Protein 2LY8 (pdb70)

Radius of gyration: 16.36 Å; Cα contacts (8 Å, |Δi|>4): 75; chains: 1; bounding box: 48×36×32 Å

GO terms:
  GO:0000776 kinetochore (C, IDA)
  GO:0000779 condensed chromosome, centromeric region (C, IDA)
  GO:0005729 2-micrometer circle DNA (C, IDA)
  GO:0005777 peroxisome (C, IDA)
  GO:0043565 sequence-specific DNA binding (F, IDA)
  GO:0043505 CENP-A containing nucleosome (C, IDA)
  GO:0000278 mitotic cell cycle (P, IDA)
  GO:0019237 centromeric DNA binding (F, IDA)
  GO:0000779 condensed chromosome, centromeric region (C, IGI)
  GO:0030543 2-micrometer plasmid partitioning (P, IMP)
  GO:0051382 kinetochore assembly (P, IMP)
  GO:0061644 protein localization to CENP-A containing chromatin (P, IMP)
  GO:0000070 mitotic sister chromatid segregation (P, IMP)
  GO:0005515 protein binding (F, IPI)
  GO:0005634 nucleus (C, EXP)

Foldseek 3Di:
DCVVPVVLVVLCVLLCVLVVVLVPAAEDVQLSVLVVCLVVVVVVVVVVVCVVCVVVHDDPPDPVPVDDPCVCSVVVSSVLSNQLSVQQCVVCVVVPHRYGHSVSSVVSVVLVVNDCVVVND

Secondary structure (DSSP, 8-state):
--S--HHHHHHHHHHHHHTT--SS--B-HHHHHHHHHHHHHHHHHHHHHHHHHTTT-----SS--SS-HHHHHHHHHHHHHHHHHHHHHHHHHHTT---B-HHHHHHHHHHTT-GGGG---

Solvent-accessible surface area: 9353 Å² total; per-residue (Å²): 178,170,120,107,84,72,112,4,124,114,30,45,101,74,4,51,117,28,2,96,87,79,112,102,13,157,61,57,84,108,1,55,97,2,14,70,56,9,41,97,17,68,97,76,10,71,114,91,122,50,81,105,74,67,143,171,113,128,72,184,40,88,156,151,139,79,53,103,57,171,95,76,33,163,48,66,42,103,68,24,17,57,39,5,6,155,13,1,21,76,87,9,94,157,43,162,133,118,24,6,42,8,98,7,8,62,102,0,25,84,147,97,46,95,84,103,166,59,181,43,136

Structure (mmCIF, N/CA/C/O backbone):
data_2LY8
#
_entry.id   2LY8
#
loop_
_atom_site.group_PDB
_atom_site.id
_atom_site.type_symbol
_atom_site.label_atom_id
_atom_site.label_alt_id
_atom_site.label_comp_id
_atom_site.label_asym_id
_atom_site.label_entity_id
_atom_site.label_seq_id
_atom_site.pdbx_PDB_ins_code
_atom_site.Cartn_x
_atom_site.Cartn_y
_atom_site.Cartn_z
_atom_site.occupancy
_atom_site.B_iso_or_equiv
_atom_site.auth_seq_id
_atom_site.auth_comp_id
_atom_site.auth_asym_id
_atom_site.auth_atom_id
_atom_site.pdbx_PDB_model_num
ATOM 1 N N . LEU A 1 1 ? -11.411 -28.463 -9.747 1.00 0.00 1 LEU A N 1
ATOM 2 C CA . LEU A 1 1 ? -10.439 -27.342 -9.875 1.00 0.00 1 LEU A CA 1
ATOM 3 C C . LEU A 1 1 ? -10.851 -26.453 -11.044 1.00 0.00 1 LEU A C 1
ATOM 4 O O . LEU A 1 1 ? -11.388 -25.363 -10.848 1.00 0.00 1 LEU A O 1
ATOM 22 N N . ILE A 1 2 ? -10.598 -26.925 -12.258 1.00 0.00 2 ILE A N 1
ATOM 23 C CA . ILE A 1 2 ? -10.953 -26.161 -13.449 1.00 0.00 2 ILE A CA 1
ATOM 24 C C . ILE A 1 2 ? -12.462 -25.952 -13.514 1.00 0.00 2 ILE A C 1
ATOM 25 O O . ILE A 1 2 ? -12.936 -24.850 -13.792 1.00 0.00 2 ILE A O 1
ATOM 41 N N . SER A 1 3 ? -13.208 -27.018 -13.253 1.00 0.00 3 SER A N 1
ATOM 42 C CA . SER A 1 3 ? -14.663 -26.948 -13.282 1.00 0.00 3 SER A CA 1
ATOM 43 C C . SER A 1 3 ? -15.174 -25.963 -12.234 1.00 0.00 3 SER A C 1
ATOM 44 O O . SER A 1 3 ? -16.125 -25.221 -12.479 1.00 0.00 3 SER A O 1
ATOM 52 N N . LYS A 1 4 ? -14.539 -25.968 -11.063 1.00 0.00 4 LYS A N 1
ATOM 53 C CA . LYS A 1 4 ? -14.938 -25.074 -9.971 1.00 0.00 4 LYS A CA 1
ATOM 54 C C . LYS A 1 4 ? -13.705 -24.499 -9.277 1.00 0.00 4 LYS A C 1
ATOM 55 O O . LYS A 1 4 ? -12.771 -25.230 -8.945 1.00 0.00 4 LYS A O 1
ATOM 74 N N . ILE A 1 5 ? -13.709 -23.182 -9.065 1.00 0.00 5 ILE A N 1
ATOM 75 C CA . ILE A 1 5 ? -12.587 -22.495 -8.416 1.00 0.00 5 ILE A CA 1
ATOM 76 C C . ILE A 1 5 ? -13.065 -21.737 -7.156 1.00 0.00 5 ILE A C 1
ATOM 77 O O . ILE A 1 5 ? -13.382 -20.546 -7.200 1.00 0.00 5 ILE A O 1
ATOM 93 N N . PRO A 1 6 ? -13.138 -22.424 -6.035 1.00 0.00 6 PRO A N 1
ATOM 94 C CA . PRO A 1 6 ? -13.605 -21.827 -4.738 1.00 0.00 6 PRO A CA 1
ATOM 95 C C . PRO A 1 6 ? -12.844 -20.563 -4.333 1.00 0.00 6 PRO A C 1
ATOM 96 O O . PRO A 1 6 ? -13.432 -19.634 -3.790 1.00 0.00 6 PRO A O 1
ATOM 107 N N . PHE A 1 7 ? -11.541 -20.537 -4.577 1.00 0.00 7 PHE A N 1
ATOM 108 C CA . PHE A 1 7 ? -10.743 -19.373 -4.204 1.00 0.00 7 PHE A CA 1
ATOM 109 C C . PHE A 1 7 ? -11.248 -18.123 -4.905 1.00 0.00 7 PHE A C 1
ATOM 110 O O . PHE A 1 7 ? -11.438 -17.083 -4.276 1.00 0.00 7 PHE A O 1
ATOM 127 N N . ALA A 1 8 ? -11.483 -18.231 -6.203 1.00 0.00 8 ALA A N 1
ATOM 128 C CA . ALA A 1 8 ? -11.988 -17.099 -6.963 1.00 0.00 8 ALA A CA 1
ATOM 129 C C . ALA A 1 8 ? -13.317 -16.667 -6.372 1.00 0.00 8 ALA A C 1
ATOM 130 O O . ALA A 1 8 ? -13.599 -15.480 -6.256 1.00 0.00 8 ALA A O 1
ATOM 137 N N . ARG A 1 9 ? -14.128 -17.641 -5.981 1.00 0.00 9 ARG A N 1
ATOM 138 C CA . ARG A 1 9 ? -15.419 -17.330 -5.386 1.00 0.00 9 ARG A CA 1
ATOM 139 C C . ARG A 1 9 ? -15.233 -16.614 -4.058 1.00 0.00 9 ARG A C 1
ATOM 140 O O . ARG A 1 9 ? -15.959 -15.683 -3.749 1.00 0.00 9 ARG A O 1
ATOM 161 N N . LEU A 1 10 ? -14.268 -17.063 -3.261 1.00 0.00 10 LEU A N 1
ATOM 162 C CA . LEU A 1 10 ? -14.033 -16.448 -1.962 1.00 0.00 10 LEU A CA 1
ATOM 163 C C . LEU A 1 10 ? -13.502 -15.033 -2.103 1.00 0.00 10 LEU A C 1
ATOM 164 O O . LEU A 1 10 ? -13.928 -14.120 -1.395 1.00 0.00 10 LEU A O 1
ATOM 180 N N . VAL A 1 11 ? -12.570 -14.863 -3.018 1.00 0.00 11 VAL A N 1
ATOM 181 C CA . VAL A 1 11 ? -11.984 -13.555 -3.243 1.00 0.00 11 VAL A CA 1
ATOM 182 C C . VAL A 1 11 ? -13.059 -12.646 -3.804 1.00 0.00 11 VAL A C 1
ATOM 183 O O . VAL A 1 11 ? -13.225 -11.507 -3.369 1.00 0.00 11 VAL A O 1
ATOM 196 N N . LYS A 1 12 ? -13.810 -13.181 -4.759 1.00 0.00 12 LYS A N 1
ATOM 197 C CA . LYS A 1 12 ? -14.895 -12.437 -5.360 1.00 0.00 12 LYS A CA 1
ATOM 198 C C . LYS A 1 12 ? -15.939 -12.111 -4.314 1.00 0.00 12 LYS A C 1
ATOM 199 O O . LYS A 1 12 ? -16.525 -11.043 -4.339 1.00 0.00 12 LYS A O 1
ATOM 218 N N . GLU A 1 13 ? -16.186 -13.042 -3.402 1.00 0.00 13 GLU A N 1
ATOM 219 C CA . GLU A 1 13 ? -17.188 -12.807 -2.371 1.00 0.00 13 GLU A CA 1
ATOM 220 C C . GLU A 1 13 ? -16.801 -11.642 -1.456 1.00 0.00 13 GLU A C 1
ATOM 221 O O . GLU A 1 13 ? -17.628 -10.775 -1.174 1.00 0.00 13 GLU A O 1
ATOM 233 N N . VAL A 1 14 ? -15.545 -11.597 -1.021 1.00 0.00 14 VAL A N 1
ATOM 234 C CA . VAL A 1 14 ? -15.099 -10.492 -0.173 1.00 0.00 14 VAL A CA 1
ATOM 235 C C . VAL A 1 14 ? -15.193 -9.193 -0.947 1.00 0.00 14 VAL A C 1
ATOM 236 O O . VAL A 1 14 ? -15.687 -8.173 -0.456 1.00 0.00 14 VAL A O 1
ATOM 249 N N . THR A 1 15 ? -14.689 -9.250 -2.160 1.00 0.00 15 THR A N 1
ATOM 250 C CA . THR A 1 15 ? -14.673 -8.100 -3.016 1.00 0.00 15 THR A CA 1
ATOM 251 C C . THR A 1 15 ? -16.098 -7.667 -3.341 1.00 0.00 15 THR A C 1
ATOM 252 O O . THR A 1 15 ? -16.375 -6.484 -3.441 1.00 0.00 15 THR A O 1
ATOM 263 N N . ASP A 1 16 ? -16.999 -8.632 -3.522 1.00 0.00 16 ASP A N 1
ATOM 264 C CA . ASP A 1 16 ? -18.387 -8.316 -3.845 1.00 0.00 16 ASP A CA 1
ATOM 265 C C . ASP A 1 16 ? -19.017 -7.491 -2.727 1.00 0.00 16 ASP A C 1
ATOM 266 O O . ASP A 1 16 ? -19.773 -6.556 -2.987 1.00 0.00 16 ASP A O 1
ATOM 275 N N . GLU A 1 17 ? -18.685 -7.828 -1.485 1.00 0.00 17 GLU A N 1
ATOM 276 C CA . GLU A 1 17 ? -19.207 -7.102 -0.347 1.00 0.00 17 GLU A CA 1
ATOM 277 C C . GLU A 1 17 ? -18.746 -5.663 -0.446 1.00 0.00 17 GLU A C 1
ATOM 278 O O . GLU A 1 17 ? -19.493 -4.728 -0.162 1.00 0.00 17 GLU A O 1
ATOM 290 N N . PHE A 1 18 ? -17.507 -5.501 -0.876 1.00 0.00 18 PHE A N 1
ATOM 291 C CA . PHE A 1 18 ? -16.936 -4.178 -1.050 1.00 0.00 18 PHE A CA 1
ATOM 292 C C . PHE A 1 18 ? -17.601 -3.521 -2.258 1.00 0.00 18 PHE A C 1
ATOM 293 O O . PHE A 1 18 ? -17.948 -2.339 -2.236 1.00 0.00 18 PHE A O 1
ATOM 310 N N . THR A 1 19 ? -17.790 -4.325 -3.301 1.00 0.00 19 THR A N 1
ATOM 311 C CA . THR A 1 19 ? -18.433 -3.879 -4.527 1.00 0.00 19 THR A CA 1
ATOM 312 C C . THR A 1 19 ? -19.939 -3.971 -4.374 1.00 0.00 19 THR A C 1
ATOM 313 O O . THR A 1 19 ? -20.683 -3.852 -5.347 1.00 0.00 19 THR A O 1
ATOM 324 N N . THR A 1 20 ? -20.391 -4.182 -3.138 1.00 0.00 20 THR A N 1
ATOM 325 C CA . THR A 1 20 ? -21.825 -4.278 -2.867 1.00 0.00 20 THR A CA 1
ATOM 326 C C . THR A 1 20 ? -22.559 -3.168 -3.609 1.00 0.00 20 THR A C 1
ATOM 327 O O . THR A 1 20 ? -23.774 -3.223 -3.804 1.00 0.00 20 THR A O 1
ATOM 338 N N . LYS A 1 21 ? -21.785 -2.190 -4.065 1.00 0.00 21 LYS A N 1
ATOM 339 C CA . LYS A 1 21 ? -22.307 -1.088 -4.841 1.00 0.00 21 LYS A CA 1
ATOM 340 C C . LYS A 1 21 ? -22.753 -1.596 -6.207 1.00 0.00 21 LYS A C 1
ATOM 341 O O . LYS A 1 21 ? -22.809 -0.836 -7.172 1.00 0.00 21 LYS A O 1
ATOM 360 N N . ASP A 1 22 ? -23.065 -2.895 -6.280 1.00 0.00 22 ASP A N 1
ATOM 361 C CA . ASP A 1 22 ? -23.506 -3.496 -7.527 1.00 0.00 22 ASP A CA 1
ATOM 362 C C . ASP A 1 22 ? -24.907 -3.010 -7.846 1.00 0.00 22 ASP A C 1
ATOM 363 O O . ASP A 1 22 ? -25.783 -3.779 -8.240 1.00 0.00 22 ASP A O 1
ATOM 372 N N . GLN A 1 23 ? -25.095 -1.715 -7.659 1.00 0.00 23 GLN A N 1
ATOM 373 C CA . GLN A 1 23 ? -26.373 -1.078 -7.908 1.00 0.00 23 GLN A CA 1
ATOM 374 C C . GLN A 1 23 ? -26.811 -1.295 -9.347 1.00 0.00 23 GLN A C 1
ATOM 375 O O . GLN A 1 23 ? -27.998 -1.225 -9.659 1.00 0.00 23 GLN A O 1
ATOM 389 N N . ASP A 1 24 ? -25.845 -1.566 -10.212 1.00 0.00 24 ASP A N 1
ATOM 390 C CA . ASP A 1 24 ? -26.127 -1.806 -11.618 1.00 0.00 24 ASP A CA 1
ATOM 391 C C . ASP A 1 24 ? -24.860 -2.281 -12.321 1.00 0.00 24 ASP A C 1
ATOM 392 O O . ASP A 1 24 ? -24.875 -2.564 -13.518 1.00 0.00 24 ASP A O 1
ATOM 401 N N . LEU A 1 25 ? -23.773 -2.358 -11.568 1.00 0.00 25 LEU A N 1
ATOM 402 C CA . LEU A 1 25 ? -22.493 -2.785 -12.136 1.00 0.00 25 LEU A CA 1
ATOM 403 C C . LEU A 1 25 ? -22.565 -4.205 -12.659 1.00 0.00 25 LEU A C 1
ATOM 404 O O . LEU A 1 25 ? -23.515 -4.946 -12.405 1.00 0.00 25 LEU A O 1
ATOM 420 N N . ARG A 1 26 ? -21.534 -4.551 -13.413 1.00 0.00 26 ARG A N 1
ATOM 421 C CA . ARG A 1 26 ? -21.424 -5.868 -14.025 1.00 0.00 26 ARG A CA 1
ATOM 422 C C . ARG A 1 26 ? -19.993 -6.385 -13.944 1.00 0.00 26 ARG A C 1
ATOM 423 O O . ARG A 1 26 ? -19.037 -5.654 -14.188 1.00 0.00 26 ARG A O 1
ATOM 444 N N . TRP A 1 27 ? -19.847 -7.655 -13.594 1.00 0.00 27 TRP A N 1
ATOM 445 C CA . TRP A 1 27 ? -18.521 -8.265 -13.479 1.00 0.00 27 TRP A CA 1
ATOM 446 C C . TRP A 1 27 ? -18.148 -9.051 -14.731 1.00 0.00 27 TRP A C 1
ATOM 447 O O . TRP A 1 27 ? -18.744 -10.084 -15.036 1.00 0.00 27 TRP A O 1
ATOM 468 N N . GLN A 1 28 ? -17.129 -8.566 -15.423 1.00 0.00 28 GLN A N 1
ATOM 469 C CA . GLN A 1 28 ? -16.631 -9.231 -16.616 1.00 0.00 28 GLN A CA 1
ATOM 470 C C . GLN A 1 28 ? -15.632 -10.306 -16.209 1.00 0.00 28 GLN A C 1
ATOM 471 O O . GLN A 1 28 ? -15.138 -10.310 -15.082 1.00 0.00 28 GLN A O 1
ATOM 485 N N . SER A 1 29 ? -15.311 -11.194 -17.134 1.00 0.00 29 SER A N 1
ATOM 486 C CA . SER A 1 29 ? -14.339 -12.239 -16.858 1.00 0.00 29 SER A CA 1
ATOM 487 C C . SER A 1 29 ? -13.013 -11.593 -16.480 1.00 0.00 29 SER A C 1
ATOM 488 O O . SER A 1 29 ? -12.275 -12.100 -15.637 1.00 0.00 29 SER A O 1
ATOM 496 N N . MET A 1 30 ? -12.721 -10.465 -17.121 1.00 0.00 30 MET A N 1
ATOM 497 C CA . MET A 1 30 ? -11.482 -9.744 -16.858 1.00 0.00 30 MET A CA 1
ATOM 498 C C . MET A 1 30 ? -11.440 -9.329 -15.396 1.00 0.00 30 MET A C 1
ATOM 499 O O . MET A 1 30 ? -10.404 -9.390 -14.749 1.00 0.00 30 MET A O 1
ATOM 513 N N . ALA A 1 31 ? -12.581 -8.925 -14.865 1.00 0.00 31 ALA A N 1
ATOM 514 C CA . ALA A 1 31 ? -12.641 -8.511 -13.473 1.00 0.00 31 ALA A CA 1
ATOM 515 C C . ALA A 1 31 ? -11.962 -9.567 -12.606 1.00 0.00 31 ALA A C 1
ATOM 516 O O . ALA A 1 31 ? -11.133 -9.246 -11.758 1.00 0.00 31 ALA A O 1
ATOM 523 N N . ILE A 1 32 ? -12.303 -10.824 -12.867 1.00 0.00 32 ILE A N 1
ATOM 524 C CA . ILE A 1 32 ? -11.739 -11.960 -12.151 1.00 0.00 32 ILE A CA 1
ATOM 525 C C . ILE A 1 32 ? -10.248 -12.079 -12.435 1.00 0.00 32 ILE A C 1
ATOM 526 O O . ILE A 1 32 ? -9.449 -12.366 -11.548 1.00 0.00 32 ILE A O 1
ATOM 542 N N . MET A 1 33 ? -9.871 -11.839 -13.679 1.00 0.00 33 MET A N 1
ATOM 543 C CA . MET A 1 33 ? -8.470 -11.903 -14.047 1.00 0.00 33 MET A CA 1
ATOM 544 C C . MET A 1 33 ? -7.738 -10.885 -13.196 1.00 0.00 33 MET A C 1
ATOM 545 O O . MET A 1 33 ? -6.609 -11.098 -12.768 1.00 0.00 33 MET A O 1
ATOM 559 N N . ALA A 1 34 ? -8.423 -9.782 -12.936 1.00 0.00 34 ALA A N 1
ATOM 560 C CA . ALA A 1 34 ? -7.873 -8.721 -12.116 1.00 0.00 34 ALA A CA 1
ATOM 561 C C . ALA A 1 34 ? -7.530 -9.271 -10.739 1.00 0.00 34 ALA A C 1
ATOM 562 O O . ALA A 1 34 ? -6.498 -8.919 -10.171 1.00 0.00 34 ALA A O 1
ATOM 569 N N . LEU A 1 35 ? -8.377 -10.149 -10.206 1.00 0.00 35 LEU A N 1
ATOM 570 C CA . LEU A 1 35 ? -8.084 -10.728 -8.905 1.00 0.00 35 LEU A CA 1
ATOM 571 C C . LEU A 1 35 ? -6.790 -11.526 -8.986 1.00 0.00 35 LEU A C 1
ATOM 572 O O . LEU A 1 35 ? -5.980 -11.509 -8.059 1.00 0.00 35 LEU A O 1
ATOM 588 N N . GLN A 1 36 ? -6.607 -12.231 -10.097 1.00 0.00 36 GLN A N 1
ATOM 589 C CA . GLN A 1 36 ? -5.414 -13.036 -10.278 1.00 0.00 36 GLN A CA 1
ATOM 590 C C . GLN A 1 36 ? -4.194 -12.136 -10.390 1.00 0.00 36 GLN A C 1
ATOM 591 O O . GLN A 1 36 ? -3.147 -12.412 -9.805 1.00 0.00 36 GLN A O 1
ATOM 605 N N . GLU A 1 37 ? -4.351 -11.043 -11.129 1.00 0.00 37 GLU A N 1
ATOM 606 C CA . GLU A 1 37 ? -3.274 -10.092 -11.296 1.00 0.00 37 GLU A CA 1
ATOM 607 C C . GLU A 1 37 ? -2.933 -9.467 -9.954 1.00 0.00 37 GLU A C 1
ATOM 608 O O . GLU A 1 37 ? -1.774 -9.208 -9.650 1.00 0.00 37 GLU A O 1
ATOM 620 N N . ALA A 1 38 ? -3.971 -9.197 -9.173 1.00 0.00 38 ALA A N 1
ATOM 621 C CA . ALA A 1 38 ? -3.798 -8.566 -7.869 1.00 0.00 38 ALA A CA 1
ATOM 622 C C . ALA A 1 38 ? -3.009 -9.430 -6.898 1.00 0.00 38 ALA A C 1
ATOM 623 O O . ALA A 1 38 ? -2.096 -8.944 -6.228 1.00 0.00 38 ALA A O 1
ATOM 630 N N . SER A 1 39 ? -3.372 -10.697 -6.798 1.00 0.00 39 SER A N 1
ATOM 631 C CA . SER A 1 39 ? -2.689 -11.585 -5.870 1.00 0.00 39 SER A CA 1
ATOM 632 C C . SER A 1 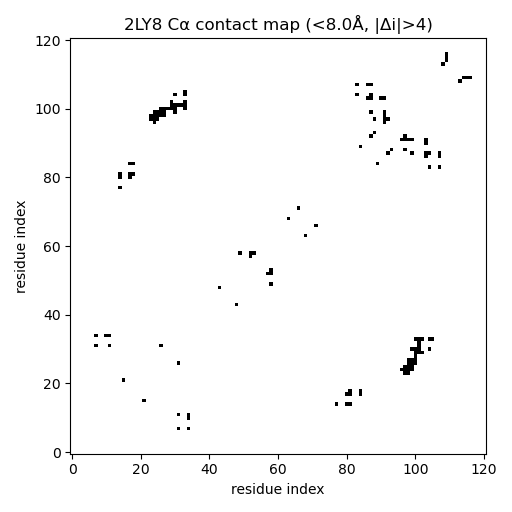39 ? -1.234 -11.796 -6.263 1.00 0.00 39 SER A C 1
ATOM 633 O O . SER A 1 39 ? -0.335 -11.705 -5.426 1.00 0.00 39 SER A O 1
ATOM 641 N N . GLU A 1 40 ? -1.008 -12.089 -7.535 1.00 0.00 40 GLU A N 1
ATOM 642 C CA . GLU A 1 40 ? 0.347 -12.328 -8.018 1.00 0.00 40 GLU A CA 1
ATOM 643 C C . GLU A 1 40 ? 1.160 -11.033 -8.031 1.00 0.00 40 GLU A C 1
ATOM 644 O O . GLU A 1 40 ? 2.365 -11.049 -7.802 1.00 0.00 40 GLU A O 1
ATOM 656 N N . ALA A 1 41 ? 0.491 -9.918 -8.296 1.00 0.00 41 ALA A N 1
ATOM 657 C CA . ALA A 1 41 ? 1.162 -8.624 -8.334 1.00 0.00 41 ALA A CA 1
ATOM 658 C C . ALA A 1 41 ? 1.612 -8.221 -6.949 1.00 0.00 41 ALA A C 1
ATOM 659 O O . ALA A 1 41 ? 2.712 -7.701 -6.763 1.00 0.00 41 ALA A O 1
ATOM 666 N N . TYR A 1 42 ? 0.754 -8.474 -5.978 1.00 0.00 42 TYR A N 1
ATOM 667 C CA . TYR A 1 42 ? 1.068 -8.145 -4.605 1.00 0.00 42 TYR A CA 1
ATOM 668 C C . TYR A 1 42 ? 2.274 -8.946 -4.165 1.00 0.00 42 TYR A C 1
ATOM 669 O O . TYR A 1 42 ? 3.171 -8.441 -3.494 1.00 0.00 42 TYR A O 1
ATOM 687 N N . LEU A 1 43 ? 2.264 -10.210 -4.550 1.00 0.00 43 LEU A N 1
ATOM 688 C CA . LEU A 1 43 ? 3.352 -11.125 -4.193 1.00 0.00 43 LEU A CA 1
ATOM 689 C C . LEU A 1 43 ? 4.671 -10.728 -4.820 1.00 0.00 43 LEU A C 1
ATOM 690 O O . LEU A 1 43 ? 5.692 -10.704 -4.151 1.00 0.00 43 LEU A O 1
ATOM 706 N N . VAL A 1 44 ? 4.649 -10.420 -6.099 1.00 0.00 44 VAL A N 1
ATOM 707 C CA . VAL A 1 44 ? 5.869 -10.031 -6.777 1.00 0.00 44 VAL A CA 1
ATOM 708 C C . VAL A 1 44 ? 6.409 -8.806 -6.084 1.00 0.00 44 VAL A C 1
ATOM 709 O O . VAL A 1 44 ? 7.606 -8.677 -5.842 1.00 0.00 44 VAL A O 1
ATOM 722 N N . GLY A 1 45 ? 5.496 -7.922 -5.745 1.00 0.00 45 GLY A N 1
ATOM 723 C CA . GLY A 1 45 ? 5.856 -6.702 -5.043 1.00 0.00 45 GLY A CA 1
ATOM 724 C C . GLY A 1 45 ? 6.445 -7.029 -3.672 1.00 0.00 45 GLY A C 1
ATOM 725 O O . GLY A 1 45 ? 7.407 -6.407 -3.239 1.00 0.00 45 GLY A O 1
ATOM 729 N N . LEU A 1 46 ? 5.850 -8.010 -2.992 1.00 0.00 46 LEU A N 1
ATOM 730 C CA . LEU A 1 46 ? 6.314 -8.413 -1.664 1.00 0.00 46 LEU A CA 1
ATOM 731 C C . LEU A 1 46 ? 7.673 -9.095 -1.763 1.00 0.00 46 LEU A C 1
ATOM 732 O O . LEU A 1 46 ? 8.600 -8.804 -1.008 1.00 0.00 46 LEU A O 1
ATOM 748 N N . LEU A 1 47 ? 7.757 -10.006 -2.713 1.00 0.00 47 LEU A N 1
ATOM 749 C CA . LEU A 1 47 ? 8.964 -10.769 -2.967 1.00 0.00 47 LEU A CA 1
ATOM 750 C C . LEU A 1 47 ? 10.096 -9.831 -3.353 1.00 0.00 47 LEU A C 1
ATOM 751 O O . LEU A 1 47 ? 11.186 -9.876 -2.784 1.00 0.00 47 LEU A O 1
ATOM 767 N N . GLU A 1 48 ? 9.814 -8.960 -4.303 1.00 0.00 48 GLU A N 1
ATOM 768 C CA . GLU A 1 48 ? 10.785 -7.995 -4.745 1.00 0.00 48 GLU A CA 1
ATOM 769 C C . GLU A 1 48 ? 11.126 -7.054 -3.600 1.00 0.00 48 GLU A C 1
ATOM 770 O O . GLU A 1 48 ? 12.278 -6.651 -3.437 1.00 0.00 48 GLU A O 1
ATOM 782 N N . HIS A 1 49 ? 10.119 -6.717 -2.794 1.00 0.00 49 HIS A N 1
ATOM 783 C CA . HIS A 1 49 ? 10.349 -5.832 -1.654 1.00 0.00 49 HIS A CA 1
ATOM 784 C C . HIS A 1 49 ? 11.238 -6.523 -0.622 1.00 0.00 49 HIS A C 1
ATOM 785 O O . HIS A 1 49 ? 12.103 -5.892 -0.012 1.00 0.00 49 HIS A O 1
ATOM 799 N N . THR A 1 50 ? 11.020 -7.820 -0.429 1.00 0.00 50 THR A N 1
ATOM 800 C CA . THR A 1 50 ? 11.807 -8.589 0.530 1.00 0.00 50 THR A CA 1
ATOM 801 C C . THR A 1 50 ? 13.246 -8.745 0.045 1.00 0.00 50 THR A C 1
ATOM 802 O O . THR A 1 50 ? 14.175 -8.862 0.844 1.00 0.00 50 THR A O 1
ATOM 813 N N . ASN A 1 51 ? 13.413 -8.751 -1.270 1.00 0.00 51 ASN A N 1
ATOM 814 C CA . ASN A 1 51 ? 14.733 -8.897 -1.877 1.00 0.00 51 ASN A CA 1
ATOM 815 C C . ASN A 1 51 ? 15.665 -7.747 -1.508 1.00 0.00 51 ASN A C 1
ATOM 816 O O . ASN A 1 51 ? 16.856 -7.952 -1.287 1.00 0.00 51 ASN A O 1
ATOM 827 N N . LEU A 1 52 ? 15.131 -6.536 -1.468 1.00 0.00 52 LEU A N 1
ATOM 828 C CA . LEU A 1 52 ? 15.941 -5.370 -1.154 1.00 0.00 52 LEU A CA 1
ATOM 829 C C . LEU A 1 52 ? 16.431 -5.422 0.284 1.00 0.00 52 LEU A C 1
ATOM 830 O O . LEU A 1 52 ? 17.537 -4.976 0.586 1.00 0.00 52 LEU A O 1
ATOM 846 N N . LEU A 1 53 ? 15.615 -5.975 1.168 1.00 0.00 53 LEU A N 1
ATOM 847 C CA . LEU A 1 53 ? 16.006 -6.080 2.563 1.00 0.00 53 LEU A CA 1
ATOM 848 C C . LEU A 1 53 ? 17.273 -6.909 2.628 1.00 0.00 53 LEU A C 1
ATOM 849 O O . LEU A 1 53 ? 18.157 -6.687 3.454 1.00 0.00 53 LEU A O 1
ATOM 865 N N . ALA A 1 54 ? 17.328 -7.874 1.735 1.00 0.00 54 ALA A N 1
ATOM 866 C CA . ALA A 1 54 ? 18.462 -8.784 1.647 1.00 0.00 54 ALA A CA 1
ATOM 867 C C . ALA A 1 54 ? 19.773 -8.040 1.371 1.00 0.00 54 ALA A C 1
ATOM 868 O O . ALA A 1 54 ? 20.855 -8.583 1.598 1.00 0.00 54 ALA A O 1
ATOM 875 N N . LEU A 1 55 ? 19.680 -6.815 0.863 1.00 0.00 55 LEU A N 1
ATOM 876 C CA . LEU A 1 55 ? 20.885 -6.049 0.545 1.00 0.00 55 LEU A CA 1
ATOM 877 C C . LEU A 1 55 ? 21.723 -5.797 1.794 1.00 0.00 55 LEU A C 1
ATOM 878 O O . LEU A 1 55 ? 22.950 -5.881 1.750 1.00 0.00 55 LEU A O 1
ATOM 894 N N . HIS A 1 56 ? 21.062 -5.481 2.903 1.00 0.00 56 HIS A N 1
ATOM 895 C CA . HIS A 1 56 ? 21.771 -5.211 4.157 1.00 0.00 56 HIS A CA 1
ATOM 896 C C . HIS A 1 56 ? 21.008 -5.771 5.354 1.00 0.00 56 HIS A C 1
ATOM 897 O O . HIS A 1 56 ? 21.589 -5.991 6.417 1.00 0.00 56 HIS A O 1
ATOM 911 N N . LEU A 1 57 ? 19.706 -5.995 5.184 1.00 0.00 57 LEU A N 1
ATOM 912 C CA . LEU A 1 57 ? 18.874 -6.526 6.267 1.00 0.00 57 LEU A CA 1
ATOM 913 C C . LEU A 1 57 ? 18.646 -8.018 6.094 1.00 0.00 57 LEU A C 1
ATOM 914 O O . LEU A 1 57 ? 18.806 -8.568 5.005 1.00 0.00 57 LEU A O 1
ATOM 930 N N . VAL A 1 58 ? 18.277 -8.663 7.194 1.00 0.00 58 VAL A N 1
ATOM 931 C CA . VAL A 1 58 ? 18.024 -10.100 7.210 1.00 0.00 58 VAL A CA 1
ATOM 932 C C . VAL A 1 58 ? 16.614 -10.393 7.743 1.00 0.00 58 VAL A C 1
ATOM 933 O O . VAL A 1 58 ? 16.407 -10.461 8.952 1.00 0.00 58 VAL A O 1
ATOM 946 N N . PRO A 1 59 ? 15.642 -10.574 6.877 1.00 0.00 59 PRO A N 1
ATOM 947 C CA . PRO A 1 59 ? 14.244 -10.870 7.297 1.00 0.00 59 PRO A CA 1
ATOM 948 C C . PRO A 1 59 ? 14.168 -12.049 8.267 1.00 0.00 59 PRO A C 1
ATOM 949 O O . PRO A 1 59 ? 14.875 -13.043 8.105 1.00 0.00 59 PRO A O 1
ATOM 960 N N . ARG A 1 60 ? 13.301 -11.934 9.268 1.00 0.00 60 ARG A N 1
ATOM 961 C CA . ARG A 1 60 ? 13.138 -13.002 10.247 1.00 0.00 60 ARG A CA 1
ATOM 962 C C . ARG A 1 60 ? 12.186 -14.064 9.707 1.00 0.00 60 ARG A C 1
ATOM 963 O O . ARG A 1 60 ? 10.990 -14.042 9.991 1.00 0.00 60 ARG A O 1
ATOM 984 N N . GLY A 1 61 ? 12.731 -14.994 8.930 1.00 0.00 61 GLY A N 1
ATOM 985 C CA . GLY A 1 61 ? 11.923 -16.061 8.354 1.00 0.00 61 GLY A CA 1
ATOM 986 C C . GLY A 1 61 ? 11.290 -16.906 9.450 1.00 0.00 61 GLY A C 1
ATOM 987 O O . GLY A 1 61 ? 10.136 -17.316 9.344 1.00 0.00 61 GLY A O 1
ATOM 991 N N . SER A 1 62 ? 12.057 -17.163 10.500 1.00 0.00 62 SER A N 1
ATOM 992 C CA . SER A 1 62 ? 11.567 -17.961 11.623 1.00 0.00 62 SER A CA 1
ATOM 993 C C . SER A 1 62 ? 10.728 -17.106 12.569 1.00 0.00 62 SER A C 1
ATOM 994 O O . SER A 1 62 ? 10.917 -15.892 12.654 1.00 0.00 62 SER A O 1
ATOM 1002 N N . LYS A 1 63 ? 9.809 -17.747 13.286 1.00 0.00 63 LYS A N 1
ATOM 1003 C CA . LYS A 1 63 ? 8.953 -17.037 14.236 1.00 0.00 63 LYS A CA 1
ATOM 1004 C C . LYS A 1 63 ? 8.184 -15.911 13.547 1.00 0.00 63 LYS A C 1
ATOM 1005 O O . LYS A 1 63 ? 8.236 -14.761 13.981 1.00 0.00 63 LYS A O 1
ATOM 1024 N N . ARG A 1 64 ? 7.476 -16.247 12.474 1.00 0.00 64 ARG A N 1
ATOM 1025 C CA . ARG A 1 64 ? 6.705 -15.249 11.739 1.00 0.00 64 ARG A CA 1
ATOM 1026 C C . ARG A 1 64 ? 5.555 -14.722 12.587 1.00 0.00 64 ARG A C 1
ATOM 1027 O O . ARG A 1 64 ? 4.386 -14.980 12.295 1.00 0.00 64 ARG A O 1
ATOM 1048 N N . ILE A 1 65 ? 5.892 -13.980 13.635 1.00 0.00 65 ILE A N 1
ATOM 1049 C CA . ILE A 1 65 ? 4.888 -13.410 14.527 1.00 0.00 65 ILE A CA 1
ATOM 1050 C C . ILE A 1 65 ? 5.057 -11.904 14.599 1.00 0.00 65 ILE A C 1
ATOM 1051 O O . ILE A 1 65 ? 5.910 -11.396 15.328 1.00 0.00 65 ILE A O 1
ATOM 1067 N N . SER A 1 66 ? 4.234 -11.194 13.846 1.00 0.00 66 SER A N 1
ATOM 1068 C CA . SER A 1 66 ? 4.290 -9.746 13.834 1.00 0.00 66 SER A CA 1
ATOM 1069 C C . SER A 1 66 ? 2.988 -9.191 13.275 1.00 0.00 66 SER A C 1
ATOM 1070 O O . SER A 1 66 ? 2.948 -8.699 12.147 1.00 0.00 66 SER A O 1
ATOM 1078 N N . GLY A 1 67 ? 1.924 -9.281 14.062 1.00 0.00 67 GLY A N 1
ATOM 1079 C CA . GLY A 1 67 ? 0.630 -8.793 13.617 1.00 0.00 67 GLY A CA 1
ATOM 1080 C C . GLY A 1 67 ? 0.068 -9.691 12.520 1.00 0.00 67 GLY A C 1
ATOM 1081 O O . GLY A 1 67 ? -0.679 -9.238 11.658 1.00 0.00 67 GLY A O 1
ATOM 1085 N N . LEU A 1 68 ? 0.426 -10.970 12.579 1.00 0.00 68 LEU A N 1
ATOM 1086 C CA . LEU A 1 68 ? -0.029 -11.945 11.625 1.00 0.00 68 LEU A CA 1
ATOM 1087 C C . LEU A 1 68 ? 0.144 -11.425 10.202 1.00 0.00 68 LEU A C 1
ATOM 1088 O O . LEU A 1 68 ? -0.601 -10.559 9.741 1.00 0.00 68 LEU A O 1
ATOM 1104 N N . ILE A 1 69 ? 1.133 -11.970 9.511 1.00 0.00 69 ILE A N 1
ATOM 1105 C CA . ILE A 1 69 ? 1.407 -11.567 8.143 1.00 0.00 69 ILE A CA 1
ATOM 1106 C C . ILE A 1 69 ? 0.182 -11.831 7.285 1.00 0.00 69 ILE A C 1
ATOM 1107 O O . ILE A 1 69 ? -0.186 -11.012 6.446 1.00 0.00 69 ILE A O 1
ATOM 1123 N N . TYR A 1 70 ? -0.453 -12.976 7.504 1.00 0.00 70 TYR A N 1
ATOM 1124 C CA . TYR A 1 70 ? -1.640 -13.317 6.740 1.00 0.00 70 TYR A CA 1
ATOM 1125 C C . TYR A 1 70 ? -2.730 -12.278 6.983 1.00 0.00 70 TYR A C 1
ATOM 1126 O O . TYR A 1 70 ? -3.395 -11.842 6.047 1.00 0.00 70 TYR A O 1
ATOM 1144 N N . GLU A 1 71 ? -2.902 -11.862 8.236 1.00 0.00 71 GLU A N 1
ATOM 1145 C CA . GLU A 1 71 ? -3.912 -10.855 8.544 1.00 0.00 71 GLU A CA 1
ATOM 1146 C C . GLU A 1 71 ? -3.571 -9.559 7.818 1.00 0.00 71 GLU A C 1
ATOM 1147 O O . GLU A 1 71 ? -4.432 -8.928 7.205 1.00 0.00 71 GLU A O 1
ATOM 1159 N N . GLU A 1 72 ? -2.300 -9.175 7.893 1.00 0.00 72 GLU A N 1
ATOM 1160 C CA . GLU A 1 72 ? -1.830 -7.954 7.241 1.00 0.00 72 GLU A CA 1
ATOM 1161 C C . GLU A 1 72 ? -2.007 -8.012 5.738 1.00 0.00 72 GLU A C 1
ATOM 1162 O O . GLU A 1 72 ? -2.481 -7.064 5.129 1.00 0.00 72 GLU A O 1
ATOM 1174 N N . VAL A 1 73 ? -1.619 -9.116 5.139 1.00 0.00 73 VAL A N 1
ATOM 1175 C CA . VAL A 1 73 ? -1.740 -9.240 3.706 1.00 0.00 73 VAL A CA 1
ATOM 1176 C C . VAL A 1 73 ? -3.201 -9.152 3.319 1.00 0.00 73 VAL A C 1
ATOM 1177 O O . VAL A 1 73 ? -3.563 -8.499 2.360 1.00 0.00 73 VAL A O 1
ATOM 1190 N N . ARG A 1 74 ? -4.029 -9.813 4.088 1.00 0.00 74 ARG A N 1
ATOM 1191 C CA . ARG A 1 74 ? -5.467 -9.818 3.821 1.00 0.00 74 ARG A CA 1
ATOM 1192 C C . ARG A 1 74 ? -6.080 -8.438 3.988 1.00 0.00 74 ARG A C 1
ATOM 1193 O O . ARG A 1 74 ? -6.806 -7.959 3.118 1.00 0.00 74 ARG A O 1
ATOM 1214 N N . ALA A 1 75 ? -5.786 -7.811 5.108 1.00 0.00 75 ALA A N 1
ATOM 1215 C CA . ALA A 1 75 ? -6.315 -6.487 5.381 1.00 0.00 75 ALA A CA 1
ATOM 1216 C C . ALA A 1 75 ? -5.769 -5.484 4.380 1.00 0.00 75 ALA A C 1
ATOM 1217 O O . ALA A 1 75 ? -6.442 -4.535 3.984 1.00 0.00 75 ALA A O 1
ATOM 1224 N N . VAL A 1 76 ? -4.536 -5.707 3.984 1.00 0.00 76 VAL A N 1
ATOM 1225 C CA . VAL A 1 76 ? -3.882 -4.850 3.034 1.00 0.00 76 VAL A CA 1
ATOM 1226 C C . VAL A 1 76 ? -4.520 -5.035 1.671 1.00 0.00 76 VAL A C 1
ATOM 1227 O O . VAL A 1 76 ? -4.745 -4.068 0.944 1.00 0.00 76 VAL A O 1
ATOM 1240 N N . LEU A 1 77 ? -4.853 -6.280 1.344 1.00 0.00 77 LEU A N 1
ATOM 1241 C CA . LEU A 1 77 ? -5.515 -6.545 0.074 1.00 0.00 77 LEU A CA 1
ATOM 1242 C C . LEU A 1 77 ? -6.892 -5.936 0.103 1.00 0.00 77 LEU A C 1
ATOM 1243 O O . LEU A 1 77 ? -7.362 -5.382 -0.879 1.00 0.00 77 LEU A O 1
ATOM 1259 N N . LYS A 1 78 ? -7.520 -6.036 1.257 1.00 0.00 78 LYS A N 1
ATOM 1260 C CA . LYS A 1 78 ? -8.828 -5.489 1.452 1.00 0.00 7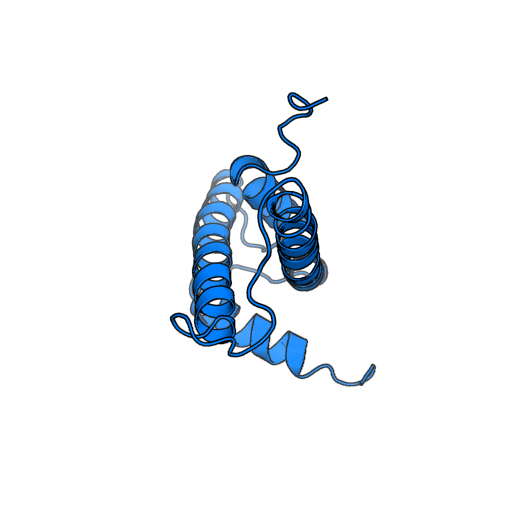8 LYS A CA 1
ATOM 1261 C C . LYS A 1 78 ? -8.799 -4.000 1.165 1.00 0.00 78 LYS A C 1
ATOM 1262 O O . LYS A 1 78 ? -9.666 -3.475 0.475 1.00 0.00 78 LYS A O 1
ATOM 1281 N N . SER A 1 79 ? -7.774 -3.333 1.664 1.00 0.00 79 SER A N 1
ATOM 1282 C CA . SER A 1 79 ? -7.626 -1.915 1.411 1.00 0.00 79 SER A CA 1
ATOM 1283 C C . SER A 1 79 ? -7.497 -1.677 -0.086 1.00 0.00 79 SER A C 1
ATOM 1284 O O . SER A 1 79 ? -8.134 -0.784 -0.644 1.00 0.00 79 SER A O 1
ATOM 1292 N N . PHE A 1 80 ? -6.687 -2.506 -0.736 1.00 0.00 80 PHE A N 1
ATOM 1293 C CA . PHE A 1 80 ? -6.502 -2.403 -2.169 1.00 0.00 80 PHE A CA 1
ATOM 1294 C C . PHE A 1 80 ? -7.829 -2.629 -2.886 1.00 0.00 80 PHE A C 1
ATOM 1295 O O . PHE A 1 80 ? -8.228 -1.827 -3.721 1.00 0.00 80 PHE A O 1
ATOM 1312 N N . LEU A 1 81 ? -8.504 -3.730 -2.568 1.00 0.00 81 LEU A N 1
ATOM 1313 C CA . LEU A 1 81 ? -9.766 -4.020 -3.223 1.00 0.00 81 LEU A CA 1
ATOM 1314 C C . LEU A 1 81 ? -10.763 -2.902 -2.955 1.00 0.00 81 LEU A C 1
ATOM 1315 O O . LEU A 1 81 ? -11.377 -2.403 -3.867 1.00 0.00 81 LEU A O 1
ATOM 1331 N N . GLU A 1 82 ? -10.902 -2.502 -1.698 1.00 0.00 82 GLU A N 1
ATOM 1332 C CA . GLU A 1 82 ? -11.840 -1.442 -1.338 1.00 0.00 82 GLU A CA 1
ATOM 1333 C C . GLU A 1 82 ? -11.552 -0.174 -2.122 1.00 0.00 82 GLU A C 1
ATOM 1334 O O . GLU A 1 82 ? -12.454 0.429 -2.706 1.00 0.00 82 GLU A O 1
ATOM 1346 N N . SER A 1 83 ? -10.291 0.210 -2.158 1.00 0.00 83 SER A N 1
ATOM 1347 C CA . SER A 1 83 ? -9.896 1.393 -2.909 1.00 0.00 83 SER A CA 1
ATOM 1348 C C . SER A 1 83 ? -10.197 1.188 -4.379 1.00 0.00 83 SER A C 1
ATOM 1349 O O . SER A 1 83 ? -10.617 2.107 -5.076 1.00 0.00 83 SER A O 1
ATOM 1357 N N . VAL A 1 84 ? -9.960 -0.030 -4.847 1.00 0.00 84 VAL A N 1
ATOM 1358 C CA . VAL A 1 84 ? -10.191 -0.353 -6.244 1.00 0.00 84 VAL A CA 1
ATOM 1359 C C . VAL A 1 84 ? -11.644 -0.116 -6.623 1.00 0.00 84 VAL A C 1
ATOM 1360 O O . VAL A 1 84 ? -11.928 0.360 -7.711 1.00 0.00 84 VAL A O 1
ATOM 1373 N N . ILE A 1 85 ? -12.557 -0.462 -5.733 1.00 0.00 85 ILE A N 1
ATOM 1374 C CA . ILE A 1 85 ? -13.968 -0.280 -6.012 1.00 0.00 85 ILE A CA 1
ATOM 1375 C C . ILE A 1 85 ? -14.245 1.203 -6.092 1.00 0.00 85 ILE A C 1
ATOM 1376 O O . ILE A 1 85 ? -14.984 1.669 -6.956 1.00 0.00 85 ILE A O 1
ATOM 1392 N N . ARG A 1 86 ? -13.637 1.942 -5.174 1.00 0.00 86 ARG A N 1
ATOM 1393 C CA . ARG A 1 86 ? -13.819 3.374 -5.146 1.00 0.00 86 ARG A CA 1
ATOM 1394 C C . ARG A 1 86 ? -13.277 3.991 -6.419 1.00 0.00 86 ARG A C 1
ATOM 1395 O O . ARG A 1 86 ? -13.886 4.887 -6.993 1.00 0.00 86 ARG A O 1
ATOM 1416 N N . ASP A 1 87 ? -12.135 3.495 -6.861 1.00 0.00 87 ASP A N 1
ATOM 1417 C CA . ASP A 1 87 ? -11.520 3.996 -8.074 1.00 0.00 87 ASP A CA 1
ATOM 1418 C C . ASP A 1 87 ? -12.262 3.506 -9.309 1.00 0.00 87 ASP A C 1
ATOM 1419 O O . ASP A 1 87 ? -12.341 4.187 -10.330 1.00 0.00 87 ASP A O 1
ATOM 1428 N N . SER A 1 88 ? -12.767 2.299 -9.195 1.00 0.00 88 SER A N 1
ATOM 1429 C CA . SER A 1 88 ? -13.474 1.635 -10.287 1.00 0.00 88 SER A CA 1
ATOM 1430 C C . SER A 1 88 ? -14.823 2.258 -10.529 1.00 0.00 88 SER A C 1
ATOM 1431 O O . SER A 1 88 ? -15.193 2.549 -11.660 1.00 0.00 88 SER A O 1
ATOM 1439 N N . VAL A 1 89 ? -15.550 2.476 -9.454 1.00 0.00 89 VAL A N 1
ATOM 1440 C CA . VAL A 1 89 ? -16.847 3.084 -9.557 1.00 0.00 89 VAL A CA 1
ATOM 1441 C C . VAL A 1 89 ? -16.633 4.487 -10.065 1.00 0.00 89 VAL A C 1
ATOM 1442 O O . VAL A 1 89 ? -17.394 4.998 -10.868 1.00 0.00 89 VAL A O 1
ATOM 1455 N N . THR A 1 90 ? -15.558 5.090 -9.588 1.00 0.00 90 THR A N 1
ATOM 1456 C CA . THR A 1 90 ? -15.194 6.433 -9.979 1.00 0.00 90 THR A CA 1
ATOM 1457 C C . THR A 1 90 ? -14.905 6.537 -11.476 1.00 0.00 90 THR A C 1
ATOM 1458 O O . THR A 1 90 ? -15.430 7.418 -12.156 1.00 0.00 90 THR A O 1
ATOM 1469 N N . TYR A 1 91 ? -14.073 5.636 -11.984 1.00 0.00 91 TYR A N 1
ATOM 1470 C CA . TYR A 1 91 ? -13.735 5.646 -13.403 1.00 0.00 91 TYR A CA 1
ATOM 1471 C C . TYR A 1 91 ? -14.921 5.177 -14.220 1.00 0.00 91 TYR A C 1
ATOM 1472 O O . TYR A 1 91 ? -15.170 5.678 -15.316 1.00 0.00 91 TYR A O 1
ATOM 1490 N N . THR A 1 92 ? -15.663 4.218 -13.688 1.00 0.00 92 THR A N 1
ATOM 1491 C CA . THR A 1 92 ? -16.822 3.733 -14.413 1.00 0.00 92 THR A CA 1
ATOM 1492 C C . THR A 1 92 ? -17.861 4.829 -14.427 1.00 0.00 92 THR A C 1
ATOM 1493 O O . THR A 1 92 ? -18.401 5.175 -15.473 1.00 0.00 92 THR A O 1
ATOM 1504 N N . GLU A 1 93 ? -18.090 5.420 -13.268 1.00 0.00 93 GLU A N 1
ATOM 1505 C CA . GLU A 1 93 ? -19.027 6.521 -13.182 1.00 0.00 93 GLU A CA 1
ATOM 1506 C C . GLU A 1 93 ? -18.536 7.669 -14.044 1.00 0.00 93 GLU A C 1
ATOM 1507 O O . GLU A 1 93 ? -19.329 8.375 -14.666 1.00 0.00 93 GLU A O 1
ATOM 1519 N N . HIS A 1 94 ? -17.218 7.835 -14.101 1.00 0.00 94 HIS A N 1
ATOM 1520 C CA . HIS A 1 94 ? -16.650 8.892 -14.922 1.00 0.00 94 HIS A CA 1
ATOM 1521 C C . HIS A 1 94 ? -17.091 8.648 -16.344 1.00 0.00 94 HIS A C 1
ATOM 1522 O O . HIS A 1 94 ? -17.419 9.566 -17.093 1.00 0.00 94 HIS A O 1
ATOM 1536 N N . ALA A 1 95 ? -17.123 7.372 -16.677 1.00 0.00 95 ALA A N 1
ATOM 1537 C CA . ALA A 1 95 ? -17.557 6.914 -17.988 1.00 0.00 95 ALA A CA 1
ATOM 1538 C C . ALA A 1 95 ? -18.987 6.407 -17.869 1.00 0.00 95 ALA A C 1
ATOM 1539 O O . ALA A 1 95 ? -19.416 5.546 -18.632 1.00 0.00 95 ALA A O 1
ATOM 1546 N N . LYS A 1 96 ? -19.705 6.954 -16.876 1.00 0.00 96 LYS A N 1
ATOM 1547 C CA . LYS A 1 96 ? -21.096 6.589 -16.588 1.00 0.00 96 LYS A CA 1
ATOM 1548 C C . LYS A 1 96 ? -21.344 5.131 -16.914 1.00 0.00 96 LYS A C 1
ATOM 1549 O O . LYS A 1 96 ? -22.417 4.753 -17.385 1.00 0.00 96 LYS A O 1
ATOM 1568 N N . ARG A 1 97 ? -20.330 4.328 -16.675 1.00 0.00 97 ARG A N 1
ATOM 1569 C CA . ARG A 1 97 ? -20.398 2.905 -16.953 1.00 0.00 97 ARG A CA 1
ATOM 1570 C C . ARG A 1 97 ? -20.746 2.141 -15.696 1.00 0.00 97 ARG A C 1
ATOM 1571 O O . ARG A 1 97 ? -20.558 2.617 -14.578 1.00 0.00 97 ARG A O 1
ATOM 1592 N N . LYS A 1 98 ? -21.244 0.948 -15.906 1.00 0.00 98 LYS A N 1
ATOM 1593 C CA . LYS A 1 98 ? -21.613 0.059 -14.821 1.00 0.00 98 LYS A CA 1
ATOM 1594 C C . LYS A 1 98 ? -21.015 -1.312 -15.113 1.00 0.00 98 LYS A C 1
ATOM 1595 O O . LYS A 1 98 ? -21.704 -2.223 -15.574 1.00 0.00 98 LYS A O 1
ATOM 1614 N N . THR A 1 99 ? -19.716 -1.431 -14.871 1.00 0.00 99 THR A N 1
ATOM 1615 C CA . THR A 1 99 ? -19.004 -2.671 -15.140 1.00 0.00 99 THR A CA 1
ATOM 1616 C C . THR A 1 99 ? -17.622 -2.651 -14.492 1.00 0.00 99 THR A C 1
ATOM 1617 O O . THR A 1 99 ? -16.987 -1.599 -14.406 1.00 0.00 99 THR A O 1
ATOM 1628 N N . VAL A 1 100 ? -17.140 -3.818 -14.059 1.00 0.00 100 VAL A N 1
ATOM 1629 C CA . VAL A 1 100 ? -15.808 -3.912 -13.450 1.00 0.00 100 VAL A CA 1
ATOM 1630 C C . VAL A 1 100 ? -14.876 -4.603 -14.434 1.00 0.00 100 VAL A C 1
ATOM 1631 O O . VAL A 1 100 ? -15.148 -5.720 -14.871 1.00 0.00 100 VAL A O 1
ATOM 1644 N N . THR A 1 101 ? -13.784 -3.933 -14.797 1.00 0.00 101 THR A N 1
ATOM 1645 C CA . THR A 1 101 ? -12.830 -4.498 -15.752 1.00 0.00 101 THR A CA 1
ATOM 1646 C C . THR A 1 101 ? -11.432 -4.521 -15.164 1.00 0.00 101 THR A C 1
ATOM 1647 O O . THR A 1 101 ? -11.079 -3.681 -14.337 1.00 0.00 101 THR A O 1
ATOM 1658 N N . SER A 1 102 ? -10.635 -5.484 -15.607 1.00 0.00 102 SER A N 1
ATOM 1659 C CA . SER A 1 102 ? -9.269 -5.597 -15.127 1.00 0.00 102 SER A CA 1
ATOM 1660 C C . SER A 1 102 ? -8.498 -4.357 -15.512 1.00 0.00 102 SER A C 1
ATOM 1661 O O . SER A 1 102 ? -7.464 -4.037 -14.933 1.00 0.00 102 SER A O 1
ATOM 1669 N N . LEU A 1 103 ? -9.013 -3.676 -16.508 1.00 0.00 103 LEU A N 1
ATOM 1670 C CA . LEU A 1 103 ? -8.387 -2.471 -16.999 1.00 0.00 103 LEU A CA 1
ATOM 1671 C C . LEU A 1 103 ? -8.486 -1.368 -15.955 1.00 0.00 103 LEU A C 1
ATOM 1672 O O . LEU A 1 103 ? -7.500 -0.703 -15.641 1.00 0.00 103 LEU A O 1
ATOM 1688 N N . ASP A 1 104 ? -9.675 -1.186 -15.418 1.00 0.00 104 ASP A N 1
ATOM 1689 C CA . ASP A 1 104 ? -9.880 -0.175 -14.409 1.00 0.00 104 ASP A CA 1
ATOM 1690 C C . ASP A 1 104 ? -9.054 -0.534 -13.191 1.00 0.00 104 ASP A C 1
ATOM 1691 O O . ASP A 1 104 ? -8.513 0.332 -12.507 1.00 0.00 104 ASP A O 1
ATOM 1700 N N . VAL A 1 105 ? -8.936 -1.832 -12.948 1.00 0.00 105 VAL A N 1
ATOM 1701 C CA . VAL A 1 105 ? -8.136 -2.310 -11.833 1.00 0.00 105 VAL A CA 1
ATOM 1702 C C . VAL A 1 105 ? -6.693 -1.912 -12.072 1.00 0.00 105 VAL A C 1
ATOM 1703 O O . VAL A 1 105 ? -6.006 -1.431 -11.173 1.00 0.00 105 VAL A O 1
ATOM 1716 N N . VAL A 1 106 ? -6.255 -2.094 -13.310 1.00 0.00 106 VAL A N 1
ATOM 1717 C CA . VAL A 1 106 ? -4.910 -1.729 -13.698 1.00 0.00 106 VAL A CA 1
ATOM 1718 C C . VAL A 1 106 ? -4.705 -0.231 -13.519 1.00 0.00 106 VAL A C 1
ATOM 1719 O O . VAL A 1 106 ? -3.659 0.214 -13.052 1.00 0.00 106 VAL A O 1
ATOM 1732 N N . TYR A 1 107 ? -5.719 0.536 -13.879 1.00 0.00 107 TYR A N 1
ATOM 1733 C CA . TYR A 1 107 ? -5.661 1.976 -13.741 1.00 0.00 107 TYR A CA 1
ATOM 1734 C C . TYR A 1 107 ? -5.518 2.305 -12.264 1.00 0.00 107 TYR A C 1
ATOM 1735 O O . TYR A 1 107 ? -4.742 3.180 -11.874 1.00 0.00 107 TYR A O 1
ATOM 1753 N N . ALA A 1 108 ? -6.265 1.570 -11.446 1.00 0.00 108 ALA A N 1
ATOM 1754 C CA . ALA A 1 108 ? -6.214 1.760 -10.010 1.00 0.00 108 ALA A CA 1
ATOM 1755 C C . ALA A 1 108 ? -4.825 1.416 -9.492 1.00 0.00 108 ALA A C 1
ATOM 1756 O O . ALA A 1 108 ? -4.267 2.134 -8.670 1.00 0.00 108 ALA A O 1
ATOM 1763 N N . LEU A 1 109 ? -4.270 0.316 -10.002 1.00 0.00 109 LEU A N 1
ATOM 1764 C CA . LEU A 1 109 ? -2.935 -0.123 -9.608 1.00 0.00 109 LEU A CA 1
ATOM 1765 C C . LEU A 1 109 ? -1.879 0.894 -10.030 1.00 0.00 109 LEU A C 1
ATOM 1766 O O . LEU A 1 109 ? -0.907 1.132 -9.314 1.00 0.00 109 LEU A O 1
ATOM 1782 N N . LYS A 1 110 ? -2.072 1.475 -11.205 1.00 0.00 110 LYS A N 1
ATOM 1783 C CA . LYS A 1 110 ? -1.137 2.446 -11.739 1.00 0.00 110 LYS A CA 1
ATOM 1784 C C . LYS A 1 110 ? -1.002 3.643 -10.806 1.00 0.00 110 LYS A C 1
ATOM 1785 O O . LYS A 1 110 ? 0.108 4.093 -10.517 1.00 0.00 110 LYS A O 1
ATOM 1804 N N . ARG A 1 111 ? -2.135 4.160 -10.338 1.00 0.00 111 ARG A N 1
ATOM 1805 C CA . ARG A 1 111 ? -2.121 5.303 -9.443 1.00 0.00 111 ARG A CA 1
ATOM 1806 C C . ARG A 1 111 ? -1.702 4.883 -8.055 1.00 0.00 111 ARG A C 1
ATOM 1807 O O . ARG A 1 111 ? -1.282 5.701 -7.237 1.00 0.00 111 ARG A O 1
ATOM 1828 N N . GLN A 1 112 ? -1.815 3.599 -7.809 1.00 0.00 112 GLN A N 1
ATOM 1829 C CA . GLN A 1 112 ? -1.440 3.046 -6.529 1.00 0.00 112 GLN A CA 1
ATOM 1830 C C . GLN A 1 112 ? 0.065 3.142 -6.368 1.00 0.00 112 GLN A C 1
ATOM 1831 O O . GLN A 1 112 ? 0.605 2.971 -5.275 1.00 0.00 112 GLN A O 1
ATOM 1845 N N . GLY A 1 113 ? 0.732 3.430 -7.483 1.00 0.00 113 GLY A N 1
ATOM 1846 C CA . GLY A 1 113 ? 2.190 3.566 -7.494 1.00 0.00 113 GLY A CA 1
ATOM 1847 C C . GLY A 1 113 ? 2.849 2.443 -8.286 1.00 0.00 113 GLY A C 1
ATOM 1848 O O . GLY A 1 113 ? 4.016 2.122 -8.065 1.00 0.00 113 GLY A O 1
ATOM 1852 N N . ARG A 1 114 ? 2.100 1.853 -9.217 1.00 0.00 114 ARG A N 1
ATOM 1853 C CA . ARG A 1 114 ? 2.625 0.773 -10.048 1.00 0.00 114 ARG A CA 1
ATOM 1854 C C . ARG A 1 114 ? 2.984 1.312 -11.426 1.00 0.00 114 ARG A C 1
ATOM 1855 O O . ARG A 1 114 ? 2.443 2.325 -11.865 1.00 0.00 114 ARG A O 1
ATOM 1876 N N . THR A 1 115 ? 3.904 0.631 -12.093 1.00 0.00 115 THR A N 1
ATOM 1877 C CA . THR A 1 115 ? 4.353 1.030 -13.412 1.00 0.00 115 THR A CA 1
ATOM 1878 C C . THR A 1 115 ? 5.245 2.263 -13.324 1.00 0.00 115 THR A C 1
ATOM 1879 O O . THR A 1 115 ? 6.056 2.523 -14.212 1.00 0.00 115 THR A O 1
ATOM 1890 N N . LEU A 1 116 ? 5.092 3.011 -12.240 1.00 0.00 116 LEU A N 1
ATOM 1891 C CA . LEU A 1 116 ? 5.888 4.211 -12.025 1.00 0.00 116 LEU A CA 1
ATOM 1892 C C . LEU A 1 116 ? 5.906 5.073 -13.283 1.00 0.00 116 LEU A C 1
ATOM 1893 O O . LEU A 1 116 ? 6.811 5.875 -13.489 1.00 0.00 116 LEU A O 1
ATOM 1909 N N . TYR A 1 117 ? 4.895 4.905 -14.111 1.00 0.00 117 TYR A N 1
ATOM 1910 C CA . TYR A 1 117 ? 4.795 5.676 -15.342 1.00 0.00 117 TYR A CA 1
ATOM 1911 C C . TYR A 1 117 ? 6.104 5.603 -16.126 1.00 0.00 117 TYR A C 1
ATOM 1912 O O . TYR A 1 117 ? 6.312 6.357 -17.077 1.00 0.00 117 TYR A O 1
ATOM 1930 N N . GLY A 1 118 ? 6.982 4.683 -15.730 1.00 0.00 118 GLY A N 1
ATOM 1931 C CA . GLY A 1 118 ? 8.264 4.511 -16.410 1.00 0.00 118 GLY A CA 1
ATOM 1932 C C . GLY A 1 118 ? 9.326 5.465 -15.875 1.00 0.00 118 GLY A C 1
ATOM 1933 O O . GLY A 1 118 ? 10.449 5.504 -16.376 1.00 0.00 118 GLY A O 1
ATOM 1937 N N . PHE A 1 119 ? 8.967 6.224 -14.854 1.00 0.00 119 PHE A N 1
ATOM 1938 C CA . PHE A 1 119 ? 9.905 7.169 -14.251 1.00 0.00 119 PHE A CA 1
ATOM 1939 C C . PHE A 1 119 ? 11.093 6.418 -13.653 1.00 0.00 119 PHE A C 1
ATOM 1940 O O . PHE A 1 119 ? 12.234 6.867 -13.755 1.00 0.00 119 PHE A O 1
ATOM 1957 N N . GLY A 1 120 ? 10.821 5.274 -13.035 1.00 0.00 120 GLY A N 1
ATOM 1958 C CA . GLY A 1 120 ? 11.884 4.477 -12.435 1.00 0.00 120 GLY A CA 1
ATOM 1959 C C . GLY A 1 120 ? 12.543 3.595 -13.472 1.00 0.00 120 GLY A C 1
ATOM 1960 O O . GLY A 1 120 ? 11.990 2.582 -13.899 1.00 0.00 120 GLY A O 1
ATOM 1964 N N . GLY A 1 121 ? 13.733 4.003 -13.872 1.00 0.00 121 GLY A N 1
ATOM 1965 C CA . GLY A 1 121 ? 14.490 3.266 -14.866 1.00 0.00 121 GLY A CA 1
ATOM 1966 C C . GLY A 1 121 ? 14.461 1.767 -14.582 1.00 0.00 121 GLY A C 1
ATOM 1967 O O . GLY A 1 121 ? 14.124 1.402 -13.468 1.00 0.00 121 GLY A O 1
ATOM 1972 N N . LEU A 1 1 ? -14.761 -30.995 -10.730 1.00 0.00 1 LEU A N 2
ATOM 1973 C CA . LEU A 1 1 ? -14.977 -29.680 -10.062 1.00 0.00 1 LEU A CA 2
ATOM 1974 C C . LEU A 1 1 ? -13.650 -28.936 -9.967 1.00 0.00 1 LEU A C 2
ATOM 1975 O O . LEU A 1 1 ? -13.576 -27.846 -9.398 1.00 0.00 1 LEU A O 2
ATOM 1993 N N . ILE A 1 2 ? -12.601 -29.532 -10.527 1.00 0.00 2 ILE A N 2
ATOM 1994 C CA . ILE A 1 2 ? -11.279 -28.914 -10.499 1.00 0.00 2 ILE A CA 2
ATOM 1995 C C . ILE A 1 2 ? -11.287 -27.590 -11.258 1.00 0.00 2 ILE A C 2
ATOM 1996 O O . ILE A 1 2 ? -10.507 -26.689 -10.958 1.00 0.00 2 ILE A O 2
ATOM 2012 N N . SER A 1 3 ? -12.173 -27.482 -12.244 1.00 0.00 3 SER A N 2
ATOM 2013 C CA . SER A 1 3 ? -12.271 -26.263 -13.039 1.00 0.00 3 SER A CA 2
ATOM 2014 C C . SER A 1 3 ? -12.637 -25.077 -12.152 1.00 0.00 3 SER A C 2
ATOM 2015 O O . SER A 1 3 ? -12.068 -23.994 -12.281 1.00 0.00 3 SER A O 2
ATOM 2023 N N . LYS A 1 4 ? -13.593 -25.292 -11.253 1.00 0.00 4 LYS A N 2
ATOM 2024 C CA . LYS A 1 4 ? -14.033 -24.234 -10.350 1.00 0.00 4 LYS A CA 2
ATOM 2025 C C . LYS A 1 4 ? -12.895 -23.837 -9.410 1.00 0.00 4 LYS A C 2
ATOM 2026 O O . LYS A 1 4 ? -12.143 -24.689 -8.938 1.00 0.00 4 LYS A O 2
ATOM 2045 N N . ILE A 1 5 ? -12.771 -22.534 -9.149 1.00 0.00 5 ILE A N 2
ATOM 2046 C CA . ILE A 1 5 ? -11.715 -22.022 -8.270 1.00 0.00 5 ILE A CA 2
ATOM 2047 C C . ILE A 1 5 ? -12.334 -21.433 -6.993 1.00 0.00 5 ILE A C 2
ATOM 2048 O O . ILE A 1 5 ? -12.749 -20.272 -6.984 1.00 0.00 5 ILE A O 2
ATOM 2064 N N . PRO A 1 6 ? -12.406 -22.195 -5.922 1.00 0.00 6 PRO A N 2
ATOM 2065 C CA . PRO A 1 6 ? -12.993 -21.712 -4.631 1.00 0.00 6 PRO A CA 2
ATOM 2066 C C . PRO A 1 6 ? -12.382 -20.389 -4.170 1.00 0.00 6 PRO A C 2
ATOM 2067 O O . PRO A 1 6 ? -13.079 -19.530 -3.634 1.00 0.00 6 PRO A O 2
ATOM 2078 N N . PHE A 1 7 ? -11.080 -20.230 -4.378 1.00 0.00 7 PHE A N 2
ATOM 2079 C CA . PHE A 1 7 ? -10.411 -18.999 -3.971 1.00 0.00 7 PHE A CA 2
ATOM 2080 C C . PHE A 1 7 ? -10.975 -17.808 -4.724 1.00 0.00 7 PHE A C 2
ATOM 2081 O O . PHE A 1 7 ? -11.208 -16.747 -4.145 1.00 0.00 7 PHE A O 2
ATOM 2098 N N . ALA A 1 8 ? -11.212 -17.991 -6.007 1.00 0.00 8 ALA A N 2
ATOM 2099 C CA . ALA A 1 8 ? -11.767 -16.927 -6.811 1.00 0.00 8 ALA A CA 2
ATOM 2100 C C . ALA A 1 8 ? -13.122 -16.547 -6.243 1.00 0.00 8 ALA A C 2
ATOM 2101 O O . ALA A 1 8 ? -13.473 -15.375 -6.169 1.00 0.00 8 ALA A O 2
ATOM 2108 N N . ARG A 1 9 ? -13.872 -17.551 -5.816 1.00 0.00 9 ARG A N 2
ATOM 2109 C CA . ARG A 1 9 ? -15.179 -17.302 -5.236 1.00 0.00 9 ARG A CA 2
ATOM 2110 C C . ARG A 1 9 ? -15.039 -16.545 -3.924 1.00 0.00 9 ARG A C 2
ATOM 2111 O O . ARG A 1 9 ? -15.808 -15.639 -3.641 1.00 0.00 9 ARG A O 2
ATOM 2132 N N . LEU A 1 10 ? -14.059 -16.938 -3.112 1.00 0.00 10 LEU A N 2
ATOM 2133 C CA . LEU A 1 10 ? -13.855 -16.293 -1.820 1.00 0.00 10 LEU A CA 2
ATOM 2134 C C . LEU A 1 10 ? -13.375 -14.859 -1.980 1.00 0.00 10 LEU A C 2
ATOM 2135 O O . LEU A 1 10 ? -13.843 -13.953 -1.293 1.00 0.00 10 LEU A O 2
ATOM 2151 N N . VAL A 1 11 ? -12.440 -14.670 -2.892 1.00 0.00 11 VAL A N 2
ATOM 2152 C CA . VAL A 1 11 ? -11.899 -13.345 -3.136 1.00 0.00 11 VAL A CA 2
ATOM 2153 C C . VAL A 1 11 ? -13.016 -12.484 -3.692 1.00 0.00 11 VAL A C 2
ATOM 2154 O O . VAL A 1 11 ? -13.219 -11.348 -3.265 1.00 0.00 11 VAL A O 2
ATOM 2167 N N . LYS A 1 12 ? -13.758 -1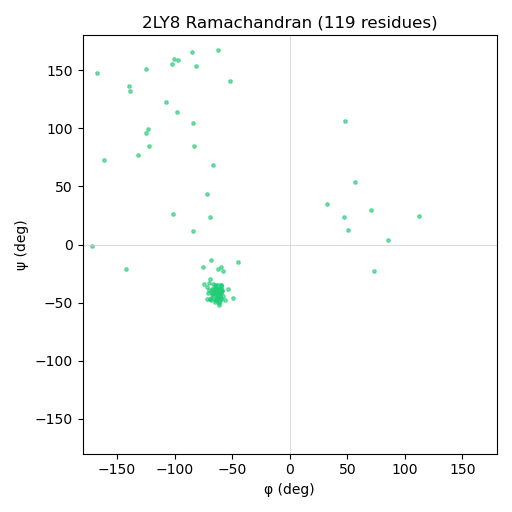3.056 -4.634 1.00 0.00 12 LYS A N 2
ATOM 2168 C CA . LYS A 1 12 ? -14.877 -12.353 -5.225 1.00 0.00 12 LYS A CA 2
ATOM 2169 C C . LYS A 1 12 ? -15.916 -12.054 -4.167 1.00 0.00 12 LYS A C 2
ATOM 2170 O O . LYS A 1 12 ? -16.531 -11.000 -4.184 1.00 0.00 12 LYS A O 2
ATOM 2189 N N . GLU A 1 13 ? -16.125 -12.991 -3.252 1.00 0.00 13 GLU A N 2
ATOM 2190 C CA . GLU A 1 13 ? -17.117 -12.776 -2.209 1.00 0.00 13 GLU A CA 2
ATOM 2191 C C . GLU A 1 13 ? -16.735 -11.606 -1.305 1.00 0.00 13 GLU A C 2
ATOM 2192 O O . GLU A 1 13 ? -17.569 -10.755 -1.008 1.00 0.00 13 GLU A O 2
ATOM 2204 N N . VAL A 1 14 ? -15.474 -11.545 -0.893 1.00 0.00 14 VAL A N 2
ATOM 2205 C CA . VAL A 1 14 ? -15.025 -10.440 -0.051 1.00 0.00 14 VAL A CA 2
ATOM 2206 C C . VAL A 1 14 ? -15.137 -9.134 -0.818 1.00 0.00 14 VAL A C 2
ATOM 2207 O O . VAL A 1 14 ? -15.628 -8.120 -0.309 1.00 0.00 14 VAL A O 2
ATOM 2220 N N . THR A 1 15 ? -14.657 -9.175 -2.044 1.00 0.00 15 THR A N 2
ATOM 2221 C CA . THR A 1 15 ? -14.671 -8.011 -2.888 1.00 0.00 15 THR A CA 2
ATOM 2222 C C . THR A 1 15 ? -16.108 -7.584 -3.153 1.00 0.00 15 THR A C 2
ATOM 2223 O O . THR A 1 15 ? -16.404 -6.400 -3.200 1.00 0.00 15 THR A O 2
ATOM 2234 N N . ASP A 1 16 ? -16.996 -8.561 -3.342 1.00 0.00 16 ASP A N 2
ATOM 2235 C CA . ASP A 1 16 ? -18.397 -8.268 -3.617 1.00 0.00 16 ASP A CA 2
ATOM 2236 C C . ASP A 1 16 ? -19.032 -7.499 -2.460 1.00 0.00 16 ASP A C 2
ATOM 2237 O O . ASP A 1 16 ? -19.825 -6.582 -2.676 1.00 0.00 16 ASP A O 2
ATOM 2246 N N . GLU A 1 17 ? -18.673 -7.865 -1.233 1.00 0.00 17 GLU A N 2
ATOM 2247 C CA . GLU A 1 17 ? -19.203 -7.195 -0.062 1.00 0.00 17 GLU A CA 2
ATOM 2248 C C . GLU A 1 17 ? -18.808 -5.737 -0.110 1.00 0.00 17 GLU A C 2
ATOM 2249 O O . GLU A 1 17 ? -19.605 -4.851 0.195 1.00 0.00 17 GLU A O 2
ATOM 2261 N N . PHE A 1 18 ? -17.577 -5.490 -0.530 1.00 0.00 18 PHE A N 2
ATOM 2262 C CA . PHE A 1 18 ? -17.107 -4.125 -0.653 1.00 0.00 18 PHE A CA 2
ATOM 2263 C C . PHE A 1 18 ? -17.786 -3.484 -1.858 1.00 0.00 18 PHE A C 2
ATOM 2264 O O . PHE A 1 18 ? -18.220 -2.333 -1.816 1.00 0.00 18 PHE A O 2
ATOM 2281 N N . THR A 1 19 ? -17.872 -4.266 -2.930 1.00 0.00 19 THR A N 2
ATOM 2282 C CA . THR A 1 19 ? -18.495 -3.828 -4.169 1.00 0.00 19 THR A CA 2
ATOM 2283 C C . THR A 1 19 ? -19.997 -3.983 -4.074 1.00 0.00 19 THR A C 2
ATOM 2284 O O . THR A 1 19 ? -20.707 -3.885 -5.073 1.00 0.00 19 THR A O 2
ATOM 2295 N N . THR A 1 20 ? -20.483 -4.220 -2.858 1.00 0.00 20 THR A N 2
ATOM 2296 C CA . THR A 1 20 ? -21.919 -4.370 -2.637 1.00 0.00 20 THR A CA 2
ATOM 2297 C C . THR A 1 20 ? -22.666 -3.286 -3.407 1.00 0.00 20 THR A C 2
ATOM 2298 O O . THR A 1 20 ? -23.865 -3.397 -3.666 1.00 0.00 20 THR A O 2
ATOM 2309 N N . LYS A 1 21 ? -21.914 -2.270 -3.828 1.00 0.00 21 LYS A N 2
ATOM 2310 C CA . LYS A 1 21 ? -22.455 -1.197 -4.636 1.00 0.00 21 LYS A CA 2
ATOM 2311 C C . LYS A 1 21 ? -22.792 -1.735 -6.011 1.00 0.00 21 LYS A C 2
ATOM 2312 O O . LYS A 1 21 ? -22.804 -0.997 -6.982 1.00 0.00 21 LYS A O 2
ATOM 2331 N N . ASP A 1 22 ? -23.052 -3.031 -6.103 1.00 0.00 22 ASP A N 2
ATOM 2332 C CA . ASP A 1 22 ? -23.383 -3.618 -7.382 1.00 0.00 22 ASP A CA 2
ATOM 2333 C C . ASP A 1 22 ? -24.783 -3.185 -7.768 1.00 0.00 22 ASP A C 2
ATOM 2334 O O . ASP A 1 22 ? -25.597 -3.990 -8.224 1.00 0.00 22 ASP A O 2
ATOM 2343 N N . GLN A 1 23 ? -25.062 -1.901 -7.562 1.00 0.00 23 GLN A N 2
ATOM 2344 C CA . GLN A 1 23 ? -26.378 -1.362 -7.873 1.00 0.00 23 GLN A CA 2
ATOM 2345 C C . GLN A 1 23 ? -26.772 -1.797 -9.270 1.00 0.00 23 GLN A C 2
ATOM 2346 O O . GLN A 1 23 ? -27.832 -2.385 -9.483 1.00 0.00 23 GLN A O 2
ATOM 2360 N N . ASP A 1 24 ? -25.898 -1.496 -10.215 1.00 0.00 24 ASP A N 2
ATOM 2361 C CA . ASP A 1 24 ? -26.140 -1.852 -11.612 1.00 0.00 24 ASP A CA 2
ATOM 2362 C C . ASP A 1 24 ? -24.867 -2.352 -12.277 1.00 0.00 24 ASP A C 2
ATOM 2363 O O . ASP A 1 24 ? -24.843 -2.595 -13.481 1.00 0.00 24 ASP A O 2
ATOM 2372 N N . LEU A 1 25 ? -23.812 -2.491 -11.489 1.00 0.00 25 LEU A N 2
ATOM 2373 C CA . LEU A 1 25 ? -22.529 -2.939 -12.033 1.00 0.00 25 LEU A CA 2
ATOM 2374 C C . LEU A 1 25 ? -22.617 -4.325 -12.628 1.00 0.00 25 LEU A C 2
ATOM 2375 O O . LEU A 1 25 ? -23.585 -5.062 -12.435 1.00 0.00 25 LEU A O 2
ATOM 2391 N N . ARG A 1 26 ? -21.564 -4.651 -13.359 1.00 0.00 26 ARG A N 2
ATOM 2392 C CA . ARG A 1 26 ? -21.444 -5.938 -14.020 1.00 0.00 26 ARG A CA 2
ATOM 2393 C C . ARG A 1 26 ? -20.006 -6.435 -13.938 1.00 0.00 26 ARG A C 2
ATOM 2394 O O . ARG A 1 26 ? -19.063 -5.679 -14.156 1.00 0.00 26 ARG A O 2
ATOM 2415 N N . TRP A 1 27 ? -19.839 -7.711 -13.617 1.00 0.00 27 TRP A N 2
ATOM 2416 C CA . TRP A 1 27 ? -18.496 -8.290 -13.504 1.00 0.00 27 TRP A CA 2
ATOM 2417 C C . TRP A 1 27 ? -18.110 -9.067 -14.756 1.00 0.00 27 TRP A C 2
ATOM 2418 O O . TRP A 1 27 ? -18.666 -10.128 -15.043 1.00 0.00 27 TRP A O 2
ATOM 2439 N N . GLN A 1 28 ? -17.121 -8.547 -15.464 1.00 0.00 28 GLN A N 2
ATOM 2440 C CA . GLN A 1 28 ? -16.615 -9.209 -16.653 1.00 0.00 28 GLN A CA 2
ATOM 2441 C C . GLN A 1 28 ? -15.611 -10.272 -16.226 1.00 0.00 28 GLN A C 2
ATOM 2442 O O . GLN A 1 28 ? -15.090 -10.219 -15.112 1.00 0.00 28 GLN A O 2
ATOM 2456 N N . SER A 1 29 ? -15.330 -11.231 -17.093 1.00 0.00 29 SER A N 2
ATOM 2457 C CA . SER A 1 29 ? -14.374 -12.272 -16.744 1.00 0.00 29 SER A CA 2
ATOM 2458 C C . SER A 1 29 ? -13.014 -11.641 -16.473 1.00 0.00 29 SER A C 2
ATOM 2459 O O . SER A 1 29 ? -12.174 -12.217 -15.781 1.00 0.00 29 SER A O 2
ATOM 2467 N N . MET A 1 30 ? -12.815 -10.440 -17.011 1.00 0.00 30 MET A N 2
ATOM 2468 C CA . MET A 1 30 ? -11.563 -9.721 -16.811 1.00 0.00 30 MET A CA 2
ATOM 2469 C C . MET A 1 30 ? -11.447 -9.322 -15.348 1.00 0.00 30 MET A C 2
ATOM 2470 O O . MET A 1 30 ? -10.375 -9.356 -14.761 1.00 0.00 30 MET A O 2
ATOM 2484 N N . ALA A 1 31 ? -12.574 -8.958 -14.760 1.00 0.00 31 ALA A N 2
ATOM 2485 C CA . ALA A 1 31 ? -12.587 -8.558 -13.363 1.00 0.00 31 ALA A CA 2
ATOM 2486 C C . ALA A 1 31 ? -11.904 -9.637 -12.532 1.00 0.00 31 ALA A C 2
ATOM 2487 O O . ALA A 1 31 ? -11.090 -9.343 -11.660 1.00 0.00 31 ALA A O 2
ATOM 2494 N N . ILE A 1 32 ? -12.228 -10.885 -12.843 1.00 0.00 32 ILE A N 2
ATOM 2495 C CA . ILE A 1 32 ? -11.655 -12.039 -12.164 1.00 0.00 32 ILE A CA 2
ATOM 2496 C C . ILE A 1 32 ? -10.170 -12.153 -12.487 1.00 0.00 32 ILE A C 2
ATOM 2497 O O . ILE A 1 32 ? -9.350 -12.464 -11.625 1.00 0.00 32 ILE A O 2
ATOM 2513 N N . MET A 1 33 ? -9.823 -11.885 -13.735 1.00 0.00 33 MET A N 2
ATOM 2514 C CA . MET A 1 33 ? -8.431 -11.943 -14.145 1.00 0.00 33 MET A CA 2
ATOM 2515 C C . MET A 1 33 ? -7.665 -10.932 -13.308 1.00 0.00 33 MET A C 2
ATOM 2516 O O . MET A 1 33 ? -6.531 -11.167 -12.894 1.00 0.00 33 MET A O 2
ATOM 2530 N N . ALA A 1 34 ? -8.323 -9.810 -13.055 1.00 0.00 34 ALA A N 2
ATOM 2531 C CA . ALA A 1 34 ? -7.747 -8.744 -12.255 1.00 0.00 34 ALA A CA 2
ATOM 2532 C C . ALA A 1 34 ? -7.438 -9.251 -10.851 1.00 0.00 34 ALA A C 2
ATOM 2533 O O . ALA A 1 34 ? -6.421 -8.887 -10.266 1.00 0.00 34 ALA A O 2
ATOM 2540 N N . LEU A 1 35 ? -8.320 -10.089 -10.310 1.00 0.00 35 LEU A N 2
ATOM 2541 C CA . LEU A 1 35 ? -8.103 -10.619 -8.978 1.00 0.00 35 LEU A CA 2
ATOM 2542 C C . LEU A 1 35 ? -6.819 -11.437 -8.966 1.00 0.00 35 LEU A C 2
ATOM 2543 O O . LEU A 1 35 ? -6.048 -11.396 -8.006 1.00 0.00 35 LEU A O 2
ATOM 2559 N N . GLN A 1 36 ? -6.605 -12.183 -10.039 1.00 0.00 36 GLN A N 2
ATOM 2560 C CA . GLN A 1 36 ? -5.426 -13.017 -10.153 1.00 0.00 36 GLN A CA 2
ATOM 2561 C C . GLN A 1 36 ? -4.184 -12.151 -10.281 1.00 0.00 36 GLN A C 2
ATOM 2562 O O . GLN A 1 36 ? -3.146 -12.430 -9.679 1.00 0.00 36 GLN A O 2
ATOM 2576 N N . GLU A 1 37 ? -4.313 -11.087 -11.061 1.00 0.00 37 GLU A N 2
ATOM 2577 C CA . GLU A 1 37 ? -3.214 -10.161 -11.260 1.00 0.00 37 GLU A CA 2
ATOM 2578 C C . GLU A 1 37 ? -2.870 -9.475 -9.952 1.00 0.00 37 GLU A C 2
ATOM 2579 O O . GLU A 1 37 ? -1.708 -9.221 -9.651 1.00 0.00 37 GLU A O 2
ATOM 2591 N N . ALA A 1 38 ? -3.909 -9.141 -9.199 1.00 0.00 38 ALA A N 2
ATOM 2592 C CA . ALA A 1 38 ? -3.734 -8.439 -7.932 1.00 0.00 38 ALA A CA 2
ATOM 2593 C C . ALA A 1 38 ? -2.983 -9.259 -6.894 1.00 0.00 38 ALA A C 2
ATOM 2594 O O . ALA A 1 38 ? -2.100 -8.738 -6.211 1.00 0.00 38 ALA A O 2
ATOM 2601 N N . SER A 1 39 ? -3.347 -10.524 -6.742 1.00 0.00 39 SER A N 2
ATOM 2602 C CA . SER A 1 39 ? -2.701 -11.353 -5.747 1.00 0.00 39 SER A CA 2
ATOM 2603 C C . SER A 1 39 ? -1.259 -11.665 -6.119 1.00 0.00 39 SER A C 2
ATOM 2604 O O . SER A 1 39 ? -0.369 -11.625 -5.272 1.00 0.00 39 SER A O 2
ATOM 2612 N N . GLU A 1 40 ? -1.031 -11.978 -7.385 1.00 0.00 40 GLU A N 2
ATOM 2613 C CA . GLU A 1 40 ? 0.316 -12.299 -7.839 1.00 0.00 40 GLU A CA 2
ATOM 2614 C C . GLU A 1 40 ? 1.175 -11.039 -7.908 1.00 0.00 40 GLU A C 2
ATOM 2615 O O . GLU A 1 40 ? 2.385 -11.089 -7.702 1.00 0.00 40 GLU A O 2
ATOM 2627 N N . ALA A 1 41 ? 0.533 -9.913 -8.199 1.00 0.00 41 ALA A N 2
ATOM 2628 C CA . ALA A 1 41 ? 1.240 -8.643 -8.295 1.00 0.00 41 ALA A CA 2
ATOM 2629 C C . ALA A 1 41 ? 1.682 -8.166 -6.927 1.00 0.00 41 ALA A C 2
ATOM 2630 O O . ALA A 1 41 ? 2.798 -7.675 -6.755 1.00 0.00 41 ALA A O 2
ATOM 2637 N N . TYR A 1 42 ? 0.797 -8.315 -5.957 1.00 0.00 42 TYR A N 2
ATOM 2638 C CA . TYR A 1 42 ? 1.106 -7.895 -4.608 1.00 0.00 42 TYR A CA 2
ATOM 2639 C C . TYR A 1 42 ? 2.243 -8.728 -4.061 1.00 0.00 42 TYR A C 2
ATOM 2640 O O . TYR A 1 42 ? 3.122 -8.231 -3.365 1.00 0.00 42 TYR A O 2
ATOM 2658 N N . LEU A 1 43 ? 2.193 -10.010 -4.375 1.00 0.00 43 LEU A N 2
ATOM 2659 C CA . LEU A 1 43 ? 3.217 -10.946 -3.899 1.00 0.00 43 LEU A CA 2
ATOM 2660 C C . LEU A 1 43 ? 4.592 -10.631 -4.444 1.00 0.00 43 LEU A C 2
ATOM 2661 O O . LEU A 1 43 ? 5.558 -10.611 -3.703 1.00 0.00 43 LEU A O 2
ATOM 2677 N N . VAL A 1 44 ? 4.683 -10.395 -5.734 1.00 0.00 44 VAL A N 2
ATOM 2678 C CA . VAL A 1 44 ? 5.968 -10.097 -6.329 1.00 0.00 44 VAL A CA 2
ATOM 2679 C C . VAL A 1 44 ? 6.515 -8.861 -5.653 1.00 0.00 44 VAL A C 2
ATOM 2680 O O . VAL A 1 44 ? 7.693 -8.779 -5.310 1.00 0.00 44 VAL A O 2
ATOM 2693 N N . GLY A 1 45 ? 5.623 -7.915 -5.444 1.00 0.00 45 GLY A N 2
ATOM 2694 C CA . GLY A 1 45 ? 5.982 -6.677 -4.777 1.00 0.00 45 GLY A CA 2
ATOM 2695 C C . GLY A 1 45 ? 6.421 -6.941 -3.337 1.00 0.00 45 GLY A C 2
ATOM 2696 O O . GLY A 1 45 ? 7.365 -6.333 -2.852 1.00 0.00 45 GLY A O 2
ATOM 2700 N N . LEU A 1 46 ? 5.714 -7.845 -2.660 1.00 0.00 46 LEU A N 2
ATOM 2701 C CA . LEU A 1 46 ? 6.023 -8.179 -1.268 1.00 0.00 46 LEU A CA 2
ATOM 2702 C C . LEU A 1 46 ? 7.333 -8.950 -1.179 1.00 0.00 46 LEU A C 2
ATOM 2703 O O . LEU A 1 46 ? 8.180 -8.691 -0.326 1.00 0.00 46 LEU A O 2
ATOM 2719 N N . LEU A 1 47 ? 7.460 -9.906 -2.078 1.00 0.00 47 LEU A N 2
ATOM 2720 C CA . LEU A 1 47 ? 8.630 -10.761 -2.157 1.00 0.00 47 LEU A CA 2
ATOM 2721 C C . LEU A 1 47 ? 9.867 -9.918 -2.417 1.00 0.00 47 LEU A C 2
ATOM 2722 O O . LEU A 1 47 ? 10.868 -10.019 -1.708 1.00 0.00 47 LEU A O 2
ATOM 2738 N N . GLU A 1 48 ? 9.772 -9.068 -3.418 1.00 0.00 48 GLU A N 2
ATOM 2739 C CA . GLU A 1 48 ? 10.861 -8.187 -3.760 1.00 0.00 48 GLU A CA 2
ATOM 2740 C C . GLU A 1 48 ? 11.068 -7.159 -2.654 1.00 0.00 48 GLU A C 2
ATOM 2741 O O . GLU A 1 48 ? 12.200 -6.801 -2.331 1.00 0.00 48 GLU A O 2
ATOM 2753 N N . HIS A 1 49 ? 9.963 -6.679 -2.080 1.00 0.00 49 HIS A N 2
ATOM 2754 C CA . HIS A 1 49 ? 10.048 -5.680 -1.013 1.00 0.00 49 HIS A CA 2
ATOM 2755 C C . HIS A 1 49 ? 10.713 -6.252 0.240 1.00 0.00 49 HIS A C 2
ATOM 2756 O O . HIS A 1 49 ? 11.568 -5.606 0.845 1.00 0.00 49 HIS A O 2
ATOM 2770 N N . THR A 1 50 ? 10.304 -7.458 0.637 1.00 0.00 50 THR A N 2
ATOM 2771 C CA . THR A 1 50 ? 10.856 -8.096 1.836 1.00 0.00 50 THR A CA 2
ATOM 2772 C C . THR A 1 50 ? 12.009 -9.031 1.478 1.00 0.00 50 THR A C 2
ATOM 2773 O O . THR A 1 50 ? 12.775 -8.756 0.557 1.00 0.00 50 THR A O 2
ATOM 2784 N N . ASN A 1 51 ? 12.120 -10.132 2.224 1.00 0.00 51 ASN A N 2
ATOM 2785 C CA . ASN A 1 51 ? 13.172 -11.125 2.010 1.00 0.00 51 ASN A CA 2
ATOM 2786 C C . ASN A 1 51 ? 14.556 -10.518 2.227 1.00 0.00 51 ASN A C 2
ATOM 2787 O O . ASN A 1 51 ? 15.563 -11.224 2.186 1.00 0.00 51 ASN A O 2
ATOM 2798 N N . LEU A 1 52 ? 14.602 -9.221 2.472 1.00 0.00 52 LEU A N 2
ATOM 2799 C CA . LEU A 1 52 ? 15.880 -8.559 2.707 1.00 0.00 52 LEU A CA 2
ATOM 2800 C C . LEU A 1 52 ? 16.388 -8.918 4.097 1.00 0.00 52 LEU A C 2
ATOM 2801 O O . LEU A 1 52 ? 17.544 -8.662 4.436 1.00 0.00 52 LEU A O 2
ATOM 2817 N N . LEU A 1 53 ? 15.513 -9.519 4.895 1.00 0.00 53 LEU A N 2
ATOM 2818 C CA . LEU A 1 53 ? 15.872 -9.919 6.252 1.00 0.00 53 LEU A CA 2
ATOM 2819 C C . LEU A 1 53 ? 16.934 -10.996 6.170 1.00 0.00 53 LEU A C 2
ATOM 2820 O O . LEU A 1 53 ? 17.744 -11.178 7.080 1.00 0.00 53 LEU A O 2
ATOM 2836 N N . ALA A 1 54 ? 16.903 -11.701 5.056 1.00 0.00 54 ALA A N 2
ATOM 2837 C CA . ALA A 1 54 ? 17.848 -12.782 4.805 1.00 0.00 54 ALA A CA 2
ATOM 2838 C C . ALA A 1 54 ? 19.277 -12.247 4.778 1.00 0.00 54 ALA A C 2
ATOM 2839 O O . ALA A 1 54 ? 20.237 -13.015 4.729 1.00 0.00 54 ALA A O 2
ATOM 2846 N N . LEU A 1 55 ? 19.406 -10.924 4.810 1.00 0.00 55 LEU A N 2
ATOM 2847 C CA . LEU A 1 55 ? 20.718 -10.284 4.788 1.00 0.00 55 LEU A CA 2
ATOM 2848 C C . LEU A 1 55 ? 21.291 -10.221 6.200 1.00 0.00 55 LEU A C 2
ATOM 2849 O O . LEU A 1 55 ? 22.261 -9.508 6.452 1.00 0.00 55 LEU A O 2
ATOM 2865 N N . HIS A 1 56 ? 20.673 -10.971 7.110 1.00 0.00 56 HIS A N 2
ATOM 2866 C CA . HIS A 1 56 ? 21.108 -11.010 8.505 1.00 0.00 56 HIS A CA 2
ATOM 2867 C C . HIS A 1 56 ? 20.867 -9.668 9.183 1.00 0.00 56 HIS A C 2
ATOM 2868 O O . HIS A 1 56 ? 21.735 -9.149 9.885 1.00 0.00 56 HIS A O 2
ATOM 2882 N N . LEU A 1 57 ? 19.673 -9.117 8.975 1.00 0.00 57 LEU A N 2
ATOM 2883 C CA . LEU A 1 57 ? 19.306 -7.835 9.578 1.00 0.00 57 LEU A CA 2
ATOM 2884 C C . LEU A 1 57 ? 18.673 -8.060 10.942 1.00 0.00 57 LEU A C 2
ATOM 2885 O O . LEU A 1 57 ? 18.262 -9.171 11.279 1.00 0.00 57 LEU A O 2
ATOM 2901 N N . VAL A 1 58 ? 18.602 -6.989 11.724 1.00 0.00 58 VAL A N 2
ATOM 2902 C CA . VAL A 1 58 ? 18.024 -7.044 13.065 1.00 0.00 58 VAL A CA 2
ATOM 2903 C C . VAL A 1 58 ? 16.846 -6.065 13.185 1.00 0.00 58 VAL A C 2
ATOM 2904 O O . VAL A 1 58 ? 17.044 -4.879 13.445 1.00 0.00 58 VAL A O 2
ATOM 2917 N N . PRO A 1 59 ? 15.628 -6.527 13.007 1.00 0.00 59 PRO A N 2
ATOM 2918 C CA . PRO A 1 59 ? 14.420 -5.659 13.111 1.00 0.00 59 PRO A CA 2
ATOM 2919 C C . PRO A 1 59 ? 14.401 -4.848 14.408 1.00 0.00 59 PRO A C 2
ATOM 2920 O O . PRO A 1 59 ? 14.767 -5.349 15.471 1.00 0.00 59 PRO A O 2
ATOM 2931 N N . ARG A 1 60 ? 13.979 -3.590 14.305 1.00 0.00 60 ARG A N 2
ATOM 2932 C CA . ARG A 1 60 ? 13.921 -2.705 15.467 1.00 0.00 60 ARG A CA 2
ATOM 2933 C C . ARG A 1 60 ? 12.598 -2.857 16.208 1.00 0.00 60 ARG A C 2
ATOM 2934 O O . ARG A 1 60 ? 12.373 -2.208 17.231 1.00 0.00 60 ARG A O 2
ATOM 2955 N N . GLY A 1 61 ? 11.720 -3.702 15.684 1.00 0.00 61 GLY A N 2
ATOM 2956 C CA . GLY A 1 61 ? 10.415 -3.911 16.305 1.00 0.00 61 GLY A CA 2
ATOM 2957 C C . GLY A 1 61 ? 9.469 -2.793 15.894 1.00 0.00 61 GLY A C 2
ATOM 2958 O O . GLY A 1 61 ? 8.314 -2.743 16.318 1.00 0.00 61 GLY A O 2
ATOM 2962 N N . SER A 1 62 ? 9.983 -1.901 15.057 1.00 0.00 62 SER A N 2
ATOM 2963 C CA . SER A 1 62 ? 9.209 -0.773 14.564 1.00 0.00 62 SER A CA 2
ATOM 2964 C C . SER A 1 62 ? 8.105 -1.248 13.627 1.00 0.00 62 SER A C 2
ATOM 2965 O O . SER A 1 62 ? 7.140 -0.526 13.371 1.00 0.00 62 SER A O 2
ATOM 2973 N N . LYS A 1 63 ? 8.249 -2.474 13.125 1.00 0.00 63 LYS A N 2
ATOM 2974 C CA . LYS A 1 63 ? 7.264 -3.062 12.218 1.00 0.00 63 LYS A CA 2
ATOM 2975 C C . LYS A 1 63 ? 6.781 -4.389 12.786 1.00 0.00 63 LYS A C 2
ATOM 2976 O O . LYS A 1 63 ? 7.507 -5.381 12.794 1.00 0.00 63 LYS A O 2
ATOM 2995 N N . ARG A 1 64 ? 5.553 -4.394 13.283 1.00 0.00 64 ARG A N 2
ATOM 2996 C CA . ARG A 1 64 ? 4.998 -5.603 13.873 1.00 0.00 64 ARG A CA 2
ATOM 2997 C C . ARG A 1 64 ? 4.597 -6.597 12.785 1.00 0.00 64 ARG A C 2
ATOM 2998 O O . ARG A 1 64 ? 3.869 -6.250 11.854 1.00 0.00 64 ARG A O 2
ATOM 3019 N N . ILE A 1 65 ? 5.082 -7.834 12.903 1.00 0.00 65 ILE A N 2
ATOM 3020 C CA . ILE A 1 65 ? 4.778 -8.876 11.926 1.00 0.00 65 ILE A CA 2
ATOM 3021 C C . ILE A 1 65 ? 3.523 -9.645 12.323 1.00 0.00 65 ILE A C 2
ATOM 3022 O O . ILE A 1 65 ? 2.727 -10.037 11.471 1.00 0.00 65 ILE A O 2
ATOM 3038 N N . SER A 1 66 ? 3.365 -9.869 13.623 1.00 0.00 66 SER A N 2
ATOM 3039 C CA . SER A 1 66 ? 2.215 -10.609 14.130 1.00 0.00 66 SER A CA 2
ATOM 3040 C C . SER A 1 66 ? 2.420 -12.100 13.896 1.00 0.00 66 SER A C 2
ATOM 3041 O O . SER A 1 66 ? 1.839 -12.938 14.586 1.00 0.00 66 SER A O 2
ATOM 3049 N N . GLY A 1 67 ? 3.262 -12.418 12.916 1.00 0.00 67 GLY A N 2
ATOM 3050 C CA . GLY A 1 67 ? 3.563 -13.807 12.582 1.00 0.00 67 GLY A CA 2
ATOM 3051 C C . GLY A 1 67 ? 2.598 -14.342 11.530 1.00 0.00 67 GLY A C 2
ATOM 3052 O O . GLY A 1 67 ? 2.808 -15.425 10.984 1.00 0.00 67 GLY A O 2
ATOM 3056 N N . LEU A 1 68 ? 1.542 -13.580 11.243 1.00 0.00 68 LEU A N 2
ATOM 3057 C CA . LEU A 1 68 ? 0.553 -13.992 10.247 1.00 0.00 68 LEU A CA 2
ATOM 3058 C C . LEU A 1 68 ? 0.674 -13.145 8.989 1.00 0.00 68 LEU A C 2
ATOM 3059 O O . LEU A 1 68 ? 0.034 -12.097 8.863 1.00 0.00 68 LEU A O 2
ATOM 3075 N N . ILE A 1 69 ? 1.474 -13.619 8.053 1.00 0.00 69 ILE A N 2
ATOM 3076 C CA . ILE A 1 69 ? 1.655 -12.919 6.793 1.00 0.00 69 ILE A CA 2
ATOM 3077 C C . ILE A 1 69 ? 0.326 -12.859 6.051 1.00 0.00 69 ILE A C 2
ATOM 3078 O O . ILE A 1 69 ? -0.033 -11.836 5.471 1.00 0.00 69 ILE A O 2
ATOM 3094 N N . TYR A 1 70 ? -0.390 -13.978 6.070 1.00 0.00 70 TYR A N 2
ATOM 3095 C CA . TYR A 1 70 ? -1.674 -14.071 5.393 1.00 0.00 70 TYR A CA 2
ATOM 3096 C C . TYR A 1 70 ? -2.662 -13.040 5.937 1.00 0.00 70 TYR A C 2
ATOM 3097 O O . TYR A 1 70 ? -3.351 -12.377 5.166 1.00 0.00 70 TYR A O 2
ATOM 3115 N N . GLU A 1 71 ? -2.748 -12.919 7.261 1.00 0.00 71 GLU A N 2
ATOM 3116 C CA . GLU A 1 71 ? -3.686 -11.967 7.856 1.00 0.00 71 GLU A CA 2
ATOM 3117 C C . GLU A 1 71 ? -3.376 -10.545 7.399 1.00 0.00 71 GLU A C 2
ATOM 3118 O O . GLU A 1 71 ? -4.279 -9.796 7.027 1.00 0.00 71 GLU A O 2
ATOM 3130 N N . GLU A 1 72 ? -2.100 -10.180 7.423 1.00 0.00 72 GLU A N 2
ATOM 3131 C CA . GLU A 1 72 ? -1.701 -8.840 6.999 1.00 0.00 72 GLU A CA 2
ATOM 3132 C C . GLU A 1 72 ? -2.043 -8.619 5.535 1.00 0.00 72 GLU A C 2
ATOM 3133 O O . GLU A 1 72 ? -2.569 -7.575 5.151 1.00 0.00 72 GLU A O 2
ATOM 3145 N N . VAL A 1 73 ? -1.746 -9.625 4.732 1.00 0.00 73 VAL A N 2
ATOM 3146 C CA . VAL A 1 73 ? -2.020 -9.577 3.310 1.00 0.00 73 VAL A CA 2
ATOM 3147 C C . VAL A 1 73 ? -3.512 -9.469 3.083 1.00 0.00 73 VAL A C 2
ATOM 3148 O O . VAL A 1 73 ? -3.984 -8.806 2.182 1.00 0.00 73 VAL A O 2
ATOM 3161 N N . ARG A 1 74 ? -4.243 -10.161 3.901 1.00 0.00 74 ARG A N 2
ATOM 3162 C CA . ARG A 1 74 ? -5.688 -10.175 3.771 1.00 0.00 74 ARG A CA 2
ATOM 3163 C C . ARG A 1 74 ? -6.253 -8.778 3.932 1.00 0.00 74 ARG A C 2
ATOM 3164 O O . ARG A 1 74 ? -7.076 -8.330 3.134 1.00 0.00 74 ARG A O 2
ATOM 3185 N N . ALA A 1 75 ? -5.812 -8.099 4.978 1.00 0.00 75 ALA A N 2
ATOM 3186 C CA . ALA A 1 75 ? -6.291 -6.754 5.248 1.00 0.00 75 ALA A CA 2
ATOM 3187 C C . ALA A 1 75 ? -5.688 -5.734 4.292 1.00 0.00 75 ALA A C 2
ATOM 3188 O O . ALA A 1 75 ? -6.278 -4.679 4.053 1.00 0.00 75 ALA A O 2
ATOM 3195 N N . VAL A 1 76 ? -4.513 -6.029 3.743 1.00 0.00 76 VAL A N 2
ATOM 3196 C CA . VAL A 1 76 ? -3.886 -5.093 2.824 1.00 0.00 76 VAL A CA 2
ATOM 3197 C C . VAL A 1 76 ? -4.529 -5.261 1.461 1.00 0.00 76 VAL A C 2
ATOM 3198 O O . VAL A 1 76 ? -4.719 -4.291 0.726 1.00 0.00 76 VAL A O 2
ATOM 3211 N N . LEU A 1 77 ? -4.917 -6.495 1.152 1.00 0.00 77 LEU A N 2
ATOM 3212 C CA . LEU A 1 77 ? -5.605 -6.744 -0.103 1.00 0.00 77 LEU A CA 2
ATOM 3213 C C . LEU A 1 77 ? -6.956 -6.081 -0.040 1.00 0.00 77 LEU A C 2
ATOM 3214 O O . LEU A 1 77 ? -7.439 -5.522 -1.015 1.00 0.00 77 LEU A O 2
ATOM 3230 N N . LYS A 1 78 ? -7.545 -6.141 1.138 1.00 0.00 78 LYS A N 2
ATOM 3231 C CA . LYS A 1 78 ? -8.822 -5.541 1.373 1.00 0.00 78 LYS A CA 2
ATOM 3232 C C . LYS A 1 78 ? -8.745 -4.062 1.059 1.00 0.00 78 LYS A C 2
ATOM 3233 O O . LYS A 1 78 ? -9.614 -3.510 0.390 1.00 0.00 78 LYS A O 2
ATOM 3252 N N . SER A 1 79 ? -7.679 -3.433 1.514 1.00 0.00 79 SER A N 2
ATOM 3253 C CA . SER A 1 79 ? -7.477 -2.025 1.239 1.00 0.00 79 SER A CA 2
ATOM 3254 C C . SER A 1 79 ? -7.385 -1.802 -0.263 1.00 0.00 79 SER A C 2
ATOM 3255 O O . SER A 1 79 ? -8.012 -0.893 -0.809 1.00 0.00 79 SER A O 2
ATOM 3263 N N . PHE A 1 80 ? -6.618 -2.655 -0.928 1.00 0.00 80 PHE A N 2
ATOM 3264 C CA . PHE A 1 80 ? -6.464 -2.570 -2.364 1.00 0.00 80 PHE A CA 2
ATOM 3265 C C . PHE A 1 80 ? -7.811 -2.761 -3.056 1.00 0.00 80 PHE A C 2
ATOM 3266 O O . PHE A 1 80 ? -8.211 -1.951 -3.883 1.00 0.00 80 PHE A O 2
ATOM 3283 N N . LEU A 1 81 ? -8.502 -3.839 -2.716 1.00 0.00 81 LEU A N 2
ATOM 3284 C CA . LEU A 1 81 ? -9.790 -4.116 -3.330 1.00 0.00 81 LEU A CA 2
ATOM 3285 C C . LEU A 1 81 ? -10.766 -2.978 -3.055 1.00 0.00 81 LEU A C 2
ATOM 3286 O O . LEU A 1 81 ? -11.444 -2.512 -3.955 1.00 0.00 81 LEU A O 2
ATOM 3302 N N . GLU A 1 82 ? -10.827 -2.531 -1.807 1.00 0.00 82 GLU A N 2
ATOM 3303 C CA . GLU A 1 82 ? -11.735 -1.451 -1.437 1.00 0.00 82 GLU A CA 2
ATOM 3304 C C . GLU A 1 82 ? -11.445 -0.192 -2.238 1.00 0.00 82 GLU A C 2
ATOM 3305 O O . GLU A 1 82 ? -12.347 0.414 -2.813 1.00 0.00 82 GLU A O 2
ATOM 3317 N N . SER A 1 83 ? -10.181 0.182 -2.284 1.00 0.00 83 SER A N 2
ATOM 3318 C CA . SER A 1 83 ? -9.768 1.360 -3.033 1.00 0.00 83 SER A CA 2
ATOM 3319 C C . SER A 1 83 ? -10.035 1.175 -4.513 1.00 0.00 83 SER A C 2
ATOM 3320 O O . SER A 1 83 ? -10.402 2.116 -5.212 1.00 0.00 83 SER A O 2
ATOM 3328 N N . VAL A 1 84 ? -9.818 -0.038 -4.988 1.00 0.00 84 VAL A N 2
ATOM 3329 C CA . VAL A 1 84 ? -10.004 -0.332 -6.391 1.00 0.00 84 VAL A CA 2
ATOM 3330 C C . VAL A 1 84 ? -11.432 -0.057 -6.800 1.00 0.00 84 VAL A C 2
ATOM 3331 O O . VAL A 1 84 ? -11.683 0.504 -7.856 1.00 0.00 84 VAL A O 2
ATOM 3344 N N . ILE A 1 85 ? -12.360 -0.458 -5.957 1.00 0.00 85 ILE A N 2
ATOM 3345 C CA . ILE A 1 85 ? -13.759 -0.245 -6.231 1.00 0.00 85 ILE A CA 2
ATOM 3346 C C . ILE A 1 85 ? -14.039 1.234 -6.259 1.00 0.00 85 ILE A C 2
ATOM 3347 O O . ILE A 1 85 ? -14.732 1.731 -7.134 1.00 0.00 85 ILE A O 2
ATOM 3363 N N . ARG A 1 86 ? -13.489 1.941 -5.288 1.00 0.00 86 ARG A N 2
ATOM 3364 C CA . ARG A 1 86 ? -13.699 3.360 -5.224 1.00 0.00 86 ARG A CA 2
ATOM 3365 C C . ARG A 1 86 ? -13.155 4.016 -6.478 1.00 0.00 86 ARG A C 2
ATOM 3366 O O . ARG A 1 86 ? -13.767 4.925 -7.033 1.00 0.00 86 ARG A O 2
ATOM 3387 N N . ASP A 1 87 ? -12.011 3.535 -6.930 1.00 0.00 87 ASP A N 2
ATOM 3388 C CA . ASP A 1 87 ? -11.398 4.068 -8.131 1.00 0.00 87 ASP A CA 2
ATOM 3389 C C . ASP A 1 87 ? -12.126 3.598 -9.383 1.00 0.00 87 ASP A C 2
ATOM 3390 O O . ASP A 1 87 ? -12.171 4.289 -10.397 1.00 0.00 87 ASP A O 2
ATOM 3399 N N . SER A 1 88 ? -12.657 2.399 -9.298 1.00 0.00 88 SER A N 2
ATOM 3400 C CA . SER A 1 88 ? -13.348 1.779 -10.422 1.00 0.00 88 SER A CA 2
ATOM 3401 C C . SER A 1 88 ? -14.716 2.377 -10.629 1.00 0.00 88 SER A C 2
ATOM 3402 O O . SER A 1 88 ? -15.099 2.696 -11.745 1.00 0.00 88 SER A O 2
ATOM 3410 N N . VAL A 1 89 ? -15.442 2.552 -9.546 1.00 0.00 89 VAL A N 2
ATOM 3411 C CA . VAL A 1 89 ? -16.749 3.145 -9.632 1.00 0.00 89 VAL A CA 2
ATOM 3412 C C . VAL A 1 89 ? -16.551 4.558 -10.123 1.00 0.00 89 VAL A C 2
ATOM 3413 O O . VAL A 1 89 ? -17.329 5.079 -10.907 1.00 0.00 89 VAL A O 2
ATOM 3426 N N . THR A 1 90 ? -15.470 5.153 -9.656 1.00 0.00 90 THR A N 2
ATOM 3427 C CA . THR A 1 90 ? -15.115 6.499 -10.038 1.00 0.00 90 THR A CA 2
ATOM 3428 C C . THR A 1 90 ? -14.865 6.608 -11.543 1.00 0.00 90 THR A C 2
ATOM 3429 O O . THR A 1 90 ? -15.391 7.505 -12.203 1.00 0.00 90 THR A O 2
ATOM 3440 N N . TYR A 1 91 ? -14.071 5.690 -12.084 1.00 0.00 91 TYR A N 2
ATOM 3441 C CA . TYR A 1 91 ? -13.780 5.699 -13.513 1.00 0.00 91 TYR A CA 2
ATOM 3442 C C . TYR A 1 91 ? -14.997 5.247 -14.298 1.00 0.00 91 TYR A C 2
ATOM 3443 O O . TYR A 1 91 ? -15.264 5.749 -15.388 1.00 0.00 91 TYR A O 2
ATOM 3461 N N . THR A 1 92 ? -15.740 4.295 -13.747 1.00 0.00 92 THR A N 2
ATOM 3462 C CA . THR A 1 92 ? -16.922 3.824 -14.446 1.00 0.00 92 THR A CA 2
ATOM 3463 C C . THR A 1 92 ? -17.948 4.929 -14.432 1.00 0.00 92 THR A C 2
ATOM 3464 O O . THR A 1 92 ? -18.520 5.276 -15.460 1.00 0.00 92 THR A O 2
ATOM 3475 N N . GLU A 1 93 ? -18.127 5.527 -13.268 1.00 0.00 93 GLU A N 2
ATOM 3476 C CA . GLU A 1 93 ? -19.045 6.639 -13.154 1.00 0.00 93 GLU A CA 2
ATOM 3477 C C . GLU A 1 93 ? -18.566 7.769 -14.044 1.00 0.00 93 GLU A C 2
ATOM 3478 O O . GLU A 1 93 ? -19.370 8.471 -14.658 1.00 0.00 93 GLU A O 2
ATOM 3490 N N . HIS A 1 94 ? -17.248 7.925 -14.134 1.00 0.00 94 HIS A N 2
ATOM 3491 C CA . HIS A 1 94 ? -16.691 8.961 -14.987 1.00 0.00 94 HIS A CA 2
ATOM 3492 C C . HIS A 1 94 ? -17.161 8.698 -16.399 1.00 0.00 94 HIS A C 2
ATOM 3493 O O . HIS A 1 94 ? -17.488 9.610 -17.159 1.00 0.00 94 HIS A O 2
ATOM 3507 N N . ALA A 1 95 ? -17.216 7.417 -16.712 1.00 0.00 95 ALA A N 2
ATOM 3508 C CA . ALA A 1 95 ? -17.678 6.943 -18.011 1.00 0.00 95 ALA A CA 2
ATOM 3509 C C . ALA A 1 95 ? -19.123 6.489 -17.878 1.00 0.00 95 ALA A C 2
ATOM 3510 O O . ALA A 1 95 ? -19.614 5.688 -18.672 1.00 0.00 95 ALA A O 2
ATOM 3517 N N . LYS A 1 96 ? -19.787 7.010 -16.840 1.00 0.00 96 LYS A N 2
ATOM 3518 C CA . LYS A 1 96 ? -21.182 6.679 -16.543 1.00 0.00 96 LYS A CA 2
ATOM 3519 C C . LYS A 1 96 ? -21.463 5.221 -16.878 1.00 0.00 96 LYS A C 2
ATOM 3520 O O . LYS A 1 96 ? -22.534 4.861 -17.367 1.00 0.00 96 LYS A O 2
ATOM 3539 N N . ARG A 1 97 ? -20.479 4.397 -16.599 1.00 0.00 97 ARG A N 2
ATOM 3540 C CA . ARG A 1 97 ? -20.574 2.967 -16.850 1.00 0.00 97 ARG A CA 2
ATOM 3541 C C . ARG A 1 97 ? -20.868 2.232 -15.560 1.00 0.00 97 ARG A C 2
ATOM 3542 O O . ARG A 1 97 ? -20.684 2.758 -14.462 1.00 0.00 97 ARG A O 2
ATOM 3563 N N . LYS A 1 98 ? -21.304 1.003 -15.716 1.00 0.00 98 LYS A N 2
ATOM 3564 C CA . LYS A 1 98 ? -21.611 0.135 -14.592 1.00 0.00 98 LYS A CA 2
ATOM 3565 C C . LYS A 1 98 ? -21.076 -1.257 -14.922 1.00 0.00 98 LYS A C 2
ATOM 3566 O O . LYS A 1 98 ? -21.816 -2.147 -15.345 1.00 0.00 98 LYS A O 2
ATOM 3585 N N . THR A 1 99 ? -19.767 -1.406 -14.758 1.00 0.00 99 THR A N 2
ATOM 3586 C CA . THR A 1 99 ? -19.078 -2.655 -15.066 1.00 0.00 99 THR A CA 2
ATOM 3587 C C . THR A 1 99 ? -17.675 -2.644 -14.459 1.00 0.00 99 THR A C 2
ATOM 3588 O O . THR A 1 99 ? -17.042 -1.592 -14.375 1.00 0.00 99 THR A O 2
ATOM 3599 N N . VAL A 1 100 ? -17.183 -3.814 -14.052 1.00 0.00 100 VAL A N 2
ATOM 3600 C CA . VAL A 1 100 ? -15.838 -3.914 -13.473 1.00 0.00 100 VAL A CA 2
ATOM 3601 C C . VAL A 1 100 ? -14.919 -4.601 -14.473 1.00 0.00 100 VAL A C 2
ATOM 3602 O O . VAL A 1 100 ? -15.214 -5.704 -14.933 1.00 0.00 100 VAL A O 2
ATOM 3615 N N . THR A 1 101 ? -13.813 -3.945 -14.822 1.00 0.00 101 THR A N 2
ATOM 3616 C CA . THR A 1 101 ? -12.871 -4.512 -15.789 1.00 0.00 101 THR A CA 2
ATOM 3617 C C . THR A 1 101 ? -11.459 -4.519 -15.234 1.00 0.00 101 THR A C 2
ATOM 3618 O O . THR A 1 101 ? -11.088 -3.663 -14.432 1.00 0.00 101 THR A O 2
ATOM 3629 N N . SER A 1 102 ? -10.668 -5.481 -15.691 1.00 0.00 102 SER A N 2
ATOM 3630 C CA . SER A 1 102 ? -9.284 -5.584 -15.258 1.00 0.00 102 SER A CA 2
ATOM 3631 C C . SER A 1 102 ? -8.536 -4.341 -15.676 1.00 0.00 102 SER A C 2
ATOM 3632 O O . SER A 1 102 ? -7.471 -4.021 -15.154 1.00 0.00 102 SER A O 2
ATOM 3640 N N . LEU A 1 103 ? -9.105 -3.658 -16.639 1.00 0.00 103 LEU A N 2
ATOM 3641 C CA . LEU A 1 103 ? -8.500 -2.449 -17.153 1.00 0.00 103 LEU A CA 2
ATOM 3642 C C . LEU A 1 103 ? -8.579 -1.344 -16.105 1.00 0.00 103 LEU A C 2
ATOM 3643 O O . LEU A 1 103 ? -7.589 -0.686 -15.795 1.00 0.00 103 LEU A O 2
ATOM 3659 N N . ASP A 1 104 ? -9.761 -1.151 -15.552 1.00 0.00 104 ASP A N 2
ATOM 3660 C CA . ASP A 1 104 ? -9.942 -0.136 -14.538 1.00 0.00 104 ASP A CA 2
ATOM 3661 C C . ASP A 1 104 ? -9.071 -0.480 -13.343 1.00 0.00 104 ASP A C 2
ATOM 3662 O O . ASP A 1 104 ? -8.536 0.400 -12.668 1.00 0.00 104 ASP A O 2
ATOM 3671 N N . VAL A 1 105 ? -8.908 -1.773 -13.115 1.00 0.00 105 VAL A N 2
ATOM 3672 C CA . VAL A 1 105 ? -8.067 -2.241 -12.028 1.00 0.00 105 VAL A CA 2
ATOM 3673 C C . VAL A 1 105 ? -6.637 -1.806 -12.293 1.00 0.00 105 VAL A C 2
ATOM 3674 O O . VAL A 1 105 ? -5.937 -1.333 -11.400 1.00 0.00 105 VAL A O 2
ATOM 3687 N N . VAL A 1 106 ? -6.226 -1.958 -13.544 1.00 0.00 106 VAL A N 2
ATOM 3688 C CA . VAL A 1 106 ? -4.892 -1.565 -13.956 1.00 0.00 106 VAL A CA 2
ATOM 3689 C C . VAL A 1 106 ? -4.687 -0.073 -13.728 1.00 0.00 106 VAL A C 2
ATOM 3690 O O . VAL A 1 106 ? -3.626 0.350 -13.280 1.00 0.00 106 VAL A O 2
ATOM 3703 N N . TYR A 1 107 ? -5.705 0.716 -14.021 1.00 0.00 107 TYR A N 2
ATOM 3704 C CA . TYR A 1 107 ? -5.616 2.150 -13.819 1.00 0.00 107 TYR A CA 2
ATOM 3705 C C . TYR A 1 107 ? -5.391 2.417 -12.342 1.00 0.00 107 TYR A C 2
ATOM 3706 O O . TYR A 1 107 ? -4.566 3.245 -11.956 1.00 0.00 107 TYR A O 2
ATOM 3724 N N . ALA A 1 108 ? -6.140 1.694 -11.525 1.00 0.00 108 ALA A N 2
ATOM 3725 C CA . ALA A 1 108 ? -6.037 1.833 -10.088 1.00 0.00 108 ALA A CA 2
ATOM 3726 C C . ALA A 1 108 ? -4.634 1.452 -9.628 1.00 0.00 108 ALA A C 2
ATOM 3727 O O . ALA A 1 108 ? -4.041 2.120 -8.782 1.00 0.00 108 ALA A O 2
ATOM 3734 N N . LEU A 1 109 ? -4.101 0.382 -10.209 1.00 0.00 109 LEU A N 2
ATOM 3735 C CA . LEU A 1 109 ? -2.759 -0.066 -9.872 1.00 0.00 109 LEU A CA 2
ATOM 3736 C C . LEU A 1 109 ? -1.717 0.946 -10.346 1.00 0.00 109 LEU A C 2
ATOM 3737 O O . LEU A 1 109 ? -0.706 1.175 -9.681 1.00 0.00 109 LEU A O 2
ATOM 3753 N N . LYS A 1 110 ? -1.968 1.532 -11.507 1.00 0.00 110 LYS A N 2
ATOM 3754 C CA . LYS A 1 110 ? -1.060 2.496 -12.094 1.00 0.00 110 LYS A CA 2
ATOM 3755 C C . LYS A 1 110 ? -0.876 3.718 -11.198 1.00 0.00 110 LYS A C 2
ATOM 3756 O O . LYS A 1 110 ? 0.248 4.176 -10.985 1.00 0.00 110 LYS A O 2
ATOM 3775 N N . ARG A 1 111 ? -1.980 4.254 -10.689 1.00 0.00 111 ARG A N 2
ATOM 3776 C CA . ARG A 1 111 ? -1.920 5.426 -9.840 1.00 0.00 111 ARG A CA 2
ATOM 3777 C C . ARG A 1 111 ? -1.358 5.079 -8.483 1.00 0.00 111 ARG A C 2
ATOM 3778 O O . ARG A 1 111 ? -0.886 5.943 -7.745 1.00 0.00 111 ARG A O 2
ATOM 3799 N N . GLN A 1 112 ? -1.413 3.804 -8.168 1.00 0.00 112 GLN A N 2
ATOM 3800 C CA . GLN A 1 112 ? -0.909 3.319 -6.896 1.00 0.00 112 GLN A CA 2
ATOM 3801 C C . GLN A 1 112 ? 0.607 3.184 -6.957 1.00 0.00 112 GLN A C 2
ATOM 3802 O O . GLN A 1 112 ? 1.257 2.906 -5.947 1.00 0.00 112 GLN A O 2
ATOM 3816 N N . GLY A 1 113 ? 1.164 3.418 -8.140 1.00 0.00 113 GLY A N 2
ATOM 3817 C CA . GLY A 1 113 ? 2.624 3.359 -8.321 1.00 0.00 113 GLY A CA 2
ATOM 3818 C C . GLY A 1 113 ? 3.077 2.204 -9.210 1.00 0.00 113 GLY A C 2
ATOM 3819 O O . GLY A 1 113 ? 4.151 1.643 -8.995 1.00 0.00 113 GLY A O 2
ATOM 3823 N N . ARG A 1 114 ? 2.274 1.857 -10.218 1.00 0.00 114 ARG A N 2
ATOM 3824 C CA . ARG A 1 114 ? 2.634 0.769 -11.141 1.00 0.00 114 ARG A CA 2
ATOM 3825 C C . ARG A 1 114 ? 2.694 1.288 -12.576 1.00 0.00 114 ARG A C 2
ATOM 3826 O O . ARG A 1 114 ? 2.078 2.297 -12.913 1.00 0.00 114 ARG A O 2
ATOM 3847 N N . THR A 1 115 ? 3.456 0.594 -13.413 1.00 0.00 115 THR A N 2
ATOM 3848 C CA . THR A 1 115 ? 3.605 0.981 -14.801 1.00 0.00 115 THR A CA 2
ATOM 3849 C C . THR A 1 115 ? 4.108 2.415 -14.897 1.00 0.00 115 THR A C 2
ATOM 3850 O O . THR A 1 115 ? 3.766 3.149 -15.824 1.00 0.00 115 THR A O 2
ATOM 3861 N N . LEU A 1 116 ? 4.922 2.806 -13.924 1.00 0.00 116 LEU A N 2
ATOM 3862 C CA . LEU A 1 116 ? 5.474 4.156 -13.889 1.00 0.00 116 LEU A CA 2
ATOM 3863 C C . LEU A 1 116 ? 6.730 4.249 -14.758 1.00 0.00 116 LEU A C 2
ATOM 3864 O O . LEU A 1 116 ? 7.465 3.274 -14.919 1.00 0.00 116 LEU A O 2
ATOM 3880 N N . TYR A 1 117 ? 6.967 5.441 -15.301 1.00 0.00 117 TYR A N 2
ATOM 3881 C CA . TYR A 1 117 ? 8.134 5.692 -16.146 1.00 0.00 117 TYR A CA 2
ATOM 3882 C C . TYR A 1 117 ? 9.224 6.399 -15.342 1.00 0.00 117 TYR A C 2
ATOM 3883 O O . TYR A 1 117 ? 10.247 6.811 -15.888 1.00 0.00 117 TYR A O 2
ATOM 3901 N N . GLY A 1 118 ? 8.989 6.527 -14.040 1.00 0.00 118 GLY A N 2
ATOM 3902 C CA . GLY A 1 118 ? 9.944 7.177 -13.141 1.00 0.00 118 GLY A CA 2
ATOM 3903 C C . GLY A 1 118 ? 9.654 8.664 -13.009 1.00 0.00 118 GLY A C 2
ATOM 3904 O O . GLY A 1 118 ? 10.312 9.375 -12.250 1.00 0.00 118 GLY A O 2
ATOM 3908 N N . PHE A 1 119 ? 8.669 9.125 -13.762 1.00 0.00 119 PHE A N 2
ATOM 3909 C CA . PHE A 1 119 ? 8.278 10.537 -13.752 1.00 0.00 119 PHE A CA 2
ATOM 3910 C C . PHE A 1 119 ? 6.987 10.740 -12.972 1.00 0.00 119 PHE A C 2
ATOM 3911 O O . PHE A 1 119 ? 6.428 11.838 -12.958 1.00 0.00 119 PHE A O 2
ATOM 3928 N N . GLY A 1 120 ? 6.518 9.683 -12.315 1.00 0.00 120 GLY A N 2
ATOM 3929 C CA . GLY A 1 120 ? 5.290 9.767 -11.529 1.00 0.00 120 GLY A CA 2
ATOM 3930 C C . GLY A 1 120 ? 5.596 10.151 -10.098 1.00 0.00 120 GLY A C 2
ATOM 3931 O O . GLY A 1 120 ? 6.076 9.339 -9.307 1.00 0.00 120 GLY A O 2
ATOM 3935 N N . GLY A 1 121 ? 5.308 11.401 -9.776 1.00 0.00 121 GLY A N 2
ATOM 3936 C CA . GLY A 1 121 ? 5.547 11.906 -8.438 1.00 0.00 121 GLY A CA 2
ATOM 3937 C C . GLY A 1 121 ? 5.531 13.431 -8.417 1.00 0.00 121 GLY A C 2
ATOM 3938 O O . GLY A 1 121 ? 4.609 14.001 -8.975 1.00 0.00 121 GLY A O 2
ATOM 3943 N N . LEU A 1 1 ? -15.735 -26.266 -13.854 1.00 0.00 1 LEU A N 3
ATOM 3944 C CA . LEU A 1 1 ? -16.041 -27.063 -12.632 1.00 0.00 1 LEU A CA 3
ATOM 3945 C C . LEU A 1 1 ? -14.818 -27.894 -12.258 1.00 0.00 1 LEU A C 3
ATOM 3946 O O . LEU A 1 1 ? -14.436 -27.963 -11.091 1.00 0.00 1 LEU A O 3
ATOM 3964 N N . ILE A 1 2 ? -14.209 -28.525 -13.259 1.00 0.00 2 ILE A N 3
ATOM 3965 C CA . ILE A 1 2 ? -13.030 -29.354 -13.029 1.00 0.00 2 ILE A CA 3
ATOM 3966 C C . ILE A 1 2 ? -11.881 -28.513 -12.478 1.00 0.00 2 ILE A C 3
ATOM 3967 O O . ILE A 1 2 ? -11.188 -28.924 -11.547 1.00 0.00 2 ILE A O 3
ATOM 3983 N N . SER A 1 3 ? -11.681 -27.340 -13.065 1.00 0.00 3 SER A N 3
ATOM 3984 C CA . SER A 1 3 ? -10.610 -26.451 -12.632 1.00 0.00 3 SER A CA 3
ATOM 3985 C C . SER A 1 3 ? -10.804 -26.047 -11.174 1.00 0.00 3 SER A C 3
ATOM 3986 O O . SER A 1 3 ? -9.841 -25.946 -10.416 1.00 0.00 3 SER A O 3
ATOM 3994 N N . LYS A 1 4 ? -12.055 -25.812 -10.796 1.00 0.00 4 LYS A N 3
ATOM 3995 C CA . LYS A 1 4 ? -12.375 -25.411 -9.429 1.00 0.00 4 LYS A CA 3
ATOM 3996 C C . LYS A 1 4 ? -11.621 -24.137 -9.057 1.00 0.00 4 LYS A C 3
ATOM 3997 O O . LYS A 1 4 ? -10.391 -24.119 -9.023 1.00 0.00 4 LYS A O 3
ATOM 4016 N N . ILE A 1 5 ? -12.370 -23.073 -8.773 1.00 0.00 5 ILE A N 3
ATOM 4017 C CA . ILE A 1 5 ? -11.776 -21.789 -8.399 1.00 0.00 5 ILE A CA 3
ATOM 4018 C C . ILE A 1 5 ? -12.398 -21.277 -7.101 1.00 0.00 5 ILE A C 3
ATOM 4019 O O . ILE A 1 5 ? -12.972 -20.186 -7.063 1.00 0.00 5 ILE A O 3
ATOM 4035 N N . PRO A 1 6 ? -12.297 -22.039 -6.042 1.00 0.00 6 PRO A N 3
ATOM 4036 C CA . PRO A 1 6 ? -12.872 -21.651 -4.720 1.00 0.00 6 PRO A CA 3
ATOM 4037 C C . PRO A 1 6 ? -12.209 -20.402 -4.150 1.00 0.00 6 PRO A C 3
ATOM 4038 O O . PRO A 1 6 ? -12.848 -19.620 -3.452 1.00 0.00 6 PRO A O 3
ATOM 4049 N N . PHE A 1 7 ? -10.933 -20.212 -4.457 1.00 0.00 7 PHE A N 3
ATOM 4050 C CA . PHE A 1 7 ? -10.225 -19.041 -3.961 1.00 0.00 7 PHE A CA 3
ATOM 4051 C C . PHE A 1 7 ? -10.784 -17.789 -4.632 1.00 0.00 7 PHE A C 3
ATOM 4052 O O . PHE A 1 7 ? -10.994 -16.764 -3.985 1.00 0.00 7 PHE A O 3
ATOM 4069 N N . ALA A 1 8 ? -11.050 -17.898 -5.933 1.00 0.00 8 ALA A N 3
ATOM 4070 C CA . ALA A 1 8 ? -11.615 -16.786 -6.686 1.00 0.00 8 ALA A CA 3
ATOM 4071 C C . ALA A 1 8 ? -12.969 -16.423 -6.097 1.00 0.00 8 ALA A C 3
ATOM 4072 O O . ALA A 1 8 ? -13.315 -15.256 -5.981 1.00 0.00 8 ALA A O 3
ATOM 4079 N N . ARG A 1 9 ? -13.725 -17.442 -5.718 1.00 0.00 9 ARG A N 3
ATOM 4080 C CA . ARG A 1 9 ? -15.039 -17.227 -5.133 1.00 0.00 9 ARG A CA 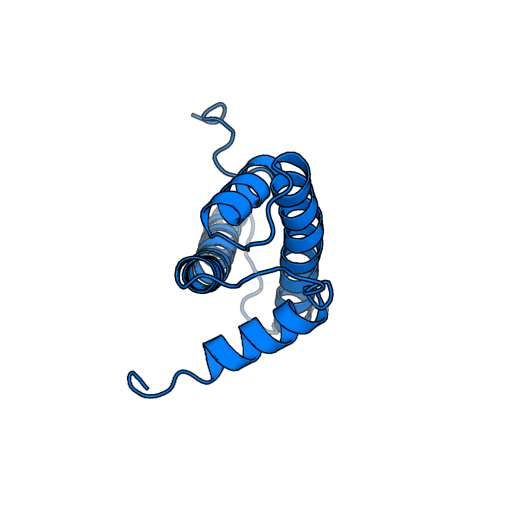3
ATOM 4081 C C . ARG A 1 9 ? -14.921 -16.481 -3.813 1.00 0.00 9 ARG A C 3
ATOM 4082 O O . ARG A 1 9 ? -15.745 -15.633 -3.503 1.00 0.00 9 ARG A O 3
ATOM 4103 N N . LEU A 1 10 ? -13.901 -16.808 -3.030 1.00 0.00 10 LEU A N 3
ATOM 4104 C CA . LEU A 1 10 ? -13.713 -16.153 -1.741 1.00 0.00 10 LEU A CA 3
ATOM 4105 C C . LEU A 1 10 ? -13.265 -14.709 -1.934 1.00 0.00 10 LEU A C 3
ATOM 4106 O O . LEU A 1 10 ? -13.760 -13.798 -1.270 1.00 0.00 10 LEU A O 3
ATOM 4122 N N . VAL A 1 11 ? -12.330 -14.513 -2.847 1.00 0.00 11 VAL A N 3
ATOM 4123 C CA . VAL A 1 11 ? -11.828 -13.176 -3.118 1.00 0.00 11 VAL A CA 3
ATOM 4124 C C . VAL A 1 11 ? -12.958 -12.349 -3.695 1.00 0.00 11 VAL A C 3
ATOM 4125 O O . VAL A 1 11 ? -13.196 -11.213 -3.281 1.00 0.00 11 VAL A O 3
ATOM 4138 N N . LYS A 1 12 ? -13.665 -12.948 -4.640 1.00 0.00 12 LYS A N 3
ATOM 4139 C CA . LYS A 1 12 ? -14.790 -12.291 -5.263 1.00 0.00 12 LYS A CA 3
ATOM 4140 C C . LYS A 1 12 ? -15.870 -12.030 -4.235 1.00 0.00 12 LYS A C 3
ATOM 4141 O O . LYS A 1 12 ? -16.518 -10.995 -4.270 1.00 0.00 12 LYS A O 3
ATOM 4160 N N . GLU A 1 13 ? -16.080 -12.976 -3.326 1.00 0.00 13 GLU A N 3
ATOM 4161 C CA . GLU A 1 13 ? -17.113 -12.794 -2.317 1.00 0.00 13 GLU A CA 3
ATOM 4162 C C . GLU A 1 13 ? -16.775 -11.644 -1.371 1.00 0.00 13 GLU A C 3
ATOM 4163 O O . GLU A 1 13 ? -17.628 -10.806 -1.087 1.00 0.00 13 GLU A O 3
ATOM 4175 N N . VAL A 1 14 ? -15.531 -11.583 -0.912 1.00 0.00 14 VAL A N 3
ATOM 4176 C CA . VAL A 1 14 ? -15.124 -10.495 -0.029 1.00 0.00 14 VAL A CA 3
ATOM 4177 C C . VAL A 1 14 ? -15.224 -9.178 -0.775 1.00 0.00 14 VAL A C 3
ATOM 4178 O O . VAL A 1 14 ? -15.743 -8.178 -0.264 1.00 0.00 14 VAL A O 3
ATOM 4191 N N . THR A 1 15 ? -14.709 -9.195 -1.990 1.00 0.00 15 THR A N 3
ATOM 4192 C CA . THR A 1 15 ? -14.711 -8.016 -2.814 1.00 0.00 15 THR A CA 3
ATOM 4193 C C . THR A 1 15 ? -16.143 -7.599 -3.114 1.00 0.00 15 THR A C 3
ATOM 4194 O O . THR A 1 15 ? -16.446 -6.418 -3.146 1.00 0.00 15 THR A O 3
ATOM 4205 N N . ASP A 1 16 ? -17.017 -8.579 -3.346 1.00 0.00 16 ASP A N 3
ATOM 4206 C CA . ASP A 1 16 ? -18.415 -8.287 -3.654 1.00 0.00 16 ASP A CA 3
ATOM 4207 C C . ASP A 1 16 ? -19.084 -7.548 -2.498 1.00 0.00 16 ASP A C 3
ATOM 4208 O O . ASP A 1 16 ? -19.881 -6.635 -2.715 1.00 0.00 16 ASP A O 3
ATOM 4217 N N . GLU A 1 17 ? -18.752 -7.937 -1.270 1.00 0.00 17 GLU A N 3
ATOM 4218 C CA . GLU A 1 17 ? -19.318 -7.299 -0.099 1.00 0.00 17 GLU A CA 3
ATOM 4219 C C . GLU A 1 17 ? -18.939 -5.836 -0.114 1.00 0.00 17 GLU A C 3
ATOM 4220 O O . GLU A 1 17 ? -19.753 -4.964 0.189 1.00 0.00 17 GLU A O 3
ATOM 4232 N N . PHE A 1 18 ? -17.702 -5.569 -0.502 1.00 0.00 18 PHE A N 3
ATOM 4233 C CA . PHE A 1 18 ? -17.246 -4.197 -0.591 1.00 0.00 18 PHE A CA 3
ATOM 4234 C C . PHE A 1 18 ? -17.899 -3.546 -1.808 1.00 0.00 18 PHE A C 3
ATOM 4235 O O . PHE A 1 18 ? -18.358 -2.405 -1.756 1.00 0.00 18 PHE A O 3
ATOM 4252 N N . THR A 1 19 ? -17.931 -4.305 -2.899 1.00 0.00 19 THR A N 3
ATOM 4253 C CA . THR A 1 19 ? -18.521 -3.852 -4.150 1.00 0.00 19 THR A CA 3
ATOM 4254 C C . THR A 1 19 ? -20.021 -4.018 -4.100 1.00 0.00 19 THR A C 3
ATOM 4255 O O . THR A 1 19 ? -20.703 -3.903 -5.118 1.00 0.00 19 THR A O 3
ATOM 4266 N N . THR A 1 20 ? -20.542 -4.280 -2.903 1.00 0.00 20 THR A N 3
ATOM 4267 C CA . THR A 1 20 ? -21.983 -4.437 -2.727 1.00 0.00 20 THR A CA 3
ATOM 4268 C C . THR A 1 20 ? -22.705 -3.327 -3.487 1.00 0.00 20 THR A C 3
ATOM 4269 O O . THR A 1 20 ? -23.904 -3.411 -3.760 1.00 0.00 20 THR A O 3
ATOM 4280 N N . LYS A 1 21 ? -21.932 -2.311 -3.871 1.00 0.00 21 LYS A N 3
ATOM 4281 C CA . LYS A 1 21 ? -22.432 -1.200 -4.652 1.00 0.00 21 LYS A CA 3
ATOM 4282 C C . LYS A 1 21 ? -22.827 -1.682 -6.044 1.00 0.00 21 LYS A C 3
ATOM 4283 O O . LYS A 1 21 ? -22.854 -0.897 -6.992 1.00 0.00 21 LYS A O 3
ATOM 4302 N N . ASP A 1 22 ? -23.133 -2.978 -6.164 1.00 0.00 22 ASP A N 3
ATOM 4303 C CA . ASP A 1 22 ? -23.532 -3.548 -7.442 1.00 0.00 22 ASP A CA 3
ATOM 4304 C C . ASP A 1 22 ? -24.904 -3.016 -7.824 1.00 0.00 22 ASP A C 3
ATOM 4305 O O . ASP A 1 22 ? -25.753 -3.742 -8.342 1.00 0.00 22 ASP A O 3
ATOM 4314 N N . GLN A 1 23 ? -25.105 -1.738 -7.544 1.00 0.00 23 GLN A N 3
ATOM 4315 C CA . GLN A 1 23 ? -26.359 -1.070 -7.827 1.00 0.00 23 GLN A CA 3
ATOM 4316 C C . GLN A 1 23 ? -26.770 -1.268 -9.277 1.00 0.00 23 GLN A C 3
ATOM 4317 O O . GLN A 1 23 ? -27.949 -1.180 -9.611 1.00 0.00 23 GLN A O 3
ATOM 4331 N N . ASP A 1 24 ? -25.792 -1.546 -10.127 1.00 0.00 24 ASP A N 3
ATOM 4332 C CA . ASP A 1 24 ? -26.059 -1.764 -11.539 1.00 0.00 24 ASP A CA 3
ATOM 4333 C C . ASP A 1 24 ? -24.789 -2.236 -12.235 1.00 0.00 24 ASP A C 3
ATOM 4334 O O . ASP A 1 24 ? -24.785 -2.483 -13.440 1.00 0.00 24 ASP A O 3
ATOM 4343 N N . LEU A 1 25 ? -23.717 -2.355 -11.464 1.00 0.00 25 LEU A N 3
ATOM 4344 C CA . LEU A 1 25 ? -22.433 -2.784 -12.022 1.00 0.00 25 LEU A CA 3
ATOM 4345 C C . LEU A 1 25 ? -22.510 -4.205 -12.549 1.00 0.00 25 LEU A C 3
ATOM 4346 O O . LEU A 1 25 ? -23.468 -4.938 -12.307 1.00 0.00 25 LEU A O 3
ATOM 4362 N N . ARG A 1 26 ? -21.473 -4.562 -13.292 1.00 0.00 26 ARG A N 3
ATOM 4363 C CA . ARG A 1 26 ? -21.369 -5.881 -13.901 1.00 0.00 26 ARG A CA 3
ATOM 4364 C C . ARG A 1 26 ? -19.933 -6.392 -13.841 1.00 0.00 26 ARG A C 3
ATOM 4365 O O . ARG A 1 26 ? -18.985 -5.656 -14.097 1.00 0.00 26 ARG A O 3
ATOM 4386 N N . TRP A 1 27 ? -19.774 -7.661 -13.494 1.00 0.00 27 TRP A N 3
ATOM 4387 C CA . TRP A 1 27 ? -18.439 -8.260 -13.398 1.00 0.00 27 TRP A CA 3
ATOM 4388 C C . TRP A 1 27 ? -18.080 -9.059 -14.647 1.00 0.00 27 TRP A C 3
ATOM 4389 O O . TRP A 1 27 ? -18.669 -10.102 -14.926 1.00 0.00 27 TRP A O 3
ATOM 4410 N N . GLN A 1 28 ? -17.076 -8.577 -15.363 1.00 0.00 28 GLN A N 3
ATOM 4411 C CA . GLN A 1 28 ? -16.588 -9.257 -16.553 1.00 0.00 28 GLN A CA 3
ATOM 4412 C C . GLN A 1 28 ? -15.573 -10.315 -16.135 1.00 0.00 28 GLN A C 3
ATOM 4413 O O . GLN A 1 28 ? -15.044 -10.262 -15.025 1.00 0.00 28 GLN A O 3
ATOM 4427 N N . SER A 1 29 ? -15.289 -11.263 -17.013 1.00 0.00 29 SER A N 3
ATOM 4428 C CA . SER A 1 29 ? -14.317 -12.297 -16.685 1.00 0.00 29 SER A CA 3
ATOM 4429 C C . SER A 1 29 ? -12.962 -11.649 -16.432 1.00 0.00 29 SER A C 3
ATOM 4430 O O . SER A 1 29 ? -12.099 -12.219 -15.764 1.00 0.00 29 SER A O 3
ATOM 4438 N N . MET A 1 30 ? -12.793 -10.440 -16.963 1.00 0.00 30 MET A N 3
ATOM 4439 C CA . MET A 1 30 ? -11.548 -9.701 -16.785 1.00 0.00 30 MET A CA 3
ATOM 4440 C C . MET A 1 30 ? -11.409 -9.306 -15.322 1.00 0.00 30 MET A C 3
ATOM 4441 O O . MET A 1 30 ? -10.322 -9.311 -14.759 1.00 0.00 30 MET A O 3
ATOM 4455 N N . ALA A 1 31 ? -12.535 -8.978 -14.711 1.00 0.00 31 ALA A N 3
ATOM 4456 C CA . ALA A 1 31 ? -12.548 -8.583 -13.310 1.00 0.00 31 ALA A CA 3
ATOM 4457 C C . ALA A 1 31 ? -11.897 -9.677 -12.469 1.00 0.00 31 ALA A C 3
ATOM 4458 O O . ALA A 1 31 ? -11.143 -9.401 -11.537 1.00 0.00 31 ALA A O 3
ATOM 4465 N N . ILE A 1 32 ? -12.186 -10.919 -12.830 1.00 0.00 32 ILE A N 3
ATOM 4466 C CA . ILE A 1 32 ? -11.631 -12.075 -12.145 1.00 0.00 32 ILE A CA 3
ATOM 4467 C C . ILE A 1 32 ? -10.142 -12.197 -12.448 1.00 0.00 32 ILE A C 3
ATOM 4468 O O . ILE A 1 32 ? -9.334 -12.495 -11.572 1.00 0.00 32 ILE A O 3
ATOM 4484 N N . MET A 1 33 ? -9.791 -11.940 -13.699 1.00 0.00 33 MET A N 3
ATOM 4485 C CA . MET A 1 33 ? -8.399 -11.995 -14.116 1.00 0.00 33 MET A CA 3
ATOM 4486 C C . MET A 1 33 ? -7.626 -10.971 -13.307 1.00 0.00 33 MET A C 3
ATOM 4487 O O . MET A 1 33 ? -6.492 -11.200 -12.891 1.00 0.00 33 MET A O 3
ATOM 4501 N N . ALA A 1 34 ? -8.279 -9.843 -13.078 1.00 0.00 34 ALA A N 3
ATOM 4502 C CA . ALA A 1 34 ? -7.701 -8.766 -12.303 1.00 0.00 34 ALA A CA 3
ATOM 4503 C C . ALA A 1 34 ? -7.390 -9.256 -10.900 1.00 0.00 34 ALA A C 3
ATOM 4504 O O . ALA A 1 34 ? -6.377 -8.883 -10.321 1.00 0.00 34 ALA A O 3
ATOM 4511 N N . LEU A 1 35 ? -8.261 -10.097 -10.357 1.00 0.00 35 LEU A N 3
ATOM 4512 C CA . LEU A 1 35 ? -8.024 -10.616 -9.021 1.00 0.00 35 LEU A CA 3
ATOM 4513 C C . LEU A 1 35 ? -6.773 -11.478 -9.018 1.00 0.00 35 LEU A C 3
ATOM 4514 O O . LEU A 1 35 ? -5.982 -11.439 -8.075 1.00 0.00 35 LEU A O 3
ATOM 4530 N N . GLN A 1 36 ? -6.597 -12.252 -10.080 1.00 0.00 36 GLN A N 3
ATOM 4531 C CA . GLN A 1 36 ? -5.439 -13.114 -10.188 1.00 0.00 36 GLN A CA 3
ATOM 4532 C C . GLN A 1 36 ? -4.184 -12.266 -10.291 1.00 0.00 36 GLN A C 3
ATOM 4533 O O . GLN A 1 36 ? -3.165 -12.550 -9.659 1.00 0.00 36 GLN A O 3
ATOM 4547 N N . GLU A 1 37 ? -4.286 -11.202 -11.076 1.00 0.00 37 GLU A N 3
ATOM 4548 C CA . GLU A 1 37 ? -3.180 -10.285 -11.251 1.00 0.00 37 GLU A CA 3
ATOM 4549 C C . GLU A 1 37 ? -2.890 -9.582 -9.936 1.00 0.00 37 GLU A C 3
ATOM 4550 O O . GLU A 1 37 ? -1.744 -9.318 -9.597 1.00 0.00 37 GLU A O 3
ATOM 4562 N N . ALA A 1 38 ? -3.959 -9.252 -9.222 1.00 0.00 38 ALA A N 3
ATOM 4563 C CA . ALA A 1 38 ? -3.845 -8.537 -7.953 1.00 0.00 38 ALA A CA 3
ATOM 4564 C C . ALA A 1 38 ? -3.090 -9.324 -6.893 1.00 0.00 38 ALA A C 3
ATOM 4565 O O . ALA A 1 38 ? -2.195 -8.790 -6.239 1.00 0.00 38 ALA A O 3
ATOM 4572 N N . SER A 1 39 ? -3.462 -10.579 -6.702 1.00 0.00 39 SER A N 3
ATOM 4573 C CA . SER A 1 39 ? -2.809 -11.387 -5.687 1.00 0.00 39 SER A CA 3
ATOM 4574 C C . SER A 1 39 ? -1.346 -11.636 -6.025 1.00 0.00 39 SER A C 3
ATOM 4575 O O . SER A 1 39 ? -0.466 -11.477 -5.178 1.00 0.00 39 SER A O 3
ATOM 4583 N N . GLU A 1 40 ? -1.093 -12.042 -7.260 1.00 0.00 40 GLU A N 3
ATOM 4584 C CA . GLU A 1 40 ? 0.271 -12.328 -7.686 1.00 0.00 40 GLU A CA 3
ATOM 4585 C C . GLU A 1 40 ? 1.096 -11.046 -7.793 1.00 0.00 40 GLU A C 3
ATOM 4586 O O . GLU A 1 40 ? 2.309 -11.064 -7.599 1.00 0.00 40 GLU A O 3
ATOM 4598 N N . ALA A 1 41 ? 0.433 -9.938 -8.103 1.00 0.00 41 ALA A N 3
ATOM 4599 C CA . ALA A 1 41 ? 1.125 -8.660 -8.238 1.00 0.00 41 ALA A CA 3
ATOM 4600 C C . ALA A 1 41 ? 1.590 -8.153 -6.892 1.00 0.00 41 ALA A C 3
ATOM 4601 O O . ALA A 1 41 ? 2.704 -7.648 -6.760 1.00 0.00 41 ALA A O 3
ATOM 4608 N N . TYR A 1 42 ? 0.736 -8.291 -5.893 1.00 0.00 42 TYR A N 3
ATOM 4609 C CA . TYR A 1 42 ? 1.097 -7.833 -4.570 1.00 0.00 42 TYR A CA 3
ATOM 4610 C C . TYR A 1 42 ? 2.246 -8.662 -4.049 1.00 0.00 42 TYR A C 3
ATOM 4611 O O . TYR A 1 42 ? 3.156 -8.157 -3.402 1.00 0.00 42 TYR A O 3
ATOM 4629 N N . LEU A 1 43 ? 2.167 -9.950 -4.322 1.00 0.00 43 LEU A N 3
ATOM 4630 C CA . LEU A 1 43 ? 3.195 -10.885 -3.859 1.00 0.00 43 LEU A CA 3
ATOM 4631 C C . LEU A 1 43 ? 4.550 -10.602 -4.469 1.00 0.00 43 LEU A C 3
ATOM 4632 O O . LEU A 1 43 ? 5.545 -10.544 -3.763 1.00 0.00 43 LEU A O 3
ATOM 4648 N N . VAL A 1 44 ? 4.588 -10.427 -5.771 1.00 0.00 44 VAL A N 3
ATOM 4649 C CA . VAL A 1 44 ? 5.847 -10.152 -6.431 1.00 0.00 44 VAL A CA 3
ATOM 4650 C C . VAL A 1 44 ? 6.405 -8.878 -5.845 1.00 0.00 44 VAL A C 3
ATOM 4651 O O . VAL A 1 44 ? 7.593 -8.768 -5.551 1.00 0.00 44 VAL A O 3
ATOM 4664 N N . GLY A 1 45 ? 5.513 -7.931 -5.652 1.00 0.00 45 GLY A N 3
ATOM 4665 C CA . GLY A 1 45 ? 5.885 -6.657 -5.066 1.00 0.00 45 GLY A CA 3
ATOM 4666 C C . GLY A 1 45 ? 6.400 -6.849 -3.644 1.00 0.00 45 GLY A C 3
ATOM 4667 O O . GLY A 1 45 ? 7.359 -6.210 -3.237 1.00 0.00 45 GLY A O 3
ATOM 4671 N N . LEU A 1 46 ? 5.746 -7.733 -2.890 1.00 0.00 46 LEU A N 3
ATOM 4672 C CA . LEU A 1 46 ? 6.136 -7.999 -1.506 1.00 0.00 46 LEU A CA 3
ATOM 4673 C C . LEU A 1 46 ? 7.466 -8.740 -1.458 1.00 0.00 46 LEU A C 3
ATOM 4674 O O . LEU A 1 46 ? 8.364 -8.404 -0.689 1.00 0.00 46 LEU A O 3
ATOM 4690 N N . LEU A 1 47 ? 7.556 -9.750 -2.301 1.00 0.00 47 LEU A N 3
ATOM 4691 C CA . LEU A 1 47 ? 8.738 -10.585 -2.410 1.00 0.00 47 LEU A CA 3
ATOM 4692 C C . LEU A 1 47 ? 9.929 -9.735 -2.820 1.00 0.00 47 LEU A C 3
ATOM 4693 O O . LEU A 1 47 ? 10.983 -9.764 -2.186 1.00 0.00 47 LEU A O 3
ATOM 4709 N N . GLU A 1 48 ? 9.735 -8.957 -3.866 1.00 0.00 48 GLU A N 3
ATOM 4710 C CA . GLU A 1 48 ? 10.768 -8.075 -4.349 1.00 0.00 48 GLU A CA 3
ATOM 4711 C C . GLU A 1 48 ? 11.049 -6.984 -3.323 1.00 0.00 48 GLU A C 3
ATOM 4712 O O . GLU A 1 48 ? 12.195 -6.573 -3.142 1.00 0.00 48 GLU A O 3
ATOM 4724 N N . HIS A 1 49 ? 9.995 -6.510 -2.655 1.00 0.00 49 HIS A N 3
ATOM 4725 C CA . HIS A 1 49 ? 10.162 -5.456 -1.654 1.00 0.00 49 HIS A CA 3
ATOM 4726 C C . HIS A 1 49 ? 11.007 -5.935 -0.477 1.00 0.00 49 HIS A C 3
ATOM 4727 O O . HIS A 1 49 ? 11.912 -5.228 -0.034 1.00 0.00 49 HIS A O 3
ATOM 4741 N N . THR A 1 50 ? 10.717 -7.134 0.038 1.00 0.00 50 THR A N 3
ATOM 4742 C CA . THR A 1 50 ? 11.483 -7.659 1.173 1.00 0.00 50 THR A CA 3
ATOM 4743 C C . THR A 1 50 ? 12.677 -8.466 0.689 1.00 0.00 50 THR A C 3
ATOM 4744 O O . THR A 1 50 ? 12.558 -9.645 0.359 1.00 0.00 50 THR A O 3
ATOM 4755 N N . ASN A 1 51 ? 13.827 -7.809 0.654 1.00 0.00 51 ASN A N 3
ATOM 4756 C CA . ASN A 1 51 ? 15.065 -8.443 0.212 1.00 0.00 51 ASN A CA 3
ATOM 4757 C C . ASN A 1 51 ? 16.245 -7.470 0.311 1.00 0.00 51 ASN A C 3
ATOM 4758 O O . ASN A 1 51 ? 17.394 -7.890 0.442 1.00 0.00 51 ASN A O 3
ATOM 4769 N N . LEU A 1 52 ? 15.954 -6.176 0.226 1.00 0.00 52 LEU A N 3
ATOM 4770 C CA . LEU A 1 52 ? 17.000 -5.157 0.288 1.00 0.00 52 LEU A CA 3
ATOM 4771 C C . LEU A 1 52 ? 17.433 -4.899 1.728 1.00 0.00 52 LEU A C 3
ATOM 4772 O O . LEU A 1 52 ? 18.479 -4.299 1.974 1.00 0.00 52 LEU A O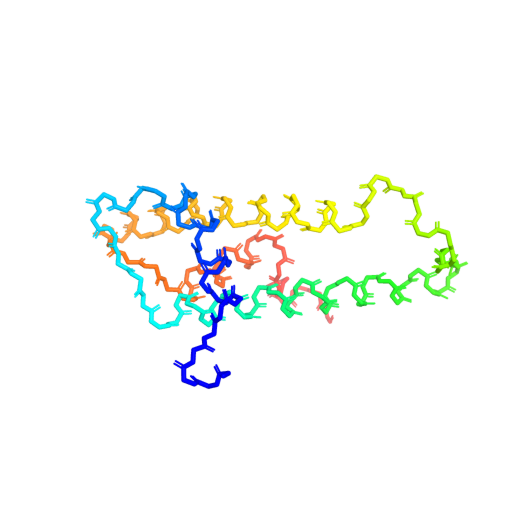 3
ATOM 4788 N N . LEU A 1 53 ? 16.631 -5.366 2.671 1.00 0.00 53 LEU A N 3
ATOM 4789 C CA . LEU A 1 53 ? 16.943 -5.196 4.083 1.00 0.00 53 LEU A CA 3
ATOM 4790 C C . LEU A 1 53 ? 18.229 -5.937 4.369 1.00 0.00 53 LEU A C 3
ATOM 4791 O O . LEU A 1 53 ? 19.040 -5.539 5.195 1.00 0.00 53 LEU A O 3
ATOM 4807 N N . ALA A 1 54 ? 18.379 -7.038 3.670 1.00 0.00 54 ALA A N 3
ATOM 4808 C CA . ALA A 1 54 ? 19.545 -7.896 3.826 1.00 0.00 54 ALA A CA 3
ATOM 4809 C C . ALA A 1 54 ? 20.846 -7.149 3.525 1.00 0.00 54 ALA A C 3
ATOM 4810 O O . ALA A 1 54 ? 21.922 -7.581 3.939 1.00 0.00 54 ALA A O 3
ATOM 4817 N N . LEU A 1 55 ? 20.753 -6.045 2.793 1.00 0.00 55 LEU A N 3
ATOM 4818 C CA . LEU A 1 55 ? 21.950 -5.280 2.441 1.00 0.00 55 LEU A CA 3
ATOM 4819 C C . LEU A 1 55 ? 22.637 -4.725 3.685 1.00 0.00 55 LEU A C 3
ATOM 4820 O O . LEU A 1 55 ? 23.865 -4.735 3.779 1.00 0.00 55 LEU A O 3
ATOM 4836 N N . HIS A 1 56 ? 21.845 -4.239 4.636 1.00 0.00 56 HIS A N 3
ATOM 4837 C CA . HIS A 1 56 ? 22.391 -3.675 5.875 1.00 0.00 56 HIS A CA 3
ATOM 4838 C C . HIS A 1 56 ? 21.668 -4.245 7.088 1.00 0.00 56 HIS A C 3
ATOM 4839 O O . HIS A 1 56 ? 22.249 -4.373 8.164 1.00 0.00 56 HIS A O 3
ATOM 4853 N N . LEU A 1 57 ? 20.397 -4.583 6.905 1.00 0.00 57 LEU A N 3
ATOM 4854 C CA . LEU A 1 57 ? 19.593 -5.140 7.992 1.00 0.00 57 LEU A CA 3
ATOM 4855 C C . LEU A 1 57 ? 19.580 -6.662 7.924 1.00 0.00 57 LEU A C 3
ATOM 4856 O O . LEU A 1 57 ? 19.951 -7.260 6.916 1.00 0.00 57 LEU A O 3
ATOM 4872 N N . VAL A 1 58 ? 19.145 -7.270 9.018 1.00 0.00 58 VAL A N 3
ATOM 4873 C CA . VAL A 1 58 ? 19.060 -8.723 9.128 1.00 0.00 58 VAL A CA 3
ATOM 4874 C C . VAL A 1 58 ? 17.631 -9.136 9.501 1.00 0.00 58 VAL A C 3
ATOM 4875 O O . VAL A 1 58 ? 17.269 -9.109 10.677 1.00 0.00 58 VAL A O 3
ATOM 4888 N N . PRO A 1 59 ? 16.812 -9.515 8.544 1.00 0.00 59 PRO A N 3
ATOM 4889 C CA . PRO A 1 59 ? 15.406 -9.932 8.817 1.00 0.00 59 PRO A CA 3
ATOM 4890 C C . PRO A 1 59 ? 15.306 -10.994 9.913 1.00 0.00 59 PRO A C 3
ATOM 4891 O O . PRO A 1 59 ? 16.082 -11.947 9.945 1.00 0.00 59 PRO A O 3
ATOM 4902 N N . ARG A 1 60 ? 14.333 -10.814 10.807 1.00 0.00 60 ARG A N 3
ATOM 4903 C CA . ARG A 1 60 ? 14.104 -11.743 11.913 1.00 0.00 60 ARG A CA 3
ATOM 4904 C C . ARG A 1 60 ? 12.774 -12.465 11.728 1.00 0.00 60 ARG A C 3
ATOM 4905 O O . ARG A 1 60 ? 12.180 -12.954 12.689 1.00 0.00 60 ARG A O 3
ATOM 4926 N N . GLY A 1 61 ? 12.305 -12.514 10.484 1.00 0.00 61 GLY A N 3
ATOM 4927 C CA . GLY A 1 61 ? 11.034 -13.161 10.169 1.00 0.00 61 GLY A CA 3
ATOM 4928 C C . GLY A 1 61 ? 11.215 -14.659 9.949 1.00 0.00 61 GLY A C 3
ATOM 4929 O O . GLY A 1 61 ? 10.381 -15.303 9.319 1.00 0.00 61 GLY A O 3
ATOM 4933 N N . SER A 1 62 ? 12.309 -15.204 10.471 1.00 0.00 62 SER A N 3
ATOM 4934 C CA . SER A 1 62 ? 12.591 -16.630 10.325 1.00 0.00 62 SER A CA 3
ATOM 4935 C C . SER A 1 62 ? 11.487 -17.471 10.965 1.00 0.00 62 SER A C 3
ATOM 4936 O O . SER A 1 62 ? 11.114 -18.523 10.442 1.00 0.00 62 SER A O 3
ATOM 4944 N N . LYS A 1 63 ? 10.978 -17.007 12.099 1.00 0.00 63 LYS A N 3
ATOM 4945 C CA . LYS A 1 63 ? 9.925 -17.724 12.814 1.00 0.00 63 LYS A CA 3
ATOM 4946 C C . LYS A 1 63 ? 8.674 -17.869 11.947 1.00 0.00 63 LYS A C 3
ATOM 4947 O O . LYS A 1 63 ? 7.999 -18.897 11.990 1.00 0.00 63 LYS A O 3
ATOM 4966 N N . ARG A 1 64 ? 8.377 -16.839 11.161 1.00 0.00 64 ARG A N 3
ATOM 4967 C CA . ARG A 1 64 ? 7.211 -16.857 10.280 1.00 0.00 64 ARG A CA 3
ATOM 4968 C C . ARG A 1 64 ? 5.899 -17.105 11.042 1.00 0.00 64 ARG A C 3
ATOM 4969 O O . ARG A 1 64 ? 4.825 -17.060 10.440 1.00 0.00 64 ARG A O 3
ATOM 4990 N N . ILE A 1 65 ? 5.973 -17.358 12.356 1.00 0.00 65 ILE A N 3
ATOM 4991 C CA . ILE A 1 65 ? 4.770 -17.597 13.162 1.00 0.00 65 ILE A CA 3
ATOM 4992 C C . ILE A 1 65 ? 4.571 -16.490 14.191 1.00 0.00 65 ILE A C 3
ATOM 4993 O O . ILE A 1 65 ? 3.697 -16.579 15.052 1.00 0.00 65 ILE A O 3
ATOM 5009 N N . SER A 1 66 ? 5.384 -15.442 14.092 1.00 0.00 66 SER A N 3
ATOM 5010 C CA . SER A 1 66 ? 5.280 -14.318 15.017 1.00 0.00 66 SER A CA 3
ATOM 5011 C C . SER A 1 66 ? 3.910 -13.670 14.892 1.00 0.00 66 SER A C 3
ATOM 5012 O O . SER A 1 66 ? 3.292 -13.287 15.887 1.00 0.00 66 SER A O 3
ATOM 5020 N N . GLY A 1 67 ? 3.441 -13.558 13.653 1.00 0.00 67 GLY A N 3
ATOM 5021 C CA . GLY A 1 67 ? 2.140 -12.960 13.371 1.00 0.00 67 GLY A CA 3
ATOM 5022 C C . GLY A 1 67 ? 1.486 -13.669 12.193 1.00 0.00 67 GLY A C 3
ATOM 5023 O O . GLY A 1 67 ? 2.142 -14.418 11.468 1.00 0.00 67 GLY A O 3
ATOM 5027 N N . LEU A 1 68 ? 0.192 -13.444 12.014 1.00 0.00 68 LEU A N 3
ATOM 5028 C CA . LEU A 1 68 ? -0.530 -14.085 10.925 1.00 0.00 68 LEU A CA 3
ATOM 5029 C C . LEU A 1 68 ? -0.235 -13.377 9.605 1.00 0.00 68 LEU A C 3
ATOM 5030 O O . LEU A 1 68 ? -0.741 -12.282 9.343 1.00 0.00 68 LEU A O 3
ATOM 5046 N N . ILE A 1 69 ? 0.569 -14.020 8.775 1.00 0.00 69 ILE A N 3
ATOM 5047 C CA . ILE A 1 69 ? 0.917 -13.463 7.476 1.00 0.00 69 ILE A CA 3
ATOM 5048 C C . ILE A 1 69 ? -0.346 -13.321 6.636 1.00 0.00 69 ILE A C 3
ATOM 5049 O O . ILE A 1 69 ? -0.538 -12.322 5.943 1.00 0.00 69 ILE A O 3
ATOM 5065 N N . TYR A 1 70 ? -1.199 -14.339 6.697 1.00 0.00 70 TYR A N 3
ATOM 5066 C CA . TYR A 1 70 ? -2.437 -14.328 5.934 1.00 0.00 70 TYR A CA 3
ATOM 5067 C C . TYR A 1 70 ? -3.335 -13.171 6.363 1.00 0.00 70 TYR A C 3
ATOM 5068 O O . TYR A 1 70 ? -3.953 -12.524 5.526 1.00 0.00 70 TYR A O 3
ATOM 5086 N N . GLU A 1 71 ? -3.409 -12.904 7.662 1.00 0.00 71 GLU A N 3
ATOM 5087 C CA . GLU A 1 71 ? -4.254 -11.809 8.134 1.00 0.00 71 GLU A CA 3
ATOM 5088 C C . GLU A 1 71 ? -3.795 -10.494 7.517 1.00 0.00 71 GLU A C 3
ATOM 5089 O O . GLU A 1 71 ? -4.606 -9.702 7.039 1.00 0.00 71 GLU A O 3
ATOM 5101 N N . GLU A 1 72 ? -2.486 -10.274 7.526 1.00 0.00 72 GLU A N 3
ATOM 5102 C CA . GLU A 1 72 ? -1.917 -9.056 6.959 1.00 0.00 72 GLU A CA 3
ATOM 5103 C C . GLU A 1 72 ? -2.186 -8.955 5.471 1.00 0.00 72 GLU A C 3
ATOM 5104 O O . GLU A 1 72 ? -2.601 -7.918 4.974 1.00 0.00 72 GLU A O 3
ATOM 5116 N N . VAL A 1 73 ? -1.935 -10.037 4.763 1.00 0.00 73 VAL A N 3
ATOM 5117 C CA . VAL A 1 73 ? -2.140 -10.042 3.334 1.00 0.00 73 VAL A CA 3
ATOM 5118 C C . VAL A 1 73 ? -3.605 -9.814 3.024 1.00 0.00 73 VAL A C 3
ATOM 5119 O O . VAL A 1 73 ? -3.954 -9.079 2.121 1.00 0.00 73 VAL A O 3
ATOM 5132 N N . ARG A 1 74 ? -4.451 -10.455 3.786 1.00 0.00 74 ARG A N 3
ATOM 5133 C CA . ARG A 1 74 ? -5.894 -10.335 3.580 1.00 0.00 74 ARG A CA 3
ATOM 5134 C C . ARG A 1 74 ? -6.405 -8.926 3.833 1.00 0.00 74 ARG A C 3
ATOM 5135 O O . ARG A 1 74 ? -7.146 -8.370 3.022 1.00 0.00 74 ARG A O 3
ATOM 5156 N N . ALA A 1 75 ? -6.023 -8.358 4.959 1.00 0.00 75 ALA A N 3
ATOM 5157 C CA . ALA A 1 75 ? -6.474 -7.017 5.297 1.00 0.00 75 ALA A CA 3
ATOM 5158 C C . ALA A 1 75 ? -5.831 -5.991 4.377 1.00 0.00 75 ALA A C 3
ATOM 5159 O O . ALA A 1 75 ? -6.394 -4.935 4.097 1.00 0.00 75 ALA A O 3
ATOM 5166 N N . VAL A 1 76 ? -4.647 -6.321 3.907 1.00 0.00 76 VAL A N 3
ATOM 5167 C CA . VAL A 1 76 ? -3.926 -5.463 3.007 1.00 0.00 76 VAL A CA 3
ATOM 5168 C C . VAL A 1 76 ? -4.573 -5.527 1.638 1.00 0.00 76 VAL A C 3
ATOM 5169 O O . VAL A 1 76 ? -4.728 -4.512 0.960 1.00 0.00 76 VAL A O 3
ATOM 5182 N N . LEU A 1 77 ? -4.990 -6.730 1.256 1.00 0.00 77 LEU A N 3
ATOM 5183 C CA . LEU A 1 77 ? -5.666 -6.901 -0.018 1.00 0.00 77 LEU A CA 3
ATOM 5184 C C . LEU A 1 77 ? -7.012 -6.225 0.045 1.00 0.00 77 LEU A C 3
ATOM 5185 O O . LEU A 1 77 ? -7.467 -5.627 -0.919 1.00 0.00 77 LEU A O 3
ATOM 5201 N N . LYS A 1 78 ? -7.629 -6.311 1.206 1.00 0.00 78 LYS A N 3
ATOM 5202 C CA . LYS A 1 78 ? -8.903 -5.695 1.431 1.00 0.00 78 LYS A CA 3
ATOM 5203 C C . LYS A 1 78 ? -8.798 -4.213 1.135 1.00 0.00 78 LYS A C 3
ATOM 5204 O O . LYS A 1 78 ? -9.650 -3.639 0.464 1.00 0.00 78 LYS A O 3
ATOM 5223 N N . SER A 1 79 ? -7.726 -3.608 1.607 1.00 0.00 79 SER A N 3
ATOM 5224 C CA . SER A 1 79 ? -7.497 -2.201 1.349 1.00 0.00 79 SER A CA 3
ATOM 5225 C C . SER A 1 79 ? -7.386 -1.964 -0.151 1.00 0.00 79 SER A C 3
ATOM 5226 O O . SER A 1 79 ? -7.989 -1.038 -0.692 1.00 0.00 79 SER A O 3
ATOM 5234 N N . PHE A 1 80 ? -6.631 -2.828 -0.818 1.00 0.00 80 PHE A N 3
ATOM 5235 C CA . PHE A 1 80 ? -6.469 -2.733 -2.256 1.00 0.00 80 PHE A CA 3
ATOM 5236 C C . PHE A 1 80 ? -7.818 -2.888 -2.954 1.00 0.00 80 PHE A C 3
ATOM 5237 O O . PHE A 1 80 ? -8.198 -2.064 -3.774 1.00 0.00 80 PHE A O 3
ATOM 5254 N N . LEU A 1 81 ? -8.530 -3.955 -2.624 1.00 0.00 81 LEU A N 3
ATOM 5255 C CA . LEU A 1 81 ? -9.821 -4.210 -3.239 1.00 0.00 81 LEU A CA 3
ATOM 5256 C C . LEU A 1 81 ? -10.780 -3.054 -2.969 1.00 0.00 81 LEU A C 3
ATOM 5257 O O . LEU A 1 81 ? -11.443 -2.572 -3.873 1.00 0.00 81 LEU A O 3
ATOM 5273 N N . GLU A 1 82 ? -10.844 -2.613 -1.720 1.00 0.00 82 GLU A N 3
ATOM 5274 C CA . GLU A 1 82 ? -11.739 -1.520 -1.350 1.00 0.00 82 GLU A CA 3
ATOM 5275 C C . GLU A 1 82 ? -11.426 -0.263 -2.146 1.00 0.00 82 GLU A C 3
ATOM 5276 O O . GLU A 1 82 ? -12.317 0.365 -2.718 1.00 0.00 82 GLU A O 3
ATOM 5288 N N . SER A 1 83 ? -10.154 0.084 -2.195 1.00 0.00 83 SER A N 3
ATOM 5289 C CA . SER A 1 83 ? -9.725 1.257 -2.946 1.00 0.00 83 SER A CA 3
ATOM 5290 C C . SER A 1 83 ? -10.000 1.072 -4.424 1.00 0.00 83 SER A C 3
ATOM 5291 O O . SER A 1 83 ? -10.357 2.017 -5.126 1.00 0.00 83 SER A O 3
ATOM 5299 N N . VAL A 1 84 ? -9.800 -0.146 -4.898 1.00 0.00 84 VAL A N 3
ATOM 5300 C CA . VAL A 1 84 ? -9.993 -0.443 -6.300 1.00 0.00 84 VAL A CA 3
ATOM 5301 C C . VAL A 1 84 ? -11.422 -0.153 -6.707 1.00 0.00 84 VAL A C 3
ATOM 5302 O O . VAL A 1 84 ? -11.671 0.399 -7.769 1.00 0.00 84 VAL A O 3
ATOM 5315 N N . ILE A 1 85 ? -12.351 -0.535 -5.858 1.00 0.00 85 ILE A N 3
ATOM 5316 C CA . ILE A 1 85 ? -13.754 -0.313 -6.125 1.00 0.00 85 ILE A CA 3
ATOM 5317 C C . ILE A 1 85 ? -14.028 1.166 -6.168 1.00 0.00 85 ILE A C 3
ATOM 5318 O O . ILE A 1 85 ? -14.748 1.654 -7.033 1.00 0.00 85 ILE A O 3
ATOM 5334 N N . ARG A 1 86 ? -13.447 1.881 -5.220 1.00 0.00 86 ARG A N 3
ATOM 5335 C CA . ARG A 1 86 ? -13.641 3.307 -5.168 1.00 0.00 86 ARG A CA 3
ATOM 5336 C C . ARG A 1 86 ? -13.087 3.947 -6.426 1.00 0.00 86 ARG A C 3
ATOM 5337 O O . ARG A 1 86 ? -13.688 4.857 -6.987 1.00 0.00 86 ARG A O 3
ATOM 5358 N N . ASP A 1 87 ? -11.948 3.450 -6.874 1.00 0.00 87 ASP A N 3
ATOM 5359 C CA . ASP A 1 87 ? -11.325 3.966 -8.078 1.00 0.00 87 ASP A CA 3
ATOM 5360 C C . ASP A 1 87 ? -12.059 3.498 -9.328 1.00 0.00 87 ASP A C 3
ATOM 5361 O O . ASP A 1 87 ? -12.117 4.191 -10.339 1.00 0.00 87 ASP A O 3
ATOM 5370 N N . SER A 1 88 ? -12.579 2.294 -9.242 1.00 0.00 88 SER A N 3
ATOM 5371 C CA . SER A 1 88 ? -13.275 1.666 -10.360 1.00 0.00 88 SER A CA 3
ATOM 5372 C C . SER A 1 88 ? -14.633 2.281 -10.578 1.00 0.00 88 SER A C 3
ATOM 5373 O O . SER A 1 88 ? -15.026 2.564 -11.702 1.00 0.00 88 SER A O 3
ATOM 5381 N N . VAL A 1 89 ? -15.335 2.504 -9.489 1.00 0.00 89 VAL A N 3
ATOM 5382 C CA . VAL A 1 89 ? -16.633 3.114 -9.563 1.00 0.00 89 VAL A CA 3
ATOM 5383 C C . VAL A 1 89 ? -16.422 4.518 -10.072 1.00 0.00 89 VAL A C 3
ATOM 5384 O O . VAL A 1 89 ? -17.196 5.036 -10.860 1.00 0.00 89 VAL A O 3
ATOM 5397 N N . THR A 1 90 ? -15.336 5.111 -9.610 1.00 0.00 90 THR A N 3
ATOM 5398 C CA . THR A 1 90 ? -14.972 6.454 -10.000 1.00 0.00 90 THR A CA 3
ATOM 5399 C C . THR A 1 90 ? -14.702 6.563 -11.498 1.00 0.00 90 THR A C 3
ATOM 5400 O O . THR A 1 90 ? -15.233 7.450 -12.166 1.00 0.00 90 THR A O 3
ATOM 5411 N N . TYR A 1 91 ? -13.884 5.660 -12.022 1.00 0.00 91 TYR A N 3
ATOM 5412 C CA . TYR A 1 91 ? -13.567 5.672 -13.446 1.00 0.00 91 TYR A CA 3
ATOM 5413 C C . TYR A 1 91 ? -14.764 5.210 -14.249 1.00 0.00 91 TYR A C 3
ATOM 5414 O O . TYR A 1 91 ? -15.028 5.721 -15.337 1.00 0.00 91 TYR A O 3
ATOM 5432 N N . THR A 1 92 ? -15.495 4.246 -13.715 1.00 0.00 92 THR A N 3
ATOM 5433 C CA . THR A 1 92 ? -16.662 3.762 -14.425 1.00 0.00 92 THR A CA 3
ATOM 5434 C C . THR A 1 92 ? -17.703 4.855 -14.424 1.00 0.00 92 THR A C 3
ATOM 5435 O O . THR A 1 92 ? -18.255 5.203 -15.461 1.00 0.00 92 THR A O 3
ATOM 5446 N N . GLU A 1 93 ? -17.921 5.442 -13.260 1.00 0.00 93 GLU A N 3
ATOM 5447 C CA . GLU A 1 93 ? -18.859 6.540 -13.164 1.00 0.00 93 GLU A CA 3
ATOM 5448 C C . GLU A 1 93 ? -18.374 7.691 -14.025 1.00 0.00 93 GLU A C 3
ATOM 5449 O O . GLU A 1 93 ? -19.172 8.398 -14.640 1.00 0.00 93 GLU A O 3
ATOM 5461 N N . HIS A 1 94 ? -17.054 7.865 -14.085 1.00 0.00 94 HIS A N 3
ATOM 5462 C CA . HIS A 1 94 ? -16.497 8.931 -14.904 1.00 0.00 94 HIS A CA 3
ATOM 5463 C C . HIS A 1 94 ? -16.947 8.710 -16.329 1.00 0.00 94 HIS A C 3
ATOM 5464 O O . HIS A 1 94 ? -17.277 9.643 -17.059 1.00 0.00 94 HIS A O 3
ATOM 5478 N N . ALA A 1 95 ? -16.980 7.440 -16.689 1.00 0.00 95 ALA A N 3
ATOM 5479 C CA . ALA A 1 95 ? -17.417 7.016 -18.013 1.00 0.00 95 ALA A CA 3
ATOM 5480 C C . ALA A 1 95 ? -18.854 6.527 -17.919 1.00 0.00 95 ALA A C 3
ATOM 5481 O O . ALA A 1 95 ? -19.322 5.764 -18.750 1.00 0.00 95 ALA A O 3
ATOM 5488 N N . LYS A 1 96 ? -19.545 6.983 -16.876 1.00 0.00 96 LYS A N 3
ATOM 5489 C CA . LYS A 1 96 ? -20.934 6.600 -16.627 1.00 0.00 96 LYS A CA 3
ATOM 5490 C C . LYS A 1 96 ? -21.170 5.137 -16.989 1.00 0.00 96 LYS A C 3
ATOM 5491 O O . LYS A 1 96 ? -22.233 4.754 -17.478 1.00 0.00 96 LYS A O 3
ATOM 5510 N N . ARG A 1 97 ? -20.167 4.325 -16.710 1.00 0.00 97 ARG A N 3
ATOM 5511 C CA . ARG A 1 97 ? -20.239 2.885 -16.964 1.00 0.00 97 ARG A CA 3
ATOM 5512 C C . ARG A 1 97 ? -20.594 2.152 -15.681 1.00 0.00 97 ARG A C 3
ATOM 5513 O O . ARG A 1 97 ? -20.394 2.656 -14.578 1.00 0.00 97 ARG A O 3
ATOM 5534 N N . LYS A 1 98 ? -21.116 0.949 -15.848 1.00 0.00 98 LYS A N 3
ATOM 5535 C CA . LYS A 1 98 ? -21.487 0.098 -14.734 1.00 0.00 98 LYS A CA 3
ATOM 5536 C C . LYS A 1 98 ? -20.930 -1.292 -15.013 1.00 0.00 98 LYS A C 3
ATOM 5537 O O . LYS A 1 98 ? -21.647 -2.190 -15.453 1.00 0.00 98 LYS A O 3
ATOM 5556 N N . THR A 1 99 ? -19.633 -1.439 -14.791 1.00 0.00 99 THR A N 3
ATOM 5557 C CA . THR A 1 99 ? -18.951 -2.694 -15.057 1.00 0.00 99 THR A CA 3
ATOM 5558 C C . THR A 1 99 ? -17.558 -2.689 -14.436 1.00 0.00 99 THR A C 3
ATOM 5559 O O . THR A 1 99 ? -16.899 -1.649 -14.398 1.00 0.00 99 THR A O 3
ATOM 5570 N N . VAL A 1 100 ? -17.094 -3.851 -13.980 1.00 0.00 100 VAL A N 3
ATOM 5571 C CA . VAL A 1 100 ? -15.752 -3.951 -13.400 1.00 0.00 100 VAL A CA 3
ATOM 5572 C C . VAL A 1 100 ? -14.845 -4.633 -14.409 1.00 0.00 100 VAL A C 3
ATOM 5573 O O . VAL A 1 100 ? -15.125 -5.751 -14.843 1.00 0.00 100 VAL A O 3
ATOM 5586 N N . THR A 1 101 ? -13.770 -3.954 -14.800 1.00 0.00 101 THR A N 3
ATOM 5587 C CA . THR A 1 101 ? -12.844 -4.508 -15.786 1.00 0.00 101 THR A CA 3
ATOM 5588 C C . THR A 1 101 ? -11.424 -4.511 -15.250 1.00 0.00 101 THR A C 3
ATOM 5589 O O . THR A 1 101 ? -11.048 -3.657 -14.448 1.00 0.00 101 THR A O 3
ATOM 5600 N N . SER A 1 102 ? -10.636 -5.468 -15.716 1.00 0.00 102 SER A N 3
ATOM 5601 C CA . SER A 1 102 ? -9.249 -5.562 -15.292 1.00 0.00 102 SER A CA 3
ATOM 5602 C C . SER A 1 102 ? -8.518 -4.305 -15.705 1.00 0.00 102 SER A C 3
ATOM 5603 O O . SER A 1 102 ? -7.468 -3.960 -15.170 1.00 0.00 102 SER A O 3
ATOM 5611 N N . LEU A 1 103 ? -9.091 -3.636 -16.678 1.00 0.00 103 LEU A N 3
ATOM 5612 C CA . LEU A 1 103 ? -8.520 -2.418 -17.196 1.00 0.00 103 LEU A CA 3
ATOM 5613 C C . LEU A 1 103 ? -8.611 -1.307 -16.159 1.00 0.00 103 LEU A C 3
ATOM 5614 O O . LEU A 1 103 ? -7.643 -0.591 -15.912 1.00 0.00 103 LEU A O 3
ATOM 5630 N N . ASP A 1 104 ? -9.773 -1.170 -15.551 1.00 0.00 104 ASP A N 3
ATOM 5631 C CA . ASP A 1 104 ? -9.957 -0.151 -14.542 1.00 0.00 104 ASP A CA 3
ATOM 5632 C C . ASP A 1 104 ? -9.093 -0.500 -13.344 1.00 0.00 104 ASP A C 3
ATOM 5633 O O . ASP A 1 104 ? -8.561 0.376 -12.665 1.00 0.00 104 ASP A O 3
ATOM 5642 N N . VAL A 1 105 ? -8.932 -1.798 -13.119 1.00 0.00 105 VAL A N 3
ATOM 5643 C CA . VAL A 1 105 ? -8.091 -2.268 -12.028 1.00 0.00 105 VAL A CA 3
ATOM 5644 C C . VAL A 1 105 ? -6.671 -1.809 -12.294 1.00 0.00 105 VAL A C 3
ATOM 5645 O O . VAL A 1 105 ? -5.981 -1.314 -11.405 1.00 0.00 105 VAL A O 3
ATOM 5658 N N . VAL A 1 106 ? -6.262 -1.950 -13.546 1.00 0.00 106 VAL A N 3
ATOM 5659 C CA . VAL A 1 106 ? -4.944 -1.524 -13.965 1.00 0.00 106 VAL A CA 3
ATOM 5660 C C . VAL A 1 106 ? -4.793 -0.023 -13.753 1.00 0.00 106 VAL A C 3
ATOM 5661 O O . VAL A 1 106 ? -3.750 0.444 -13.301 1.00 0.00 106 VAL A O 3
ATOM 5674 N N . TYR A 1 107 ? -5.839 0.726 -14.063 1.00 0.00 107 TYR A N 3
ATOM 5675 C CA . TYR A 1 107 ? -5.802 2.163 -13.879 1.00 0.00 107 TYR A CA 3
ATOM 5676 C C . TYR A 1 107 ? -5.643 2.457 -12.398 1.00 0.00 107 TYR A C 3
ATOM 5677 O O . TYR A 1 107 ? -4.893 3.348 -12.003 1.00 0.00 107 TYR A O 3
ATOM 5695 N N . ALA A 1 108 ? -6.349 1.683 -11.582 1.00 0.00 108 ALA A N 3
ATOM 5696 C CA . ALA A 1 108 ? -6.278 1.851 -10.144 1.00 0.00 108 ALA A CA 3
ATOM 5697 C C . ALA A 1 108 ? -4.876 1.528 -9.649 1.00 0.00 108 ALA A C 3
ATOM 5698 O O . ALA A 1 108 ? -4.348 2.203 -8.772 1.00 0.00 108 ALA A O 3
ATOM 5705 N N . LEU A 1 109 ? -4.280 0.488 -10.224 1.00 0.00 109 LEU A N 3
ATOM 5706 C CA . LEU A 1 109 ? -2.936 0.082 -9.840 1.00 0.00 109 LEU A CA 3
ATOM 5707 C C . LEU A 1 109 ? -1.909 1.120 -10.302 1.00 0.00 109 LEU A C 3
ATOM 5708 O O . LEU A 1 109 ? -0.932 1.397 -9.607 1.00 0.00 109 LEU A O 3
ATOM 5724 N N . LYS A 1 110 ? -2.140 1.672 -11.483 1.00 0.00 110 LYS A N 3
ATOM 5725 C CA . LYS A 1 110 ? -1.251 2.656 -12.066 1.00 0.00 110 LYS A CA 3
ATOM 5726 C C . LYS A 1 110 ? -1.135 3.889 -11.179 1.00 0.00 110 LYS A C 3
ATOM 5727 O O . LYS A 1 110 ? -0.037 4.386 -10.932 1.00 0.00 110 LYS A O 3
ATOM 5746 N N . ARG A 1 111 ? -2.273 4.384 -10.703 1.00 0.00 111 ARG A N 3
ATOM 5747 C CA . ARG A 1 111 ? -2.278 5.557 -9.855 1.00 0.00 111 ARG A CA 3
ATOM 5748 C C . ARG A 1 111 ? -1.744 5.222 -8.484 1.00 0.00 111 ARG A C 3
ATOM 5749 O O . ARG A 1 111 ? -1.347 6.103 -7.721 1.00 0.00 111 ARG A O 3
ATOM 5770 N N . GLN A 1 112 ? -1.730 3.939 -8.182 1.00 0.00 112 GLN A N 3
ATOM 5771 C CA . GLN A 1 112 ? -1.231 3.478 -6.899 1.00 0.00 112 GLN A CA 3
ATOM 5772 C C . GLN A 1 112 ? 0.290 3.508 -6.919 1.00 0.00 112 GLN A C 3
ATOM 5773 O O . GLN A 1 112 ? 0.948 3.247 -5.911 1.00 0.00 112 GLN A O 3
ATOM 5787 N N . GLY A 1 113 ? 0.838 3.861 -8.081 1.00 0.00 113 GLY A N 3
ATOM 5788 C CA . GLY A 1 113 ? 2.295 3.966 -8.243 1.00 0.00 113 GLY A CA 3
ATOM 5789 C C . GLY A 1 113 ? 2.862 2.859 -9.121 1.00 0.00 113 GLY A C 3
ATOM 5790 O O . GLY A 1 113 ? 4.078 2.680 -9.195 1.00 0.00 113 GLY A O 3
ATOM 5794 N N . ARG A 1 114 ? 1.988 2.124 -9.800 1.00 0.00 114 ARG A N 3
ATOM 5795 C CA . ARG A 1 114 ? 2.431 1.052 -10.683 1.00 0.00 114 ARG A CA 3
ATOM 5796 C C . ARG A 1 114 ? 2.631 1.601 -12.087 1.00 0.00 114 ARG A C 3
ATOM 5797 O O . ARG A 1 114 ? 2.050 2.622 -12.448 1.00 0.00 114 ARG A O 3
ATOM 5818 N N . THR A 1 115 ? 3.462 0.919 -12.864 1.00 0.00 115 THR A N 3
ATOM 5819 C CA . THR A 1 115 ? 3.759 1.325 -14.225 1.00 0.00 115 THR A CA 3
ATOM 5820 C C . THR A 1 115 ? 4.860 2.383 -14.241 1.00 0.00 115 THR A C 3
ATOM 5821 O O . THR A 1 115 ? 5.610 2.491 -15.208 1.00 0.00 115 THR A O 3
ATOM 5832 N N . LEU A 1 116 ? 4.951 3.152 -13.159 1.00 0.00 116 LEU A N 3
ATOM 5833 C CA . LEU A 1 116 ? 5.966 4.198 -13.053 1.00 0.00 116 LEU A CA 3
ATOM 5834 C C . LEU A 1 116 ? 5.870 5.147 -14.249 1.00 0.00 116 LEU A C 3
ATOM 5835 O O . LEU A 1 116 ? 6.120 4.758 -15.390 1.00 0.00 116 LEU A O 3
ATOM 5851 N N . TYR A 1 117 ? 5.512 6.393 -13.977 1.00 0.00 117 TYR A N 3
ATOM 5852 C CA . TYR A 1 117 ? 5.389 7.384 -15.037 1.00 0.00 117 TYR A CA 3
ATOM 5853 C C . TYR A 1 117 ? 6.757 7.705 -15.624 1.00 0.00 117 TYR A C 3
ATOM 5854 O O . TYR A 1 117 ? 6.872 8.099 -16.785 1.00 0.00 117 TYR A O 3
ATOM 5872 N N . GLY A 1 118 ? 7.795 7.538 -14.807 1.00 0.00 118 GLY A N 3
ATOM 5873 C CA . GLY A 1 118 ? 9.169 7.812 -15.239 1.00 0.00 118 GLY A CA 3
ATOM 5874 C C . GLY A 1 118 ? 9.913 8.657 -14.216 1.00 0.00 118 GLY A C 3
ATOM 5875 O O . GLY A 1 118 ? 11.044 9.083 -14.448 1.00 0.00 118 GLY A O 3
ATOM 5879 N N . PHE A 1 119 ? 9.272 8.891 -13.084 1.00 0.00 119 PHE A N 3
ATOM 5880 C CA . PHE A 1 119 ? 9.881 9.689 -12.023 1.00 0.00 119 PHE A CA 3
ATOM 5881 C C . PHE A 1 119 ? 11.153 9.020 -11.520 1.00 0.00 119 PHE A C 3
ATOM 5882 O O . PHE A 1 119 ? 12.150 9.687 -11.244 1.00 0.00 119 PHE A O 3
ATOM 5899 N N . GLY A 1 120 ? 11.116 7.695 -11.406 1.00 0.00 120 GLY A N 3
ATOM 5900 C CA . GLY A 1 120 ? 12.276 6.947 -10.936 1.00 0.00 120 GLY A CA 3
ATOM 5901 C C . GLY A 1 120 ? 13.215 6.629 -12.082 1.00 0.00 120 GLY A C 3
ATOM 5902 O O . GLY A 1 120 ? 12.978 5.712 -12.868 1.00 0.00 120 GLY A O 3
ATOM 5906 N N . GLY A 1 121 ? 14.287 7.400 -12.159 1.00 0.00 121 GLY A N 3
ATOM 5907 C CA . GLY A 1 121 ? 15.279 7.210 -13.200 1.00 0.00 121 GLY A CA 3
ATOM 5908 C C . GLY A 1 121 ? 14.762 7.701 -14.548 1.00 0.00 121 GLY A C 3
ATOM 5909 O O . GLY A 1 121 ? 14.711 6.901 -15.467 1.00 0.00 121 GLY A O 3
ATOM 5914 N N . LEU A 1 1 ? -20.175 -27.877 -10.713 1.00 0.00 1 LEU A N 4
ATOM 5915 C CA . LEU A 1 1 ? -20.489 -27.218 -12.012 1.00 0.00 1 LEU A CA 4
ATOM 5916 C C . LEU A 1 1 ? -20.121 -25.741 -11.926 1.00 0.00 1 LEU A C 4
ATOM 5917 O O . LEU A 1 1 ? -19.144 -25.298 -12.529 1.00 0.00 1 LEU A O 4
ATOM 5935 N N . ILE A 1 2 ? -20.912 -24.983 -11.171 1.00 0.00 2 ILE A N 4
ATOM 5936 C CA . ILE A 1 2 ? -20.665 -23.554 -11.007 1.00 0.00 2 ILE A CA 4
ATOM 5937 C C . ILE A 1 2 ? -19.602 -23.307 -9.941 1.00 0.00 2 ILE A C 4
ATOM 5938 O O . ILE A 1 2 ? -19.217 -22.166 -9.687 1.00 0.00 2 ILE A O 4
ATOM 5954 N N . SER A 1 3 ? -19.137 -24.385 -9.317 1.00 0.00 3 SER A N 4
ATOM 5955 C CA . SER A 1 3 ? -18.123 -24.274 -8.275 1.00 0.00 3 SER A CA 4
ATOM 5956 C C . SER A 1 3 ? -16.844 -23.652 -8.826 1.00 0.00 3 SER A C 4
ATOM 5957 O O . SER A 1 3 ? -16.241 -22.787 -8.190 1.00 0.00 3 SER A O 4
ATOM 5965 N N . LYS A 1 4 ? -16.429 -24.098 -10.009 1.00 0.00 4 LYS A N 4
ATOM 5966 C CA . LYS A 1 4 ? -15.215 -23.573 -10.627 1.00 0.00 4 LYS A CA 4
ATOM 5967 C C . LYS A 1 4 ? -14.092 -23.484 -9.594 1.00 0.00 4 LYS A C 4
ATOM 5968 O O . LYS A 1 4 ? -13.839 -24.442 -8.862 1.00 0.00 4 LYS A O 4
ATOM 5987 N N . ILE A 1 5 ? -13.424 -22.332 -9.526 1.00 0.00 5 ILE A N 4
ATOM 5988 C CA . ILE A 1 5 ? -12.341 -22.143 -8.562 1.00 0.00 5 ILE A CA 4
ATOM 5989 C C . ILE A 1 5 ? -12.919 -21.600 -7.243 1.00 0.00 5 ILE A C 4
ATOM 5990 O O . ILE A 1 5 ? -13.549 -20.537 -7.246 1.00 0.00 5 ILE A O 4
ATOM 6006 N N . PRO A 1 6 ? -12.751 -22.276 -6.122 1.00 0.00 6 PRO A N 4
ATOM 6007 C CA . PRO A 1 6 ? -13.321 -21.784 -4.834 1.00 0.00 6 PRO A CA 4
ATOM 6008 C C . PRO A 1 6 ? -12.627 -20.512 -4.357 1.00 0.00 6 PRO A C 4
ATOM 6009 O O . PRO A 1 6 ? -13.256 -19.638 -3.765 1.00 0.00 6 PRO A O 4
ATOM 6020 N N . PHE A 1 7 ? -11.333 -20.410 -4.631 1.00 0.00 7 PHE A N 4
ATOM 6021 C CA . PHE A 1 7 ? -10.579 -19.229 -4.235 1.00 0.00 7 PHE A CA 4
ATOM 6022 C C . PHE A 1 7 ? -11.133 -17.993 -4.922 1.00 0.00 7 PHE A C 4
ATOM 6023 O O . PHE A 1 7 ? -11.351 -16.962 -4.285 1.00 0.00 7 PHE A O 4
ATOM 6040 N N . ALA A 1 8 ? -11.372 -18.104 -6.222 1.00 0.00 8 ALA A N 4
ATOM 6041 C CA . ALA A 1 8 ? -11.917 -16.987 -6.974 1.00 0.00 8 ALA A CA 4
ATOM 6042 C C . ALA A 1 8 ? -13.255 -16.598 -6.371 1.00 0.00 8 ALA A C 4
ATOM 6043 O O . ALA A 1 8 ? -13.569 -15.418 -6.241 1.00 0.00 8 ALA A O 4
ATOM 6050 N N . ARG A 1 9 ? -14.036 -17.598 -5.984 1.00 0.00 9 ARG A N 4
ATOM 6051 C CA . ARG A 1 9 ? -15.329 -17.332 -5.376 1.00 0.00 9 ARG A CA 4
ATOM 6052 C C . ARG A 1 9 ? -15.158 -16.628 -4.038 1.00 0.00 9 ARG A C 4
ATOM 6053 O O . ARG A 1 9 ? -15.912 -15.724 -3.713 1.00 0.00 9 ARG A O 4
ATOM 6074 N N . LEU A 1 10 ? -14.174 -17.053 -3.253 1.00 0.00 10 LEU A N 4
ATOM 6075 C CA . LEU A 1 10 ? -13.954 -16.443 -1.948 1.00 0.00 10 LEU A CA 4
ATOM 6076 C C . LEU A 1 10 ? -13.466 -15.012 -2.081 1.00 0.00 10 LEU A C 4
ATOM 6077 O O . LEU A 1 10 ? -13.919 -14.116 -1.368 1.00 0.00 10 LEU A O 4
ATOM 6093 N N . VAL A 1 11 ? -12.538 -14.811 -2.994 1.00 0.00 11 VAL A N 4
ATOM 6094 C CA . VAL A 1 11 ? -11.990 -13.485 -3.213 1.00 0.00 11 VAL A CA 4
ATOM 6095 C C . VAL A 1 11 ? -13.090 -12.598 -3.762 1.00 0.00 11 VAL A C 4
ATOM 6096 O O . VAL A 1 11 ? -13.288 -11.470 -3.310 1.00 0.00 11 VAL A O 4
ATOM 6109 N N . LYS A 1 12 ? -13.822 -13.140 -4.726 1.00 0.00 12 LYS A N 4
ATOM 6110 C CA . LYS A 1 12 ? -14.925 -12.421 -5.324 1.00 0.00 12 LYS A CA 4
ATOM 6111 C C . LYS A 1 12 ? -15.985 -12.135 -4.279 1.00 0.00 12 LYS A C 4
ATOM 6112 O O . LYS A 1 12 ? -16.604 -11.082 -4.295 1.00 0.00 12 LYS A O 4
ATOM 6131 N N . GLU A 1 13 ? -16.208 -13.091 -3.385 1.00 0.00 13 GLU A N 4
ATOM 6132 C CA . GLU A 1 13 ? -17.225 -12.916 -2.357 1.00 0.00 13 GLU A CA 4
ATOM 6133 C C . GLU A 1 13 ? -16.885 -11.774 -1.402 1.00 0.00 13 GLU A C 4
ATOM 6134 O O . GLU A 1 13 ? -17.729 -10.930 -1.133 1.00 0.00 13 GLU A O 4
ATOM 6146 N N . VAL A 1 14 ? -15.644 -11.723 -0.924 1.00 0.00 14 VAL A N 4
ATOM 6147 C CA . VAL A 1 14 ? -15.234 -10.638 -0.027 1.00 0.00 14 VAL A CA 4
ATOM 6148 C C . VAL A 1 14 ? -15.377 -9.316 -0.743 1.00 0.00 14 VAL A C 4
ATOM 6149 O O . VAL A 1 14 ? -15.868 -8.323 -0.196 1.00 0.00 14 VAL A O 4
ATOM 6162 N N . THR A 1 15 ? -14.921 -9.321 -1.967 1.00 0.00 15 THR A N 4
ATOM 6163 C CA . THR A 1 15 ? -14.959 -8.139 -2.779 1.00 0.00 15 THR A CA 4
ATOM 6164 C C . THR A 1 15 ? -16.381 -7.762 -3.111 1.00 0.00 15 THR A C 4
ATOM 6165 O O . THR A 1 15 ? -16.686 -6.595 -3.248 1.00 0.00 15 THR A O 4
ATOM 6176 N N . ASP A 1 16 ? -17.245 -8.753 -3.255 1.00 0.00 16 ASP A N 4
ATOM 6177 C CA . ASP A 1 16 ? -18.629 -8.473 -3.577 1.00 0.00 16 ASP A CA 4
ATOM 6178 C C . ASP A 1 16 ? -19.261 -7.676 -2.445 1.00 0.00 16 ASP A C 4
ATOM 6179 O O . ASP A 1 16 ? -20.086 -6.790 -2.670 1.00 0.00 16 ASP A O 4
ATOM 6188 N N . GLU A 1 17 ? -18.853 -8.002 -1.223 1.00 0.00 17 GLU A N 4
ATOM 6189 C CA . GLU A 1 17 ? -19.367 -7.318 -0.045 1.00 0.00 17 GLU A CA 4
ATOM 6190 C C . GLU A 1 17 ? -18.954 -5.865 -0.117 1.00 0.00 17 GLU A C 4
ATOM 6191 O O . GLU A 1 17 ? -19.726 -4.958 0.189 1.00 0.00 17 GLU A O 4
ATOM 6203 N N . PHE A 1 18 ? -17.722 -5.666 -0.544 1.00 0.00 18 PHE A N 4
ATOM 6204 C CA . PHE A 1 18 ? -17.178 -4.330 -0.690 1.00 0.00 18 PHE A CA 4
ATOM 6205 C C . PHE A 1 18 ? -17.854 -3.660 -1.878 1.00 0.00 18 PHE A C 4
ATOM 6206 O O . PHE A 1 18 ? -18.212 -2.482 -1.842 1.00 0.00 18 PHE A O 4
ATOM 6223 N N . THR A 1 19 ? -18.019 -4.453 -2.929 1.00 0.00 19 THR A N 4
ATOM 6224 C CA . THR A 1 19 ? -18.647 -4.016 -4.160 1.00 0.00 19 THR A CA 4
ATOM 6225 C C . THR A 1 19 ? -20.150 -4.128 -4.036 1.00 0.00 19 THR A C 4
ATOM 6226 O O . THR A 1 19 ? -20.878 -3.981 -5.018 1.00 0.00 19 THR A O 4
ATOM 6237 N N . THR A 1 20 ? -20.619 -4.377 -2.815 1.00 0.00 20 THR A N 4
ATOM 6238 C CA . THR A 1 20 ? -22.055 -4.485 -2.567 1.00 0.00 20 THR A CA 4
ATOM 6239 C C . THR A 1 20 ? -22.774 -3.346 -3.280 1.00 0.00 20 THR A C 4
ATOM 6240 O O . THR A 1 20 ? -23.983 -3.391 -3.507 1.00 0.00 20 THR A O 4
ATOM 6251 N N . LYS A 1 21 ? -21.986 -2.352 -3.680 1.00 0.00 21 LYS A N 4
ATOM 6252 C CA . LYS A 1 21 ? -22.486 -1.217 -4.425 1.00 0.00 21 LYS A CA 4
ATOM 6253 C C . LYS A 1 21 ? -22.854 -1.669 -5.829 1.00 0.00 21 LYS A C 4
ATOM 6254 O O . LYS A 1 21 ? -22.873 -0.867 -6.760 1.00 0.00 21 LYS A O 4
ATOM 6273 N N . ASP A 1 22 ? -23.136 -2.963 -5.984 1.00 0.00 22 ASP A N 4
ATOM 6274 C CA . ASP A 1 22 ? -23.498 -3.497 -7.284 1.00 0.00 22 ASP A CA 4
ATOM 6275 C C . ASP A 1 22 ? -24.886 -3.010 -7.649 1.00 0.00 22 ASP A C 4
ATOM 6276 O O . ASP A 1 22 ? -25.725 -3.765 -8.140 1.00 0.00 22 ASP A O 4
ATOM 6285 N N . GLN A 1 23 ? -25.107 -1.732 -7.391 1.00 0.00 23 GLN A N 4
ATOM 6286 C CA . GLN A 1 23 ? -26.379 -1.101 -7.672 1.00 0.00 23 GLN A CA 4
ATOM 6287 C C . GLN A 1 23 ? -26.755 -1.298 -9.129 1.00 0.00 23 GLN A C 4
ATOM 6288 O O . GLN A 1 23 ? -27.926 -1.222 -9.493 1.00 0.00 23 GLN A O 4
ATOM 6302 N N . ASP A 1 24 ? -25.751 -1.565 -9.951 1.00 0.00 24 ASP A N 4
ATOM 6303 C CA . ASP A 1 24 ? -25.967 -1.790 -11.367 1.00 0.00 24 ASP A CA 4
ATOM 6304 C C . ASP A 1 24 ? -24.670 -2.246 -12.021 1.00 0.00 24 ASP A C 4
ATOM 6305 O O . ASP A 1 24 ? -24.654 -2.606 -13.198 1.00 0.00 24 ASP A O 4
ATOM 6314 N N . LEU A 1 25 ? -23.588 -2.225 -11.252 1.00 0.00 25 LEU A N 4
ATOM 6315 C CA . LEU A 1 25 ? -22.285 -2.627 -11.786 1.00 0.00 25 LEU A CA 4
ATOM 6316 C C . LEU A 1 25 ? -22.372 -3.988 -12.453 1.00 0.00 25 LEU A C 4
ATOM 6317 O O . LEU A 1 25 ? -23.364 -4.706 -12.330 1.00 0.00 25 LEU A O 4
ATOM 6333 N N . ARG A 1 26 ? -21.312 -4.312 -13.178 1.00 0.00 26 ARG A N 4
ATOM 6334 C CA . ARG A 1 26 ? -21.225 -5.572 -13.907 1.00 0.00 26 ARG A CA 4
ATOM 6335 C C . ARG A 1 26 ? -19.824 -6.168 -13.785 1.00 0.00 26 ARG A C 4
ATOM 6336 O O . ARG A 1 26 ? -18.833 -5.485 -14.018 1.00 0.00 26 ARG A O 4
ATOM 6357 N N . TRP A 1 27 ? -19.736 -7.447 -13.436 1.00 0.00 27 TRP A N 4
ATOM 6358 C CA . TRP A 1 27 ? -18.426 -8.100 -13.319 1.00 0.00 27 TRP A CA 4
ATOM 6359 C C . TRP A 1 27 ? -18.109 -8.910 -14.568 1.00 0.00 27 TRP A C 4
ATOM 6360 O O . TRP A 1 27 ? -18.718 -9.949 -14.823 1.00 0.00 27 TRP A O 4
ATOM 6381 N N . GLN A 1 28 ? -17.126 -8.444 -15.314 1.00 0.00 28 GLN A N 4
ATOM 6382 C CA . GLN A 1 28 ? -16.687 -9.138 -16.513 1.00 0.00 28 GLN A CA 4
ATOM 6383 C C . GLN A 1 28 ? -15.686 -10.218 -16.124 1.00 0.00 28 GLN A C 4
ATOM 6384 O O . GLN A 1 28 ? -15.153 -10.207 -15.017 1.00 0.00 28 GLN A O 4
ATOM 6398 N N . SER A 1 29 ? -15.411 -11.128 -17.040 1.00 0.00 29 SER A N 4
ATOM 6399 C CA . SER A 1 29 ? -14.439 -12.178 -16.772 1.00 0.00 29 SER A CA 4
ATOM 6400 C C . SER A 1 29 ? -13.103 -11.529 -16.442 1.00 0.00 29 SER A C 4
ATOM 6401 O O . SER A 1 29 ? -12.324 -12.031 -15.627 1.00 0.00 29 SER A O 4
ATOM 6409 N N . MET A 1 30 ? -12.840 -10.405 -17.096 1.00 0.00 30 MET A N 4
ATOM 6410 C CA . MET A 1 30 ? -11.595 -9.689 -16.882 1.00 0.00 30 MET A CA 4
ATOM 6411 C C . MET A 1 30 ? -11.485 -9.276 -15.422 1.00 0.00 30 MET A C 4
ATOM 6412 O O . MET A 1 30 ? -10.429 -9.367 -14.818 1.00 0.00 30 MET A O 4
ATOM 6426 N N . ALA A 1 31 ? -12.587 -8.843 -14.845 1.00 0.00 31 ALA A N 4
ATOM 6427 C CA . ALA A 1 31 ? -12.570 -8.426 -13.451 1.00 0.00 31 ALA A CA 4
ATOM 6428 C C . ALA A 1 31 ? -11.877 -9.486 -12.610 1.00 0.00 31 ALA A C 4
ATOM 6429 O O . ALA A 1 31 ? -11.039 -9.175 -11.767 1.00 0.00 31 ALA A O 4
ATOM 6436 N N . ILE A 1 32 ? -12.227 -10.733 -12.869 1.00 0.00 32 ILE A N 4
ATOM 6437 C CA . ILE A 1 32 ? -11.666 -11.866 -12.158 1.00 0.00 32 ILE A CA 4
ATOM 6438 C C . ILE A 1 32 ? -10.169 -12.003 -12.426 1.00 0.00 32 ILE A C 4
ATOM 6439 O O . ILE A 1 32 ? -9.391 -12.270 -11.512 1.00 0.00 32 ILE A O 4
ATOM 6455 N N . MET A 1 33 ? -9.747 -11.818 -13.671 1.00 0.00 33 MET A N 4
ATOM 6456 C CA . MET A 1 33 ? -8.329 -11.933 -13.957 1.00 0.00 33 MET A CA 4
ATOM 6457 C C . MET A 1 33 ? -7.598 -10.897 -13.133 1.00 0.00 33 MET A C 4
ATOM 6458 O O . MET A 1 33 ? -6.447 -11.067 -12.740 1.00 0.00 33 MET A O 4
ATOM 6472 N N . ALA A 1 34 ? -8.318 -9.826 -12.865 1.00 0.00 34 ALA A N 4
ATOM 6473 C CA . ALA A 1 34 ? -7.801 -8.734 -12.069 1.00 0.00 34 ALA A CA 4
ATOM 6474 C C . ALA A 1 34 ? -7.460 -9.250 -10.682 1.00 0.00 34 ALA A C 4
ATOM 6475 O O . ALA A 1 34 ? -6.437 -8.880 -10.109 1.00 0.00 34 ALA A O 4
ATOM 6482 N N . LEU A 1 35 ? -8.308 -10.128 -10.150 1.00 0.00 35 LEU A N 4
ATOM 6483 C CA . LEU A 1 35 ? -8.036 -10.689 -8.837 1.00 0.00 35 LEU A CA 4
ATOM 6484 C C . LEU A 1 35 ? -6.739 -11.484 -8.883 1.00 0.00 35 LEU A C 4
ATOM 6485 O O . LEU A 1 35 ? -5.940 -11.448 -7.948 1.00 0.00 35 LEU A O 4
ATOM 6501 N N . GLN A 1 36 ? -6.542 -12.205 -9.980 1.00 0.00 36 GLN A N 4
ATOM 6502 C CA . GLN A 1 36 ? -5.347 -13.011 -10.140 1.00 0.00 36 GLN A CA 4
ATOM 6503 C C . GLN A 1 36 ? -4.124 -12.115 -10.251 1.00 0.00 36 GLN A C 4
ATOM 6504 O O . GLN A 1 36 ? -3.076 -12.389 -9.665 1.00 0.00 36 GLN A O 4
ATOM 6518 N N . GLU A 1 37 ? -4.282 -11.027 -10.995 1.00 0.00 37 GLU A N 4
ATOM 6519 C CA . GLU A 1 37 ? -3.206 -10.071 -11.171 1.00 0.00 37 GLU A CA 4
ATOM 6520 C C . GLU A 1 37 ? -2.865 -9.421 -9.841 1.00 0.00 37 GLU A C 4
ATOM 6521 O O . GLU A 1 37 ? -1.704 -9.152 -9.545 1.00 0.00 37 GLU A O 4
ATOM 6533 N N . ALA A 1 38 ? -3.899 -9.139 -9.061 1.00 0.00 38 ALA A N 4
ATOM 6534 C CA . ALA A 1 38 ? -3.713 -8.479 -7.770 1.00 0.00 38 ALA A CA 4
ATOM 6535 C C . ALA A 1 38 ? -2.937 -9.329 -6.775 1.00 0.00 38 ALA A C 4
ATOM 6536 O O . ALA A 1 38 ? -2.030 -8.832 -6.107 1.00 0.00 38 ALA A O 4
ATOM 6543 N N . SER A 1 39 ? -3.303 -10.596 -6.648 1.00 0.00 39 SER A N 4
ATOM 6544 C CA . SER A 1 39 ? -2.627 -11.458 -5.692 1.00 0.00 39 SER A CA 4
ATOM 6545 C C . SER A 1 39 ? -1.175 -11.705 -6.085 1.00 0.00 39 SER A C 4
ATOM 6546 O O . SER A 1 39 ? -0.276 -11.644 -5.245 1.00 0.00 39 SER A O 4
ATOM 6554 N N . GLU A 1 40 ? -0.952 -11.988 -7.360 1.00 0.00 40 GLU A N 4
ATOM 6555 C CA . GLU A 1 40 ? 0.401 -12.251 -7.837 1.00 0.00 40 GLU A CA 4
ATOM 6556 C C . GLU A 1 40 ? 1.227 -10.968 -7.862 1.00 0.00 40 GLU A C 4
ATOM 6557 O O . GLU A 1 40 ? 2.429 -10.987 -7.610 1.00 0.00 40 GLU A O 4
ATOM 6569 N N . ALA A 1 41 ? 0.569 -9.854 -8.163 1.00 0.00 41 ALA A N 4
ATOM 6570 C CA . ALA A 1 41 ? 1.247 -8.565 -8.219 1.00 0.00 41 ALA A CA 4
ATOM 6571 C C . ALA A 1 41 ? 1.693 -8.136 -6.838 1.00 0.00 41 ALA A C 4
ATOM 6572 O O . ALA A 1 41 ? 2.792 -7.610 -6.661 1.00 0.00 41 ALA A O 4
ATOM 6579 N N . TYR A 1 42 ? 0.834 -8.364 -5.860 1.00 0.00 42 TYR A N 4
ATOM 6580 C CA . TYR A 1 42 ? 1.154 -7.997 -4.498 1.00 0.00 42 TYR A CA 4
ATOM 6581 C C . TYR A 1 42 ? 2.351 -8.801 -4.038 1.00 0.00 42 TYR A C 4
ATOM 6582 O O . TYR A 1 42 ? 3.242 -8.292 -3.363 1.00 0.00 42 TYR A O 4
ATOM 6600 N N . LEU A 1 43 ? 2.346 -10.068 -4.415 1.00 0.00 43 LEU A N 4
ATOM 6601 C CA . LEU A 1 43 ? 3.437 -10.973 -4.043 1.00 0.00 43 LEU A CA 4
ATOM 6602 C C . LEU A 1 43 ? 4.754 -10.562 -4.664 1.00 0.00 43 LEU A C 4
ATOM 6603 O O . LEU A 1 43 ? 5.774 -10.532 -3.993 1.00 0.00 43 LEU A O 4
ATOM 6619 N N . VAL A 1 44 ? 4.728 -10.247 -5.940 1.00 0.00 44 VAL A N 4
ATOM 6620 C CA . VAL A 1 44 ? 5.941 -9.841 -6.616 1.00 0.00 44 VAL A CA 4
ATOM 6621 C C . VAL A 1 44 ? 6.470 -8.617 -5.910 1.00 0.00 44 VAL A C 4
ATOM 6622 O O . VAL A 1 44 ? 7.663 -8.480 -5.659 1.00 0.00 44 VAL A O 4
ATOM 6635 N N . GLY A 1 45 ? 5.545 -7.745 -5.564 1.00 0.00 45 GLY A N 4
ATOM 6636 C CA . GLY A 1 45 ? 5.889 -6.530 -4.847 1.00 0.00 45 GLY A CA 4
ATOM 6637 C C . GLY A 1 45 ? 6.479 -6.862 -3.478 1.00 0.00 45 GLY A C 4
ATOM 6638 O O . GLY A 1 45 ? 7.430 -6.228 -3.039 1.00 0.00 45 GLY A O 4
ATOM 6642 N N . LEU A 1 46 ? 5.902 -7.857 -2.808 1.00 0.00 46 LEU A N 4
ATOM 6643 C CA . LEU A 1 46 ? 6.373 -8.264 -1.485 1.00 0.00 46 LEU A CA 4
ATOM 6644 C C . LEU A 1 46 ? 7.742 -8.920 -1.593 1.00 0.00 46 LEU A C 4
ATOM 6645 O O . LEU A 1 46 ? 8.654 -8.641 -0.817 1.00 0.00 46 LEU A O 4
ATOM 6661 N N . LEU A 1 47 ? 7.847 -9.795 -2.575 1.00 0.00 47 LEU A N 4
ATOM 6662 C CA . LEU A 1 47 ? 9.067 -10.533 -2.850 1.00 0.00 47 LEU A CA 4
ATOM 6663 C C . LEU A 1 47 ? 10.189 -9.565 -3.197 1.00 0.00 47 LEU A C 4
ATOM 6664 O O . LEU A 1 47 ? 11.276 -9.615 -2.621 1.00 0.00 47 LEU A O 4
ATOM 6680 N N . GLU A 1 48 ? 9.903 -8.669 -4.122 1.00 0.00 48 GLU A N 4
ATOM 6681 C CA . GLU A 1 48 ? 10.864 -7.673 -4.530 1.00 0.00 48 GLU A CA 4
ATOM 6682 C C . GLU A 1 48 ? 11.147 -6.712 -3.382 1.00 0.00 48 GLU A C 4
ATOM 6683 O O . GLU A 1 48 ? 12.279 -6.265 -3.200 1.00 0.00 48 GLU A O 4
ATOM 6695 N N . HIS A 1 49 ? 10.109 -6.389 -2.611 1.00 0.00 49 HIS A N 4
ATOM 6696 C CA . HIS A 1 49 ? 10.276 -5.465 -1.486 1.00 0.00 49 HIS A CA 4
ATOM 6697 C C . HIS A 1 49 ? 11.159 -6.075 -0.399 1.00 0.00 49 HIS A C 4
ATOM 6698 O O . HIS A 1 49 ? 11.967 -5.375 0.213 1.00 0.00 49 HIS A O 4
ATOM 6712 N N . THR A 1 50 ? 11.004 -7.375 -0.155 1.00 0.00 50 THR A N 4
ATOM 6713 C CA . THR A 1 50 ? 11.797 -8.059 0.872 1.00 0.00 50 THR A CA 4
ATOM 6714 C C . THR A 1 50 ? 12.895 -8.901 0.226 1.00 0.00 50 THR A C 4
ATOM 6715 O O . THR A 1 50 ? 13.194 -8.739 -0.956 1.00 0.00 50 THR A O 4
ATOM 6726 N N . ASN A 1 51 ? 13.495 -9.794 1.013 1.00 0.00 51 ASN A N 4
ATOM 6727 C CA . ASN A 1 51 ? 14.569 -10.667 0.527 1.00 0.00 51 ASN A CA 4
ATOM 6728 C C . ASN A 1 51 ? 15.806 -9.851 0.126 1.00 0.00 51 ASN A C 4
ATOM 6729 O O . ASN A 1 51 ? 16.931 -10.343 0.207 1.00 0.00 51 ASN A O 4
ATOM 6740 N N . LEU A 1 52 ? 15.594 -8.612 -0.296 1.00 0.00 52 LEU A N 4
ATOM 6741 C CA . LEU A 1 52 ? 16.704 -7.753 -0.694 1.00 0.00 52 LEU A CA 4
ATOM 6742 C C . LEU A 1 52 ? 17.424 -7.232 0.543 1.00 0.00 52 LEU A C 4
ATOM 6743 O O . LEU A 1 52 ? 18.515 -6.669 0.453 1.00 0.00 52 LEU A O 4
ATOM 6759 N N . LEU A 1 53 ? 16.804 -7.437 1.698 1.00 0.00 53 LEU A N 4
ATOM 6760 C CA . LEU A 1 53 ? 17.383 -7.003 2.963 1.00 0.00 53 LEU A CA 4
ATOM 6761 C C . LEU A 1 53 ? 18.674 -7.763 3.182 1.00 0.00 53 LEU A C 4
ATOM 6762 O O . LEU A 1 53 ? 19.610 -7.284 3.818 1.00 0.00 53 LEU A O 4
ATOM 6778 N N . ALA A 1 54 ? 18.690 -8.965 2.641 1.00 0.00 54 ALA A N 4
ATOM 6779 C CA . ALA A 1 54 ? 19.844 -9.850 2.756 1.00 0.00 54 ALA A CA 4
ATOM 6780 C C . ALA A 1 54 ? 21.088 -9.235 2.116 1.00 0.00 54 ALA A C 4
ATOM 6781 O O . ALA A 1 54 ? 22.209 -9.662 2.392 1.00 0.00 54 ALA A O 4
ATOM 6788 N N . LEU A 1 55 ? 20.890 -8.247 1.247 1.00 0.00 55 LEU A N 4
ATOM 6789 C CA . LEU A 1 55 ? 22.017 -7.610 0.567 1.00 0.00 55 LEU A CA 4
ATOM 6790 C C . LEU A 1 55 ? 22.947 -6.927 1.564 1.00 0.00 55 LEU A C 4
ATOM 6791 O O . LEU A 1 55 ? 24.169 -6.996 1.434 1.00 0.00 55 LEU A O 4
ATOM 6807 N N . HIS A 1 56 ? 22.364 -6.263 2.558 1.00 0.00 56 HIS A N 4
ATOM 6808 C CA . HIS A 1 56 ? 23.151 -5.561 3.576 1.00 0.00 56 HIS A CA 4
ATOM 6809 C C . HIS A 1 56 ? 22.576 -5.805 4.964 1.00 0.00 56 HIS A C 4
ATOM 6810 O O . HIS A 1 56 ? 23.299 -5.778 5.959 1.00 0.00 56 HIS A O 4
ATOM 6824 N N . LEU A 1 57 ? 21.269 -6.043 5.025 1.00 0.00 57 LEU A N 4
ATOM 6825 C CA . LEU A 1 57 ? 20.597 -6.292 6.300 1.00 0.00 57 LEU A CA 4
ATOM 6826 C C . LEU A 1 57 ? 20.426 -7.790 6.516 1.00 0.00 57 LEU A C 4
ATOM 6827 O O . LEU A 1 57 ? 20.523 -8.582 5.580 1.00 0.00 57 LEU A O 4
ATOM 6843 N N . VAL A 1 58 ? 20.174 -8.165 7.763 1.00 0.00 58 VAL A N 4
ATOM 6844 C CA . VAL A 1 58 ? 19.985 -9.566 8.129 1.00 0.00 58 VAL A CA 4
ATOM 6845 C C . VAL A 1 58 ? 18.643 -9.758 8.846 1.00 0.00 58 VAL A C 4
ATOM 6846 O O . VAL A 1 58 ? 18.554 -9.542 10.054 1.00 0.00 58 VAL A O 4
ATOM 6859 N N . PRO A 1 59 ? 17.607 -10.164 8.147 1.00 0.00 59 PRO A N 4
ATOM 6860 C CA . PRO A 1 59 ? 16.271 -10.389 8.766 1.00 0.00 59 PRO A CA 4
ATOM 6861 C C . PRO A 1 59 ? 16.339 -11.329 9.970 1.00 0.00 59 PRO A C 4
ATOM 6862 O O . PRO A 1 59 ? 17.039 -12.341 9.941 1.00 0.00 59 PRO A O 4
ATOM 6873 N N . ARG A 1 60 ? 15.602 -10.988 11.027 1.00 0.00 60 ARG A N 4
ATOM 6874 C CA . ARG A 1 60 ? 15.569 -11.801 12.243 1.00 0.00 60 ARG A CA 4
ATOM 6875 C C . ARG A 1 60 ? 14.200 -12.451 12.405 1.00 0.00 60 ARG A C 4
ATOM 6876 O O . ARG A 1 60 ? 13.523 -12.255 13.414 1.00 0.00 60 ARG A O 4
ATOM 6897 N N . GLY A 1 61 ? 13.796 -13.220 11.399 1.00 0.00 61 GLY A N 4
ATOM 6898 C CA . GLY A 1 61 ? 12.501 -13.889 11.431 1.00 0.00 61 GLY A CA 4
ATOM 6899 C C . GLY A 1 61 ? 12.403 -14.852 12.609 1.00 0.00 61 GLY A C 4
ATOM 6900 O O . GLY A 1 61 ? 11.363 -14.949 13.257 1.00 0.00 61 GLY A O 4
ATOM 6904 N N . SER A 1 62 ? 13.488 -15.566 12.883 1.00 0.00 62 SER A N 4
ATOM 6905 C CA . SER A 1 62 ? 13.494 -16.518 13.987 1.00 0.00 62 SER A CA 4
ATOM 6906 C C . SER A 1 62 ? 13.658 -15.793 15.318 1.00 0.00 62 SER A C 4
ATOM 6907 O O . SER A 1 62 ? 14.765 -15.397 15.682 1.00 0.00 62 SER A O 4
ATOM 6915 N N . LYS A 1 63 ? 12.556 -15.633 16.042 1.00 0.00 63 LYS A N 4
ATOM 6916 C CA . LYS A 1 63 ? 12.588 -14.962 17.334 1.00 0.00 63 LYS A CA 4
ATOM 6917 C C . LYS A 1 63 ? 11.192 -14.962 17.942 1.00 0.00 63 LYS A C 4
ATOM 6918 O O . LYS A 1 63 ? 10.891 -15.747 18.842 1.00 0.00 63 LYS A O 4
ATOM 6937 N N . ARG A 1 64 ? 10.348 -14.070 17.442 1.00 0.00 64 ARG A N 4
ATOM 6938 C CA . ARG A 1 64 ? 8.982 -13.962 17.939 1.00 0.00 64 ARG A CA 4
ATOM 6939 C C . ARG A 1 64 ? 8.089 -13.240 16.933 1.00 0.00 64 ARG A C 4
ATOM 6940 O O . ARG A 1 64 ? 8.411 -12.135 16.496 1.00 0.00 64 ARG A O 4
ATOM 6961 N N . ILE A 1 65 ? 6.961 -13.856 16.574 1.00 0.00 65 ILE A N 4
ATOM 6962 C CA . ILE A 1 65 ? 6.033 -13.243 15.625 1.00 0.00 65 ILE A CA 4
ATOM 6963 C C . ILE A 1 65 ? 4.592 -13.601 15.974 1.00 0.00 65 ILE A C 4
ATOM 6964 O O . ILE A 1 65 ? 3.988 -14.467 15.341 1.00 0.00 65 ILE A O 4
ATOM 6980 N N . SER A 1 66 ? 4.045 -12.924 16.978 1.00 0.00 66 SER A N 4
ATOM 6981 C CA . SER A 1 66 ? 2.670 -13.177 17.393 1.00 0.00 66 SER A CA 4
ATOM 6982 C C . SER A 1 66 ? 1.691 -12.690 16.333 1.00 0.00 66 SER A C 4
ATOM 6983 O O . SER A 1 66 ? 0.555 -13.158 16.259 1.00 0.00 66 SER A O 4
ATOM 6991 N N . GLY A 1 67 ? 2.138 -11.742 15.516 1.00 0.00 67 GLY A N 4
ATOM 6992 C CA . GLY A 1 67 ? 1.294 -11.193 14.468 1.00 0.00 67 GLY A CA 4
ATOM 6993 C C . GLY A 1 67 ? 1.091 -12.197 13.343 1.00 0.00 67 GLY A C 4
ATOM 6994 O O . GLY A 1 67 ? 1.960 -13.025 13.065 1.00 0.00 67 GLY A O 4
ATOM 6998 N N . LEU A 1 68 ? -0.065 -12.110 12.696 1.00 0.00 68 LEU A N 4
ATOM 6999 C CA . LEU A 1 68 ? -0.399 -13.003 11.586 1.00 0.00 68 LEU A CA 4
ATOM 7000 C C . LEU A 1 68 ? -0.108 -12.320 10.251 1.00 0.00 68 LEU A C 4
ATOM 7001 O O . LEU A 1 68 ? -0.750 -11.332 9.895 1.00 0.00 68 LEU A O 4
ATOM 7017 N N . ILE A 1 69 ? 0.856 -12.860 9.516 1.00 0.00 69 ILE A N 4
ATOM 7018 C CA . ILE A 1 69 ? 1.220 -12.306 8.217 1.00 0.00 69 ILE A CA 4
ATOM 7019 C C . ILE A 1 69 ? 0.039 -12.408 7.259 1.00 0.00 69 ILE A C 4
ATOM 7020 O O . ILE A 1 69 ? -0.265 -11.469 6.522 1.00 0.00 69 ILE A O 4
ATOM 7036 N N . TYR A 1 70 ? -0.618 -13.561 7.275 1.00 0.00 70 TYR A N 4
ATOM 7037 C CA . TYR A 1 70 ? -1.761 -13.797 6.408 1.00 0.00 70 TYR A CA 4
ATOM 7038 C C . TYR A 1 70 ? -2.859 -12.776 6.685 1.00 0.00 70 TYR A C 4
ATOM 7039 O O . TYR A 1 70 ? -3.444 -12.218 5.759 1.00 0.00 70 TYR A O 4
ATOM 7057 N N . GLU A 1 71 ? -3.146 -12.546 7.964 1.00 0.00 71 GLU A N 4
ATOM 7058 C CA . GLU A 1 71 ? -4.191 -11.597 8.334 1.00 0.00 71 GLU A CA 4
ATOM 7059 C C . GLU A 1 71 ? -3.856 -10.210 7.795 1.00 0.00 71 GLU A C 4
ATOM 7060 O O . GLU A 1 71 ? -4.719 -9.512 7.264 1.00 0.00 71 GLU A O 4
ATOM 7072 N N . GLU A 1 72 ? -2.596 -9.816 7.941 1.00 0.00 72 GLU A N 4
ATOM 7073 C CA . GLU A 1 72 ? -2.153 -8.509 7.469 1.00 0.00 72 GLU A CA 4
ATOM 7074 C C . GLU A 1 72 ? -2.320 -8.393 5.965 1.00 0.00 72 GLU A C 4
ATOM 7075 O O . GLU A 1 72 ? -2.809 -7.387 5.456 1.00 0.00 72 GLU A O 4
ATOM 7087 N N . VAL A 1 73 ? -1.925 -9.441 5.265 1.00 0.00 73 VAL A N 4
ATOM 7088 C CA . VAL A 1 73 ? -2.046 -9.474 3.823 1.00 0.00 73 VAL A CA 4
ATOM 7089 C C . VAL A 1 73 ? -3.513 -9.406 3.454 1.00 0.00 73 VAL A C 4
ATOM 7090 O O . VAL A 1 73 ? -3.915 -8.770 2.499 1.00 0.00 73 VAL A O 4
ATOM 7103 N N . ARG A 1 74 ? -4.300 -10.089 4.230 1.00 0.00 74 ARG A N 4
ATOM 7104 C CA . ARG A 1 74 ? -5.730 -10.133 3.993 1.00 0.00 74 ARG A CA 4
ATOM 7105 C C . ARG A 1 74 ? -6.338 -8.751 4.139 1.00 0.00 74 ARG A C 4
ATOM 7106 O O . ARG A 1 74 ? -7.153 -8.325 3.322 1.00 0.00 74 ARG A O 4
ATOM 7127 N N . ALA A 1 75 ? -5.945 -8.064 5.202 1.00 0.00 75 ALA A N 4
ATOM 7128 C CA . ALA A 1 75 ? -6.467 -6.736 5.470 1.00 0.00 75 ALA A CA 4
ATOM 7129 C C . ALA A 1 75 ? -5.872 -5.696 4.533 1.00 0.00 75 ALA A C 4
ATOM 7130 O O . ALA A 1 75 ? -6.487 -4.660 4.277 1.00 0.00 75 ALA A O 4
ATOM 7137 N N . VAL A 1 76 ? -4.673 -5.956 4.017 1.00 0.00 76 VAL A N 4
ATOM 7138 C CA . VAL A 1 76 ? -4.047 -5.006 3.113 1.00 0.00 76 VAL A CA 4
ATOM 7139 C C . VAL A 1 76 ? -4.635 -5.210 1.732 1.00 0.00 76 VAL A C 4
ATOM 7140 O O . VAL A 1 76 ? -4.831 -4.257 0.979 1.00 0.00 76 VAL A O 4
ATOM 7153 N N . LEU A 1 77 ? -4.977 -6.461 1.428 1.00 0.00 77 LEU A N 4
ATOM 7154 C CA . LEU A 1 77 ? -5.612 -6.745 0.153 1.00 0.00 77 LEU A CA 4
ATOM 7155 C C . LEU A 1 77 ? -6.995 -6.141 0.170 1.00 0.00 77 LEU A C 4
ATOM 7156 O O . LEU A 1 77 ? -7.474 -5.615 -0.824 1.00 0.00 77 LEU A O 4
ATOM 7172 N N . LYS A 1 78 ? -7.612 -6.208 1.335 1.00 0.00 78 LYS A N 4
ATOM 7173 C CA . LYS A 1 78 ? -8.919 -5.654 1.531 1.00 0.00 78 LYS A CA 4
ATOM 7174 C C . LYS A 1 78 ? -8.884 -4.173 1.210 1.00 0.00 78 LYS A C 4
ATOM 7175 O O . LYS A 1 78 ? -9.752 -3.654 0.514 1.00 0.00 78 LYS A O 4
ATOM 7194 N N . SER A 1 79 ? -7.851 -3.508 1.694 1.00 0.00 79 SER A N 4
ATOM 7195 C CA . SER A 1 79 ? -7.686 -2.095 1.422 1.00 0.00 79 SER A CA 4
ATOM 7196 C C . SER A 1 79 ? -7.555 -1.877 -0.077 1.00 0.00 79 SER A C 4
ATOM 7197 O O . SER A 1 79 ? -8.185 -0.986 -0.647 1.00 0.00 79 SER A O 4
ATOM 7205 N N . PHE A 1 80 ? -6.748 -2.717 -0.712 1.00 0.00 80 PHE A N 4
ATOM 7206 C CA . PHE A 1 80 ? -6.555 -2.633 -2.145 1.00 0.00 80 PHE A CA 4
ATOM 7207 C C . PHE A 1 80 ? -7.881 -2.85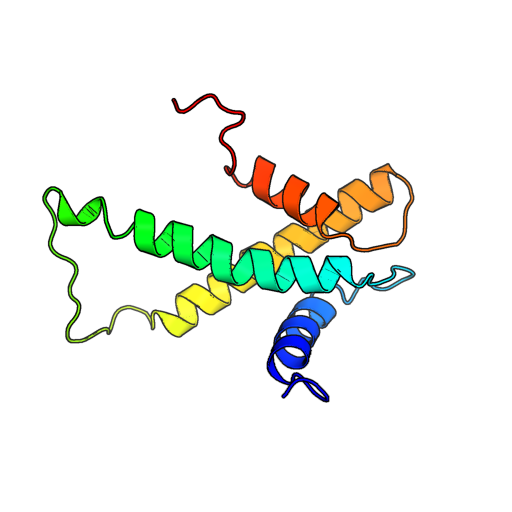5 -2.867 1.00 0.00 80 PHE A C 4
ATOM 7208 O O . PHE A 1 80 ? -8.283 -2.051 -3.695 1.00 0.00 80 PHE A O 4
ATOM 7225 N N . LEU A 1 81 ? -8.552 -3.950 -2.548 1.00 0.00 81 LEU A N 4
ATOM 7226 C CA . LEU A 1 81 ? -9.818 -4.258 -3.194 1.00 0.00 81 LEU A CA 4
ATOM 7227 C C . LEU A 1 81 ? -10.835 -3.148 -2.949 1.00 0.00 81 LEU A C 4
ATOM 7228 O O . LEU A 1 81 ? -11.495 -2.696 -3.870 1.00 0.00 81 LEU A O 4
ATOM 7244 N N . GLU A 1 82 ? -10.955 -2.712 -1.703 1.00 0.00 82 GLU A N 4
ATOM 7245 C CA . GLU A 1 82 ? -11.908 -1.663 -1.360 1.00 0.00 82 GLU A CA 4
ATOM 7246 C C . GLU A 1 82 ? -11.625 -0.393 -2.142 1.00 0.00 82 GLU A C 4
ATOM 7247 O O . GLU A 1 82 ? -12.523 0.193 -2.747 1.00 0.00 82 GLU A O 4
ATOM 7259 N N . SER A 1 83 ? -10.372 0.013 -2.140 1.00 0.00 83 SER A N 4
ATOM 7260 C CA . SER A 1 83 ? -9.963 1.200 -2.859 1.00 0.00 83 SER A CA 4
ATOM 7261 C C . SER A 1 83 ? -10.152 1.030 -4.355 1.00 0.00 83 SER A C 4
ATOM 7262 O O . SER A 1 83 ? -10.515 1.969 -5.059 1.00 0.00 83 SER A O 4
ATOM 7270 N N . VAL A 1 84 ? -9.879 -0.166 -4.829 1.00 0.00 84 VAL A N 4
ATOM 7271 C CA . VAL A 1 84 ? -9.993 -0.457 -6.243 1.00 0.00 84 VAL A CA 4
ATOM 7272 C C . VAL A 1 84 ? -11.415 -0.233 -6.719 1.00 0.00 84 VAL A C 4
ATOM 7273 O O . VAL A 1 84 ? -11.636 0.328 -7.781 1.00 0.00 84 VAL A O 4
ATOM 7286 N N . ILE A 1 85 ? -12.366 -0.685 -5.927 1.00 0.00 85 ILE A N 4
ATOM 7287 C CA . ILE A 1 85 ? -13.763 -0.535 -6.261 1.00 0.00 85 ILE A CA 4
ATOM 7288 C C . ILE A 1 85 ? -14.102 0.934 -6.315 1.00 0.00 85 ILE A C 4
ATOM 7289 O O . ILE A 1 85 ? -14.779 1.400 -7.231 1.00 0.00 85 ILE A O 4
ATOM 7305 N N . ARG A 1 86 ? -13.617 1.665 -5.320 1.00 0.00 86 ARG A N 4
ATOM 7306 C CA . ARG A 1 86 ? -13.868 3.078 -5.265 1.00 0.00 86 ARG A CA 4
ATOM 7307 C C . ARG A 1 86 ? -13.277 3.754 -6.488 1.00 0.00 86 ARG A C 4
ATOM 7308 O O . ARG A 1 86 ? -13.895 4.631 -7.082 1.00 0.00 86 ARG A O 4
ATOM 7329 N N . ASP A 1 87 ? -12.084 3.327 -6.863 1.00 0.00 87 ASP A N 4
ATOM 7330 C CA . ASP A 1 87 ? -11.407 3.891 -8.017 1.00 0.00 87 ASP A CA 4
ATOM 7331 C C . ASP A 1 87 ? -11.985 3.383 -9.329 1.00 0.00 87 ASP A C 4
ATOM 7332 O O . ASP A 1 87 ? -11.907 4.044 -10.361 1.00 0.00 87 ASP A O 4
ATOM 7341 N N . SER A 1 88 ? -12.525 2.191 -9.272 1.00 0.00 88 SER A N 4
ATOM 7342 C CA . SER A 1 88 ? -13.075 1.537 -10.445 1.00 0.00 88 SER A CA 4
ATOM 7343 C C . SER A 1 88 ? -14.402 2.131 -10.823 1.00 0.00 88 SER A C 4
ATOM 7344 O O . SER A 1 88 ? -14.646 2.472 -11.977 1.00 0.00 88 SER A O 4
ATOM 7352 N N . VAL A 1 89 ? -15.261 2.251 -9.832 1.00 0.00 89 VAL A N 4
ATOM 7353 C CA . VAL A 1 89 ? -16.564 2.801 -10.061 1.00 0.00 89 VAL A CA 4
ATOM 7354 C C . VAL A 1 89 ? -16.405 4.272 -10.379 1.00 0.00 89 VAL A C 4
ATOM 7355 O O . VAL A 1 89 ? -17.197 4.855 -11.107 1.00 0.00 89 VAL A O 4
ATOM 7368 N N . THR A 1 90 ? -15.333 4.849 -9.863 1.00 0.00 90 THR A N 4
ATOM 7369 C CA . THR A 1 90 ? -15.025 6.236 -10.130 1.00 0.00 90 THR A CA 4
ATOM 7370 C C . THR A 1 90 ? -14.767 6.437 -11.620 1.00 0.00 90 THR A C 4
ATOM 7371 O O . THR A 1 90 ? -15.311 7.351 -12.240 1.00 0.00 90 THR A O 4
ATOM 7382 N N . TYR A 1 91 ? -13.946 5.560 -12.188 1.00 0.00 91 TYR A N 4
ATOM 7383 C CA . TYR A 1 91 ? -13.634 5.628 -13.606 1.00 0.00 91 TYR A CA 4
ATOM 7384 C C . TYR A 1 91 ? -14.843 5.208 -14.422 1.00 0.00 91 TYR A C 4
ATOM 7385 O O . TYR A 1 91 ? -15.091 5.755 -15.495 1.00 0.00 91 TYR A O 4
ATOM 7403 N N . THR A 1 92 ? -15.608 4.240 -13.923 1.00 0.00 92 THR A N 4
ATOM 7404 C CA . THR A 1 92 ? -16.783 3.827 -14.680 1.00 0.00 92 THR A CA 4
ATOM 7405 C C . THR A 1 92 ? -17.784 4.960 -14.628 1.00 0.00 92 THR A C 4
ATOM 7406 O O . THR A 1 92 ? -18.338 5.369 -15.644 1.00 0.00 92 THR A O 4
ATOM 7417 N N . GLU A 1 93 ? -17.960 5.504 -13.432 1.00 0.00 93 GLU A N 4
ATOM 7418 C CA . GLU A 1 93 ? -18.855 6.631 -13.252 1.00 0.00 93 GLU A CA 4
ATOM 7419 C C . GLU A 1 93 ? -18.371 7.794 -14.097 1.00 0.00 93 GLU A C 4
ATOM 7420 O O . GLU A 1 93 ? -19.170 8.536 -14.667 1.00 0.00 93 GLU A O 4
ATOM 7432 N N . HIS A 1 94 ? -17.053 7.926 -14.201 1.00 0.00 94 HIS A N 4
ATOM 7433 C CA . HIS A 1 94 ? -16.487 8.983 -15.018 1.00 0.00 94 HIS A CA 4
ATOM 7434 C C . HIS A 1 94 ? -16.971 8.769 -16.433 1.00 0.00 94 HIS A C 4
ATOM 7435 O O . HIS A 1 94 ? -17.297 9.706 -17.162 1.00 0.00 94 HIS A O 4
ATOM 7449 N N . ALA A 1 95 ? -17.038 7.498 -16.781 1.00 0.00 95 ALA A N 4
ATOM 7450 C CA . ALA A 1 95 ? -17.512 7.061 -18.087 1.00 0.00 95 ALA A CA 4
ATOM 7451 C C . ALA A 1 95 ? -18.941 6.557 -17.945 1.00 0.00 95 ALA A C 4
ATOM 7452 O O . ALA A 1 95 ? -19.398 5.737 -18.727 1.00 0.00 95 ALA A O 4
ATOM 7459 N N . LYS A 1 96 ? -19.626 7.063 -16.916 1.00 0.00 96 LYS A N 4
ATOM 7460 C CA . LYS A 1 96 ? -21.011 6.694 -16.604 1.00 0.00 96 LYS A CA 4
ATOM 7461 C C . LYS A 1 96 ? -21.301 5.244 -16.948 1.00 0.00 96 LYS A C 4
ATOM 7462 O O . LYS A 1 96 ? -22.362 4.912 -17.478 1.00 0.00 96 LYS A O 4
ATOM 7481 N N . ARG A 1 97 ? -20.357 4.391 -16.618 1.00 0.00 97 ARG A N 4
ATOM 7482 C CA . ARG A 1 97 ? -20.482 2.957 -16.853 1.00 0.00 97 ARG A CA 4
ATOM 7483 C C . ARG A 1 97 ? -20.767 2.242 -15.542 1.00 0.00 97 ARG A C 4
ATOM 7484 O O . ARG A 1 97 ? -20.503 2.760 -14.457 1.00 0.00 97 ARG A O 4
ATOM 7505 N N . LYS A 1 98 ? -21.284 1.032 -15.665 1.00 0.00 98 LYS A N 4
ATOM 7506 C CA . LYS A 1 98 ? -21.580 0.189 -14.517 1.00 0.00 98 LYS A CA 4
ATOM 7507 C C . LYS A 1 98 ? -20.972 -1.178 -14.805 1.00 0.00 98 LYS A C 4
ATOM 7508 O O . LYS A 1 98 ? -21.653 -2.109 -15.234 1.00 0.00 98 LYS A O 4
ATOM 7527 N N . THR A 1 99 ? -19.660 -1.261 -14.608 1.00 0.00 99 THR A N 4
ATOM 7528 C CA . THR A 1 99 ? -18.920 -2.479 -14.892 1.00 0.00 99 THR A CA 4
ATOM 7529 C C . THR A 1 99 ? -17.541 -2.458 -14.244 1.00 0.00 99 THR A C 4
ATOM 7530 O O . THR A 1 99 ? -16.933 -1.400 -14.088 1.00 0.00 99 THR A O 4
ATOM 7541 N N . VAL A 1 100 ? -17.037 -3.642 -13.898 1.00 0.00 100 VAL A N 4
ATOM 7542 C CA . VAL A 1 100 ? -15.709 -3.765 -13.299 1.00 0.00 100 VAL A CA 4
ATOM 7543 C C . VAL A 1 100 ? -14.797 -4.448 -14.312 1.00 0.00 100 VAL A C 4
ATOM 7544 O O . VAL A 1 100 ? -15.097 -5.554 -14.762 1.00 0.00 100 VAL A O 4
ATOM 7557 N N . THR A 1 101 ? -13.696 -3.798 -14.681 1.00 0.00 101 THR A N 4
ATOM 7558 C CA . THR A 1 101 ? -12.769 -4.377 -15.659 1.00 0.00 101 THR A CA 4
ATOM 7559 C C . THR A 1 101 ? -11.359 -4.431 -15.101 1.00 0.00 101 THR A C 4
ATOM 7560 O O . THR A 1 101 ? -10.967 -3.599 -14.285 1.00 0.00 101 THR A O 4
ATOM 7571 N N . SER A 1 102 ? -10.597 -5.413 -15.565 1.00 0.00 102 SER A N 4
ATOM 7572 C CA . SER A 1 102 ? -9.221 -5.559 -15.122 1.00 0.00 102 SER A CA 4
ATOM 7573 C C . SER A 1 102 ? -8.429 -4.356 -15.566 1.00 0.00 102 SER A C 4
ATOM 7574 O O . SER A 1 102 ? -7.372 -4.039 -15.029 1.00 0.00 102 SER A O 4
ATOM 7582 N N . LEU A 1 103 ? -8.960 -3.697 -16.569 1.00 0.00 103 LEU A N 4
ATOM 7583 C CA . LEU A 1 103 ? -8.331 -2.526 -17.119 1.00 0.00 103 LEU A CA 4
ATOM 7584 C C . LEU A 1 103 ? -8.413 -1.382 -16.120 1.00 0.00 103 LEU A C 4
ATOM 7585 O O . LEU A 1 103 ? -7.431 -0.684 -15.874 1.00 0.00 103 LEU A O 4
ATOM 7601 N N . ASP A 1 104 ? -9.586 -1.205 -15.541 1.00 0.00 104 ASP A N 4
ATOM 7602 C CA . ASP A 1 104 ? -9.773 -0.157 -14.565 1.00 0.00 104 ASP A CA 4
ATOM 7603 C C . ASP A 1 104 ? -8.905 -0.468 -13.357 1.00 0.00 104 ASP A C 4
ATOM 7604 O O . ASP A 1 104 ? -8.357 0.428 -12.720 1.00 0.00 104 ASP A O 4
ATOM 7613 N N . VAL A 1 105 ? -8.762 -1.758 -13.079 1.00 0.00 105 VAL A N 4
ATOM 7614 C CA . VAL A 1 105 ? -7.923 -2.201 -11.976 1.00 0.00 105 VAL A CA 4
ATOM 7615 C C . VAL A 1 105 ? -6.493 -1.797 -12.275 1.00 0.00 105 VAL A C 4
ATOM 7616 O O . VAL A 1 105 ? -5.780 -1.286 -11.416 1.00 0.00 105 VAL A O 4
ATOM 7629 N N . VAL A 1 106 ? -6.102 -2.007 -13.522 1.00 0.00 106 VAL A N 4
ATOM 7630 C CA . VAL A 1 106 ? -4.776 -1.639 -13.975 1.00 0.00 106 VAL A CA 4
ATOM 7631 C C . VAL A 1 106 ? -4.578 -0.131 -13.880 1.00 0.00 106 VAL A C 4
ATOM 7632 O O . VAL A 1 106 ? -3.531 0.336 -13.439 1.00 0.00 106 VAL A O 4
ATOM 7645 N N . TYR A 1 107 ? -5.587 0.627 -14.287 1.00 0.00 107 TYR A N 4
ATOM 7646 C CA . TYR A 1 107 ? -5.493 2.072 -14.225 1.00 0.00 107 TYR A CA 4
ATOM 7647 C C . TYR A 1 107 ? -5.374 2.484 -12.771 1.00 0.00 107 TYR A C 4
ATOM 7648 O O . TYR A 1 107 ? -4.595 3.373 -12.420 1.00 0.00 107 TYR A O 4
ATOM 7666 N N . ALA A 1 108 ? -6.145 1.815 -11.928 1.00 0.00 108 ALA A N 4
ATOM 7667 C CA . ALA A 1 108 ? -6.120 2.096 -10.512 1.00 0.00 108 ALA A CA 4
ATOM 7668 C C . ALA A 1 108 ? -4.743 1.787 -9.954 1.00 0.00 108 ALA A C 4
ATOM 7669 O O . ALA A 1 108 ? -4.209 2.546 -9.153 1.00 0.00 108 ALA A O 4
ATOM 7676 N N . LEU A 1 109 ? -4.171 0.668 -10.394 1.00 0.00 109 LEU A N 4
ATOM 7677 C CA . LEU A 1 109 ? -2.851 0.264 -9.938 1.00 0.00 109 LEU A CA 4
ATOM 7678 C C . LEU A 1 109 ? -1.782 1.230 -10.451 1.00 0.00 109 LEU A C 4
ATOM 7679 O O . LEU A 1 109 ? -0.790 1.494 -9.771 1.00 0.00 109 LEU A O 4
ATOM 7695 N N . LYS A 1 110 ? -1.989 1.742 -11.655 1.00 0.00 110 LYS A N 4
ATOM 7696 C CA . LYS A 1 110 ? -1.049 2.661 -12.262 1.00 0.00 110 LYS A CA 4
ATOM 7697 C C . LYS A 1 110 ? -0.888 3.908 -11.404 1.00 0.00 110 LYS A C 4
ATOM 7698 O O . LYS A 1 110 ? 0.228 4.360 -11.151 1.00 0.00 110 LYS A O 4
ATOM 7717 N N . ARG A 1 111 ? -2.011 4.463 -10.959 1.00 0.00 111 ARG A N 4
ATOM 7718 C CA . ARG A 1 111 ? -1.982 5.655 -10.135 1.00 0.00 111 ARG A CA 4
ATOM 7719 C C . ARG A 1 111 ? -1.547 5.317 -8.728 1.00 0.00 111 ARG A C 4
ATOM 7720 O O . ARG A 1 111 ? -1.157 6.189 -7.952 1.00 0.00 111 ARG A O 4
ATOM 7741 N N . GLN A 1 112 ? -1.618 4.041 -8.412 1.00 0.00 112 GLN A N 4
ATOM 7742 C CA . GLN A 1 112 ? -1.234 3.565 -7.095 1.00 0.00 112 GLN A CA 4
ATOM 7743 C C . GLN A 1 112 ? 0.281 3.444 -7.013 1.00 0.00 112 GLN A C 4
ATOM 7744 O O . GLN A 1 112 ? 0.837 3.176 -5.949 1.00 0.00 112 GLN A O 4
ATOM 7758 N N . GLY A 1 113 ? 0.944 3.677 -8.148 1.00 0.00 113 GLY A N 4
ATOM 7759 C CA . GLY A 1 113 ? 2.411 3.627 -8.196 1.00 0.00 113 GLY A CA 4
ATOM 7760 C C . GLY A 1 113 ? 2.941 2.464 -9.031 1.00 0.00 113 GLY A C 4
ATOM 7761 O O . GLY A 1 113 ? 4.009 1.928 -8.737 1.00 0.00 113 GLY A O 4
ATOM 7765 N N . ARG A 1 114 ? 2.212 2.088 -10.084 1.00 0.00 114 ARG A N 4
ATOM 7766 C CA . ARG A 1 114 ? 2.650 0.995 -10.966 1.00 0.00 114 ARG A CA 4
ATOM 7767 C C . ARG A 1 114 ? 2.831 1.516 -12.387 1.00 0.00 114 ARG A C 4
ATOM 7768 O O . ARG A 1 114 ? 2.182 2.479 -12.795 1.00 0.00 114 ARG A O 4
ATOM 7789 N N . THR A 1 115 ? 3.729 0.881 -13.132 1.00 0.00 115 THR A N 4
ATOM 7790 C CA . THR A 1 115 ? 4.008 1.285 -14.505 1.00 0.00 115 THR A CA 4
ATOM 7791 C C . THR A 1 115 ? 4.326 0.065 -15.364 1.00 0.00 115 THR A C 4
ATOM 7792 O O . THR A 1 115 ? 5.481 -0.349 -15.466 1.00 0.00 115 THR A O 4
ATOM 7803 N N . LEU A 1 116 ? 3.295 -0.505 -15.983 1.00 0.00 116 LEU A N 4
ATOM 7804 C CA . LEU A 1 116 ? 3.475 -1.677 -16.839 1.00 0.00 116 LEU A CA 4
ATOM 7805 C C . LEU A 1 116 ? 3.647 -1.235 -18.291 1.00 0.00 116 LEU A C 4
ATOM 7806 O O . LEU A 1 116 ? 2.687 -0.827 -18.945 1.00 0.00 116 LEU A O 4
ATOM 7822 N N . TYR A 1 117 ? 4.878 -1.325 -18.787 1.00 0.00 117 TYR A N 4
ATOM 7823 C CA . TYR A 1 117 ? 5.181 -0.940 -20.163 1.00 0.00 117 TYR A CA 4
ATOM 7824 C C . TYR A 1 117 ? 5.098 -2.168 -21.057 1.00 0.00 117 TYR A C 4
ATOM 7825 O O . TYR A 1 117 ? 5.994 -2.434 -21.858 1.00 0.00 117 TYR A O 4
ATOM 7843 N N . GLY A 1 118 ? 4.024 -2.925 -20.893 1.00 0.00 118 GLY A N 4
ATOM 7844 C CA . GLY A 1 118 ? 3.830 -4.143 -21.665 1.00 0.00 118 GLY A CA 4
ATOM 7845 C C . GLY A 1 118 ? 4.573 -5.294 -21.013 1.00 0.00 118 GLY A C 4
ATOM 7846 O O . GLY A 1 118 ? 4.548 -6.427 -21.494 1.00 0.00 118 GLY A O 4
ATOM 7850 N N . PHE A 1 119 ? 5.222 -4.984 -19.903 1.00 0.00 119 PHE A N 4
ATOM 7851 C CA . PHE A 1 119 ? 5.970 -5.984 -19.155 1.00 0.00 119 PHE A CA 4
ATOM 7852 C C . PHE A 1 119 ? 5.022 -7.047 -18.612 1.00 0.00 119 PHE A C 4
ATOM 7853 O O . PHE A 1 119 ? 5.337 -8.237 -18.615 1.00 0.00 119 PHE A O 4
ATOM 7870 N N . GLY A 1 120 ? 3.858 -6.605 -18.146 1.00 0.00 120 GLY A N 4
ATOM 7871 C CA . GLY A 1 120 ? 2.866 -7.522 -17.602 1.00 0.00 120 GLY A CA 4
ATOM 7872 C C . GLY A 1 120 ? 3.314 -8.088 -16.279 1.00 0.00 120 GLY A C 4
ATOM 7873 O O . GLY A 1 120 ? 2.898 -9.175 -15.878 1.00 0.00 120 GLY A O 4
ATOM 7877 N N . GLY A 1 121 ? 4.153 -7.334 -15.596 1.00 0.00 121 GLY A N 4
ATOM 7878 C CA . GLY A 1 121 ? 4.647 -7.753 -14.298 1.00 0.00 121 GLY A CA 4
ATOM 7879 C C . GLY A 1 121 ? 6.080 -7.281 -14.075 1.00 0.00 121 GLY A C 4
ATOM 7880 O O . GLY A 1 121 ? 6.270 -6.089 -13.901 1.00 0.00 121 GLY A O 4
ATOM 7885 N N . LEU A 1 1 ? -19.475 -26.687 -11.202 1.00 0.00 1 LEU A N 5
ATOM 7886 C CA . LEU A 1 1 ? -18.532 -26.382 -12.315 1.00 0.00 1 LEU A CA 5
ATOM 7887 C C . LEU A 1 1 ? -18.490 -24.876 -12.547 1.00 0.00 1 LEU A C 5
ATOM 7888 O O . LEU A 1 1 ? -17.470 -24.330 -12.967 1.00 0.00 1 LEU A O 5
ATOM 7906 N N . ILE A 1 2 ? -19.606 -24.208 -12.269 1.00 0.00 2 ILE A N 5
ATOM 7907 C CA . ILE A 1 2 ? -19.682 -22.762 -12.451 1.00 0.00 2 ILE A CA 5
ATOM 7908 C C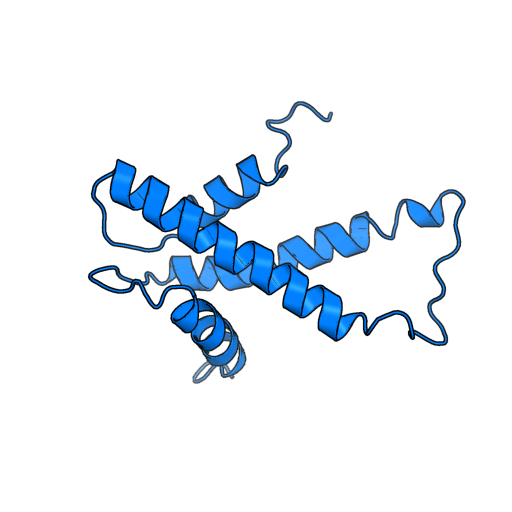 . ILE A 1 2 ? -18.683 -22.055 -11.539 1.00 0.00 2 ILE A C 5
ATOM 7909 O O . ILE A 1 2 ? -18.184 -20.977 -11.866 1.00 0.00 2 ILE A O 5
ATOM 7925 N N . SER A 1 3 ? -18.389 -22.670 -10.401 1.00 0.00 3 SER A N 5
ATOM 7926 C CA . SER A 1 3 ? -17.446 -22.092 -9.456 1.00 0.00 3 SER A CA 5
ATOM 7927 C C . SER A 1 3 ? -16.085 -21.930 -10.116 1.00 0.00 3 SER A C 5
ATOM 7928 O O . SER A 1 3 ? -15.392 -20.934 -9.909 1.00 0.00 3 SER A O 5
ATOM 7936 N N . LYS A 1 4 ? -15.712 -22.924 -10.909 1.00 0.00 4 LYS A N 5
ATOM 7937 C CA . LYS A 1 4 ? -14.430 -22.903 -11.603 1.00 0.00 4 LYS A CA 5
ATOM 7938 C C . LYS A 1 4 ? -13.287 -22.968 -10.588 1.00 0.00 4 LYS A C 5
ATOM 7939 O O . LYS A 1 4 ? -12.645 -24.006 -10.435 1.00 0.00 4 LYS A O 5
ATOM 7958 N N . ILE A 1 5 ? -13.049 -21.855 -9.885 1.00 0.00 5 ILE A N 5
ATOM 7959 C CA . ILE A 1 5 ? -11.990 -21.794 -8.868 1.00 0.00 5 ILE A CA 5
ATOM 7960 C C . ILE A 1 5 ? -12.595 -21.381 -7.512 1.00 0.00 5 ILE A C 5
ATOM 7961 O O . ILE A 1 5 ? -13.240 -20.330 -7.425 1.00 0.00 5 ILE A O 5
ATOM 7977 N N . PRO A 1 6 ? -12.430 -22.159 -6.455 1.00 0.00 6 PRO A N 5
ATOM 7978 C CA . PRO A 1 6 ? -13.016 -21.801 -5.129 1.00 0.00 6 PRO A CA 5
ATOM 7979 C C . PRO A 1 6 ? -12.320 -20.595 -4.504 1.00 0.00 6 PRO A C 5
ATOM 7980 O O . PRO A 1 6 ? -12.930 -19.839 -3.749 1.00 0.00 6 PRO A O 5
ATOM 7991 N N . PHE A 1 7 ? -11.044 -20.414 -4.828 1.00 0.00 7 PHE A N 5
ATOM 7992 C CA . PHE A 1 7 ? -10.295 -19.287 -4.292 1.00 0.00 7 PHE A CA 5
ATOM 7993 C C . PHE A 1 7 ? -10.822 -17.995 -4.903 1.00 0.00 7 PHE A C 5
ATOM 7994 O O . PHE A 1 7 ? -10.992 -16.989 -4.214 1.00 0.00 7 PHE A O 5
ATOM 8011 N N . ALA A 1 8 ? -11.106 -18.044 -6.202 1.00 0.00 8 ALA A N 5
ATOM 8012 C CA . ALA A 1 8 ? -11.646 -16.889 -6.903 1.00 0.00 8 ALA A CA 5
ATOM 8013 C C . ALA A 1 8 ? -12.972 -16.513 -6.272 1.00 0.00 8 ALA A C 5
ATOM 8014 O O . ALA A 1 8 ? -13.285 -15.342 -6.111 1.00 0.00 8 ALA A O 5
ATOM 8021 N N . ARG A 1 9 ? -13.746 -17.521 -5.905 1.00 0.00 9 ARG A N 5
ATOM 8022 C CA . ARG A 1 9 ? -15.038 -17.280 -5.282 1.00 0.00 9 ARG A CA 5
ATOM 8023 C C . ARG A 1 9 ? -14.863 -16.553 -3.959 1.00 0.00 9 ARG A C 5
ATOM 8024 O O . ARG A 1 9 ? -15.639 -15.670 -3.631 1.00 0.00 9 ARG A O 5
ATOM 8045 N N . LEU A 1 10 ? -13.854 -16.934 -3.192 1.00 0.00 10 LEU A N 5
ATOM 8046 C CA . LEU A 1 10 ? -13.628 -16.298 -1.902 1.00 0.00 10 LEU A CA 5
ATOM 8047 C C . LEU A 1 10 ? -13.167 -14.860 -2.067 1.00 0.00 10 LEU A C 5
ATOM 8048 O O . LEU A 1 10 ? -13.628 -13.959 -1.368 1.00 0.00 10 LEU A O 5
ATOM 8064 N N . VAL A 1 11 ? -12.255 -14.660 -2.997 1.00 0.00 11 VAL A N 5
ATOM 8065 C CA . VAL A 1 11 ? -11.731 -13.330 -3.252 1.00 0.00 11 VAL A CA 5
ATOM 8066 C C . VAL A 1 11 ? -12.847 -12.471 -3.807 1.00 0.00 11 VAL A C 5
ATOM 8067 O O . VAL A 1 11 ? -13.056 -11.336 -3.380 1.00 0.00 11 VAL A O 5
ATOM 8080 N N . LYS A 1 12 ? -13.577 -13.044 -4.753 1.00 0.00 12 LYS A N 5
ATOM 8081 C CA . LYS A 1 12 ? -14.695 -12.355 -5.358 1.00 0.00 12 LYS A CA 5
ATOM 8082 C C . LYS A 1 12 ? -15.757 -12.081 -4.314 1.00 0.00 12 LYS A C 5
ATOM 8083 O O . LYS A 1 12 ? -16.386 -11.035 -4.332 1.00 0.00 12 LYS A O 5
ATOM 8102 N N . GLU A 1 13 ? -15.969 -13.031 -3.410 1.00 0.00 13 GLU A N 5
ATOM 8103 C CA . GLU A 1 13 ? -16.983 -12.845 -2.383 1.00 0.00 13 GLU A CA 5
ATOM 8104 C C . GLU A 1 13 ? -16.637 -11.696 -1.438 1.00 0.00 13 GLU A C 5
ATOM 8105 O O . GLU A 1 13 ? -17.491 -10.866 -1.141 1.00 0.00 13 GLU A O 5
ATOM 8117 N N . VAL A 1 14 ? -15.388 -11.625 -0.993 1.00 0.00 14 VAL A N 5
ATOM 8118 C CA . VAL A 1 14 ? -14.983 -10.534 -0.112 1.00 0.00 14 VAL A CA 5
ATOM 8119 C C . VAL A 1 14 ? -15.103 -9.214 -0.848 1.00 0.00 14 VAL A C 5
ATOM 8120 O O . VAL A 1 14 ? -15.631 -8.223 -0.328 1.00 0.00 14 VAL A O 5
ATOM 8133 N N . THR A 1 15 ? -14.592 -9.212 -2.065 1.00 0.00 15 THR A N 5
ATOM 8134 C CA . THR A 1 15 ? -14.612 -8.026 -2.878 1.00 0.00 15 THR A CA 5
ATOM 8135 C C . THR A 1 15 ? -16.050 -7.628 -3.184 1.00 0.00 15 THR A C 5
ATOM 8136 O O . THR A 1 15 ? -16.370 -6.450 -3.207 1.00 0.00 15 THR A O 5
ATOM 8147 N N . ASP A 1 16 ? -16.909 -8.617 -3.431 1.00 0.00 16 ASP A N 5
ATOM 8148 C CA . ASP A 1 16 ? -18.306 -8.343 -3.745 1.00 0.00 16 ASP A CA 5
ATOM 8149 C C . ASP A 1 16 ? -18.992 -7.621 -2.588 1.00 0.00 16 ASP A C 5
ATOM 8150 O O . ASP A 1 16 ? -19.796 -6.714 -2.802 1.00 0.00 16 ASP A O 5
ATOM 8159 N N . GLU A 1 17 ? -18.664 -8.018 -1.362 1.00 0.00 17 GLU A N 5
ATOM 8160 C CA . GLU A 1 17 ? -19.244 -7.392 -0.190 1.00 0.00 17 GLU A CA 5
ATOM 8161 C C . GLU A 1 17 ? -18.877 -5.926 -0.193 1.00 0.00 17 GLU A C 5
ATOM 8162 O O . GLU A 1 17 ? -19.699 -5.062 0.108 1.00 0.00 17 GLU A O 5
ATOM 8174 N N . PHE A 1 18 ? -17.640 -5.649 -0.572 1.00 0.00 18 PHE A N 5
ATOM 8175 C CA . PHE A 1 18 ? -17.191 -4.274 -0.654 1.00 0.00 18 PHE A CA 5
ATOM 8176 C C . PHE A 1 18 ? -17.857 -3.617 -1.858 1.00 0.00 18 PHE A C 5
ATOM 8177 O O . PHE A 1 18 ? -18.307 -2.473 -1.798 1.00 0.00 18 PHE A O 5
ATOM 8194 N N . THR A 1 19 ? -17.916 -4.375 -2.952 1.00 0.00 19 THR A N 5
ATOM 8195 C CA . THR A 1 19 ? -18.525 -3.914 -4.190 1.00 0.00 19 THR A CA 5
ATOM 8196 C C . THR A 1 19 ? -20.024 -4.098 -4.123 1.00 0.00 19 THR A C 5
ATOM 8197 O O . THR A 1 19 ? -20.720 -3.980 -5.132 1.00 0.00 19 THR A O 5
ATOM 8208 N N . THR A 1 20 ? -20.527 -4.381 -2.923 1.00 0.00 20 THR A N 5
ATOM 8209 C CA . THR A 1 20 ? -21.961 -4.561 -2.732 1.00 0.00 20 THR A CA 5
ATOM 8210 C C . THR A 1 20 ? -22.712 -3.455 -3.467 1.00 0.00 20 THR A C 5
ATOM 8211 O O . THR A 1 20 ? -23.910 -3.559 -3.730 1.00 0.00 20 THR A O 5
ATOM 8222 N N . LYS A 1 21 ? -21.964 -2.420 -3.846 1.00 0.00 21 LYS A N 5
ATOM 8223 C CA . LYS A 1 21 ? -22.501 -1.312 -4.607 1.00 0.00 21 LYS A CA 5
ATOM 8224 C C . LYS A 1 21 ? -22.861 -1.786 -6.010 1.00 0.00 21 LYS A C 5
ATOM 8225 O O . LYS A 1 21 ? -22.901 -0.989 -6.947 1.00 0.00 21 LYS A O 5
ATOM 8244 N N . ASP A 1 22 ? -23.118 -3.089 -6.149 1.00 0.00 22 ASP A N 5
ATOM 8245 C CA . ASP A 1 22 ? -23.477 -3.651 -7.441 1.00 0.00 22 ASP A CA 5
ATOM 8246 C C . ASP A 1 22 ? -24.876 -3.192 -7.806 1.00 0.00 22 ASP A C 5
ATOM 8247 O O . ASP A 1 22 ? -25.711 -3.966 -8.271 1.00 0.00 22 ASP A O 5
ATOM 8256 N N . GLN A 1 23 ? -25.109 -1.910 -7.572 1.00 0.00 23 GLN A N 5
ATOM 8257 C CA . GLN A 1 23 ? -26.391 -1.293 -7.849 1.00 0.00 23 GLN A CA 5
ATOM 8258 C C . GLN A 1 23 ? -26.774 -1.472 -9.309 1.00 0.00 23 GLN A C 5
ATOM 8259 O O . GLN A 1 23 ? -27.951 -1.410 -9.661 1.00 0.00 23 GLN A O 5
ATOM 8273 N N . ASP A 1 24 ? -25.777 -1.703 -10.148 1.00 0.00 24 ASP A N 5
ATOM 8274 C CA . ASP A 1 24 ? -26.012 -1.900 -11.566 1.00 0.00 24 ASP A CA 5
ATOM 8275 C C . ASP A 1 24 ? -24.728 -2.363 -12.242 1.00 0.00 24 ASP A C 5
ATOM 8276 O O . ASP A 1 24 ? -24.711 -2.631 -13.442 1.00 0.00 24 ASP A O 5
ATOM 8285 N N . LEU A 1 25 ? -23.662 -2.448 -11.462 1.00 0.00 25 LEU A N 5
ATOM 8286 C CA . LEU A 1 25 ? -22.370 -2.870 -12.004 1.00 0.00 25 LEU A CA 5
ATOM 8287 C C . LEU A 1 25 ? -22.445 -4.272 -12.573 1.00 0.00 25 LEU A C 5
ATOM 8288 O O . LEU A 1 25 ? -23.400 -5.015 -12.348 1.00 0.00 25 LEU A O 5
ATOM 8304 N N . ARG A 1 26 ? -21.410 -4.602 -13.325 1.00 0.00 26 ARG A N 5
ATOM 8305 C CA . ARG A 1 26 ? -21.301 -5.904 -13.970 1.00 0.00 26 ARG A CA 5
ATOM 8306 C C . ARG A 1 26 ? -19.872 -6.426 -13.894 1.00 0.00 26 ARG A C 5
ATOM 8307 O O . ARG A 1 26 ? -18.917 -5.702 -14.155 1.00 0.00 26 ARG A O 5
ATOM 8328 N N . TRP A 1 27 ? -19.737 -7.696 -13.535 1.00 0.00 27 TRP A N 5
ATOM 8329 C CA . TRP A 1 27 ? -18.418 -8.326 -13.429 1.00 0.00 27 TRP A CA 5
ATOM 8330 C C . TRP A 1 27 ? -18.118 -9.178 -14.655 1.00 0.00 27 TRP A C 5
ATOM 8331 O O . TRP A 1 27 ? -18.741 -10.219 -14.865 1.00 0.00 27 TRP A O 5
ATOM 8352 N N . GLN A 1 28 ? -17.137 -8.758 -15.441 1.00 0.00 28 GLN A N 5
ATOM 8353 C CA . GLN A 1 28 ? -16.738 -9.528 -16.618 1.00 0.00 28 GLN A CA 5
ATOM 8354 C C . GLN A 1 28 ? -15.638 -10.507 -16.214 1.00 0.00 28 GLN A C 5
ATOM 8355 O O . GLN A 1 28 ? -15.140 -10.455 -15.090 1.00 0.00 28 GLN A O 5
ATOM 8369 N N . SER A 1 29 ? -15.258 -11.388 -17.122 1.00 0.00 29 SER A N 5
ATOM 8370 C CA . SER A 1 29 ? -14.212 -12.356 -16.825 1.00 0.00 29 SER A CA 5
ATOM 8371 C C . SER A 1 29 ? -12.903 -11.637 -16.513 1.00 0.00 29 SER A C 5
ATOM 8372 O O . SER A 1 29 ? -12.059 -12.155 -15.784 1.00 0.00 29 SER A O 5
ATOM 8380 N N . MET A 1 30 ? -12.737 -10.441 -17.073 1.00 0.00 30 MET A N 5
ATOM 8381 C CA . MET A 1 30 ? -11.519 -9.668 -16.842 1.00 0.00 30 MET A CA 5
ATOM 8382 C C . MET A 1 30 ? -11.433 -9.274 -15.373 1.00 0.00 30 MET A C 5
ATOM 8383 O O . MET A 1 30 ? -10.373 -9.317 -14.764 1.00 0.00 30 MET A O 5
ATOM 8397 N N . ALA A 1 31 ? -12.570 -8.911 -14.801 1.00 0.00 31 ALA A N 5
ATOM 8398 C CA . ALA A 1 31 ? -12.610 -8.520 -13.399 1.00 0.00 31 ALA A CA 5
ATOM 8399 C C . ALA A 1 31 ? -11.897 -9.582 -12.561 1.00 0.00 31 ALA A C 5
ATOM 8400 O O . ALA A 1 31 ? -11.144 -9.272 -11.636 1.00 0.00 31 ALA A O 5
ATOM 8407 N N . ILE A 1 32 ? -12.145 -10.834 -12.918 1.00 0.00 32 ILE A N 5
ATOM 8408 C CA . ILE A 1 32 ? -11.547 -11.973 -12.242 1.00 0.00 32 ILE A CA 5
ATOM 8409 C C . ILE A 1 32 ? -10.057 -12.050 -12.556 1.00 0.00 32 ILE A C 5
ATOM 8410 O O . ILE A 1 32 ? -9.240 -12.348 -11.690 1.00 0.00 32 ILE A O 5
ATOM 8426 N N . MET A 1 33 ? -9.712 -11.761 -13.801 1.00 0.00 33 MET A N 5
ATOM 8427 C CA . MET A 1 33 ? -8.315 -11.780 -14.212 1.00 0.00 33 MET A CA 5
ATOM 8428 C C . MET A 1 33 ? -7.575 -10.762 -13.365 1.00 0.00 33 MET A C 5
ATOM 8429 O O . MET A 1 33 ? -6.437 -10.975 -12.949 1.00 0.00 33 MET A O 5
ATOM 8443 N N . ALA A 1 34 ? -8.260 -9.663 -13.096 1.00 0.00 34 ALA A N 5
ATOM 8444 C CA . ALA A 1 34 ? -7.711 -8.605 -12.274 1.00 0.00 34 ALA A CA 5
ATOM 8445 C C . ALA A 1 34 ? -7.398 -9.153 -10.892 1.00 0.00 34 ALA A C 5
ATOM 8446 O O . ALA A 1 34 ? -6.387 -8.797 -10.297 1.00 0.00 34 ALA A O 5
ATOM 8453 N N . LEU A 1 35 ? -8.261 -10.028 -10.387 1.00 0.00 35 LEU A N 5
ATOM 8454 C CA . LEU A 1 35 ? -8.018 -10.605 -9.078 1.00 0.00 35 LEU A CA 5
ATOM 8455 C C . LEU A 1 35 ? -6.759 -11.455 -9.119 1.00 0.00 35 LEU A C 5
ATOM 8456 O O . LEU A 1 35 ? -5.967 -11.456 -8.176 1.00 0.00 35 LEU A O 5
ATOM 8472 N N . GLN A 1 36 ? -6.579 -12.175 -10.219 1.00 0.00 36 GLN A N 5
ATOM 8473 C CA . GLN A 1 36 ? -5.414 -13.020 -10.371 1.00 0.00 36 GLN A CA 5
ATOM 8474 C C . GLN A 1 36 ? -4.169 -12.153 -10.413 1.00 0.00 36 GLN A C 5
ATOM 8475 O O . GLN A 1 36 ? -3.149 -12.472 -9.801 1.00 0.00 36 GLN A O 5
ATOM 8489 N N . GLU A 1 37 ? -4.276 -11.036 -11.120 1.00 0.00 37 GLU A N 5
ATOM 8490 C CA . GLU A 1 37 ? -3.178 -10.095 -11.219 1.00 0.00 37 GLU A CA 5
ATOM 8491 C C . GLU A 1 37 ? -2.925 -9.469 -9.859 1.00 0.00 37 GLU A C 5
ATOM 8492 O O . GLU A 1 37 ? -1.792 -9.189 -9.490 1.00 0.00 37 GLU A O 5
ATOM 8504 N N . ALA A 1 38 ? -4.004 -9.224 -9.133 1.00 0.00 38 ALA A N 5
ATOM 8505 C CA . ALA A 1 38 ? -3.903 -8.603 -7.820 1.00 0.00 38 ALA A CA 5
ATOM 8506 C C . ALA A 1 38 ? -3.118 -9.465 -6.845 1.00 0.00 38 ALA A C 5
ATOM 8507 O O . ALA A 1 38 ? -2.252 -8.970 -6.125 1.00 0.00 38 ALA A O 5
ATOM 8514 N N . SER A 1 39 ? -3.430 -10.750 -6.809 1.00 0.00 39 SER A N 5
ATOM 8515 C CA . SER A 1 39 ? -2.747 -11.651 -5.898 1.00 0.00 39 SER A CA 5
ATOM 8516 C C . SER A 1 39 ? -1.284 -11.847 -6.284 1.00 0.00 39 SER A C 5
ATOM 8517 O O . SER A 1 39 ? -0.398 -11.812 -5.429 1.00 0.00 39 SER A O 5
ATOM 8525 N N . GLU A 1 40 ? -1.039 -12.075 -7.569 1.00 0.00 40 GLU A N 5
ATOM 8526 C CA . GLU A 1 40 ? 0.321 -12.302 -8.036 1.00 0.00 40 GLU A CA 5
ATOM 8527 C C . GLU A 1 40 ? 1.134 -11.008 -8.001 1.00 0.00 40 GLU A C 5
ATOM 8528 O O . GLU A 1 40 ? 2.336 -11.027 -7.754 1.00 0.00 40 GLU A O 5
ATOM 8540 N N . ALA A 1 41 ? 0.467 -9.891 -8.252 1.00 0.00 41 ALA A N 5
ATOM 8541 C CA . ALA A 1 41 ? 1.137 -8.602 -8.254 1.00 0.00 41 ALA A CA 5
ATOM 8542 C C . ALA A 1 41 ? 1.586 -8.244 -6.855 1.00 0.00 41 ALA A C 5
ATOM 8543 O O . ALA A 1 41 ? 2.684 -7.728 -6.648 1.00 0.00 41 ALA A O 5
ATOM 8550 N N . TYR A 1 42 ? 0.721 -8.533 -5.897 1.00 0.00 42 TYR A N 5
ATOM 8551 C CA . TYR A 1 42 ? 1.021 -8.252 -4.511 1.00 0.00 42 TYR A CA 5
ATOM 8552 C C . TYR A 1 42 ? 2.219 -9.077 -4.088 1.00 0.00 42 TYR A C 5
ATOM 8553 O O . TYR A 1 42 ? 3.102 -8.609 -3.372 1.00 0.00 42 TYR A O 5
ATOM 8571 N N . LEU A 1 43 ? 2.217 -10.322 -4.537 1.00 0.00 43 LEU A N 5
ATOM 8572 C CA . LEU A 1 43 ? 3.299 -11.253 -4.206 1.00 0.00 43 LEU A CA 5
ATOM 8573 C C . LEU A 1 43 ? 4.606 -10.866 -4.871 1.00 0.00 43 LEU A C 5
ATOM 8574 O O . LEU A 1 43 ? 5.642 -10.830 -4.224 1.00 0.00 43 LEU A O 5
ATOM 8590 N N . VAL A 1 44 ? 4.557 -10.584 -6.157 1.00 0.00 44 VAL A N 5
ATOM 8591 C CA . VAL A 1 44 ? 5.762 -10.209 -6.870 1.00 0.00 44 VAL A CA 5
ATOM 8592 C C . VAL A 1 44 ? 6.319 -8.969 -6.218 1.00 0.00 44 VAL A C 5
ATOM 8593 O O . VAL A 1 44 ? 7.517 -8.843 -5.997 1.00 0.00 44 VAL A O 5
ATOM 8606 N N . GLY A 1 45 ? 5.421 -8.070 -5.889 1.00 0.00 45 GLY A N 5
ATOM 8607 C CA . GLY A 1 45 ? 5.805 -6.837 -5.227 1.00 0.00 45 GLY A CA 5
ATOM 8608 C C . GLY A 1 45 ? 6.422 -7.132 -3.861 1.00 0.00 45 GLY A C 5
ATOM 8609 O O . GLY A 1 45 ? 7.386 -6.495 -3.462 1.00 0.00 45 GLY A O 5
ATOM 8613 N N . LEU A 1 46 ? 5.845 -8.099 -3.151 1.00 0.00 46 LEU A N 5
ATOM 8614 C CA . LEU A 1 46 ? 6.326 -8.475 -1.824 1.00 0.00 46 LEU A CA 5
ATOM 8615 C C . LEU A 1 46 ? 7.674 -9.178 -1.921 1.00 0.00 46 LEU A C 5
ATOM 8616 O O . LEU A 1 46 ? 8.590 -8.926 -1.144 1.00 0.00 46 LEU A O 5
ATOM 8632 N N . LEU A 1 47 ? 7.755 -10.068 -2.890 1.00 0.00 47 LEU A N 5
ATOM 8633 C CA . LEU A 1 47 ? 8.951 -10.851 -3.153 1.00 0.00 47 LEU A CA 5
ATOM 8634 C C . LEU A 1 47 ? 10.081 -9.934 -3.609 1.00 0.00 47 LEU A C 5
ATOM 8635 O O . LEU A 1 47 ? 11.201 -9.989 -3.099 1.00 0.00 47 LEU A O 5
ATOM 8651 N N . GLU A 1 48 ? 9.768 -9.090 -4.566 1.00 0.00 48 GLU A N 5
ATOM 8652 C CA . GLU A 1 48 ? 10.728 -8.152 -5.091 1.00 0.00 48 GLU A CA 5
ATOM 8653 C C . GLU A 1 48 ? 11.109 -7.111 -4.044 1.00 0.00 48 GLU A C 5
ATOM 8654 O O . GLU A 1 48 ? 12.260 -6.679 -3.988 1.00 0.00 48 GLU A O 5
ATOM 8666 N N . HIS A 1 49 ? 10.136 -6.686 -3.224 1.00 0.00 49 HIS A N 5
ATOM 8667 C CA . HIS A 1 49 ? 10.405 -5.663 -2.198 1.00 0.00 49 HIS A CA 5
ATOM 8668 C C . HIS A 1 49 ? 10.382 -6.247 -0.788 1.00 0.00 49 HIS A C 5
ATOM 8669 O O . HIS A 1 49 ? 10.261 -5.509 0.189 1.00 0.00 49 HIS A O 5
ATOM 8683 N N . THR A 1 50 ? 10.486 -7.567 -0.677 1.00 0.00 50 THR A N 5
ATOM 8684 C CA . THR A 1 50 ? 10.461 -8.204 0.637 1.00 0.00 50 THR A CA 5
ATOM 8685 C C . THR A 1 50 ? 11.490 -7.545 1.560 1.00 0.00 50 THR A C 5
ATOM 8686 O O . THR A 1 50 ? 12.675 -7.880 1.527 1.00 0.00 50 THR A O 5
ATOM 8697 N N . ASN A 1 51 ? 11.027 -6.617 2.383 1.00 0.00 51 ASN A N 5
ATOM 8698 C CA . ASN A 1 51 ? 11.888 -5.927 3.305 1.00 0.00 51 ASN A CA 5
ATOM 8699 C C . ASN A 1 51 ? 13.106 -5.377 2.604 1.00 0.00 51 ASN A C 5
ATOM 8700 O O . ASN A 1 51 ? 14.245 -5.660 2.976 1.00 0.00 51 ASN A O 5
ATOM 8711 N N . LEU A 1 52 ? 12.858 -4.582 1.601 1.00 0.00 52 LEU A N 5
ATOM 8712 C CA . LEU A 1 52 ? 13.928 -3.964 0.865 1.00 0.00 52 LEU A CA 5
ATOM 8713 C C . LEU A 1 52 ? 14.611 -2.930 1.753 1.00 0.00 52 LEU A C 5
ATOM 8714 O O . LEU A 1 52 ? 15.578 -2.282 1.349 1.00 0.00 52 LEU A O 5
ATOM 8730 N N . LEU A 1 53 ? 14.098 -2.795 2.974 1.00 0.00 53 LEU A N 5
ATOM 8731 C CA . LEU A 1 53 ? 14.667 -1.844 3.929 1.00 0.00 53 LEU A CA 5
ATOM 8732 C C . LEU A 1 53 ? 16.053 -2.336 4.292 1.00 0.00 53 LEU A C 5
ATOM 8733 O O . LEU A 1 53 ? 16.902 -1.601 4.794 1.00 0.00 53 LEU A O 5
ATOM 8749 N N . ALA A 1 54 ? 16.241 -3.611 4.028 1.00 0.00 54 ALA A N 5
ATOM 8750 C CA . ALA A 1 54 ? 17.494 -4.293 4.304 1.00 0.00 54 ALA A CA 5
ATOM 8751 C C . ALA A 1 54 ? 18.643 -3.701 3.486 1.00 0.00 54 ALA A C 5
ATOM 8752 O O . ALA A 1 54 ? 19.810 -3.988 3.752 1.00 0.00 54 ALA A O 5
ATOM 8759 N N . LEU A 1 55 ? 18.314 -2.894 2.483 1.00 0.00 55 LEU A N 5
ATOM 8760 C CA . LEU A 1 55 ? 19.343 -2.300 1.637 1.00 0.00 55 LEU A CA 5
ATOM 8761 C C . LEU A 1 55 ? 20.266 -1.409 2.456 1.00 0.00 55 LEU A C 5
ATOM 8762 O O . LEU A 1 55 ? 21.486 -1.456 2.296 1.00 0.00 55 LEU A O 5
ATOM 8778 N N . HIS A 1 56 ? 19.687 -0.605 3.343 1.00 0.00 56 HIS A N 5
ATOM 8779 C CA . HIS A 1 56 ? 20.491 0.281 4.181 1.00 0.00 56 HIS A CA 5
ATOM 8780 C C . HIS A 1 56 ? 19.648 0.986 5.245 1.00 0.00 56 HIS A C 5
ATOM 8781 O O . HIS A 1 56 ? 20.110 1.937 5.874 1.00 0.00 56 HIS A O 5
ATOM 8795 N N . LEU A 1 57 ? 18.414 0.520 5.456 1.00 0.00 57 LEU A N 5
ATOM 8796 C CA . LEU A 1 57 ? 17.532 1.123 6.462 1.00 0.00 57 LEU A CA 5
ATOM 8797 C C . LEU A 1 57 ? 17.499 0.251 7.715 1.00 0.00 57 LEU A C 5
ATOM 8798 O O . LEU A 1 57 ? 18.018 -0.865 7.726 1.00 0.00 57 LEU A O 5
ATOM 8814 N N . VAL A 1 58 ? 16.881 0.777 8.771 1.00 0.00 58 VAL A N 5
ATOM 8815 C CA . VAL A 1 58 ? 16.767 0.064 10.044 1.00 0.00 58 VAL A CA 5
ATOM 8816 C C . VAL A 1 58 ? 15.288 -0.154 10.398 1.00 0.00 58 VAL A C 5
ATOM 8817 O O . VAL A 1 58 ? 14.645 0.730 10.960 1.00 0.00 58 VAL A O 5
ATOM 8830 N N . PRO A 1 59 ? 14.733 -1.302 10.084 1.00 0.00 59 PRO A N 5
ATOM 8831 C CA . PRO A 1 59 ? 13.304 -1.610 10.385 1.00 0.00 59 PRO A CA 5
ATOM 8832 C C . PRO A 1 59 ? 12.938 -1.353 11.847 1.00 0.00 59 PRO A C 5
ATOM 8833 O O . PRO A 1 59 ? 13.689 -1.701 12.758 1.00 0.00 59 PRO A O 5
ATOM 8844 N N . ARG A 1 60 ? 11.767 -0.749 12.059 1.00 0.00 60 ARG A N 5
ATOM 8845 C CA . ARG A 1 60 ? 11.283 -0.453 13.412 1.00 0.00 60 ARG A CA 5
ATOM 8846 C C . ARG A 1 60 ? 9.885 -1.039 13.615 1.00 0.00 60 ARG A C 5
ATOM 8847 O O . ARG A 1 60 ? 9.663 -1.825 14.536 1.00 0.00 60 ARG A O 5
ATOM 8868 N N . GLY A 1 61 ? 8.949 -0.656 12.749 1.00 0.00 61 GLY A N 5
ATOM 8869 C CA . GLY A 1 61 ? 7.582 -1.158 12.841 1.00 0.00 61 GLY A CA 5
ATOM 8870 C C . GLY A 1 61 ? 7.546 -2.671 12.669 1.00 0.00 61 GLY A C 5
ATOM 8871 O O . GLY A 1 61 ? 6.790 -3.367 13.346 1.00 0.00 61 GLY A O 5
ATOM 8875 N N . SER A 1 62 ? 8.371 -3.172 11.755 1.00 0.00 62 SER A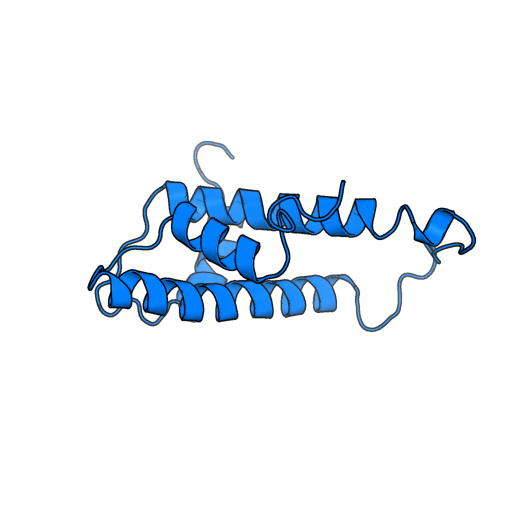 N 5
ATOM 8876 C CA . SER A 1 62 ? 8.432 -4.604 11.489 1.00 0.00 62 SER A CA 5
ATOM 8877 C C . SER A 1 62 ? 8.859 -5.367 12.738 1.00 0.00 62 SER A C 5
ATOM 8878 O O . SER A 1 62 ? 8.354 -6.456 13.012 1.00 0.00 62 SER A O 5
ATOM 8886 N N . LYS A 1 63 ? 9.792 -4.794 13.491 1.00 0.00 63 LYS A N 5
ATOM 8887 C CA . LYS A 1 63 ? 10.278 -5.445 14.704 1.00 0.00 63 LYS A CA 5
ATOM 8888 C C . LYS A 1 63 ? 9.125 -5.675 15.674 1.00 0.00 63 LYS A C 5
ATOM 8889 O O . LYS A 1 63 ? 9.008 -6.749 16.264 1.00 0.00 63 LYS A O 5
ATOM 8908 N N . ARG A 1 64 ? 8.273 -4.667 15.836 1.00 0.00 64 ARG A N 5
ATOM 8909 C CA . ARG A 1 64 ? 7.139 -4.802 16.739 1.00 0.00 64 ARG A CA 5
ATOM 8910 C C . ARG A 1 64 ? 6.184 -5.859 16.215 1.00 0.00 64 ARG A C 5
ATOM 8911 O O . ARG A 1 64 ? 6.082 -6.075 15.007 1.00 0.00 64 ARG A O 5
ATOM 8932 N N . ILE A 1 65 ? 5.494 -6.528 17.128 1.00 0.00 65 ILE A N 5
ATOM 8933 C CA . ILE A 1 65 ? 4.561 -7.575 16.744 1.00 0.00 65 ILE A CA 5
ATOM 8934 C C . ILE A 1 65 ? 3.215 -6.964 16.387 1.00 0.00 65 ILE A C 5
ATOM 8935 O O . ILE A 1 65 ? 2.319 -6.870 17.226 1.00 0.00 65 ILE A O 5
ATOM 8951 N N . SER A 1 66 ? 3.087 -6.543 15.137 1.00 0.00 66 SER A N 5
ATOM 8952 C CA . SER A 1 66 ? 1.850 -5.932 14.674 1.00 0.00 66 SER A CA 5
ATOM 8953 C C . SER A 1 66 ? 0.698 -6.928 14.733 1.00 0.00 66 SER A C 5
ATOM 8954 O O . SER A 1 66 ? -0.434 -6.563 15.051 1.00 0.00 66 SER A O 5
ATOM 8962 N N . GLY A 1 67 ? 0.992 -8.189 14.423 1.00 0.00 67 GLY A N 5
ATOM 8963 C CA . GLY A 1 67 ? -0.031 -9.233 14.442 1.00 0.00 67 GLY A CA 5
ATOM 8964 C C . GLY A 1 67 ? 0.251 -10.294 13.385 1.00 0.00 67 GLY A C 5
ATOM 8965 O O . GLY A 1 67 ? 1.386 -10.452 12.935 1.00 0.00 67 GLY A O 5
ATOM 8969 N N . LEU A 1 68 ? -0.794 -11.013 12.994 1.00 0.00 68 LEU A N 5
ATOM 8970 C CA . LEU A 1 68 ? -0.666 -12.061 11.988 1.00 0.00 68 LEU A CA 5
ATOM 8971 C C . LEU A 1 68 ? -0.248 -11.474 10.640 1.00 0.00 68 LEU A C 5
ATOM 8972 O O . LEU A 1 68 ? -0.831 -10.495 10.171 1.00 0.00 68 LEU A O 5
ATOM 8988 N N . ILE A 1 69 ? 0.750 -12.090 10.013 1.00 0.00 69 ILE A N 5
ATOM 8989 C CA . ILE A 1 69 ? 1.220 -11.638 8.715 1.00 0.00 69 ILE A CA 5
ATOM 8990 C C . ILE A 1 69 ? 0.111 -11.794 7.688 1.00 0.00 69 ILE A C 5
ATOM 8991 O O . ILE A 1 69 ? -0.132 -10.903 6.875 1.00 0.00 69 ILE A O 5
ATOM 9007 N N . TYR A 1 70 ? -0.559 -12.939 7.736 1.00 0.00 70 TYR A N 5
ATOM 9008 C CA . TYR A 1 70 ? -1.644 -13.211 6.808 1.00 0.00 70 TYR A CA 5
ATOM 9009 C C . TYR A 1 70 ? -2.756 -12.193 6.997 1.00 0.00 70 TYR A C 5
ATOM 9010 O O . TYR A 1 70 ? -3.344 -11.721 6.029 1.00 0.00 70 TYR A O 5
ATOM 9028 N N . GLU A 1 71 ? -3.035 -11.842 8.247 1.00 0.00 71 GLU A N 5
ATOM 9029 C CA . GLU A 1 71 ? -4.079 -10.867 8.520 1.00 0.00 71 GLU A CA 5
ATOM 9030 C C . GLU A 1 71 ? -3.726 -9.542 7.849 1.00 0.00 71 GLU A C 5
ATOM 9031 O O . GLU A 1 71 ? -4.575 -8.904 7.231 1.00 0.00 71 GLU A O 5
ATOM 9043 N N . GLU A 1 72 ? -2.466 -9.146 7.972 1.00 0.00 72 GLU A N 5
ATOM 9044 C CA . GLU A 1 72 ? -1.989 -7.902 7.369 1.00 0.00 72 GLU A CA 5
ATOM 9045 C C . GLU A 1 72 ? -2.097 -7.947 5.861 1.00 0.00 72 GLU A C 5
ATOM 9046 O O . GLU A 1 72 ? -2.551 -7.000 5.237 1.00 0.00 72 GLU A O 5
ATOM 9058 N N . VAL A 1 73 ? -1.676 -9.047 5.276 1.00 0.00 73 VAL A N 5
ATOM 9059 C CA . VAL A 1 73 ? -1.738 -9.168 3.841 1.00 0.00 73 VAL A CA 5
ATOM 9060 C C . VAL A 1 73 ? -3.183 -9.089 3.402 1.00 0.00 73 VAL A C 5
ATOM 9061 O O . VAL A 1 73 ? -3.515 -8.435 2.432 1.00 0.00 73 VAL A O 5
ATOM 9074 N N . ARG A 1 74 ? -4.032 -9.755 4.145 1.00 0.00 74 ARG A N 5
ATOM 9075 C CA . ARG A 1 74 ? -5.462 -9.765 3.837 1.00 0.00 74 ARG A CA 5
ATOM 9076 C C . ARG A 1 74 ? -6.089 -8.392 4.011 1.00 0.00 74 ARG A C 5
ATOM 9077 O O . ARG A 1 74 ? -6.805 -7.910 3.135 1.00 0.00 74 ARG A O 5
ATOM 9098 N N . ALA A 1 75 ? -5.817 -7.775 5.143 1.00 0.00 75 ALA A N 5
ATOM 9099 C CA . ALA A 1 75 ? -6.358 -6.458 5.426 1.00 0.00 75 ALA A CA 5
ATOM 9100 C C . ALA A 1 75 ? -5.812 -5.448 4.435 1.00 0.00 75 ALA A C 5
ATOM 9101 O O . ALA A 1 75 ? -6.485 -4.499 4.037 1.00 0.00 75 ALA A O 5
ATOM 9108 N N . VAL A 1 76 ? -4.576 -5.666 4.044 1.00 0.00 76 VAL A N 5
ATOM 9109 C CA . VAL A 1 76 ? -3.916 -4.809 3.100 1.00 0.00 76 VAL A CA 5
ATOM 9110 C C . VAL A 1 76 ? -4.544 -5.000 1.732 1.00 0.00 76 VAL A C 5
ATOM 9111 O O . VAL A 1 76 ? -4.765 -4.036 0.999 1.00 0.00 76 VAL A O 5
ATOM 9124 N N . LEU A 1 77 ? -4.874 -6.247 1.410 1.00 0.00 77 LEU A N 5
ATOM 9125 C CA . LEU A 1 77 ? -5.527 -6.523 0.137 1.00 0.00 77 LEU A CA 5
ATOM 9126 C C . LEU A 1 77 ? -6.917 -5.931 0.154 1.00 0.00 77 LEU A C 5
ATOM 9127 O O . LEU A 1 77 ? -7.387 -5.385 -0.833 1.00 0.00 77 LEU A O 5
ATOM 9143 N N . LYS A 1 78 ? -7.551 -6.029 1.306 1.00 0.00 78 LYS A N 5
ATOM 9144 C CA . LYS A 1 78 ? -8.866 -5.487 1.495 1.00 0.00 78 LYS A CA 5
ATOM 9145 C C . LYS A 1 78 ? -8.838 -4.001 1.194 1.00 0.00 78 LYS A C 5
ATOM 9146 O O . LYS A 1 78 ? -9.710 -3.481 0.509 1.00 0.00 78 LYS A O 5
ATOM 9165 N N . SER A 1 79 ? -7.807 -3.333 1.676 1.00 0.00 79 SER A N 5
ATOM 9166 C CA . SER A 1 79 ? -7.655 -1.916 1.409 1.00 0.00 79 SER A CA 5
ATOM 9167 C C . SER A 1 79 ? -7.531 -1.693 -0.091 1.00 0.00 79 SER A C 5
ATOM 9168 O O . SER A 1 79 ? -8.174 -0.807 -0.656 1.00 0.00 79 SER A O 5
ATOM 9176 N N . PHE A 1 80 ? -6.718 -2.524 -0.736 1.00 0.00 80 PHE A N 5
ATOM 9177 C CA . PHE A 1 80 ? -6.538 -2.435 -2.173 1.00 0.00 80 PHE A CA 5
ATOM 9178 C C . PHE A 1 80 ? -7.867 -2.672 -2.884 1.00 0.00 80 PHE A C 5
ATOM 9179 O O . PHE A 1 80 ? -8.280 -1.875 -3.714 1.00 0.00 80 PHE A O 5
ATOM 9196 N N . LEU A 1 81 ? -8.532 -3.771 -2.552 1.00 0.00 81 LEU A N 5
ATOM 9197 C CA . LEU A 1 81 ? -9.804 -4.086 -3.185 1.00 0.00 81 LEU A CA 5
ATOM 9198 C C . LEU A 1 81 ? -10.818 -2.975 -2.925 1.00 0.00 81 LEU A C 5
ATOM 9199 O O . LEU A 1 81 ? -11.487 -2.519 -3.839 1.00 0.00 81 LEU A O 5
ATOM 9215 N N . GLU A 1 82 ? -10.920 -2.540 -1.676 1.00 0.00 82 GLU A N 5
ATOM 9216 C CA . GLU A 1 82 ? -11.862 -1.486 -1.314 1.00 0.00 82 GLU A CA 5
ATOM 9217 C C . GLU A 1 82 ? -11.580 -0.216 -2.097 1.00 0.00 82 GLU A C 5
ATOM 9218 O O . GLU A 1 82 ? -12.481 0.384 -2.683 1.00 0.00 82 GLU A O 5
ATOM 9230 N N . SER A 1 83 ? -10.321 0.172 -2.116 1.00 0.00 83 SER A N 5
ATOM 9231 C CA . SER A 1 83 ? -9.904 1.354 -2.839 1.00 0.00 83 SER A CA 5
ATOM 9232 C C . SER A 1 83 ? -10.132 1.192 -4.331 1.00 0.00 83 SER A C 5
ATOM 9233 O O . SER A 1 83 ? -10.494 2.140 -5.024 1.00 0.00 83 SER A O 5
ATOM 9241 N N . VAL A 1 84 ? -9.896 -0.010 -4.813 1.00 0.00 84 VAL A N 5
ATOM 9242 C CA . VAL A 1 84 ? -10.053 -0.297 -6.223 1.00 0.00 84 VAL A CA 5
ATOM 9243 C C . VAL A 1 84 ? -11.481 -0.031 -6.657 1.00 0.00 84 VAL A C 5
ATOM 9244 O O . VAL A 1 84 ? -11.719 0.542 -7.710 1.00 0.00 84 VAL A O 5
ATOM 9257 N N . ILE A 1 85 ? -12.419 -0.460 -5.836 1.00 0.00 85 ILE A N 5
ATOM 9258 C CA . ILE A 1 85 ? -13.823 -0.273 -6.127 1.00 0.00 85 ILE A CA 5
ATOM 9259 C C . ILE A 1 85 ? -14.131 1.201 -6.167 1.00 0.00 85 ILE A C 5
ATOM 9260 O O . ILE A 1 85 ? -14.832 1.679 -7.050 1.00 0.00 85 ILE A O 5
ATOM 9276 N N . ARG A 1 86 ? -13.594 1.920 -5.197 1.00 0.00 86 ARG A N 5
ATOM 9277 C CA . ARG A 1 86 ? -13.810 3.338 -5.137 1.00 0.00 86 ARG A CA 5
ATOM 9278 C C . ARG A 1 86 ? -13.245 3.988 -6.389 1.00 0.00 86 ARG A C 5
ATOM 9279 O O . ARG A 1 86 ? -13.833 4.914 -6.940 1.00 0.00 86 ARG A O 5
ATOM 9300 N N . ASP A 1 87 ? -12.105 3.481 -6.836 1.00 0.00 87 ASP A N 5
ATOM 9301 C CA . ASP A 1 87 ? -11.458 4.003 -8.028 1.00 0.00 87 ASP A CA 5
ATOM 9302 C C . ASP A 1 87 ? -12.125 3.507 -9.303 1.00 0.00 87 ASP A C 5
ATOM 9303 O O . ASP A 1 87 ? -12.045 4.144 -10.348 1.00 0.00 87 ASP A O 5
ATOM 9312 N N . SER A 1 88 ? -12.750 2.356 -9.207 1.00 0.00 88 SER A N 5
ATOM 9313 C CA . SER A 1 88 ? -13.397 1.738 -10.364 1.00 0.00 88 SER A CA 5
ATOM 9314 C C . SER A 1 88 ? -14.769 2.326 -10.572 1.00 0.00 88 SER A C 5
ATOM 9315 O O . SER A 1 88 ? -15.177 2.606 -11.692 1.00 0.00 88 SER A O 5
ATOM 9323 N N . VAL A 1 89 ? -15.458 2.546 -9.476 1.00 0.00 89 VAL A N 5
ATOM 9324 C CA . VAL A 1 89 ? -16.762 3.144 -9.529 1.00 0.00 89 VAL A CA 5
ATOM 9325 C C . VAL A 1 89 ? -16.572 4.556 -10.034 1.00 0.00 89 VAL A C 5
ATOM 9326 O O . VAL A 1 89 ? -17.361 5.072 -10.809 1.00 0.00 89 VAL A O 5
ATOM 9339 N N . THR A 1 90 ? -15.484 5.158 -9.583 1.00 0.00 90 THR A N 5
ATOM 9340 C CA . THR A 1 90 ? -15.137 6.508 -9.968 1.00 0.00 90 THR A CA 5
ATOM 9341 C C . THR A 1 90 ? -14.883 6.634 -11.471 1.00 0.00 90 THR A C 5
ATOM 9342 O O . THR A 1 90 ? -15.447 7.508 -12.124 1.00 0.00 90 THR A O 5
ATOM 9353 N N . TYR A 1 91 ? -14.046 5.756 -12.012 1.00 0.00 91 TYR A N 5
ATOM 9354 C CA . TYR A 1 91 ? -13.744 5.786 -13.439 1.00 0.00 91 TYR A CA 5
ATOM 9355 C C . TYR A 1 91 ? -14.936 5.298 -14.233 1.00 0.00 91 TYR A C 5
ATOM 9356 O O . TYR A 1 91 ? -15.219 5.798 -15.320 1.00 0.00 91 TYR A O 5
ATOM 9374 N N . THR A 1 92 ? -15.643 4.319 -13.691 1.00 0.00 92 THR A N 5
ATOM 9375 C CA . THR A 1 92 ? -16.803 3.810 -14.392 1.00 0.00 92 THR A CA 5
ATOM 9376 C C . THR A 1 92 ? -17.858 4.889 -14.401 1.00 0.00 92 THR A C 5
ATOM 9377 O O . THR A 1 92 ? -18.402 5.229 -15.445 1.00 0.00 92 THR A O 5
ATOM 9388 N N . GLU A 1 93 ? -18.095 5.481 -13.242 1.00 0.00 93 GLU A N 5
ATOM 9389 C CA . GLU A 1 93 ? -19.043 6.570 -13.171 1.00 0.00 93 GLU A CA 5
ATOM 9390 C C . GLU A 1 93 ? -18.558 7.718 -14.040 1.00 0.00 93 GLU A C 5
ATOM 9391 O O . GLU A 1 93 ? -19.358 8.419 -14.662 1.00 0.00 93 GLU A O 5
ATOM 9403 N N . HIS A 1 94 ? -17.242 7.898 -14.096 1.00 0.00 94 HIS A N 5
ATOM 9404 C CA . HIS A 1 94 ? -16.683 8.961 -14.922 1.00 0.00 94 HIS A CA 5
ATOM 9405 C C . HIS A 1 94 ? -17.128 8.736 -16.347 1.00 0.00 94 HIS A C 5
ATOM 9406 O O . HIS A 1 94 ? -17.445 9.671 -17.082 1.00 0.00 94 HIS A O 5
ATOM 9420 N N . ALA A 1 95 ? -17.173 7.467 -16.706 1.00 0.00 95 ALA A N 5
ATOM 9421 C CA . ALA A 1 95 ? -17.611 7.047 -18.031 1.00 0.00 95 ALA A CA 5
ATOM 9422 C C . ALA A 1 95 ? -19.037 6.528 -17.931 1.00 0.00 95 ALA A C 5
ATOM 9423 O O . ALA A 1 95 ? -19.489 5.751 -18.761 1.00 0.00 95 ALA A O 5
ATOM 9430 N N . LYS A 1 96 ? -19.733 6.980 -16.887 1.00 0.00 96 LYS A N 5
ATOM 9431 C CA . LYS A 1 96 ? -21.115 6.579 -16.621 1.00 0.00 96 LYS A CA 5
ATOM 9432 C C . LYS A 1 96 ? -21.321 5.100 -16.925 1.00 0.00 96 LYS A C 5
ATOM 9433 O O . LYS A 1 96 ? -22.401 4.674 -17.337 1.00 0.00 96 LYS A O 5
ATOM 9452 N N . ARG A 1 97 ? -20.283 4.323 -16.695 1.00 0.00 97 ARG A N 5
ATOM 9453 C CA . ARG A 1 97 ? -20.341 2.880 -16.917 1.00 0.00 97 ARG A CA 5
ATOM 9454 C C . ARG A 1 97 ? -20.687 2.166 -15.622 1.00 0.00 97 ARG A C 5
ATOM 9455 O O . ARG A 1 97 ? -20.516 2.699 -14.528 1.00 0.00 97 ARG A O 5
ATOM 9476 N N . LYS A 1 98 ? -21.148 0.939 -15.777 1.00 0.00 98 LYS A N 5
ATOM 9477 C CA . LYS A 1 98 ? -21.492 0.088 -14.651 1.00 0.00 98 LYS A CA 5
ATOM 9478 C C . LYS A 1 98 ? -20.942 -1.305 -14.961 1.00 0.00 98 LYS A C 5
ATOM 9479 O O . LYS A 1 98 ? -21.661 -2.196 -15.410 1.00 0.00 98 LYS A O 5
ATOM 9498 N N . THR A 1 99 ? -19.635 -1.443 -14.766 1.00 0.00 99 THR A N 5
ATOM 9499 C CA . THR A 1 99 ? -18.929 -2.681 -15.074 1.00 0.00 99 THR A CA 5
ATOM 9500 C C . THR A 1 99 ? -17.526 -2.652 -14.452 1.00 0.00 99 THR A C 5
ATOM 9501 O O . THR A 1 99 ? -16.889 -1.599 -14.416 1.00 0.00 99 THR A O 5
ATOM 9512 N N . VAL A 1 100 ? -17.037 -3.801 -13.974 1.00 0.00 100 VAL A N 5
ATOM 9513 C CA . VAL A 1 100 ? -15.694 -3.865 -13.372 1.00 0.00 100 VAL A CA 5
ATOM 9514 C C . VAL A 1 100 ? -14.736 -4.557 -14.327 1.00 0.00 100 VAL A C 5
ATOM 9515 O O . VAL A 1 100 ? -14.821 -5.761 -14.520 1.00 0.00 100 VAL A O 5
ATOM 9528 N N . THR A 1 101 ? -13.816 -3.798 -14.918 1.00 0.00 101 THR A N 5
ATOM 9529 C CA . THR A 1 101 ? -12.858 -4.371 -15.866 1.00 0.00 101 THR A CA 5
ATOM 9530 C C . THR A 1 101 ? -11.461 -4.406 -15.275 1.00 0.00 101 THR A C 5
ATOM 9531 O O . THR A 1 101 ? -11.093 -3.555 -14.466 1.00 0.00 101 THR A O 5
ATOM 9542 N N . SER A 1 102 ? -10.680 -5.384 -15.710 1.00 0.00 102 SER A N 5
ATOM 9543 C CA . SER A 1 102 ? -9.311 -5.506 -15.243 1.00 0.00 102 SER A CA 5
ATOM 9544 C C . SER A 1 102 ? -8.541 -4.273 -15.652 1.00 0.00 102 SER A C 5
ATOM 9545 O O . SER A 1 102 ? -7.481 -3.960 -15.117 1.00 0.00 102 SER A O 5
ATOM 9553 N N . LEU A 1 103 ? -9.088 -3.590 -16.628 1.00 0.00 103 LEU A N 5
ATOM 9554 C CA . LEU A 1 103 ? -8.465 -2.390 -17.142 1.00 0.00 103 LEU A CA 5
ATOM 9555 C C . LEU A 1 103 ? -8.541 -1.279 -16.098 1.00 0.00 103 LEU A C 5
ATOM 9556 O O . LEU A 1 103 ? -7.545 -0.635 -15.781 1.00 0.00 103 LEU A O 5
ATOM 9572 N N . ASP A 1 104 ? -9.725 -1.066 -15.556 1.00 0.00 104 ASP A N 5
ATOM 9573 C CA . ASP A 1 104 ? -9.896 -0.045 -14.548 1.00 0.00 104 ASP A CA 5
ATOM 9574 C C . ASP A 1 104 ? -9.034 -0.400 -13.348 1.00 0.00 104 ASP A C 5
ATOM 9575 O O . ASP A 1 104 ? -8.473 0.472 -12.685 1.00 0.00 104 ASP A O 5
ATOM 9584 N N . VAL A 1 105 ? -8.911 -1.697 -13.105 1.00 0.00 105 VAL A N 5
ATOM 9585 C CA . VAL A 1 105 ? -8.084 -2.187 -12.013 1.00 0.00 105 VAL A CA 5
ATOM 9586 C C . VAL A 1 105 ? -6.643 -1.791 -12.277 1.00 0.00 105 VAL A C 5
ATOM 9587 O O . VAL A 1 105 ? -5.937 -1.338 -11.383 1.00 0.00 105 VAL A O 5
ATOM 9600 N N . VAL A 1 106 ? -6.230 -1.946 -13.527 1.00 0.00 106 VAL A N 5
ATOM 9601 C CA . VAL A 1 106 ? -4.884 -1.581 -13.926 1.00 0.00 106 VAL A CA 5
ATOM 9602 C C . VAL A 1 106 ? -4.653 -0.093 -13.689 1.00 0.00 106 VAL A C 5
ATOM 9603 O O . VAL A 1 106 ? -3.602 0.308 -13.194 1.00 0.00 106 VAL A O 5
ATOM 9616 N N . TYR A 1 107 ? -5.645 0.717 -14.021 1.00 0.00 107 TYR A N 5
ATOM 9617 C CA . TYR A 1 107 ? -5.537 2.148 -13.812 1.00 0.00 107 TYR A CA 5
ATOM 9618 C C . TYR A 1 107 ? -5.370 2.402 -12.325 1.00 0.00 107 TYR A C 5
ATOM 9619 O O . TYR A 1 107 ? -4.546 3.210 -11.896 1.00 0.00 107 TYR A O 5
ATOM 9637 N N . ALA A 1 108 ? -6.173 1.688 -11.554 1.00 0.00 108 ALA A N 5
ATOM 9638 C CA . ALA A 1 108 ? -6.140 1.806 -10.113 1.00 0.00 108 ALA A CA 5
ATOM 9639 C C . ALA A 1 108 ? -4.778 1.387 -9.581 1.00 0.00 108 ALA A C 5
ATOM 9640 O O . ALA A 1 108 ? -4.241 2.009 -8.671 1.00 0.00 108 ALA A O 5
ATOM 9647 N N . LEU A 1 109 ? -4.222 0.328 -10.158 1.00 0.00 109 LEU A N 5
ATOM 9648 C CA . LEU A 1 109 ? -2.916 -0.151 -9.734 1.00 0.00 109 LEU A CA 5
ATOM 9649 C C . LEU A 1 109 ? -1.837 0.855 -10.122 1.00 0.00 109 LEU A C 5
ATOM 9650 O O . LEU A 1 109 ? -0.853 1.034 -9.407 1.00 0.00 109 LEU A O 5
ATOM 9666 N N . LYS A 1 110 ? -2.024 1.491 -11.269 1.00 0.00 110 LYS A N 5
ATOM 9667 C CA . LYS A 1 110 ? -1.062 2.454 -11.759 1.00 0.00 110 LYS A CA 5
ATOM 9668 C C . LYS A 1 110 ? -0.901 3.619 -10.791 1.00 0.00 110 LYS A C 5
ATOM 9669 O O . LYS A 1 110 ? 0.217 4.028 -10.483 1.00 0.00 110 LYS A O 5
ATOM 9688 N N . ARG A 1 111 ? -2.021 4.152 -10.306 1.00 0.00 111 ARG A N 5
ATOM 9689 C CA . ARG A 1 111 ? -1.973 5.261 -9.374 1.00 0.00 111 ARG A CA 5
ATOM 9690 C C . ARG A 1 111 ? -1.526 4.779 -8.015 1.00 0.00 111 ARG A C 5
ATOM 9691 O O . ARG A 1 111 ? -1.096 5.556 -7.166 1.00 0.00 111 ARG A O 5
ATOM 9712 N N . GLN A 1 112 ? -1.621 3.481 -7.834 1.00 0.00 112 GLN A N 5
ATOM 9713 C CA . GLN A 1 112 ? -1.218 2.862 -6.591 1.00 0.00 112 GLN A CA 5
ATOM 9714 C C . GLN A 1 112 ? 0.299 2.867 -6.496 1.00 0.00 112 GLN A C 5
ATOM 9715 O O . GLN A 1 112 ? 0.876 2.606 -5.439 1.00 0.00 112 GLN A O 5
ATOM 9729 N N . GLY A 1 113 ? 0.935 3.171 -7.625 1.00 0.00 113 GLY A N 5
ATOM 9730 C CA . GLY A 1 113 ? 2.399 3.220 -7.699 1.00 0.00 113 GLY A CA 5
ATOM 9731 C C . GLY A 1 113 ? 2.947 2.097 -8.574 1.00 0.00 113 GLY A C 5
ATOM 9732 O O . GLY A 1 113 ? 4.038 1.584 -8.322 1.00 0.00 113 GLY A O 5
ATOM 9736 N N . ARG A 1 114 ? 2.185 1.711 -9.601 1.00 0.00 114 ARG A N 5
ATOM 9737 C CA . ARG A 1 114 ? 2.602 0.636 -10.509 1.00 0.00 114 ARG A CA 5
ATOM 9738 C C . ARG A 1 114 ? 2.778 1.158 -11.933 1.00 0.00 114 ARG A C 5
ATOM 9739 O O . ARG A 1 114 ? 2.142 2.127 -12.339 1.00 0.00 114 ARG A O 5
ATOM 9760 N N . THR A 1 115 ? 3.646 0.499 -12.687 1.00 0.00 115 THR A N 5
ATOM 9761 C CA . THR A 1 115 ? 3.904 0.872 -14.065 1.00 0.00 115 THR A CA 5
ATOM 9762 C C . THR A 1 115 ? 4.291 2.342 -14.171 1.00 0.00 115 THR A C 5
ATOM 9763 O O . THR A 1 115 ? 4.039 2.991 -15.185 1.00 0.00 115 THR A O 5
ATOM 9774 N N . LEU A 1 116 ? 4.910 2.858 -13.121 1.00 0.00 116 LEU A N 5
ATOM 9775 C CA . LEU A 1 116 ? 5.335 4.251 -13.116 1.00 0.00 116 LEU A CA 5
ATOM 9776 C C . LEU A 1 116 ? 6.565 4.425 -14.008 1.00 0.00 116 LEU A C 5
ATOM 9777 O O . LEU A 1 116 ? 7.503 3.631 -13.952 1.00 0.00 116 LEU A O 5
ATOM 9793 N N . TYR A 1 117 ? 6.547 5.474 -14.828 1.00 0.00 117 TYR A N 5
ATOM 9794 C CA . TYR A 1 117 ? 7.656 5.764 -15.737 1.00 0.00 117 TYR A CA 5
ATOM 9795 C C . TYR A 1 117 ? 8.520 6.888 -15.181 1.00 0.00 117 TYR A C 5
ATOM 9796 O O . TYR A 1 117 ? 9.400 7.407 -15.867 1.00 0.00 117 TYR A O 5
ATOM 9814 N N . GLY A 1 118 ? 8.261 7.256 -13.930 1.00 0.00 118 GLY A N 5
ATOM 9815 C CA . GLY A 1 118 ? 9.015 8.323 -13.269 1.00 0.00 118 GLY A CA 5
ATOM 9816 C C . GLY A 1 118 ? 8.232 9.627 -13.246 1.00 0.00 118 GLY A C 5
ATOM 9817 O O . GLY A 1 118 ? 8.745 10.664 -12.826 1.00 0.00 118 GLY A O 5
ATOM 9821 N N . PHE A 1 119 ? 6.989 9.565 -13.688 1.00 0.00 119 PHE A N 5
ATOM 9822 C CA . PHE A 1 119 ? 6.138 10.751 -13.701 1.00 0.00 119 PHE A CA 5
ATOM 9823 C C . PHE A 1 119 ? 5.920 11.255 -12.280 1.00 0.00 119 PHE A C 5
ATOM 9824 O O . PHE A 1 119 ? 5.913 12.462 -12.034 1.00 0.00 119 PHE A O 5
ATOM 9841 N N . GLY A 1 120 ? 5.749 10.326 -11.344 1.00 0.00 120 GLY A N 5
ATOM 9842 C CA . GLY A 1 120 ? 5.536 10.693 -9.949 1.00 0.00 120 GLY A CA 5
ATOM 9843 C C . GLY A 1 120 ? 6.857 10.906 -9.242 1.00 0.00 120 GLY A C 5
ATOM 9844 O O . GLY A 1 120 ? 7.548 9.955 -8.876 1.00 0.00 120 GLY A O 5
ATOM 9848 N N . GLY A 1 121 ? 7.196 12.170 -9.055 1.00 0.00 121 GLY A N 5
ATOM 9849 C CA . GLY A 1 121 ? 8.435 12.524 -8.388 1.00 0.00 121 GLY A CA 5
ATOM 9850 C C . GLY A 1 121 ? 8.798 13.982 -8.643 1.00 0.00 121 GLY A C 5
ATOM 9851 O O . GLY A 1 121 ? 8.890 14.356 -9.801 1.00 0.00 121 GLY A O 5
ATOM 9856 N N . LEU A 1 1 ? -19.897 -24.640 -10.172 1.00 0.00 1 LEU A N 6
ATOM 9857 C CA . LEU A 1 1 ? -19.400 -25.113 -11.494 1.00 0.00 1 LEU A CA 6
ATOM 9858 C C . LEU A 1 1 ? -18.365 -26.216 -11.275 1.00 0.00 1 LEU A C 6
ATOM 9859 O O . LEU A 1 1 ? -17.809 -26.351 -10.185 1.00 0.00 1 LEU A O 6
ATOM 9877 N N . ILE A 1 2 ? -18.115 -27.003 -12.317 1.00 0.00 2 ILE A N 6
ATOM 9878 C CA . ILE A 1 2 ? -17.146 -28.091 -12.226 1.00 0.00 2 ILE A CA 6
ATOM 9879 C C . ILE A 1 2 ? -15.752 -27.547 -11.926 1.00 0.00 2 ILE A C 6
ATOM 9880 O O . ILE A 1 2 ? -14.928 -28.230 -11.321 1.00 0.00 2 ILE A O 6
ATOM 9896 N N . SER A 1 3 ? -15.498 -26.313 -12.351 1.00 0.00 3 SER A N 6
ATOM 9897 C CA . SER A 1 3 ? -14.200 -25.687 -12.119 1.00 0.00 3 SER A CA 6
ATOM 9898 C C . SER A 1 3 ? -13.936 -25.549 -10.624 1.00 0.00 3 SER A C 6
ATOM 9899 O O . SER A 1 3 ? -12.815 -25.756 -10.159 1.00 0.00 3 SER A O 6
ATOM 9907 N N . LYS A 1 4 ? -14.978 -25.194 -9.877 1.00 0.00 4 LYS A N 6
ATOM 9908 C CA . LYS A 1 4 ? -14.864 -25.025 -8.431 1.00 0.00 4 LYS A CA 6
ATOM 9909 C C . LYS A 1 4 ? -14.254 -23.661 -8.104 1.00 0.00 4 LYS A C 6
ATOM 9910 O O . LYS A 1 4 ? -14.902 -22.828 -7.471 1.00 0.00 4 LYS A O 6
ATOM 9929 N N . ILE A 1 5 ? -13.003 -23.454 -8.545 1.00 0.00 5 ILE A N 6
ATOM 9930 C CA . ILE A 1 5 ? -12.278 -22.193 -8.316 1.00 0.00 5 ILE A CA 6
ATOM 9931 C C . ILE A 1 5 ? -12.747 -21.495 -7.031 1.00 0.00 5 ILE A C 6
ATOM 9932 O O . ILE A 1 5 ? -13.218 -20.358 -7.063 1.00 0.00 5 ILE A O 6
ATOM 9948 N N . PRO A 1 6 ? -12.641 -22.161 -5.903 1.00 0.00 6 PRO A N 6
ATOM 9949 C CA . PRO A 1 6 ? -13.092 -21.588 -4.599 1.00 0.00 6 PRO A CA 6
ATOM 9950 C C . PRO A 1 6 ? -12.307 -20.341 -4.206 1.00 0.00 6 PRO A C 6
ATOM 9951 O O . PRO A 1 6 ? -12.851 -19.433 -3.585 1.00 0.00 6 PRO A O 6
ATOM 9962 N N . PHE A 1 7 ? -11.036 -20.293 -4.573 1.00 0.00 7 PHE A N 6
ATOM 9963 C CA . PHE A 1 7 ? -10.215 -19.136 -4.242 1.00 0.00 7 PHE A CA 6
ATOM 9964 C C . PHE A 1 7 ? -10.782 -17.872 -4.874 1.00 0.00 7 PHE A C 6
ATOM 9965 O O . PHE A 1 7 ? -10.951 -16.855 -4.204 1.00 0.00 7 PHE A O 6
ATOM 9982 N N . ALA A 1 8 ? -11.083 -17.944 -6.164 1.00 0.00 8 ALA A N 6
ATOM 9983 C CA . ALA A 1 8 ? -11.640 -16.796 -6.861 1.00 0.00 8 ALA A CA 6
ATOM 9984 C C . ALA A 1 8 ? -12.951 -16.409 -6.205 1.00 0.00 8 ALA A C 6
ATOM 9985 O O . ALA A 1 8 ? -13.258 -15.235 -6.048 1.00 0.00 8 ALA A O 6
ATOM 9992 N N . ARG A 1 9 ? -13.715 -17.415 -5.809 1.00 0.00 9 ARG A N 6
ATOM 9993 C CA . ARG A 1 9 ? -14.988 -17.167 -5.158 1.00 0.00 9 ARG A CA 6
ATOM 9994 C C . ARG A 1 9 ? -14.782 -16.458 -3.828 1.00 0.00 9 ARG A C 6
ATOM 9995 O O . ARG A 1 9 ? -15.559 -15.590 -3.463 1.00 0.00 9 ARG A O 6
ATOM 10016 N N . LEU A 1 10 ? -13.748 -16.843 -3.089 1.00 0.00 10 LEU A N 6
ATOM 10017 C CA . LEU A 1 10 ? -13.507 -16.220 -1.794 1.00 0.00 10 LEU A CA 6
ATOM 10018 C C . LEU A 1 10 ? -13.068 -14.777 -1.938 1.00 0.00 10 LEU A C 6
ATOM 10019 O O . LEU A 1 10 ? -13.523 -13.898 -1.205 1.00 0.00 10 LEU A O 6
ATOM 10035 N N . VAL A 1 11 ? -12.181 -14.541 -2.881 1.00 0.00 11 VAL A N 6
ATOM 10036 C CA . VAL A 1 11 ? -11.685 -13.194 -3.105 1.00 0.00 11 VAL A CA 6
ATOM 10037 C C . VAL A 1 11 ? -12.815 -12.358 -3.665 1.00 0.00 11 VAL A C 6
ATOM 10038 O O . VAL A 1 11 ? -13.047 -11.227 -3.236 1.00 0.00 11 VAL A O 6
ATOM 10051 N N . LYS A 1 12 ? -13.530 -12.941 -4.615 1.00 0.00 12 LYS A N 6
ATOM 10052 C CA . LYS A 1 12 ? -14.659 -12.267 -5.219 1.00 0.00 12 LYS A CA 6
ATOM 10053 C C . LYS A 1 12 ? -15.720 -12.008 -4.173 1.00 0.00 12 LYS A C 6
ATOM 10054 O O . LYS A 1 12 ? -16.367 -10.973 -4.193 1.00 0.00 12 LYS A O 6
ATOM 10073 N N . GLU A 1 13 ? -15.913 -12.956 -3.265 1.00 0.00 13 GLU A N 6
ATOM 10074 C CA . GLU A 1 13 ? -16.926 -12.778 -2.237 1.00 0.00 13 GLU A CA 6
ATOM 10075 C C . GLU A 1 13 ? -16.586 -11.613 -1.311 1.00 0.00 13 GLU A C 6
ATOM 10076 O O . GLU A 1 13 ? -17.441 -10.781 -1.022 1.00 0.00 13 GLU A O 6
ATOM 10088 N N . VAL A 1 14 ? -15.334 -11.529 -0.875 1.00 0.00 14 VAL A N 6
ATOM 10089 C CA . VAL A 1 14 ? -14.924 -10.423 -0.015 1.00 0.00 14 VAL A CA 6
ATOM 10090 C C . VAL A 1 14 ? -15.038 -9.116 -0.779 1.00 0.00 14 VAL A C 6
ATOM 10091 O O . VAL A 1 14 ? -15.552 -8.109 -0.275 1.00 0.00 14 VAL A O 6
ATOM 10104 N N . THR A 1 15 ? -14.531 -9.146 -1.996 1.00 0.00 15 THR A N 6
ATOM 10105 C CA . THR A 1 15 ? -14.540 -7.978 -2.837 1.00 0.00 15 THR A CA 6
ATOM 10106 C C . THR A 1 15 ? -15.976 -7.565 -3.139 1.00 0.00 15 THR A C 6
ATOM 10107 O O . THR A 1 15 ? -16.281 -6.385 -3.182 1.00 0.00 15 THR A O 6
ATOM 10118 N N . ASP A 1 16 ? -16.848 -8.550 -3.358 1.00 0.00 16 ASP A N 6
ATOM 10119 C CA . ASP A 1 16 ? -18.247 -8.268 -3.666 1.00 0.00 16 ASP A CA 6
ATOM 10120 C C . ASP A 1 16 ? -18.920 -7.525 -2.515 1.00 0.00 16 ASP A C 6
ATOM 10121 O O . ASP A 1 16 ? -19.719 -6.616 -2.739 1.00 0.00 16 ASP A O 6
ATOM 10130 N N . GLU A 1 17 ? -18.586 -7.901 -1.286 1.00 0.00 17 GLU A N 6
ATOM 10131 C CA . GLU A 1 17 ? -19.156 -7.252 -0.123 1.00 0.00 17 GLU A CA 6
ATOM 10132 C C . GLU A 1 17 ? -18.783 -5.789 -0.157 1.00 0.00 17 GLU A C 6
ATOM 10133 O O . GLU A 1 17 ? -19.599 -4.916 0.135 1.00 0.00 17 GLU A O 6
ATOM 10145 N N . PHE A 1 18 ? -17.548 -5.523 -0.553 1.00 0.00 18 PHE A N 6
ATOM 10146 C CA . PHE A 1 18 ? -17.096 -4.152 -0.663 1.00 0.00 18 PHE A CA 6
ATOM 10147 C C . PHE A 1 18 ? -17.761 -3.517 -1.881 1.00 0.00 18 PHE A C 6
ATOM 10148 O O . PHE A 1 18 ? -18.223 -2.377 -1.840 1.00 0.00 18 PHE A O 6
ATOM 10165 N N . THR A 1 19 ? -17.806 -4.291 -2.964 1.00 0.00 19 THR A N 6
ATOM 10166 C CA . THR A 1 19 ? -18.414 -3.853 -4.212 1.00 0.00 19 THR A CA 6
ATOM 10167 C C . THR A 1 19 ? -19.913 -4.028 -4.138 1.00 0.00 19 THR A C 6
ATOM 10168 O O . THR A 1 19 ? -20.609 -3.930 -5.149 1.00 0.00 19 THR A O 6
ATOM 10179 N N . THR A 1 20 ? -20.415 -4.280 -2.932 1.00 0.00 20 THR A N 6
ATOM 10180 C CA . THR A 1 20 ? -21.851 -4.445 -2.734 1.00 0.00 20 THR A CA 6
ATOM 10181 C C . THR A 1 20 ? -22.592 -3.345 -3.491 1.00 0.00 20 THR A C 6
ATOM 10182 O O . THR A 1 20 ? -23.793 -3.438 -3.746 1.00 0.00 20 THR A O 6
ATOM 10193 N N . LYS A 1 21 ? -21.831 -2.329 -3.895 1.00 0.00 21 LYS A N 6
ATOM 10194 C CA . LYS A 1 21 ? -22.351 -1.229 -4.678 1.00 0.00 21 LYS A CA 6
ATOM 10195 C C . LYS A 1 21 ? -22.762 -1.728 -6.058 1.00 0.00 21 LYS A C 6
ATOM 10196 O O . LYS A 1 21 ? -22.806 -0.953 -7.014 1.00 0.00 21 LYS A O 6
ATOM 10215 N N . ASP A 1 22 ? -23.060 -3.028 -6.161 1.00 0.00 22 ASP A N 6
ATOM 10216 C CA . ASP A 1 22 ? -23.472 -3.610 -7.429 1.00 0.00 22 ASP A CA 6
ATOM 10217 C C . ASP A 1 22 ? -24.869 -3.115 -7.763 1.00 0.00 22 ASP A C 6
ATOM 10218 O O . ASP A 1 22 ? -25.737 -3.873 -8.193 1.00 0.00 22 ASP A O 6
ATOM 10227 N N . GLN A 1 23 ? -25.058 -1.825 -7.546 1.00 0.00 23 GLN A N 6
ATOM 10228 C CA . GLN A 1 23 ? -26.327 -1.173 -7.797 1.00 0.00 23 GLN A CA 6
ATOM 10229 C C . GLN A 1 23 ? -26.763 -1.373 -9.238 1.00 0.00 23 GLN A C 6
ATOM 10230 O O . GLN A 1 23 ? -27.948 -1.293 -9.553 1.00 0.00 23 GLN A O 6
ATOM 10244 N N . ASP A 1 24 ? -25.796 -1.645 -10.103 1.00 0.00 24 ASP A N 6
ATOM 10245 C CA . ASP A 1 24 ? -26.077 -1.868 -11.509 1.00 0.00 24 ASP A CA 6
ATOM 10246 C C . ASP A 1 24 ? -24.810 -2.329 -12.216 1.00 0.00 24 ASP A C 6
ATOM 10247 O O . ASP A 1 24 ? -24.820 -2.601 -13.416 1.00 0.00 24 ASP A O 6
ATOM 10256 N N . LEU A 1 25 ? -23.724 -2.413 -11.459 1.00 0.00 25 LEU A N 6
ATOM 10257 C CA . LEU A 1 25 ? -22.442 -2.831 -12.026 1.00 0.00 25 LEU A CA 6
ATOM 10258 C C . LEU A 1 25 ? -22.506 -4.257 -12.538 1.00 0.00 25 LEU A C 6
ATOM 10259 O O . LEU A 1 25 ? -23.451 -5.001 -12.275 1.00 0.00 25 LEU A O 6
ATOM 10275 N N . ARG A 1 26 ? -21.473 -4.607 -13.286 1.00 0.00 26 ARG A N 6
ATOM 10276 C CA . ARG A 1 26 ? -21.357 -5.931 -13.881 1.00 0.00 26 ARG A CA 6
ATOM 10277 C C . ARG A 1 26 ? -19.915 -6.420 -13.829 1.00 0.00 26 ARG A C 6
ATOM 10278 O O . ARG A 1 26 ? -18.979 -5.668 -14.085 1.00 0.00 26 ARG A O 6
ATOM 10299 N N . TRP A 1 27 ? -19.736 -7.687 -13.486 1.00 0.00 27 TRP A N 6
ATOM 10300 C CA . TRP A 1 27 ? -18.391 -8.265 -13.399 1.00 0.00 27 TRP A CA 6
ATOM 10301 C C . TRP A 1 27 ? -18.034 -9.069 -14.646 1.00 0.00 27 TRP A C 6
ATOM 10302 O O . TRP A 1 27 ? -18.599 -10.134 -14.899 1.00 0.00 27 TRP A O 6
ATOM 10323 N N . GLN A 1 28 ? -17.058 -8.570 -15.388 1.00 0.00 28 GLN A N 6
ATOM 10324 C CA . GLN A 1 28 ? -16.578 -9.257 -16.576 1.00 0.00 28 GLN A CA 6
ATOM 10325 C C . GLN A 1 28 ? -15.527 -10.276 -16.159 1.00 0.00 28 GLN A C 6
ATOM 10326 O O . GLN A 1 28 ? -14.950 -10.162 -15.079 1.00 0.00 28 GLN A O 6
ATOM 10340 N N . SER A 1 29 ? -15.255 -11.251 -17.008 1.00 0.00 29 SER A N 6
ATOM 10341 C CA . SER A 1 29 ? -14.239 -12.236 -16.676 1.00 0.00 29 SER A CA 6
ATOM 10342 C C . SER A 1 29 ? -12.911 -11.513 -16.498 1.00 0.00 29 SER A C 6
ATOM 10343 O O . SER A 1 29 ? -11.994 -12.004 -15.835 1.00 0.00 29 SER A O 6
ATOM 10351 N N . MET A 1 30 ? -12.833 -10.321 -17.090 1.00 0.00 30 MET A N 6
ATOM 10352 C CA . MET A 1 30 ? -11.629 -9.510 -16.991 1.00 0.00 30 MET A CA 6
ATOM 10353 C C . MET A 1 30 ? -11.494 -9.020 -15.550 1.00 0.00 30 MET A C 6
ATOM 10354 O O . MET A 1 30 ? -10.412 -8.799 -15.025 1.00 0.00 30 MET A O 6
ATOM 10368 N N . ALA A 1 31 ? -12.613 -8.862 -14.899 1.00 0.00 31 ALA A N 6
ATOM 10369 C CA . ALA A 1 31 ? -12.594 -8.424 -13.524 1.00 0.00 31 ALA A CA 6
ATOM 10370 C C . ALA A 1 31 ? -11.855 -9.441 -12.662 1.00 0.00 31 ALA A C 6
ATOM 10371 O O . ALA A 1 31 ? -11.030 -9.077 -11.838 1.00 0.00 31 ALA A O 6
ATOM 10378 N N . ILE A 1 32 ? -12.171 -10.714 -12.867 1.00 0.00 32 ILE A N 6
ATOM 10379 C CA . ILE A 1 32 ? -11.571 -11.800 -12.100 1.00 0.00 32 ILE A CA 6
ATOM 10380 C C . ILE A 1 32 ? -10.070 -11.907 -12.329 1.00 0.00 32 ILE A C 6
ATOM 10381 O O . ILE A 1 32 ? -9.301 -11.957 -11.376 1.00 0.00 32 ILE A O 6
ATOM 10397 N N . MET A 1 33 ? -9.638 -11.929 -13.582 1.00 0.00 33 MET A N 6
ATOM 10398 C CA . MET A 1 33 ? -8.208 -12.019 -13.848 1.00 0.00 33 MET A CA 6
ATOM 10399 C C . MET A 1 33 ? -7.522 -10.895 -13.112 1.00 0.00 33 MET A C 6
ATOM 10400 O O . MET A 1 33 ? -6.380 -11.008 -12.688 1.00 0.00 33 MET A O 6
ATOM 10414 N N . ALA A 1 34 ? -8.256 -9.813 -12.943 1.00 0.00 34 ALA A N 6
ATOM 10415 C CA . ALA A 1 34 ? -7.741 -8.670 -12.221 1.00 0.00 34 ALA A CA 6
ATOM 10416 C C . ALA A 1 34 ? -7.432 -9.081 -10.788 1.00 0.00 34 ALA A C 6
ATOM 10417 O O . ALA A 1 34 ? -6.399 -8.707 -10.242 1.00 0.00 34 ALA A O 6
ATOM 10424 N N . LEU A 1 35 ? -8.316 -9.879 -10.191 1.00 0.00 35 LEU A N 6
ATOM 10425 C CA . LEU A 1 35 ? -8.076 -10.350 -8.835 1.00 0.00 35 LEU A CA 6
ATOM 10426 C C . LEU A 1 35 ? -6.859 -11.259 -8.823 1.00 0.00 35 LEU A C 6
ATOM 10427 O O . LEU A 1 35 ? -6.054 -11.241 -7.892 1.00 0.00 35 LEU A O 6
ATOM 10443 N N . GLN A 1 36 ? -6.753 -12.066 -9.864 1.00 0.00 36 GLN A N 6
ATOM 10444 C CA . GLN A 1 36 ? -5.665 -13.006 -9.990 1.00 0.00 36 GLN A CA 6
ATOM 10445 C C . GLN A 1 36 ? -4.354 -12.252 -10.134 1.00 0.00 36 GLN A C 6
ATOM 10446 O O . GLN A 1 36 ? -3.348 -12.591 -9.510 1.00 0.00 36 GLN A O 6
ATOM 10460 N N . GLU A 1 37 ? -4.398 -11.205 -10.943 1.00 0.00 37 GLU A N 6
ATOM 10461 C CA . GLU A 1 37 ? -3.241 -10.365 -11.161 1.00 0.00 37 GLU A CA 6
ATOM 10462 C C . GLU A 1 37 ? -2.912 -9.615 -9.885 1.00 0.00 37 GLU A C 6
ATOM 10463 O O . GLU A 1 37 ? -1.756 -9.409 -9.556 1.00 0.00 37 GLU A O 6
ATOM 10475 N N . ALA A 1 38 ? -3.951 -9.186 -9.188 1.00 0.00 38 ALA A N 6
ATOM 10476 C CA . ALA A 1 38 ? -3.764 -8.434 -7.957 1.00 0.00 38 ALA A CA 6
ATOM 10477 C C . ALA A 1 38 ? -3.060 -9.258 -6.892 1.00 0.00 38 ALA A C 6
ATOM 10478 O O . ALA A 1 38 ? -2.156 -8.765 -6.218 1.00 0.00 38 ALA A O 6
ATOM 10485 N N . SER A 1 39 ? -3.483 -10.502 -6.724 1.00 0.00 39 SER A N 6
ATOM 10486 C CA . SER A 1 39 ? -2.872 -11.343 -5.711 1.00 0.00 39 SER A CA 6
ATOM 10487 C C . SER A 1 39 ? -1.427 -11.676 -6.052 1.00 0.00 39 SER A C 6
ATOM 10488 O O . SER A 1 39 ? -0.542 -11.580 -5.204 1.00 0.00 39 SER A O 6
ATOM 10496 N N . GLU A 1 40 ? -1.194 -12.078 -7.292 1.00 0.00 40 GLU A N 6
ATOM 10497 C CA . GLU A 1 40 ? 0.150 -12.440 -7.714 1.00 0.00 40 GLU A CA 6
ATOM 10498 C C . GLU A 1 40 ? 1.037 -11.201 -7.834 1.00 0.00 40 GLU A C 6
ATOM 10499 O O . GLU A 1 40 ? 2.248 -11.270 -7.633 1.00 0.00 40 GLU A O 6
ATOM 10511 N N . ALA A 1 41 ? 0.424 -10.077 -8.183 1.00 0.00 41 ALA A N 6
ATOM 10512 C CA . ALA A 1 41 ? 1.164 -8.836 -8.351 1.00 0.00 41 ALA A CA 6
ATOM 10513 C C . ALA A 1 41 ? 1.619 -8.277 -7.022 1.00 0.00 41 ALA A C 6
ATOM 10514 O O . ALA A 1 41 ? 2.749 -7.806 -6.889 1.00 0.00 41 ALA A O 6
ATOM 10521 N N . TYR A 1 42 ? 0.736 -8.315 -6.038 1.00 0.00 42 TYR A N 6
ATOM 10522 C CA . TYR A 1 42 ? 1.080 -7.790 -4.736 1.00 0.00 42 TYR A CA 6
ATOM 10523 C C . TYR A 1 42 ? 2.163 -8.642 -4.118 1.00 0.00 42 TYR A C 6
ATOM 10524 O O . TYR A 1 42 ? 3.063 -8.144 -3.451 1.00 0.00 42 TYR A O 6
ATOM 10542 N N . LEU A 1 43 ? 2.037 -9.937 -4.327 1.00 0.00 43 LEU A N 6
ATOM 10543 C CA . LEU A 1 43 ? 2.996 -10.890 -3.764 1.00 0.00 43 LEU A CA 6
ATOM 10544 C C . LEU A 1 43 ? 4.393 -10.707 -4.317 1.00 0.00 43 LEU A C 6
ATOM 10545 O O . LEU A 1 43 ? 5.352 -10.655 -3.564 1.00 0.00 43 LEU A O 6
ATOM 10561 N N . VAL A 1 44 ? 4.511 -10.619 -5.625 1.00 0.00 44 VAL A N 6
ATOM 10562 C CA . VAL A 1 44 ? 5.816 -10.453 -6.229 1.00 0.00 44 VAL A CA 6
ATOM 10563 C C . VAL A 1 44 ? 6.412 -9.173 -5.695 1.00 0.00 44 VAL A C 6
ATOM 10564 O O . VAL A 1 44 ? 7.588 -9.105 -5.343 1.00 0.00 44 VAL A O 6
ATOM 10577 N N . GLY A 1 45 ? 5.566 -8.168 -5.619 1.00 0.00 45 GLY A N 6
ATOM 10578 C CA . GLY A 1 45 ? 5.979 -6.877 -5.102 1.00 0.00 45 GLY A CA 6
ATOM 10579 C C . GLY A 1 45 ? 6.396 -6.992 -3.638 1.00 0.00 45 GLY A C 6
ATOM 10580 O O . GLY A 1 45 ? 7.370 -6.381 -3.218 1.00 0.00 45 GLY A O 6
ATOM 10584 N N . LEU A 1 46 ? 5.644 -7.778 -2.867 1.00 0.00 46 LEU A N 6
ATOM 10585 C CA . LEU A 1 46 ? 5.934 -7.964 -1.446 1.00 0.00 46 LEU A CA 6
ATOM 10586 C C . LEU A 1 46 ? 7.216 -8.762 -1.267 1.00 0.00 46 LEU A C 6
ATOM 10587 O O . LEU A 1 46 ? 8.091 -8.411 -0.477 1.00 0.00 46 LEU A O 6
ATOM 10603 N N . LEU A 1 47 ? 7.297 -9.837 -2.026 1.00 0.00 47 LEU A N 6
ATOM 10604 C CA . LEU A 1 47 ? 8.441 -10.727 -2.000 1.00 0.00 47 LEU A CA 6
ATOM 10605 C C . LEU A 1 47 ? 9.693 -9.956 -2.386 1.00 0.00 47 LEU A C 6
ATOM 10606 O O . LEU A 1 47 ? 10.704 -9.987 -1.682 1.00 0.00 47 LEU A O 6
ATOM 10622 N N . GLU A 1 48 ? 9.604 -9.237 -3.484 1.00 0.00 48 GLU A N 6
ATOM 10623 C CA . GLU A 1 48 ? 10.707 -8.434 -3.939 1.00 0.00 48 GLU A CA 6
ATOM 10624 C C . GLU A 1 48 ? 10.999 -7.345 -2.916 1.00 0.00 48 GLU A C 6
ATOM 10625 O O . GLU A 1 48 ? 12.158 -7.016 -2.659 1.00 0.00 48 GLU A O 6
ATOM 10637 N N . HIS A 1 49 ? 9.938 -6.797 -2.324 1.00 0.00 49 HIS A N 6
ATOM 10638 C CA . HIS A 1 49 ? 10.107 -5.752 -1.314 1.00 0.00 49 HIS A CA 6
ATOM 10639 C C . HIS A 1 49 ? 10.806 -6.314 -0.078 1.00 0.00 49 HIS A C 6
ATOM 10640 O O . HIS A 1 49 ? 11.681 -5.671 0.497 1.00 0.00 49 HIS A O 6
ATOM 10654 N N . THR A 1 50 ? 10.408 -7.519 0.324 1.00 0.00 50 THR A N 6
ATOM 10655 C CA . THR A 1 50 ? 10.998 -8.162 1.494 1.00 0.00 50 THR A CA 6
ATOM 10656 C C . THR A 1 50 ? 12.475 -8.459 1.261 1.00 0.00 50 THR A C 6
ATOM 10657 O O . THR A 1 50 ? 12.875 -9.618 1.153 1.00 0.00 50 THR A O 6
ATOM 10668 N N . ASN A 1 51 ? 13.277 -7.406 1.186 1.00 0.00 51 ASN A N 6
ATOM 10669 C CA . ASN A 1 51 ? 14.711 -7.560 0.964 1.00 0.00 51 ASN A CA 6
ATOM 10670 C C . ASN A 1 51 ? 15.425 -6.207 1.013 1.00 0.00 51 ASN A C 6
ATOM 10671 O O . ASN A 1 51 ? 16.343 -6.007 1.808 1.00 0.00 51 ASN A O 6
ATOM 10682 N N . LEU A 1 52 ? 15.006 -5.292 0.144 1.00 0.00 52 LEU A N 6
ATOM 10683 C CA . LEU A 1 52 ? 15.617 -3.970 0.075 1.00 0.00 52 LEU A CA 6
ATOM 10684 C C . LEU A 1 52 ? 15.382 -3.190 1.360 1.00 0.00 52 LEU A C 6
ATOM 10685 O O . LEU A 1 52 ? 16.259 -2.460 1.821 1.00 0.00 52 LEU A O 6
ATOM 10701 N N . LEU A 1 53 ? 14.191 -3.332 1.929 1.00 0.00 53 LEU A N 6
ATOM 10702 C CA . LEU A 1 53 ? 13.862 -2.613 3.149 1.00 0.00 53 LEU A CA 6
ATOM 10703 C C . LEU A 1 53 ? 14.989 -2.723 4.167 1.00 0.00 53 LEU A C 6
ATOM 10704 O O . LEU A 1 53 ? 15.017 -1.985 5.145 1.00 0.00 53 LEU A O 6
ATOM 10720 N N . ALA A 1 54 ? 15.905 -3.654 3.946 1.00 0.00 54 ALA A N 6
ATOM 10721 C CA . ALA A 1 54 ? 17.012 -3.842 4.871 1.00 0.00 54 ALA A CA 6
ATOM 10722 C C . ALA A 1 54 ? 17.909 -2.610 4.926 1.00 0.00 54 ALA A C 6
ATOM 10723 O O . ALA A 1 54 ? 18.346 -2.200 6.002 1.00 0.00 54 ALA A O 6
ATOM 10730 N N . LEU A 1 55 ? 18.190 -2.029 3.763 1.00 0.00 55 LEU A N 6
ATOM 10731 C CA . LEU A 1 55 ? 19.048 -0.846 3.688 1.00 0.00 55 LEU A CA 6
ATOM 10732 C C . LEU A 1 55 ? 18.207 0.419 3.561 1.00 0.00 55 LEU A C 6
ATOM 10733 O O . LEU A 1 55 ? 18.466 1.419 4.231 1.00 0.00 55 LEU A O 6
ATOM 10749 N N . HIS A 1 56 ? 17.202 0.368 2.695 1.00 0.00 56 HIS A N 6
ATOM 10750 C CA . HIS A 1 56 ? 16.328 1.514 2.486 1.00 0.00 56 HIS A CA 6
ATOM 10751 C C . HIS A 1 56 ? 15.587 1.853 3.770 1.00 0.00 56 HIS A C 6
ATOM 10752 O O . HIS A 1 56 ? 15.460 3.021 4.138 1.00 0.00 56 HIS A O 6
ATOM 10766 N N . LEU A 1 57 ? 15.096 0.818 4.446 1.00 0.00 57 LEU A N 6
ATOM 10767 C CA . LEU A 1 57 ? 14.358 0.994 5.695 1.00 0.00 57 LEU A CA 6
ATOM 10768 C C . LEU A 1 57 ? 15.091 0.351 6.857 1.00 0.00 57 LEU A C 6
ATOM 10769 O O . LEU A 1 57 ? 15.934 -0.526 6.682 1.00 0.00 57 LEU A O 6
ATOM 10785 N N . VAL A 1 58 ? 14.748 0.799 8.051 1.00 0.00 58 VAL A N 6
ATOM 10786 C CA . VAL A 1 58 ? 15.345 0.275 9.272 1.00 0.00 58 VAL A CA 6
ATOM 10787 C C . VAL A 1 58 ? 14.245 -0.034 10.294 1.00 0.00 58 VAL A C 6
ATOM 10788 O O . VAL A 1 58 ? 13.863 0.826 11.083 1.00 0.00 58 VAL A O 6
ATOM 10801 N N . PRO A 1 59 ? 13.739 -1.245 10.306 1.00 0.00 59 PRO A N 6
ATOM 10802 C CA . PRO A 1 59 ? 12.679 -1.656 11.267 1.00 0.00 59 PRO A CA 6
ATOM 10803 C C . PRO A 1 59 ? 13.089 -1.393 12.717 1.00 0.00 59 PRO A C 6
ATOM 10804 O O . PRO A 1 59 ? 14.199 -1.736 13.127 1.00 0.00 59 PRO A O 6
ATOM 10815 N N . ARG A 1 60 ? 12.192 -0.789 13.491 1.00 0.00 60 ARG A N 6
ATOM 10816 C CA . ARG A 1 60 ? 12.488 -0.500 14.891 1.00 0.00 60 ARG A CA 6
ATOM 10817 C C . ARG A 1 60 ? 12.668 -1.795 15.674 1.00 0.00 60 ARG A C 6
ATOM 10818 O O . ARG A 1 60 ? 13.563 -1.910 16.510 1.00 0.00 60 ARG A O 6
ATOM 10839 N N . GLY A 1 61 ? 11.808 -2.769 15.391 1.00 0.00 61 GLY A N 6
ATOM 10840 C CA . GLY A 1 61 ? 11.869 -4.064 16.061 1.00 0.00 61 GLY A CA 6
ATOM 10841 C C . GLY A 1 61 ? 11.081 -4.037 17.368 1.00 0.00 61 GLY A C 6
ATOM 10842 O O . GLY A 1 61 ? 10.845 -5.077 17.984 1.00 0.00 61 GLY A O 6
ATOM 10846 N N . SER A 1 62 ? 10.684 -2.839 17.788 1.00 0.00 62 SER A N 6
ATOM 10847 C CA . SER A 1 62 ? 9.930 -2.684 19.027 1.00 0.00 62 SER A CA 6
ATOM 10848 C C . SER A 1 62 ? 8.573 -3.378 18.945 1.00 0.00 62 SER A C 6
ATOM 10849 O O . SER A 1 62 ? 8.172 -4.084 19.870 1.00 0.00 62 SER A O 6
ATOM 10857 N N . LYS A 1 63 ? 7.860 -3.158 17.839 1.00 0.00 63 LYS A N 6
ATOM 10858 C CA . LYS A 1 63 ? 6.531 -3.752 17.643 1.00 0.00 63 LYS A CA 6
ATOM 10859 C C . LYS A 1 63 ? 6.517 -4.701 16.450 1.00 0.00 63 LYS A C 6
ATOM 10860 O O . LYS A 1 63 ? 5.451 -5.057 15.948 1.00 0.00 63 LYS A O 6
ATOM 10879 N N . ARG A 1 64 ? 7.696 -5.106 15.994 1.00 0.00 64 ARG A N 6
ATOM 10880 C CA . ARG A 1 64 ? 7.781 -6.014 14.855 1.00 0.00 64 ARG A CA 6
ATOM 10881 C C . ARG A 1 64 ? 7.388 -7.423 15.279 1.00 0.00 64 ARG A C 6
ATOM 10882 O O . ARG A 1 64 ? 7.971 -7.985 16.207 1.00 0.00 64 ARG A O 6
ATOM 10903 N N . ILE A 1 65 ? 6.387 -7.987 14.607 1.00 0.00 65 ILE A N 6
ATOM 10904 C CA . ILE A 1 65 ? 5.908 -9.326 14.931 1.00 0.00 65 ILE A CA 6
ATOM 10905 C C . ILE A 1 65 ? 5.683 -10.144 13.669 1.00 0.00 65 ILE A C 6
ATOM 10906 O O . ILE A 1 65 ? 6.258 -11.219 13.501 1.00 0.00 65 ILE A O 6
ATOM 10922 N N . SER A 1 66 ? 4.833 -9.632 12.787 1.00 0.00 66 SER A N 6
ATOM 10923 C CA . SER A 1 66 ? 4.529 -10.335 11.549 1.00 0.00 66 SER A CA 6
ATOM 10924 C C . SER A 1 66 ? 4.109 -11.765 11.861 1.00 0.00 66 SER A C 6
ATOM 10925 O O . SER A 1 66 ? 4.336 -12.678 11.066 1.00 0.00 66 SER A O 6
ATOM 10933 N N . GLY A 1 67 ? 3.497 -11.951 13.026 1.00 0.00 67 GLY A N 6
ATOM 10934 C CA . GLY A 1 67 ? 3.048 -13.275 13.438 1.00 0.00 67 GLY A CA 6
ATOM 10935 C C . GLY A 1 67 ? 2.024 -13.821 12.456 1.00 0.00 67 GLY A C 6
ATOM 10936 O O . GLY A 1 67 ? 2.062 -14.996 12.095 1.00 0.00 67 GLY A O 6
ATOM 10940 N N . LEU A 1 68 ? 1.110 -12.955 12.019 1.00 0.00 68 LEU A N 6
ATOM 10941 C CA . LEU A 1 68 ? 0.075 -13.347 11.070 1.00 0.00 68 LEU A CA 6
ATOM 10942 C C . LEU A 1 68 ? 0.306 -12.701 9.714 1.00 0.00 68 LEU A C 6
ATOM 10943 O O . LEU A 1 68 ? -0.247 -11.640 9.408 1.00 0.00 68 LEU A O 6
ATOM 10959 N N . ILE A 1 69 ? 1.103 -13.363 8.898 1.00 0.00 69 ILE A N 6
ATOM 10960 C CA . ILE A 1 69 ? 1.390 -12.871 7.565 1.00 0.00 69 ILE A CA 6
ATOM 10961 C C . ILE A 1 69 ? 0.103 -12.812 6.750 1.00 0.00 69 ILE A C 6
ATOM 10962 O O . ILE A 1 69 ? -0.137 -11.856 6.012 1.00 0.00 69 ILE A O 6
ATOM 10978 N N . TYR A 1 70 ? -0.710 -13.855 6.877 1.00 0.00 70 TYR A N 6
ATOM 10979 C CA . TYR A 1 70 ? -1.961 -13.930 6.139 1.00 0.00 70 TYR A CA 6
ATOM 10980 C C . TYR A 1 70 ? -2.904 -12.791 6.518 1.00 0.00 70 TYR A C 6
ATOM 10981 O O . TYR A 1 70 ? -3.561 -12.219 5.655 1.00 0.00 70 TYR A O 6
ATOM 10999 N N . GLU A 1 71 ? -2.979 -12.458 7.802 1.00 0.00 71 GLU A N 6
ATOM 11000 C CA . GLU A 1 71 ? -3.872 -11.382 8.223 1.00 0.00 71 GLU A CA 6
ATOM 11001 C C . GLU A 1 71 ? -3.468 -10.079 7.543 1.00 0.00 71 GLU A C 6
ATOM 11002 O O . GLU A 1 71 ? -4.314 -9.334 7.047 1.00 0.00 71 GLU A O 6
ATOM 11014 N N . GLU A 1 72 ? -2.167 -9.812 7.529 1.00 0.00 72 GLU A N 6
ATOM 11015 C CA . GLU A 1 72 ? -1.646 -8.595 6.915 1.00 0.00 72 GLU A CA 6
ATOM 11016 C C . GLU A 1 72 ? -1.940 -8.537 5.430 1.00 0.00 72 GLU A C 6
ATOM 11017 O O . GLU A 1 72 ? -2.405 -7.526 4.923 1.00 0.00 72 GLU A O 6
ATOM 11029 N N . VAL A 1 73 ? -1.661 -9.618 4.736 1.00 0.00 73 VAL A N 6
ATOM 11030 C CA . VAL A 1 73 ? -1.890 -9.651 3.307 1.00 0.00 73 VAL A CA 6
ATOM 11031 C C . VAL A 1 73 ? -3.367 -9.478 3.020 1.00 0.00 73 VAL A C 6
ATOM 11032 O O . VAL A 1 73 ? -3.759 -8.779 2.105 1.00 0.00 73 VAL A O 6
ATOM 11045 N N . ARG A 1 74 ? -4.176 -10.127 3.814 1.00 0.00 74 ARG A N 6
ATOM 11046 C CA . ARG A 1 74 ? -5.626 -10.060 3.636 1.00 0.00 74 ARG A CA 6
ATOM 11047 C C . ARG A 1 74 ? -6.179 -8.661 3.861 1.00 0.00 74 ARG A C 6
ATOM 11048 O O . ARG A 1 74 ? -6.950 -8.152 3.048 1.00 0.00 74 ARG A O 6
ATOM 11069 N N . ALA A 1 75 ? -5.797 -8.051 4.966 1.00 0.00 75 ALA A N 6
ATOM 11070 C CA . ALA A 1 75 ? -6.284 -6.715 5.279 1.00 0.00 75 ALA A CA 6
ATOM 11071 C C . ALA A 1 75 ? -5.671 -5.686 4.344 1.00 0.00 75 ALA A C 6
ATOM 11072 O O . ALA A 1 75 ? -6.266 -4.651 4.047 1.00 0.00 75 ALA A O 6
ATOM 11079 N N . VAL A 1 76 ? -4.478 -5.986 3.877 1.00 0.00 76 VAL A N 6
ATOM 11080 C CA . VAL A 1 76 ? -3.782 -5.117 2.967 1.00 0.00 76 VAL A CA 6
ATOM 11081 C C . VAL A 1 76 ? -4.436 -5.208 1.603 1.00 0.00 76 VAL A C 6
ATOM 11082 O O . VAL A 1 76 ? -4.617 -4.204 0.917 1.00 0.00 76 VAL A O 6
ATOM 11095 N N . LEU A 1 77 ? -4.828 -6.424 1.237 1.00 0.00 77 LEU A N 6
ATOM 11096 C CA . LEU A 1 77 ? -5.510 -6.622 -0.031 1.00 0.00 77 LEU A CA 6
ATOM 11097 C C . LEU A 1 77 ? -6.874 -5.983 0.035 1.00 0.00 77 LEU A C 6
ATOM 11098 O O . LEU A 1 77 ? -7.351 -5.407 -0.932 1.00 0.00 77 LEU A O 6
ATOM 11114 N N . LYS A 1 78 ? -7.484 -6.076 1.201 1.00 0.00 78 LYS A N 6
ATOM 11115 C CA . LYS A 1 78 ? -8.773 -5.495 1.422 1.00 0.00 78 LYS A CA 6
ATOM 11116 C C . LYS A 1 78 ? -8.711 -4.012 1.112 1.00 0.00 78 LYS A C 6
ATOM 11117 O O . LYS A 1 78 ? -9.579 -3.468 0.439 1.00 0.00 78 LYS A O 6
ATOM 11136 N N . SER A 1 79 ? -7.652 -3.374 1.577 1.00 0.00 79 SER A N 6
ATOM 11137 C CA . SER A 1 79 ? -7.460 -1.964 1.308 1.00 0.00 79 SER A CA 6
ATOM 11138 C C . SER A 1 79 ? -7.362 -1.733 -0.193 1.00 0.00 79 SER A C 6
ATOM 11139 O O . SER A 1 79 ? -7.998 -0.831 -0.738 1.00 0.00 79 SER A O 6
ATOM 11147 N N . PHE A 1 80 ? -6.581 -2.576 -0.856 1.00 0.00 80 PHE A N 6
ATOM 11148 C CA . PHE A 1 80 ? -6.425 -2.481 -2.297 1.00 0.00 80 PHE A CA 6
ATOM 11149 C C . PHE A 1 80 ? -7.768 -2.685 -2.990 1.00 0.00 80 PHE A C 6
ATOM 11150 O O . PHE A 1 80 ? -8.174 -1.877 -3.814 1.00 0.00 80 PHE A O 6
ATOM 11167 N N . LEU A 1 81 ? -8.449 -3.770 -2.654 1.00 0.00 81 LEU A N 6
ATOM 11168 C CA . LEU A 1 81 ? -9.731 -4.059 -3.272 1.00 0.00 81 LEU A CA 6
ATOM 11169 C C . LEU A 1 81 ? -10.717 -2.925 -3.006 1.00 0.00 81 LEU A C 6
ATOM 11170 O O . LEU A 1 81 ? -11.386 -2.461 -3.913 1.00 0.00 81 LEU A O 6
ATOM 11186 N N . GLU A 1 82 ? -10.795 -2.479 -1.758 1.00 0.00 82 GLU A N 6
ATOM 11187 C CA . GLU A 1 82 ? -11.713 -1.403 -1.398 1.00 0.00 82 GLU A CA 6
ATOM 11188 C C . GLU A 1 82 ? -11.423 -0.143 -2.198 1.00 0.00 82 GLU A C 6
ATOM 11189 O O . GLU A 1 82 ? -12.325 0.463 -2.778 1.00 0.00 82 GLU A O 6
ATOM 11201 N N . SER A 1 83 ? -10.160 0.230 -2.241 1.00 0.00 83 SER A N 6
ATOM 11202 C CA . SER A 1 83 ? -9.747 1.408 -2.991 1.00 0.00 83 SER A CA 6
ATOM 11203 C C . SER A 1 83 ? -9.999 1.214 -4.473 1.00 0.00 83 SER A C 6
ATOM 11204 O O . SER A 1 83 ? -10.367 2.149 -5.182 1.00 0.00 83 SER A O 6
ATOM 11212 N N . VAL A 1 84 ? -9.767 -0.002 -4.942 1.00 0.00 84 VAL A N 6
ATOM 11213 C CA . VAL A 1 84 ? -9.938 -0.305 -6.345 1.00 0.00 84 VAL A CA 6
ATOM 11214 C C . VAL A 1 84 ? -11.369 -0.045 -6.770 1.00 0.00 84 VAL A C 6
ATOM 11215 O O . VAL A 1 84 ? -11.616 0.503 -7.834 1.00 0.00 84 VAL A O 6
ATOM 11228 N N . ILE A 1 85 ? -12.301 -0.448 -5.929 1.00 0.00 85 ILE A N 6
ATOM 11229 C CA . ILE A 1 85 ? -13.706 -0.257 -6.208 1.00 0.00 85 ILE A CA 6
ATOM 11230 C C . ILE A 1 85 ? -14.011 1.217 -6.254 1.00 0.00 85 ILE A C 6
ATOM 11231 O O . ILE A 1 85 ? -14.734 1.690 -7.125 1.00 0.00 85 ILE A O 6
ATOM 11247 N N . ARG A 1 86 ? -13.449 1.946 -5.302 1.00 0.00 86 ARG A N 6
ATOM 11248 C CA . ARG A 1 86 ? -13.670 3.370 -5.252 1.00 0.00 86 ARG A CA 6
ATOM 11249 C C . ARG A 1 86 ? -13.131 4.013 -6.512 1.00 0.00 86 ARG A C 6
ATOM 11250 O O . ARG A 1 86 ? -13.750 4.910 -7.078 1.00 0.00 86 ARG A O 6
ATOM 11271 N N . ASP A 1 87 ? -11.985 3.534 -6.960 1.00 0.00 87 ASP A N 6
ATOM 11272 C CA . ASP A 1 87 ? -11.377 4.055 -8.168 1.00 0.00 87 ASP A CA 6
ATOM 11273 C C . ASP A 1 87 ? -12.110 3.567 -9.411 1.00 0.00 87 ASP A C 6
ATOM 11274 O O . ASP A 1 87 ? -12.178 4.251 -10.429 1.00 0.00 87 ASP A O 6
ATOM 11283 N N . SER A 1 88 ? -12.616 2.360 -9.308 1.00 0.00 88 SER A N 6
ATOM 11284 C CA . SER A 1 88 ? -13.312 1.708 -10.413 1.00 0.00 88 SER A CA 6
ATOM 11285 C C . SER A 1 88 ? -14.671 2.316 -10.644 1.00 0.00 88 SER A C 6
ATOM 11286 O O . SER A 1 88 ? -15.044 2.622 -11.768 1.00 0.00 88 SER A O 6
ATOM 11294 N N . VAL A 1 89 ? -15.400 2.502 -9.566 1.00 0.00 89 VAL A N 6
ATOM 11295 C CA . VAL A 1 89 ? -16.708 3.092 -9.652 1.00 0.00 89 VAL A CA 6
ATOM 11296 C C . VAL A 1 89 ? -16.517 4.497 -10.160 1.00 0.00 89 VAL A C 6
ATOM 11297 O O . VAL A 1 89 ? -17.295 5.004 -10.949 1.00 0.00 89 VAL A O 6
ATOM 11310 N N . THR A 1 90 ? -15.442 5.105 -9.695 1.00 0.00 90 THR A N 6
ATOM 11311 C CA . THR A 1 90 ? -15.099 6.450 -10.087 1.00 0.00 90 THR A CA 6
ATOM 11312 C C . THR A 1 90 ? -14.840 6.558 -11.588 1.00 0.00 90 THR A C 6
ATOM 11313 O O . THR A 1 90 ? -15.392 7.432 -12.253 1.00 0.00 90 THR A O 6
ATOM 11324 N N . TYR A 1 91 ? -14.013 5.664 -12.119 1.00 0.00 91 TYR A N 6
ATOM 11325 C CA . TYR A 1 91 ? -13.709 5.676 -13.545 1.00 0.00 91 TYR A CA 6
ATOM 11326 C C . TYR A 1 91 ? -14.909 5.200 -14.338 1.00 0.00 91 TYR A C 6
ATOM 11327 O O . TYR A 1 91 ? -15.188 5.709 -15.423 1.00 0.00 91 TYR A O 6
ATOM 11345 N N . THR A 1 92 ? -15.624 4.224 -13.799 1.00 0.00 92 THR A N 6
ATOM 11346 C CA . THR A 1 92 ? -16.790 3.727 -14.506 1.00 0.00 92 THR A CA 6
ATOM 11347 C C . THR A 1 92 ? -17.835 4.815 -14.514 1.00 0.00 92 THR A C 6
ATOM 11348 O O . THR A 1 92 ? -18.394 5.147 -15.551 1.00 0.00 92 THR A O 6
ATOM 11359 N N . GLU A 1 93 ? -18.047 5.411 -13.355 1.00 0.00 93 GLU A N 6
ATOM 11360 C CA . GLU A 1 93 ? -18.990 6.506 -13.263 1.00 0.00 93 GLU A CA 6
ATOM 11361 C C . GLU A 1 93 ? -18.515 7.651 -14.138 1.00 0.00 93 GLU A C 6
ATOM 11362 O O . GLU A 1 93 ? -19.320 8.351 -14.754 1.00 0.00 93 GLU A O 6
ATOM 11374 N N . HIS A 1 94 ? -17.196 7.825 -14.210 1.00 0.00 94 HIS A N 6
ATOM 11375 C CA . HIS A 1 94 ? -16.643 8.882 -15.042 1.00 0.00 94 HIS A CA 6
ATOM 11376 C C . HIS A 1 94 ? -17.103 8.651 -16.463 1.00 0.00 94 HIS A C 6
ATOM 11377 O O . HIS A 1 94 ? -17.421 9.583 -17.201 1.00 0.00 94 HIS A O 6
ATOM 11391 N N . ALA A 1 95 ? -17.161 7.380 -16.811 1.00 0.00 95 ALA A N 6
ATOM 11392 C CA . ALA A 1 95 ? -17.612 6.953 -18.130 1.00 0.00 95 ALA A CA 6
ATOM 11393 C C . ALA A 1 95 ? -19.042 6.442 -18.014 1.00 0.00 95 ALA A C 6
ATOM 11394 O O . ALA A 1 95 ? -19.505 5.664 -18.836 1.00 0.00 95 ALA A O 6
ATOM 11401 N N . LYS A 1 96 ? -19.728 6.905 -16.968 1.00 0.00 96 LYS A N 6
ATOM 11402 C CA . LYS A 1 96 ? -21.110 6.512 -16.692 1.00 0.00 96 LYS A CA 6
ATOM 11403 C C . LYS A 1 96 ? -21.331 5.036 -17.005 1.00 0.00 96 LYS A C 6
ATOM 11404 O O . LYS A 1 96 ? -22.411 4.623 -17.427 1.00 0.00 96 LYS A O 6
ATOM 11423 N N . ARG A 1 97 ? -20.301 4.249 -16.766 1.00 0.00 97 ARG A N 6
ATOM 11424 C CA . ARG A 1 97 ? -20.370 2.806 -16.995 1.00 0.00 97 ARG A CA 6
ATOM 11425 C C . ARG A 1 97 ? -20.715 2.089 -15.703 1.00 0.00 97 ARG A C 6
ATOM 11426 O O . ARG A 1 97 ? -20.511 2.605 -14.605 1.00 0.00 97 ARG A O 6
ATOM 11447 N N . LYS A 1 98 ? -21.224 0.882 -15.860 1.00 0.00 98 LYS A N 6
ATOM 11448 C CA . LYS A 1 98 ? -21.580 0.035 -14.741 1.00 0.00 98 LYS A CA 6
ATOM 11449 C C . LYS A 1 98 ? -21.003 -1.347 -15.020 1.00 0.00 98 LYS A C 6
ATOM 11450 O O . LYS A 1 98 ? -21.708 -2.256 -15.457 1.00 0.00 98 LYS A O 6
ATOM 11469 N N . THR A 1 99 ? -19.700 -1.468 -14.809 1.00 0.00 99 THR A N 6
ATOM 11470 C CA . THR A 1 99 ? -18.999 -2.711 -15.084 1.00 0.00 99 THR A CA 6
ATOM 11471 C C . THR A 1 99 ? -17.598 -2.679 -14.476 1.00 0.00 99 THR A C 6
ATOM 11472 O O . THR A 1 99 ? -16.993 -1.614 -14.361 1.00 0.00 99 THR A O 6
ATOM 11483 N N . VAL A 1 100 ? -17.074 -3.849 -14.114 1.00 0.00 100 VAL A N 6
ATOM 11484 C CA . VAL A 1 100 ? -15.723 -3.937 -13.547 1.00 0.00 100 VAL A CA 6
ATOM 11485 C C . VAL A 1 100 ? -14.823 -4.652 -14.550 1.00 0.00 100 VAL A C 6
ATOM 11486 O O . VAL A 1 100 ? -15.134 -5.760 -14.986 1.00 0.00 100 VAL A O 6
ATOM 11499 N N . THR A 1 101 ? -13.721 -4.011 -14.933 1.00 0.00 101 THR A N 6
ATOM 11500 C CA . THR A 1 101 ? -12.800 -4.601 -15.910 1.00 0.00 101 THR A CA 6
ATOM 11501 C C . THR A 1 101 ? -11.375 -4.583 -15.378 1.00 0.00 101 THR A C 6
ATOM 11502 O O . THR A 1 101 ? -11.018 -3.720 -14.576 1.00 0.00 101 THR A O 6
ATOM 11513 N N . SER A 1 102 ? -10.554 -5.527 -15.832 1.00 0.00 102 SER A N 6
ATOM 11514 C CA . SER A 1 102 ? -9.175 -5.568 -15.382 1.00 0.00 102 SER A CA 6
ATOM 11515 C C . SER A 1 102 ? -8.493 -4.268 -15.744 1.00 0.00 102 SER A C 6
ATOM 11516 O O . SER A 1 102 ? -7.469 -3.899 -15.177 1.00 0.00 102 SER A O 6
ATOM 11524 N N . LEU A 1 103 ? -9.066 -3.592 -16.715 1.00 0.00 103 LEU A N 6
ATOM 11525 C CA . LEU A 1 103 ? -8.515 -2.340 -17.186 1.00 0.00 103 LEU A CA 6
ATOM 11526 C C . LEU A 1 103 ? -8.623 -1.269 -16.113 1.00 0.00 103 LEU A C 6
ATOM 11527 O O . LEU A 1 103 ? -7.653 -0.576 -15.811 1.00 0.00 103 LEU A O 6
ATOM 11543 N N . ASP A 1 104 ? -9.802 -1.135 -15.543 1.00 0.00 104 ASP A N 6
ATOM 11544 C CA . ASP A 1 104 ? -10.003 -0.146 -14.513 1.00 0.00 104 ASP A CA 6
ATOM 11545 C C . ASP A 1 104 ? -9.155 -0.518 -13.312 1.00 0.00 104 ASP A C 6
ATOM 11546 O O . ASP A 1 104 ? -8.645 0.346 -12.601 1.00 0.00 104 ASP A O 6
ATOM 11555 N N . VAL A 1 105 ? -8.977 -1.815 -13.117 1.00 0.00 105 VAL A N 6
ATOM 11556 C CA . VAL A 1 105 ? -8.144 -2.292 -12.027 1.00 0.00 105 VAL A CA 6
ATOM 11557 C C . VAL A 1 105 ? -6.719 -1.834 -12.277 1.00 0.00 105 VAL A C 6
ATOM 11558 O O . VAL A 1 105 ? -6.037 -1.355 -11.376 1.00 0.00 105 VAL A O 6
ATOM 11571 N N . VAL A 1 106 ? -6.298 -1.961 -13.528 1.00 0.00 106 VAL A N 6
ATOM 11572 C CA . VAL A 1 106 ? -4.974 -1.531 -13.923 1.00 0.00 106 VAL A CA 6
ATOM 11573 C C . VAL A 1 106 ? -4.826 -0.033 -13.685 1.00 0.00 106 VAL A C 6
ATOM 11574 O O . VAL A 1 106 ? -3.790 0.435 -13.217 1.00 0.00 106 VAL A O 6
ATOM 11587 N N . TYR A 1 107 ? -5.878 0.706 -13.998 1.00 0.00 107 TYR A N 6
ATOM 11588 C CA . TYR A 1 107 ? -5.877 2.141 -13.804 1.00 0.00 107 TYR A CA 6
ATOM 11589 C C . TYR A 1 107 ? -5.737 2.421 -12.316 1.00 0.00 107 TYR A C 6
ATOM 11590 O O . TYR A 1 107 ? -4.987 3.302 -11.905 1.00 0.00 107 TYR A O 6
ATOM 11608 N N . ALA A 1 108 ? -6.449 1.641 -11.511 1.00 0.00 108 ALA A N 6
ATOM 11609 C CA . ALA A 1 108 ? -6.383 1.792 -10.069 1.00 0.00 108 ALA A CA 6
ATOM 11610 C C . ALA A 1 108 ? -4.971 1.481 -9.591 1.00 0.00 108 ALA A C 6
ATOM 11611 O O . ALA A 1 108 ? -4.421 2.179 -8.737 1.00 0.00 108 ALA A O 6
ATOM 11618 N N . LEU A 1 109 ? -4.381 0.437 -10.169 1.00 0.00 109 LEU A N 6
ATOM 11619 C CA . LEU A 1 109 ? -3.025 0.049 -9.821 1.00 0.00 109 LEU A CA 6
ATOM 11620 C C . LEU A 1 109 ? -2.043 1.155 -10.210 1.00 0.00 109 LEU A C 6
ATOM 11621 O O . LEU A 1 109 ? -1.057 1.396 -9.513 1.00 0.00 109 LEU A O 6
ATOM 11637 N N . LYS A 1 110 ? -2.321 1.821 -11.326 1.00 0.00 110 LYS A N 6
ATOM 11638 C CA . LYS A 1 110 ? -1.465 2.889 -11.802 1.00 0.00 110 LYS A CA 6
ATOM 11639 C C . LYS A 1 110 ? -1.383 4.011 -10.775 1.00 0.00 110 LYS A C 6
ATOM 11640 O O . LYS A 1 110 ? -0.304 4.528 -10.488 1.00 0.00 110 LYS A O 6
ATOM 11659 N N . ARG A 1 111 ? -2.529 4.368 -10.218 1.00 0.00 111 ARG A N 6
ATOM 11660 C CA . ARG A 1 111 ? -2.587 5.417 -9.212 1.00 0.00 111 ARG A CA 6
ATOM 11661 C C . ARG A 1 111 ? -1.807 4.976 -8.021 1.00 0.00 111 ARG A C 6
ATOM 11662 O O . ARG A 1 111 ? -1.133 5.753 -7.344 1.00 0.00 111 ARG A O 6
ATOM 11683 N N . GLN A 1 112 ? -1.911 3.699 -7.800 1.00 0.00 112 GLN A N 6
ATOM 11684 C CA . GLN A 1 112 ? -1.224 3.060 -6.706 1.00 0.00 112 GLN A CA 6
ATOM 11685 C C . GLN A 1 112 ? 0.279 3.188 -6.932 1.00 0.00 112 GLN A C 6
ATOM 11686 O O . GLN A 1 112 ? 1.088 2.752 -6.114 1.00 0.00 112 GLN A O 6
ATOM 11700 N N . GLY A 1 113 ? 0.629 3.820 -8.051 1.00 0.00 113 GLY A N 6
ATOM 11701 C CA . GLY A 1 113 ? 2.033 4.044 -8.396 1.00 0.00 113 GLY A CA 6
ATOM 11702 C C . GLY A 1 113 ? 2.652 2.846 -9.107 1.00 0.00 113 GLY A C 6
ATOM 11703 O O . GLY A 1 113 ? 3.873 2.689 -9.121 1.00 0.00 113 GLY A O 6
ATOM 11707 N N . ARG A 1 114 ? 1.810 2.004 -9.702 1.00 0.00 114 ARG A N 6
ATOM 11708 C CA . ARG A 1 114 ? 2.294 0.826 -10.420 1.00 0.00 114 ARG A CA 6
ATOM 11709 C C . ARG A 1 114 ? 2.363 1.117 -11.914 1.00 0.00 114 ARG A C 6
ATOM 11710 O O . ARG A 1 114 ? 1.624 1.949 -12.423 1.00 0.00 114 ARG A O 6
ATOM 11731 N N . THR A 1 115 ? 3.259 0.431 -12.609 1.00 0.00 115 THR A N 6
ATOM 11732 C CA . THR A 1 115 ? 3.425 0.619 -14.045 1.00 0.00 115 THR A CA 6
ATOM 11733 C C . THR A 1 115 ? 3.222 2.075 -14.432 1.00 0.00 115 THR A C 6
ATOM 11734 O O . THR A 1 115 ? 2.155 2.473 -14.899 1.00 0.00 115 THR A O 6
ATOM 11745 N N . LEU A 1 116 ? 4.253 2.860 -14.203 1.00 0.00 116 LEU A N 6
ATOM 11746 C CA . LEU A 1 116 ? 4.201 4.282 -14.496 1.00 0.00 116 LEU A CA 6
ATOM 11747 C C . LEU A 1 116 ? 3.970 4.516 -15.981 1.00 0.00 116 LEU A C 6
ATOM 11748 O O . LEU A 1 116 ? 3.214 5.403 -16.373 1.00 0.00 116 LEU A O 6
ATOM 11764 N N . TYR A 1 117 ? 4.617 3.699 -16.786 1.00 0.00 117 TYR A N 6
ATOM 11765 C CA . TYR A 1 117 ? 4.491 3.781 -18.236 1.00 0.00 117 TYR A CA 6
ATOM 11766 C C . TYR A 1 117 ? 5.197 5.023 -18.785 1.00 0.00 117 TYR A C 6
ATOM 11767 O O . TYR A 1 117 ? 4.731 5.639 -19.741 1.00 0.00 117 TYR A O 6
ATOM 11785 N N . GLY A 1 118 ? 6.328 5.378 -18.180 1.00 0.00 118 GLY A N 6
ATOM 11786 C CA . GLY A 1 118 ? 7.092 6.541 -18.630 1.00 0.00 118 GLY A CA 6
ATOM 11787 C C . GLY A 1 118 ? 6.514 7.832 -18.069 1.00 0.00 118 GLY A C 6
ATOM 11788 O O . GLY A 1 118 ? 6.980 8.927 -18.385 1.00 0.00 118 GLY A O 6
ATOM 11792 N N . PHE A 1 119 ? 5.497 7.688 -17.241 1.00 0.00 119 PHE A N 6
ATOM 11793 C CA . PHE A 1 119 ? 4.842 8.841 -16.630 1.00 0.00 119 PHE A CA 6
ATOM 11794 C C . PHE A 1 119 ? 5.825 9.606 -15.748 1.00 0.00 119 PHE A C 6
ATOM 11795 O O . PHE A 1 119 ? 5.821 10.836 -15.724 1.00 0.00 119 PHE A O 6
ATOM 11812 N N . GLY A 1 120 ? 6.670 8.877 -15.025 1.00 0.00 120 GLY A N 6
ATOM 11813 C CA . GLY A 1 120 ? 7.652 9.512 -14.154 1.00 0.00 120 GLY A CA 6
ATOM 11814 C C . GLY A 1 120 ? 8.896 9.887 -14.929 1.00 0.00 120 GLY A C 6
ATOM 11815 O O . GLY A 1 120 ? 9.730 9.039 -15.248 1.00 0.00 120 GLY A O 6
ATOM 11819 N N . GLY A 1 121 ? 9.007 11.171 -15.226 1.00 0.00 121 GLY A N 6
ATOM 11820 C CA . GLY A 1 121 ? 10.150 11.672 -15.966 1.00 0.00 121 GLY A CA 6
ATOM 11821 C C . GLY A 1 121 ? 9.867 13.057 -16.539 1.00 0.00 121 GLY A C 6
ATOM 11822 O O . GLY A 1 121 ? 10.156 13.264 -17.706 1.00 0.00 121 GLY A O 6
ATOM 11827 N N . LEU A 1 1 ? -12.163 -27.748 -6.407 1.00 0.00 1 LEU A N 7
ATOM 11828 C CA . LEU A 1 1 ? -10.686 -27.739 -6.585 1.00 0.00 1 LEU A CA 7
ATOM 11829 C C . LEU A 1 1 ? -10.304 -26.665 -7.607 1.00 0.00 1 LEU A C 7
ATOM 11830 O O . LEU A 1 1 ? -10.814 -25.545 -7.564 1.00 0.00 1 LEU A O 7
ATOM 11848 N N . ILE A 1 2 ? -9.402 -27.016 -8.521 1.00 0.00 2 ILE A N 7
ATOM 11849 C CA . ILE A 1 2 ? -8.952 -26.074 -9.544 1.00 0.00 2 ILE A CA 7
ATOM 11850 C C . ILE A 1 2 ? -10.114 -25.651 -10.443 1.00 0.00 2 ILE A C 7
ATOM 11851 O O . ILE A 1 2 ? -10.277 -24.467 -10.740 1.00 0.00 2 ILE A O 7
ATOM 11867 N N . SER A 1 3 ? -10.911 -26.619 -10.882 1.00 0.00 3 SER A N 7
ATOM 11868 C CA . SER A 1 3 ? -12.043 -26.322 -11.753 1.00 0.00 3 SER A CA 7
ATOM 11869 C C . SER A 1 3 ? -13.051 -25.423 -11.038 1.00 0.00 3 SER A C 7
ATOM 11870 O O . SER A 1 3 ? -13.585 -24.482 -11.625 1.00 0.00 3 SER A O 7
ATOM 11878 N N . LYS A 1 4 ? -13.302 -25.723 -9.770 1.00 0.00 4 LYS A N 7
ATOM 11879 C CA . LYS A 1 4 ? -14.244 -24.942 -8.972 1.00 0.00 4 LYS A CA 7
ATOM 11880 C C . LYS A 1 4 ? -13.728 -23.517 -8.755 1.00 0.00 4 LYS A C 7
ATOM 11881 O O . LYS A 1 4 ? -14.502 -22.560 -8.762 1.00 0.00 4 LYS A O 7
ATOM 11900 N N . ILE A 1 5 ? -12.421 -23.388 -8.544 1.00 0.00 5 ILE A N 7
ATOM 11901 C CA . ILE A 1 5 ? -11.819 -22.079 -8.306 1.00 0.00 5 ILE A CA 7
ATOM 11902 C C . ILE A 1 5 ? -12.493 -21.411 -7.102 1.00 0.00 5 ILE A C 7
ATOM 11903 O O . ILE A 1 5 ? -13.007 -20.287 -7.194 1.00 0.00 5 ILE A O 7
ATOM 11919 N N . PRO A 1 6 ? -12.508 -22.087 -5.981 1.00 0.00 6 PRO A N 7
ATOM 11920 C CA . PRO A 1 6 ? -13.142 -21.563 -4.737 1.00 0.00 6 PRO A CA 7
ATOM 11921 C C . PRO A 1 6 ? -12.420 -20.331 -4.206 1.00 0.00 6 PRO A C 7
ATOM 11922 O O . PRO A 1 6 ? -13.022 -19.483 -3.553 1.00 0.00 6 PRO A O 7
ATOM 11933 N N . PHE A 1 7 ? -11.130 -20.233 -4.488 1.00 0.00 7 PHE A N 7
ATOM 11934 C CA . PHE A 1 7 ? -10.364 -19.092 -4.020 1.00 0.00 7 PHE A CA 7
ATOM 11935 C C . PHE A 1 7 ? -10.899 -17.822 -4.672 1.00 0.00 7 PHE A C 7
ATOM 11936 O O . PHE A 1 7 ? -11.103 -16.808 -4.003 1.00 0.00 7 PHE A O 7
ATOM 11953 N N . ALA A 1 8 ? -11.160 -17.893 -5.978 1.00 0.00 8 ALA A N 7
ATOM 11954 C CA . ALA A 1 8 ? -11.713 -16.746 -6.690 1.00 0.00 8 ALA A CA 7
ATOM 11955 C C . ALA A 1 8 ? -13.061 -16.407 -6.090 1.00 0.00 8 ALA A C 7
ATOM 11956 O O . ALA A 1 8 ? -13.403 -15.244 -5.931 1.00 0.00 8 ALA A O 7
ATOM 11963 N N . ARG A 1 9 ? -13.827 -17.435 -5.748 1.00 0.00 9 ARG A N 7
ATOM 11964 C CA . ARG A 1 9 ? -15.138 -17.211 -5.155 1.00 0.00 9 ARG A CA 7
ATOM 11965 C C . ARG A 1 9 ? -14.992 -16.484 -3.828 1.00 0.00 9 ARG A C 7
ATOM 11966 O O . ARG A 1 9 ? -15.792 -15.620 -3.497 1.00 0.00 9 ARG A O 7
ATOM 11987 N N . LEU A 1 10 ? -13.974 -16.848 -3.059 1.00 0.00 10 LEU A N 7
ATOM 11988 C CA . LEU A 1 10 ? -13.755 -16.221 -1.761 1.00 0.00 10 LEU A CA 7
ATOM 11989 C C . LEU A 1 10 ? -13.278 -14.781 -1.928 1.00 0.00 10 LEU A C 7
ATOM 11990 O O . LEU A 1 10 ? -13.737 -13.879 -1.228 1.00 0.00 10 LEU A O 7
ATOM 12006 N N . VAL A 1 11 ? -12.360 -14.576 -2.857 1.00 0.00 11 VAL A N 7
ATOM 12007 C CA . VAL A 1 11 ? -11.840 -13.240 -3.096 1.00 0.00 11 VAL A CA 7
ATOM 12008 C C . VAL A 1 11 ? -12.969 -12.387 -3.637 1.00 0.00 11 VAL A C 7
ATOM 12009 O O . VAL A 1 11 ? -13.184 -11.257 -3.199 1.00 0.00 11 VAL A O 7
ATOM 12022 N N . LYS A 1 12 ? -13.703 -12.960 -4.582 1.00 0.00 12 LYS A N 7
ATOM 12023 C CA . LYS A 1 12 ? -14.832 -12.276 -5.174 1.00 0.00 12 LYS A CA 7
ATOM 12024 C C . LYS A 1 12 ? -15.876 -12.001 -4.117 1.00 0.00 12 LYS A C 7
ATOM 12025 O O . LYS A 1 12 ? -16.512 -10.957 -4.133 1.00 0.00 12 LYS A O 7
ATOM 12044 N N . GLU A 1 13 ? -16.076 -12.947 -3.209 1.00 0.00 13 GLU A N 7
ATOM 12045 C CA . GLU A 1 13 ? -17.082 -12.753 -2.179 1.00 0.00 13 GLU A CA 7
ATOM 12046 C C . GLU A 1 13 ? -16.741 -11.575 -1.270 1.00 0.00 13 GLU A C 7
ATOM 12047 O O . GLU A 1 13 ? -17.582 -10.714 -1.047 1.00 0.00 13 GLU A O 7
ATOM 12059 N N . VAL A 1 14 ? -15.506 -11.514 -0.779 1.00 0.00 14 VAL A N 7
ATOM 12060 C CA . VAL A 1 14 ? -15.095 -10.399 0.077 1.00 0.00 14 VAL A CA 7
ATOM 12061 C C . VAL A 1 14 ? -15.188 -9.098 -0.695 1.00 0.00 14 VAL A C 7
ATOM 12062 O O . VAL A 1 14 ? -15.682 -8.078 -0.200 1.00 0.00 14 VAL A O 7
ATOM 12075 N N . THR A 1 15 ? -14.687 -9.150 -1.909 1.00 0.00 15 THR A N 7
ATOM 12076 C CA . THR A 1 15 ? -14.676 -7.993 -2.762 1.00 0.00 15 THR A CA 7
ATOM 12077 C C . THR A 1 15 ? -16.104 -7.561 -3.040 1.00 0.00 15 THR A C 7
ATOM 12078 O O . THR A 1 15 ? -16.394 -6.377 -3.095 1.00 0.00 15 THR A O 7
ATOM 12089 N N . ASP A 1 16 ? -16.992 -8.537 -3.217 1.00 0.00 16 ASP A N 7
ATOM 12090 C CA . ASP A 1 16 ? -18.393 -8.244 -3.491 1.00 0.00 16 ASP A CA 7
ATOM 12091 C C . ASP A 1 16 ? -19.017 -7.469 -2.332 1.00 0.00 16 ASP A C 7
ATOM 12092 O O . ASP A 1 16 ? -19.833 -6.573 -2.544 1.00 0.00 16 ASP A O 7
ATOM 12101 N N . GLU A 1 17 ? -18.629 -7.817 -1.107 1.00 0.00 17 GLU A N 7
ATOM 12102 C CA . GLU A 1 17 ? -19.159 -7.142 0.067 1.00 0.00 17 GLU A CA 7
ATOM 12103 C C . GLU A 1 17 ? -18.792 -5.678 -0.025 1.00 0.00 17 GLU A C 7
ATOM 12104 O O . GLU A 1 17 ? -19.594 -4.796 0.272 1.00 0.00 17 GLU A O 7
ATOM 12116 N N . PHE A 1 18 ? -17.568 -5.431 -0.465 1.00 0.00 18 PHE A N 7
ATOM 12117 C CA . PHE A 1 18 ? -17.101 -4.070 -0.623 1.00 0.00 18 PHE A CA 7
ATOM 12118 C C . PHE A 1 18 ? -17.778 -3.452 -1.846 1.00 0.00 18 PHE A C 7
ATOM 12119 O O . PHE A 1 18 ? -18.207 -2.298 -1.827 1.00 0.00 18 PHE A O 7
ATOM 12136 N N . THR A 1 19 ? -17.865 -4.251 -2.906 1.00 0.00 19 THR A N 7
ATOM 12137 C CA . THR A 1 19 ? -18.484 -3.832 -4.155 1.00 0.00 19 THR A CA 7
ATOM 12138 C C . THR A 1 19 ? -19.985 -3.993 -4.064 1.00 0.00 19 THR A C 7
ATOM 12139 O O . THR A 1 19 ? -20.691 -3.904 -5.068 1.00 0.00 19 THR A O 7
ATOM 12150 N N . THR A 1 20 ? -20.477 -4.219 -2.849 1.00 0.00 20 THR A N 7
ATOM 12151 C CA . THR A 1 20 ? -21.913 -4.368 -2.634 1.00 0.00 20 THR A CA 7
ATOM 12152 C C . THR A 1 20 ? -22.652 -3.277 -3.404 1.00 0.00 20 THR A C 7
ATOM 12153 O O . THR A 1 20 ? -23.856 -3.368 -3.647 1.00 0.00 20 THR A O 7
ATOM 12164 N N . LYS A 1 21 ? -21.890 -2.272 -3.830 1.00 0.00 21 LYS A N 7
ATOM 12165 C CA . LYS A 1 21 ? -22.415 -1.181 -4.626 1.00 0.00 21 LYS A CA 7
ATOM 12166 C C . LYS A 1 21 ? -22.791 -1.694 -6.011 1.00 0.00 21 LYS A C 7
ATOM 12167 O O . LYS A 1 21 ? -22.836 -0.924 -6.969 1.00 0.00 21 LYS A O 7
ATOM 12186 N N . ASP A 1 22 ? -23.060 -2.999 -6.111 1.00 0.00 22 ASP A N 7
ATOM 12187 C CA . ASP A 1 22 ? -23.438 -3.594 -7.384 1.00 0.00 22 ASP A CA 7
ATOM 12188 C C . ASP A 1 22 ? -24.846 -3.140 -7.733 1.00 0.00 22 ASP A C 7
ATOM 12189 O O . ASP A 1 22 ? -25.690 -3.927 -8.160 1.00 0.00 22 ASP A O 7
ATOM 12198 N N . GLN A 1 23 ? -25.072 -1.855 -7.526 1.00 0.00 23 GLN A N 7
ATOM 12199 C CA . GLN A 1 23 ? -26.357 -1.239 -7.789 1.00 0.00 23 GLN A CA 7
ATOM 12200 C C . GLN A 1 23 ? -26.778 -1.447 -9.235 1.00 0.00 23 GLN A C 7
ATOM 12201 O O . GLN A 1 23 ? -27.964 -1.403 -9.553 1.00 0.00 23 GLN A O 7
ATOM 12215 N N . ASP A 1 24 ? -25.802 -1.682 -10.098 1.00 0.00 24 ASP A N 7
ATOM 12216 C CA . ASP A 1 24 ? -26.075 -1.905 -11.506 1.00 0.00 24 ASP A CA 7
ATOM 12217 C C . ASP A 1 24 ? -24.799 -2.351 -12.210 1.00 0.00 24 ASP A C 7
ATOM 12218 O O . ASP A 1 24 ? -24.794 -2.582 -13.418 1.00 0.00 24 ASP A O 7
ATOM 12227 N N . LEU A 1 25 ? -23.724 -2.459 -11.444 1.00 0.00 25 LEU A N 7
ATOM 12228 C CA . LEU A 1 25 ? -22.440 -2.865 -12.012 1.00 0.00 25 LEU A CA 7
ATOM 12229 C C . LEU A 1 25 ? -22.500 -4.281 -12.547 1.00 0.00 25 LEU A C 7
ATOM 12230 O O . LEU A 1 25 ? -23.440 -5.033 -12.290 1.00 0.00 25 LEU A O 7
ATOM 12246 N N . ARG A 1 26 ? -21.469 -4.614 -13.305 1.00 0.00 26 ARG A N 7
ATOM 12247 C CA . ARG A 1 26 ? -21.347 -5.929 -13.921 1.00 0.00 26 ARG A CA 7
ATOM 12248 C C . ARG A 1 26 ? -19.905 -6.421 -13.862 1.00 0.00 26 ARG A C 7
ATOM 12249 O O . ARG A 1 26 ? -18.968 -5.673 -14.123 1.00 0.00 26 ARG A O 7
ATOM 12270 N N . TRP A 1 27 ? -19.731 -7.686 -13.512 1.00 0.00 27 TRP A N 7
ATOM 12271 C CA . TRP A 1 27 ? -18.388 -8.268 -13.421 1.00 0.00 27 TRP A CA 7
ATOM 12272 C C . TRP A 1 27 ? -18.029 -9.055 -14.677 1.00 0.00 27 TRP A C 7
ATOM 12273 O O . TRP A 1 27 ? -18.611 -10.103 -14.959 1.00 0.00 27 TRP A O 7
ATOM 12294 N N . GLN A 1 28 ? -17.036 -8.561 -15.399 1.00 0.00 28 GLN A N 7
ATOM 12295 C CA . GLN A 1 28 ? -16.556 -9.233 -16.596 1.00 0.00 28 GLN A CA 7
ATOM 12296 C C . GLN A 1 28 ? -15.548 -10.300 -16.189 1.00 0.00 28 GLN A C 7
ATOM 12297 O O . GLN A 1 28 ? -15.002 -10.249 -15.088 1.00 0.00 28 GLN A O 7
ATOM 12311 N N . SER A 1 29 ? -15.287 -11.255 -17.067 1.00 0.00 29 SER A N 7
ATOM 12312 C CA . SER A 1 29 ? -14.321 -12.293 -16.744 1.00 0.00 29 SER A CA 7
ATOM 12313 C C . SER A 1 29 ? -12.964 -11.646 -16.506 1.00 0.00 29 SER A C 7
ATOM 12314 O O . SER A 1 29 ? -12.099 -12.212 -15.838 1.00 0.00 29 SER A O 7
ATOM 12322 N N . MET A 1 30 ? -12.798 -10.442 -17.047 1.00 0.00 30 MET A N 7
ATOM 12323 C CA . MET A 1 30 ? -11.552 -9.701 -16.878 1.00 0.00 30 MET A CA 7
ATOM 12324 C C . MET A 1 30 ? -11.421 -9.297 -15.418 1.00 0.00 30 MET A C 7
ATOM 12325 O O . MET A 1 30 ? -10.337 -9.301 -14.851 1.00 0.00 30 MET A O 7
ATOM 12339 N N . ALA A 1 31 ? -12.546 -8.962 -14.812 1.00 0.00 31 ALA A N 7
ATOM 12340 C CA . ALA A 1 31 ? -12.547 -8.560 -13.417 1.00 0.00 31 ALA A CA 7
ATOM 12341 C C . ALA A 1 31 ? -11.863 -9.641 -12.591 1.00 0.00 31 ALA A C 7
ATOM 12342 O O . ALA A 1 31 ? -11.041 -9.349 -11.727 1.00 0.00 31 ALA A O 7
ATOM 12349 N N . ILE A 1 32 ? -12.192 -10.889 -12.900 1.00 0.00 32 ILE A N 7
ATOM 12350 C CA . ILE A 1 32 ? -11.612 -12.041 -12.224 1.00 0.00 32 ILE A CA 7
ATOM 12351 C C . ILE A 1 32 ? -10.128 -12.153 -12.554 1.00 0.00 32 ILE A C 7
ATOM 12352 O O . ILE A 1 32 ? -9.307 -12.454 -11.691 1.00 0.00 32 ILE A O 7
ATOM 12368 N N . MET A 1 33 ? -9.788 -11.887 -13.806 1.00 0.00 33 MET A N 7
ATOM 12369 C CA . MET A 1 33 ? -8.397 -11.936 -14.219 1.00 0.00 33 MET A CA 7
ATOM 12370 C C . MET A 1 33 ? -7.637 -10.921 -13.383 1.00 0.00 33 MET A C 7
ATOM 12371 O O . MET A 1 33 ? -6.502 -11.146 -12.970 1.00 0.00 33 MET A O 7
ATOM 12385 N N . ALA A 1 34 ? -8.306 -9.808 -13.125 1.00 0.00 34 ALA A N 7
ATOM 12386 C CA . ALA A 1 34 ? -7.743 -8.741 -12.324 1.00 0.00 34 ALA A CA 7
ATOM 12387 C C . ALA A 1 34 ? -7.429 -9.253 -10.923 1.00 0.00 34 ALA A C 7
ATOM 12388 O O . ALA A 1 34 ? -6.412 -8.888 -10.342 1.00 0.00 34 ALA A O 7
ATOM 12395 N N . LEU A 1 35 ? -8.302 -10.098 -10.383 1.00 0.00 35 LEU A N 7
ATOM 12396 C CA . LEU A 1 35 ? -8.071 -10.636 -9.057 1.00 0.00 35 LEU A CA 7
ATOM 12397 C C . LEU A 1 35 ? -6.797 -11.472 -9.065 1.00 0.00 35 LEU A C 7
ATOM 12398 O O . LEU A 1 35 ? -6.011 -11.439 -8.119 1.00 0.00 35 LEU A O 7
ATOM 12414 N N . GLN A 1 36 ? -6.609 -12.225 -10.142 1.00 0.00 36 GLN A N 7
ATOM 12415 C CA . GLN A 1 36 ? -5.441 -13.070 -10.269 1.00 0.00 36 GLN A CA 7
ATOM 12416 C C . GLN A 1 36 ? -4.192 -12.211 -10.374 1.00 0.00 36 GLN A C 7
ATOM 12417 O O . GLN A 1 36 ? -3.162 -12.506 -9.769 1.00 0.00 36 GLN A O 7
ATOM 12431 N N . GLU A 1 37 ? -4.312 -11.134 -11.135 1.00 0.00 37 GLU A N 7
ATOM 12432 C CA . GLU A 1 37 ? -3.211 -10.206 -11.310 1.00 0.00 37 GLU A CA 7
ATOM 12433 C C . GLU A 1 37 ? -2.908 -9.507 -10.000 1.00 0.00 37 GLU A C 7
ATOM 12434 O O . GLU A 1 37 ? -1.763 -9.221 -9.687 1.00 0.00 37 GLU A O 7
ATOM 12446 N N . ALA A 1 38 ? -3.956 -9.201 -9.254 1.00 0.00 38 ALA A N 7
ATOM 12447 C CA . ALA A 1 38 ? -3.791 -8.499 -7.987 1.00 0.00 38 ALA A CA 7
ATOM 12448 C C . ALA A 1 38 ? -2.984 -9.309 -6.987 1.00 0.00 38 ALA A C 7
ATOM 12449 O O . ALA A 1 38 ? -2.095 -8.776 -6.322 1.00 0.00 38 ALA A O 7
ATOM 12456 N N . SER A 1 39 ? -3.299 -10.588 -6.863 1.00 0.00 39 SER A N 7
ATOM 12457 C CA . SER A 1 39 ? -2.588 -11.426 -5.913 1.00 0.00 39 SER A CA 7
ATOM 12458 C C . SER A 1 39 ? -1.147 -11.669 -6.346 1.00 0.00 39 SER A C 7
ATOM 12459 O O . SER A 1 39 ? -0.230 -11.629 -5.525 1.00 0.00 39 SER A O 7
ATOM 12467 N N . GLU A 1 40 ? -0.946 -11.931 -7.630 1.00 0.00 40 GLU A N 7
ATOM 12468 C CA . GLU A 1 40 ? 0.396 -12.192 -8.132 1.00 0.00 40 GLU A CA 7
ATOM 12469 C C . GLU A 1 40 ? 1.206 -10.899 -8.206 1.00 0.00 40 GLU A C 7
ATOM 12470 O O . GLU A 1 40 ? 2.418 -10.901 -8.008 1.00 0.00 40 GLU A O 7
ATOM 12482 N N . ALA A 1 41 ? 0.523 -9.802 -8.500 1.00 0.00 41 ALA A N 7
ATOM 12483 C CA . ALA A 1 41 ? 1.179 -8.511 -8.611 1.00 0.00 41 ALA A CA 7
ATOM 12484 C C . ALA A 1 41 ? 1.621 -8.022 -7.249 1.00 0.00 41 ALA A C 7
ATOM 12485 O O . ALA A 1 41 ? 2.715 -7.481 -7.091 1.00 0.00 41 ALA A O 7
ATOM 12492 N N . TYR A 1 42 ? 0.761 -8.222 -6.264 1.00 0.00 42 TYR A N 7
ATOM 12493 C CA . TYR A 1 42 ? 1.072 -7.803 -4.916 1.00 0.00 42 TYR A CA 7
ATOM 12494 C C . TYR A 1 42 ? 2.278 -8.574 -4.428 1.00 0.00 42 TYR A C 7
ATOM 12495 O O . TYR A 1 42 ? 3.165 -8.031 -3.778 1.00 0.00 42 TYR A O 7
ATOM 12513 N N . LEU A 1 43 ? 2.286 -9.858 -4.752 1.00 0.00 43 LEU A N 7
ATOM 12514 C CA . LEU A 1 43 ? 3.388 -10.734 -4.345 1.00 0.00 43 LEU A CA 7
ATOM 12515 C C . LEU A 1 43 ? 4.691 -10.362 -5.020 1.00 0.00 43 LEU A C 7
ATOM 12516 O O . LEU A 1 43 ? 5.713 -10.245 -4.367 1.00 0.00 43 LEU A O 7
ATOM 12532 N N . VAL A 1 44 ? 4.653 -10.182 -6.325 1.00 0.00 44 VAL A N 7
ATOM 12533 C CA . VAL A 1 44 ? 5.855 -9.826 -7.046 1.00 0.00 44 VAL A CA 7
ATOM 12534 C C . VAL A 1 44 ? 6.353 -8.519 -6.485 1.00 0.00 44 VAL A C 7
ATOM 12535 O O . VAL A 1 44 ? 7.546 -8.323 -6.262 1.00 0.00 44 VAL A O 7
ATOM 12548 N N . GLY A 1 45 ? 5.407 -7.637 -6.238 1.00 0.00 45 GLY A N 7
ATOM 12549 C CA . GLY A 1 45 ? 5.721 -6.342 -5.669 1.00 0.00 45 GLY A CA 7
ATOM 12550 C C . GLY A 1 45 ? 6.326 -6.497 -4.277 1.00 0.00 45 GLY A C 7
ATOM 12551 O O . GLY A 1 45 ? 7.260 -5.791 -3.925 1.00 0.00 45 GLY A O 7
ATOM 12555 N N . LEU A 1 46 ? 5.778 -7.423 -3.490 1.00 0.00 46 LEU A N 7
ATOM 12556 C CA . LEU A 1 46 ? 6.259 -7.661 -2.131 1.00 0.00 46 LEU A CA 7
ATOM 12557 C C . LEU A 1 46 ? 7.629 -8.318 -2.160 1.00 0.00 46 LEU A C 7
ATOM 12558 O O . LEU A 1 46 ? 8.543 -7.937 -1.437 1.00 0.00 46 LEU A O 7
ATOM 12574 N N . LEU A 1 47 ? 7.735 -9.310 -3.020 1.00 0.00 47 LEU A N 7
ATOM 12575 C CA . LEU A 1 47 ? 8.957 -10.067 -3.202 1.00 0.00 47 LEU A CA 7
ATOM 12576 C C . LEU A 1 47 ? 10.069 -9.135 -3.664 1.00 0.00 47 LEU A C 7
ATOM 12577 O O . LEU A 1 47 ? 11.172 -9.133 -3.120 1.00 0.00 47 LEU A O 7
ATOM 12593 N N . GLU A 1 48 ? 9.758 -8.347 -4.672 1.00 0.00 48 GLU A N 7
ATOM 12594 C CA . GLU A 1 48 ? 10.701 -7.403 -5.225 1.00 0.00 48 GLU A CA 7
ATOM 12595 C C . GLU A 1 48 ? 10.932 -6.207 -4.299 1.00 0.00 48 GLU A C 7
ATOM 12596 O O . GLU A 1 48 ? 11.986 -5.575 -4.365 1.00 0.00 48 GLU A O 7
ATOM 12608 N N . HIS A 1 49 ? 9.941 -5.863 -3.465 1.00 0.00 49 HIS A N 7
ATOM 12609 C CA . HIS A 1 49 ? 10.088 -4.693 -2.579 1.00 0.00 49 HIS A CA 7
ATOM 12610 C C . HIS A 1 49 ? 10.593 -5.063 -1.183 1.00 0.00 49 HIS A C 7
ATOM 12611 O O . HIS A 1 49 ? 11.218 -4.239 -0.514 1.00 0.00 49 HIS A O 7
ATOM 12625 N N . THR A 1 50 ? 10.307 -6.275 -0.729 1.00 0.00 50 THR A N 7
ATOM 12626 C CA . THR A 1 50 ? 10.735 -6.685 0.608 1.00 0.00 50 THR A CA 7
ATOM 12627 C C . THR A 1 50 ? 12.249 -6.868 0.677 1.00 0.00 50 THR A C 7
ATOM 12628 O O . THR A 1 50 ? 12.851 -6.704 1.739 1.00 0.00 50 THR A O 7
ATOM 12639 N N . ASN A 1 51 ? 12.860 -7.208 -0.450 1.00 0.00 51 ASN A N 7
ATOM 12640 C CA . ASN A 1 51 ? 14.305 -7.407 -0.489 1.00 0.00 51 ASN A CA 7
ATOM 12641 C C . ASN A 1 51 ? 15.046 -6.080 -0.545 1.00 0.00 51 ASN A C 7
ATOM 12642 O O . ASN A 1 51 ? 16.250 -6.022 -0.299 1.00 0.00 51 ASN A O 7
ATOM 12653 N N . LEU A 1 52 ? 14.320 -5.014 -0.851 1.00 0.00 52 LEU A N 7
ATOM 12654 C CA . LEU A 1 52 ? 14.927 -3.693 -0.911 1.00 0.00 52 LEU A CA 7
ATOM 12655 C C . LEU A 1 52 ? 15.097 -3.167 0.500 1.00 0.00 52 LEU A C 7
ATOM 12656 O O . LEU A 1 52 ? 15.778 -2.166 0.730 1.00 0.00 52 LEU A O 7
ATOM 12672 N N . LEU A 1 53 ? 14.490 -3.871 1.445 1.00 0.00 53 LEU A N 7
ATOM 12673 C CA . LEU A 1 53 ? 14.594 -3.493 2.847 1.00 0.00 53 LEU A CA 7
ATOM 12674 C C . LEU A 1 53 ? 16.023 -3.717 3.280 1.00 0.00 53 LEU A C 7
ATOM 12675 O O . LEU A 1 53 ? 16.565 -3.013 4.128 1.00 0.00 53 LEU A O 7
ATOM 12691 N N . ALA A 1 54 ? 16.608 -4.728 2.668 1.00 0.00 54 ALA A N 7
ATOM 12692 C CA . ALA A 1 54 ? 17.984 -5.119 2.950 1.00 0.00 54 ALA A CA 7
ATOM 12693 C C . ALA A 1 54 ? 18.953 -3.969 2.680 1.00 0.00 54 ALA A C 7
ATOM 12694 O O . ALA A 1 54 ? 20.095 -3.992 3.138 1.00 0.00 54 ALA A O 7
ATOM 12701 N N . LEU A 1 55 ? 18.500 -2.975 1.926 1.00 0.00 55 LEU A N 7
ATOM 12702 C CA . LEU A 1 55 ? 19.354 -1.837 1.599 1.00 0.00 55 LEU A CA 7
ATOM 12703 C C . LEU A 1 55 ? 19.758 -1.079 2.859 1.00 0.00 55 LEU A C 7
ATOM 12704 O O . LEU A 1 55 ? 20.900 -0.642 2.990 1.00 0.00 55 LEU A O 7
ATOM 12720 N N . HIS A 1 56 ? 18.814 -0.921 3.782 1.00 0.00 56 HIS A N 7
ATOM 12721 C CA . HIS A 1 56 ? 19.079 -0.204 5.033 1.00 0.00 56 HIS A CA 7
ATOM 12722 C C . HIS A 1 56 ? 18.459 -0.935 6.218 1.00 0.00 56 HIS A C 7
ATOM 12723 O O . HIS A 1 56 ? 18.944 -0.829 7.345 1.00 0.00 56 HIS A O 7
ATOM 12737 N N . LEU A 1 57 ? 17.375 -1.665 5.963 1.00 0.00 57 LEU A N 7
ATOM 12738 C CA . LEU A 1 57 ? 16.676 -2.400 7.009 1.00 0.00 57 LEU A CA 7
ATOM 12739 C C . LEU A 1 57 ? 17.010 -3.885 6.951 1.00 0.00 57 LEU A C 7
ATOM 12740 O O . LEU A 1 57 ? 17.036 -4.492 5.883 1.00 0.00 57 LEU A O 7
ATOM 12756 N N . VAL A 1 58 ? 17.263 -4.460 8.118 1.00 0.00 58 VAL A N 7
ATOM 12757 C CA . VAL A 1 58 ? 17.595 -5.879 8.225 1.00 0.00 58 VAL A CA 7
ATOM 12758 C C . VAL A 1 58 ? 16.444 -6.646 8.887 1.00 0.00 58 VAL A C 7
ATOM 12759 O O . VAL A 1 58 ? 16.321 -6.634 10.112 1.00 0.00 58 VAL A O 7
ATOM 12772 N N . PRO A 1 59 ? 15.606 -7.314 8.124 1.00 0.00 59 PRO A N 7
ATOM 12773 C CA . PRO A 1 59 ? 14.467 -8.091 8.688 1.00 0.00 59 PRO A CA 7
ATOM 12774 C C . PRO A 1 59 ? 14.910 -9.041 9.800 1.00 0.00 59 PRO A C 7
ATOM 12775 O O . PRO A 1 59 ? 15.928 -9.722 9.679 1.00 0.00 59 PRO A O 7
ATOM 12786 N N . ARG A 1 60 ? 14.138 -9.074 10.883 1.00 0.00 60 ARG A N 7
ATOM 12787 C CA . ARG A 1 60 ? 14.445 -9.926 12.014 1.00 0.00 60 ARG A CA 7
ATOM 12788 C C . ARG A 1 60 ? 13.159 -10.324 12.739 1.00 0.00 60 ARG A C 7
ATOM 12789 O O . ARG A 1 60 ? 12.085 -9.789 12.461 1.00 0.00 60 ARG A O 7
ATOM 12810 N N . GLY A 1 61 ? 13.273 -11.274 13.662 1.00 0.00 61 GLY A N 7
ATOM 12811 C CA . GLY A 1 61 ? 12.109 -11.735 14.411 1.00 0.00 61 GLY A CA 7
ATOM 12812 C C . GLY A 1 61 ? 11.241 -12.657 13.561 1.00 0.00 61 GLY A C 7
ATOM 12813 O O . GLY A 1 61 ? 10.070 -12.877 13.868 1.00 0.00 61 GLY A O 7
ATOM 12817 N N . SER A 1 62 ? 11.821 -13.189 12.491 1.00 0.00 62 SER A N 7
ATOM 12818 C CA . SER A 1 62 ? 11.084 -14.084 11.606 1.00 0.00 62 SER A CA 7
ATOM 12819 C C . SER A 1 62 ? 10.610 -15.317 12.366 1.00 0.00 62 SER A C 7
ATOM 12820 O O . SER A 1 62 ? 9.466 -15.747 12.221 1.00 0.00 62 SER A O 7
ATOM 12828 N N . LYS A 1 63 ? 11.496 -15.885 13.179 1.00 0.00 63 LYS A N 7
ATOM 12829 C CA . LYS A 1 63 ? 11.153 -17.067 13.959 1.00 0.00 63 LYS A CA 7
ATOM 12830 C C . LYS A 1 63 ? 10.027 -16.755 14.940 1.00 0.00 63 LYS A C 7
ATOM 12831 O O . LYS A 1 63 ? 9.307 -17.651 15.380 1.00 0.00 63 LYS A O 7
ATOM 12850 N N . ARG A 1 64 ? 9.878 -15.476 15.277 1.00 0.00 64 ARG A N 7
ATOM 12851 C CA . ARG A 1 64 ? 8.833 -15.053 16.205 1.00 0.00 64 ARG A CA 7
ATOM 12852 C C . ARG A 1 64 ? 7.522 -14.846 15.457 1.00 0.00 64 ARG A C 7
ATOM 12853 O O . ARG A 1 64 ? 7.343 -13.842 14.766 1.00 0.00 64 ARG A O 7
ATOM 12874 N N . ILE A 1 65 ? 6.605 -15.804 15.591 1.00 0.00 65 ILE A N 7
ATOM 12875 C CA . ILE A 1 65 ? 5.313 -15.719 14.920 1.00 0.00 65 ILE A CA 7
ATOM 12876 C C . ILE A 1 65 ? 4.241 -15.262 15.888 1.00 0.00 65 ILE A C 7
ATOM 12877 O O . ILE A 1 65 ? 3.625 -16.083 16.565 1.00 0.00 65 ILE A O 7
ATOM 12893 N N . SER A 1 66 ? 4.005 -13.955 15.939 1.00 0.00 66 SER A N 7
ATOM 12894 C CA . SER A 1 66 ? 2.978 -13.409 16.822 1.00 0.00 66 SER A CA 7
ATOM 12895 C C . SER A 1 66 ? 1.879 -12.743 16.007 1.00 0.00 66 SER A C 7
ATOM 12896 O O . SER A 1 66 ? 0.735 -12.643 16.451 1.00 0.00 66 SER A O 7
ATOM 12904 N N . GLY A 1 67 ? 2.235 -12.291 14.806 1.00 0.00 67 GLY A N 7
ATOM 12905 C CA . GLY A 1 67 ? 1.277 -11.635 13.917 1.00 0.00 67 GLY A CA 7
ATOM 12906 C C . GLY A 1 67 ? 1.011 -12.502 12.696 1.00 0.00 67 GLY A C 7
ATOM 12907 O O . GLY A 1 67 ? 1.943 -12.976 12.046 1.00 0.00 67 GLY A O 7
ATOM 12911 N N . LEU A 1 68 ? -0.261 -12.715 12.393 1.00 0.00 68 LEU A N 7
ATOM 12912 C CA . LEU A 1 68 ? -0.626 -13.538 11.251 1.00 0.00 68 LEU A CA 7
ATOM 12913 C C . LEU A 1 68 ? -0.238 -12.834 9.952 1.00 0.00 68 LEU A C 7
ATOM 12914 O O . LEU A 1 68 ? -0.746 -11.754 9.638 1.00 0.00 68 LEU A O 7
ATOM 12930 N N . ILE A 1 69 ? 0.653 -13.462 9.196 1.00 0.00 69 ILE A N 7
ATOM 12931 C CA . ILE A 1 69 ? 1.098 -12.905 7.928 1.00 0.00 69 ILE A CA 7
ATOM 12932 C C . ILE A 1 69 ? -0.087 -12.807 6.976 1.00 0.00 69 ILE A C 7
ATOM 12933 O O . ILE A 1 69 ? -0.260 -11.808 6.276 1.00 0.00 69 ILE A O 7
ATOM 12949 N N . TYR A 1 70 ? -0.894 -13.860 6.955 1.00 0.00 70 TYR A N 7
ATOM 12950 C CA . TYR A 1 70 ? -2.060 -13.902 6.086 1.00 0.00 70 TYR A CA 7
ATOM 12951 C C . TYR A 1 70 ? -3.056 -12.809 6.457 1.00 0.00 70 TYR A C 7
ATOM 12952 O O . TYR A 1 70 ? -3.651 -12.189 5.585 1.00 0.00 70 TYR A O 7
ATOM 12970 N N . GLU A 1 71 ? -3.237 -12.573 7.752 1.00 0.00 71 GLU A N 7
ATOM 12971 C CA . GLU A 1 71 ? -4.181 -11.549 8.187 1.00 0.00 71 GLU A CA 7
ATOM 12972 C C . GLU A 1 71 ? -3.777 -10.187 7.629 1.00 0.00 71 GLU A C 7
ATOM 12973 O O . GLU A 1 71 ? -4.615 -9.434 7.134 1.00 0.00 71 GLU A O 7
ATOM 12985 N N . GLU A 1 72 ? -2.489 -9.880 7.717 1.00 0.00 72 GLU A N 7
ATOM 12986 C CA . GLU A 1 72 ? -1.978 -8.606 7.220 1.00 0.00 72 GLU A CA 7
ATOM 12987 C C . GLU A 1 72 ? -2.173 -8.472 5.717 1.00 0.00 72 GLU A C 7
ATOM 12988 O O . GLU A 1 72 ? -2.600 -7.429 5.223 1.00 0.00 72 GLU A O 7
ATOM 13000 N N . VAL A 1 73 ? -1.850 -9.533 5.000 1.00 0.00 73 VAL A N 7
ATOM 13001 C CA . VAL A 1 73 ? -1.981 -9.537 3.557 1.00 0.00 73 VAL A CA 7
ATOM 13002 C C . VAL A 1 73 ? -3.442 -9.390 3.187 1.00 0.00 73 VAL A C 7
ATOM 13003 O O . VAL A 1 73 ? -3.804 -8.702 2.253 1.00 0.00 73 VAL A O 7
ATOM 13016 N N . ARG A 1 74 ? -4.277 -10.050 3.939 1.00 0.00 74 ARG A N 7
ATOM 13017 C CA . ARG A 1 74 ? -5.711 -9.993 3.688 1.00 0.00 74 ARG A CA 7
ATOM 13018 C C . ARG A 1 74 ? -6.245 -8.590 3.898 1.00 0.00 74 ARG A C 7
ATOM 13019 O O . ARG A 1 74 ? -7.034 -8.085 3.101 1.00 0.00 74 ARG A O 7
ATOM 13040 N N . ALA A 1 75 ? -5.820 -7.976 4.983 1.00 0.00 75 ALA A N 7
ATOM 13041 C CA . ALA A 1 75 ? -6.271 -6.634 5.300 1.00 0.00 75 ALA A CA 7
ATOM 13042 C C . ALA A 1 75 ? -5.670 -5.601 4.354 1.00 0.00 75 ALA A C 7
ATOM 13043 O O . ALA A 1 75 ? -6.264 -4.548 4.118 1.00 0.00 75 ALA A O 7
ATOM 13050 N N . VAL A 1 76 ? -4.490 -5.890 3.809 1.00 0.00 76 VAL A N 7
ATOM 13051 C CA . VAL A 1 76 ? -3.859 -4.954 2.895 1.00 0.00 76 VAL A CA 7
ATOM 13052 C C . VAL A 1 76 ? -4.484 -5.136 1.524 1.00 0.00 76 VAL A C 7
ATOM 13053 O O . VAL A 1 76 ? -4.666 -4.176 0.777 1.00 0.00 76 VAL A O 7
ATOM 13066 N N . LEU A 1 77 ? -4.875 -6.376 1.226 1.00 0.00 77 LEU A N 7
ATOM 13067 C CA . LEU A 1 77 ? -5.550 -6.640 -0.036 1.00 0.00 77 LEU A CA 7
ATOM 13068 C C . LEU A 1 77 ? -6.915 -6.001 0.018 1.00 0.00 77 LEU A C 7
ATOM 13069 O O . LEU A 1 77 ? -7.406 -5.464 -0.964 1.00 0.00 77 LEU A O 7
ATOM 13085 N N . LYS A 1 78 ? -7.506 -6.054 1.196 1.00 0.00 78 LYS A N 7
ATOM 13086 C CA . LYS A 1 78 ? -8.792 -5.469 1.426 1.00 0.00 78 LYS A CA 7
ATOM 13087 C C . LYS A 1 78 ? -8.733 -3.992 1.097 1.00 0.00 78 LYS A C 7
ATOM 13088 O O . LYS A 1 78 ? -9.610 -3.457 0.425 1.00 0.00 78 LYS A O 7
ATOM 13107 N N . SER A 1 79 ? -7.670 -3.349 1.541 1.00 0.00 79 SER A N 7
ATOM 13108 C CA . SER A 1 79 ? -7.483 -1.940 1.250 1.00 0.00 79 SER A CA 7
ATOM 13109 C C . SER A 1 79 ? -7.408 -1.737 -0.256 1.00 0.00 79 SER A C 7
ATOM 13110 O O . SER A 1 79 ? -8.046 -0.842 -0.808 1.00 0.00 79 SER A O 7
ATOM 13118 N N . PHE A 1 80 ? -6.638 -2.595 -0.914 1.00 0.00 80 PHE A N 7
ATOM 13119 C CA . PHE A 1 80 ? -6.499 -2.530 -2.354 1.00 0.00 80 PHE A CA 7
ATOM 13120 C C . PHE A 1 80 ? -7.853 -2.745 -3.029 1.00 0.00 80 PHE A C 7
ATOM 13121 O O . PHE A 1 80 ? -8.265 -1.949 -3.861 1.00 0.00 80 PHE A O 7
ATOM 13138 N N . LEU A 1 81 ? -8.532 -3.822 -2.669 1.00 0.00 81 LEU A N 7
ATOM 13139 C CA . LEU A 1 81 ? -9.823 -4.115 -3.270 1.00 0.00 81 LEU A CA 7
ATOM 13140 C C . LEU A 1 81 ? -10.799 -2.973 -3.006 1.00 0.00 81 LEU A C 7
ATOM 13141 O O . LEU A 1 81 ? -11.478 -2.517 -3.911 1.00 0.00 81 LEU A O 7
ATOM 13157 N N . GLU A 1 82 ? -10.857 -2.510 -1.765 1.00 0.00 82 GLU A N 7
ATOM 13158 C CA . GLU A 1 82 ? -11.764 -1.424 -1.406 1.00 0.00 82 GLU A CA 7
ATOM 13159 C C . GLU A 1 82 ? -11.472 -0.176 -2.224 1.00 0.00 82 GLU A C 7
ATOM 13160 O O . GLU A 1 82 ? -12.372 0.422 -2.807 1.00 0.00 82 GLU A O 7
ATOM 13172 N N . SER A 1 83 ? -10.207 0.195 -2.275 1.00 0.00 83 SER A N 7
ATOM 13173 C CA . SER A 1 83 ? -9.791 1.363 -3.040 1.00 0.00 83 SER A CA 7
ATOM 13174 C C . SER A 1 83 ? -10.059 1.159 -4.518 1.00 0.00 83 SER A C 7
ATOM 13175 O O . SER A 1 83 ? -10.418 2.093 -5.231 1.00 0.00 83 SER A O 7
ATOM 13183 N N . VAL A 1 84 ? -9.853 -0.064 -4.978 1.00 0.00 84 VAL A N 7
ATOM 13184 C CA . VAL A 1 84 ? -10.043 -0.378 -6.378 1.00 0.00 84 VAL A CA 7
ATOM 13185 C C . VAL A 1 84 ? -11.472 -0.090 -6.788 1.00 0.00 84 VAL A C 7
ATOM 13186 O O . VAL A 1 84 ? -11.720 0.455 -7.851 1.00 0.00 84 VAL A O 7
ATOM 13199 N N . ILE A 1 85 ? -12.398 -0.469 -5.935 1.00 0.00 85 ILE A N 7
ATOM 13200 C CA . ILE A 1 85 ? -13.802 -0.254 -6.197 1.00 0.00 85 ILE A CA 7
ATOM 13201 C C . ILE A 1 85 ? -14.085 1.225 -6.234 1.00 0.00 85 ILE A C 7
ATOM 13202 O O . ILE A 1 85 ? -14.808 1.711 -7.097 1.00 0.00 85 ILE A O 7
ATOM 13218 N N . ARG A 1 86 ? -13.508 1.942 -5.283 1.00 0.00 86 ARG A N 7
ATOM 13219 C CA . ARG A 1 86 ? -13.712 3.361 -5.224 1.00 0.00 86 ARG A CA 7
ATOM 13220 C C . ARG A 1 86 ? -13.172 4.007 -6.484 1.00 0.00 86 ARG A C 7
ATOM 13221 O O . ARG A 1 86 ? -13.779 4.922 -7.035 1.00 0.00 86 ARG A O 7
ATOM 13242 N N . ASP A 1 87 ? -12.036 3.510 -6.941 1.00 0.00 87 ASP A N 7
ATOM 13243 C CA . ASP A 1 87 ? -11.420 4.029 -8.146 1.00 0.00 87 ASP A CA 7
ATOM 13244 C C . ASP A 1 87 ? -12.148 3.555 -9.396 1.00 0.00 87 ASP A C 7
ATOM 13245 O O . ASP A 1 87 ? -12.214 4.251 -10.405 1.00 0.00 87 ASP A O 7
ATOM 13254 N N . SER A 1 88 ? -12.654 2.347 -9.312 1.00 0.00 88 SER A N 7
ATOM 13255 C CA . SER A 1 88 ? -13.345 1.713 -10.431 1.00 0.00 88 SER A CA 7
ATOM 13256 C C . SER A 1 88 ? -14.708 2.315 -10.643 1.00 0.00 88 SER A C 7
ATOM 13257 O O . SER A 1 88 ? -15.107 2.606 -11.762 1.00 0.00 88 SER A O 7
ATOM 13265 N N . VAL A 1 89 ? -15.406 2.525 -9.551 1.00 0.00 89 VAL A N 7
ATOM 13266 C CA . VAL A 1 89 ? -16.710 3.124 -9.610 1.00 0.00 89 VAL A CA 7
ATOM 13267 C C . VAL A 1 89 ? -16.522 4.534 -10.115 1.00 0.00 89 VAL A C 7
ATOM 13268 O O . VAL A 1 89 ? -17.309 5.047 -10.896 1.00 0.00 89 VAL A O 7
ATOM 13281 N N . THR A 1 90 ? -15.437 5.137 -9.663 1.00 0.00 90 THR A N 7
ATOM 13282 C CA . THR A 1 90 ? -15.092 6.484 -10.054 1.00 0.00 90 THR A CA 7
ATOM 13283 C C . THR A 1 90 ? -14.836 6.598 -11.555 1.00 0.00 90 THR A C 7
ATOM 13284 O O . THR A 1 90 ? -15.388 7.474 -12.216 1.00 0.00 90 THR A O 7
ATOM 13295 N N . TYR A 1 91 ? -14.005 5.708 -12.087 1.00 0.00 91 TYR A N 7
ATOM 13296 C CA . TYR A 1 91 ? -13.694 5.725 -13.512 1.00 0.00 91 TYR A CA 7
ATOM 13297 C C . TYR A 1 91 ? -14.883 5.239 -14.312 1.00 0.00 91 TYR A C 7
ATOM 13298 O O . TYR A 1 91 ? -15.153 5.736 -15.405 1.00 0.00 91 TYR A O 7
ATOM 13316 N N . THR A 1 92 ? -15.600 4.268 -13.771 1.00 0.00 92 THR A N 7
ATOM 13317 C CA . THR A 1 92 ? -16.760 3.761 -14.476 1.00 0.00 92 THR A CA 7
ATOM 13318 C C . THR A 1 92 ? -17.812 4.842 -14.495 1.00 0.00 92 THR A C 7
ATOM 13319 O O . THR A 1 92 ? -18.356 5.175 -15.541 1.00 0.00 92 THR A O 7
ATOM 13330 N N . GLU A 1 93 ? -18.049 5.441 -13.338 1.00 0.00 93 GLU A N 7
ATOM 13331 C CA . GLU A 1 93 ? -18.996 6.531 -13.273 1.00 0.00 93 GLU A CA 7
ATOM 13332 C C . GLU A 1 93 ? -18.513 7.671 -14.153 1.00 0.00 93 GLU A C 7
ATOM 13333 O O . GLU A 1 93 ? -19.311 8.364 -14.781 1.00 0.00 93 GLU A O 7
ATOM 13345 N N . HIS A 1 94 ? -17.195 7.850 -14.209 1.00 0.00 94 HIS A N 7
ATOM 13346 C CA . HIS A 1 94 ? -16.636 8.905 -15.042 1.00 0.00 94 HIS A CA 7
ATOM 13347 C C . HIS A 1 94 ? -17.077 8.660 -16.467 1.00 0.00 94 HIS A C 7
ATOM 13348 O O . HIS A 1 94 ? -17.391 9.584 -17.217 1.00 0.00 94 HIS A O 7
ATOM 13362 N N . ALA A 1 95 ? -17.122 7.386 -16.808 1.00 0.00 95 ALA A N 7
ATOM 13363 C CA . ALA A 1 95 ? -17.557 6.946 -18.128 1.00 0.00 95 ALA A CA 7
ATOM 13364 C C . ALA A 1 95 ? -18.992 6.453 -18.027 1.00 0.00 95 ALA A C 7
ATOM 13365 O O . ALA A 1 95 ? -19.456 5.679 -18.855 1.00 0.00 95 ALA A O 7
ATOM 13372 N N . LYS A 1 96 ? -19.681 6.917 -16.986 1.00 0.00 96 LYS A N 7
ATOM 13373 C CA . LYS A 1 96 ? -21.069 6.537 -16.722 1.00 0.00 96 LYS A CA 7
ATOM 13374 C C . LYS A 1 96 ? -21.295 5.059 -17.025 1.00 0.00 96 LYS A C 7
ATOM 13375 O O . LYS A 1 96 ? -22.379 4.647 -17.437 1.00 0.00 96 LYS A O 7
ATOM 13394 N N . ARG A 1 97 ? -20.267 4.269 -16.789 1.00 0.00 97 ARG A N 7
ATOM 13395 C CA . ARG A 1 97 ? -20.340 2.825 -17.007 1.00 0.00 97 ARG A CA 7
ATOM 13396 C C . ARG A 1 97 ? -20.679 2.117 -15.707 1.00 0.00 97 ARG A C 7
ATOM 13397 O O . ARG A 1 97 ? -20.470 2.645 -14.616 1.00 0.00 97 ARG A O 7
ATOM 13418 N N . LYS A 1 98 ? -21.185 0.904 -15.846 1.00 0.00 98 LYS A N 7
ATOM 13419 C CA . LYS A 1 98 ? -21.531 0.070 -14.712 1.00 0.00 98 LYS A CA 7
ATOM 13420 C C . LYS A 1 98 ? -20.977 -1.321 -14.994 1.00 0.00 98 LYS A C 7
ATOM 13421 O O . LYS A 1 98 ? -21.699 -2.223 -15.419 1.00 0.00 98 LYS A O 7
ATOM 13440 N N . THR A 1 99 ? -19.675 -1.460 -14.797 1.00 0.00 99 THR A N 7
ATOM 13441 C CA . THR A 1 99 ? -18.987 -2.709 -15.075 1.00 0.00 99 THR A CA 7
ATOM 13442 C C . THR A 1 99 ? -17.588 -2.690 -14.468 1.00 0.00 99 THR A C 7
ATOM 13443 O O . THR A 1 99 ? -16.944 -1.642 -14.421 1.00 0.00 99 THR A O 7
ATOM 13454 N N . VAL A 1 100 ? -17.105 -3.850 -14.027 1.00 0.00 100 VAL A N 7
ATOM 13455 C CA . VAL A 1 100 ? -15.761 -3.941 -13.454 1.00 0.00 100 VAL A CA 7
ATOM 13456 C C . VAL A 1 100 ? -14.850 -4.613 -14.470 1.00 0.00 100 VAL A C 7
ATOM 13457 O O . VAL A 1 100 ? -15.120 -5.732 -14.906 1.00 0.00 100 VAL A O 7
ATOM 13470 N N . THR A 1 101 ? -13.780 -3.923 -14.862 1.00 0.00 101 THR A N 7
ATOM 13471 C CA . THR A 1 101 ? -12.850 -4.468 -15.853 1.00 0.00 101 THR A CA 7
ATOM 13472 C C . THR A 1 101 ? -11.436 -4.488 -15.302 1.00 0.00 101 THR A C 7
ATOM 13473 O O . THR A 1 101 ? -11.066 -3.645 -14.487 1.00 0.00 101 THR A O 7
ATOM 13484 N N . SER A 1 102 ? -10.648 -5.445 -15.766 1.00 0.00 102 SER A N 7
ATOM 13485 C CA . SER A 1 102 ? -9.268 -5.554 -15.321 1.00 0.00 102 SER A CA 7
ATOM 13486 C C . SER A 1 102 ? -8.516 -4.302 -15.706 1.00 0.00 102 SER A C 7
ATOM 13487 O O . SER A 1 102 ? -7.475 -3.975 -15.144 1.00 0.00 102 SER A O 7
ATOM 13495 N N . LEU A 1 103 ? -9.060 -3.617 -16.685 1.00 0.00 103 LEU A N 7
ATOM 13496 C CA . LEU A 1 103 ? -8.461 -2.402 -17.181 1.00 0.00 103 LEU A CA 7
ATOM 13497 C C . LEU A 1 103 ? -8.549 -1.301 -16.131 1.00 0.00 103 LEU A C 7
ATOM 13498 O O . LEU A 1 103 ? -7.564 -0.622 -15.843 1.00 0.00 103 LEU A O 7
ATOM 13514 N N . ASP A 1 104 ? -9.725 -1.129 -15.560 1.00 0.00 104 ASP A N 7
ATOM 13515 C CA . ASP A 1 104 ? -9.911 -0.119 -14.544 1.00 0.00 104 ASP A CA 7
ATOM 13516 C C . ASP A 1 104 ? -9.080 -0.495 -13.331 1.00 0.00 104 ASP A C 7
ATOM 13517 O O . ASP A 1 104 ? -8.543 0.366 -12.634 1.00 0.00 104 ASP A O 7
ATOM 13526 N N . VAL A 1 105 ? -8.949 -1.797 -13.111 1.00 0.00 105 VAL A N 7
ATOM 13527 C CA . VAL A 1 105 ? -8.143 -2.290 -12.006 1.00 0.00 105 VAL A CA 7
ATOM 13528 C C . VAL A 1 105 ? -6.705 -1.873 -12.237 1.00 0.00 105 VAL A C 7
ATOM 13529 O O . VAL A 1 105 ? -6.020 -1.412 -11.328 1.00 0.00 105 VAL A O 7
ATOM 13542 N N . VAL A 1 106 ? -6.268 -2.019 -13.480 1.00 0.00 106 VAL A N 7
ATOM 13543 C CA . VAL A 1 106 ? -4.924 -1.636 -13.859 1.00 0.00 106 VAL A CA 7
ATOM 13544 C C . VAL A 1 106 ? -4.717 -0.147 -13.614 1.00 0.00 106 VAL A C 7
ATOM 13545 O O . VAL A 1 106 ? -3.670 0.267 -13.121 1.00 0.00 106 VAL A O 7
ATOM 13558 N N . TYR A 1 107 ? -5.722 0.647 -13.942 1.00 0.00 107 TYR A N 7
ATOM 13559 C CA . TYR A 1 107 ? -5.628 2.077 -13.723 1.00 0.00 107 TYR A CA 7
ATOM 13560 C C . TYR A 1 107 ? -5.476 2.320 -12.233 1.00 0.00 107 TYR A C 7
ATOM 13561 O O . TYR A 1 107 ? -4.696 3.169 -11.799 1.00 0.00 107 TYR A O 7
ATOM 13579 N N . ALA A 1 108 ? -6.225 1.547 -11.452 1.00 0.00 108 ALA A N 7
ATOM 13580 C CA . ALA A 1 108 ? -6.170 1.661 -10.010 1.00 0.00 108 ALA A CA 7
ATOM 13581 C C . ALA A 1 108 ? -4.782 1.283 -9.508 1.00 0.00 108 ALA A C 7
ATOM 13582 O O . ALA A 1 108 ? -4.220 1.956 -8.649 1.00 0.00 108 ALA A O 7
ATOM 13589 N N . LEU A 1 109 ? -4.230 0.208 -10.073 1.00 0.00 109 LEU A N 7
ATOM 13590 C CA . LEU A 1 109 ? -2.899 -0.250 -9.696 1.00 0.00 109 LEU A CA 7
ATOM 13591 C C . LEU A 1 109 ? -1.844 0.782 -10.080 1.00 0.00 109 LEU A C 7
ATOM 13592 O O . LEU A 1 109 ? -0.865 0.985 -9.361 1.00 0.00 109 LEU A O 7
ATOM 13608 N N . LYS A 1 110 ? -2.041 1.413 -11.226 1.00 0.00 110 LYS A N 7
ATOM 13609 C CA . LYS A 1 110 ? -1.104 2.400 -11.718 1.00 0.00 110 LYS A CA 7
ATOM 13610 C C . LYS A 1 110 ? -0.964 3.567 -10.748 1.00 0.00 110 LYS A C 7
ATOM 13611 O O . LYS A 1 110 ? 0.146 4.005 -10.448 1.00 0.00 110 LYS A O 7
ATOM 13630 N N . ARG A 1 111 ? -2.096 4.071 -10.266 1.00 0.00 111 ARG A N 7
ATOM 13631 C CA . ARG A 1 111 ? -2.085 5.189 -9.342 1.00 0.00 111 ARG A CA 7
ATOM 13632 C C . ARG A 1 111 ? -1.668 4.732 -7.968 1.00 0.00 111 ARG A C 7
ATOM 13633 O O . ARG A 1 111 ? -1.244 5.525 -7.130 1.00 0.00 111 ARG A O 7
ATOM 13654 N N . GLN A 1 112 ? -1.780 3.442 -7.758 1.00 0.00 112 GLN A N 7
ATOM 13655 C CA . GLN A 1 112 ? -1.401 2.861 -6.496 1.00 0.00 112 GLN A CA 7
ATOM 13656 C C . GLN A 1 112 ? 0.093 3.032 -6.316 1.00 0.00 112 GLN A C 7
ATOM 13657 O O . GLN A 1 112 ? 0.631 2.899 -5.217 1.00 0.00 112 GLN A O 7
ATOM 13671 N N . GLY A 1 113 ? 0.753 3.348 -7.428 1.00 0.00 113 GLY A N 7
ATOM 13672 C CA . GLY A 1 113 ? 2.201 3.566 -7.430 1.00 0.00 113 GLY A CA 7
ATOM 13673 C C . GLY A 1 113 ? 2.936 2.479 -8.206 1.00 0.00 113 GLY A C 7
ATOM 13674 O O . GLY A 1 113 ? 4.062 2.121 -7.861 1.00 0.00 113 GLY A O 7
ATOM 13678 N N . ARG A 1 114 ? 2.296 1.951 -9.255 1.00 0.00 114 ARG A N 7
ATOM 13679 C CA . ARG A 1 114 ? 2.917 0.898 -10.071 1.00 0.00 114 ARG A CA 7
ATOM 13680 C C . ARG A 1 114 ? 2.940 1.299 -11.543 1.00 0.00 114 ARG A C 7
ATOM 13681 O O . ARG A 1 114 ? 2.155 2.133 -11.984 1.00 0.00 114 ARG A O 7
ATOM 13702 N N . THR A 1 115 ? 3.865 0.702 -12.285 1.00 0.00 115 THR A N 7
ATOM 13703 C CA . THR A 1 115 ? 4.020 0.988 -13.698 1.00 0.00 115 THR A CA 7
ATOM 13704 C C . THR A 1 115 ? 4.640 2.367 -13.891 1.00 0.00 115 THR A C 7
ATOM 13705 O O . THR A 1 115 ? 4.817 2.834 -15.016 1.00 0.00 115 THR A O 7
ATOM 13716 N N . LEU A 1 116 ? 4.973 3.007 -12.779 1.00 0.00 116 LEU A N 7
ATOM 13717 C CA . LEU A 1 116 ? 5.579 4.330 -12.819 1.00 0.00 116 LEU A CA 7
ATOM 13718 C C . LEU A 1 116 ? 6.928 4.263 -13.539 1.00 0.00 116 LEU A C 7
ATOM 13719 O O . LEU A 1 116 ? 7.625 3.251 -13.478 1.00 0.00 116 LEU A O 7
ATOM 13735 N N . TYR A 1 117 ? 7.283 5.349 -14.225 1.00 0.00 117 TYR A N 7
ATOM 13736 C CA . TYR A 1 117 ? 8.546 5.412 -14.965 1.00 0.00 117 TYR A CA 7
ATOM 13737 C C . TYR A 1 117 ? 9.616 6.137 -14.158 1.00 0.00 117 TYR A C 7
ATOM 13738 O O . TYR A 1 117 ? 10.694 6.440 -14.669 1.00 0.00 117 TYR A O 7
ATOM 13756 N N . GLY A 1 118 ? 9.314 6.408 -12.892 1.00 0.00 118 GLY A N 7
ATOM 13757 C CA . GLY A 1 118 ? 10.256 7.096 -12.003 1.00 0.00 118 GLY A CA 7
ATOM 13758 C C . GLY A 1 118 ? 9.820 8.526 -11.724 1.00 0.00 118 GLY A C 7
ATOM 13759 O O . GLY A 1 118 ? 10.506 9.270 -11.025 1.00 0.00 118 GLY A O 7
ATOM 13763 N N . PHE A 1 119 ? 8.675 8.900 -12.265 1.00 0.00 119 PHE A N 7
ATOM 13764 C CA . PHE A 1 119 ? 8.152 10.245 -12.054 1.00 0.00 119 PHE A CA 7
ATOM 13765 C C . PHE A 1 119 ? 7.857 10.465 -10.576 1.00 0.00 119 PHE A C 7
ATOM 13766 O O . PHE A 1 119 ? 8.109 11.543 -10.037 1.00 0.00 119 PHE A O 7
ATOM 13783 N N . GLY A 1 120 ? 7.328 9.436 -9.923 1.00 0.00 120 GLY A N 7
ATOM 13784 C CA . GLY A 1 120 ? 7.009 9.528 -8.502 1.00 0.00 120 GLY A CA 7
ATOM 13785 C C . GLY A 1 120 ? 8.217 9.178 -7.657 1.00 0.00 120 GLY A C 7
ATOM 13786 O O . GLY A 1 120 ? 8.557 8.009 -7.479 1.00 0.00 120 GLY A O 7
ATOM 13790 N N . GLY A 1 121 ? 8.858 10.212 -7.138 1.00 0.00 121 GLY A N 7
ATOM 13791 C CA . GLY A 1 121 ? 10.030 10.031 -6.302 1.00 0.00 121 GLY A CA 7
ATOM 13792 C C . GLY A 1 121 ? 11.259 9.713 -7.145 1.00 0.00 121 GLY A C 7
ATOM 13793 O O . GLY A 1 121 ? 12.304 9.466 -6.565 1.00 0.00 121 GLY A O 7
ATOM 13798 N N . LEU A 1 1 ? -15.514 -29.519 -10.379 1.00 0.00 1 LEU A N 8
ATOM 13799 C CA . LEU A 1 1 ? -16.660 -29.853 -9.485 1.00 0.00 1 LEU A CA 8
ATOM 13800 C C . LEU A 1 1 ? -17.329 -28.563 -9.023 1.00 0.00 1 LEU A C 8
ATOM 13801 O O . LEU A 1 1 ? -17.187 -27.517 -9.655 1.00 0.00 1 LEU A O 8
ATOM 13819 N N . ILE A 1 2 ? -18.060 -28.646 -7.916 1.00 0.00 2 ILE A N 8
ATOM 13820 C CA . ILE A 1 2 ? -18.747 -27.479 -7.376 1.00 0.00 2 ILE A CA 8
ATOM 13821 C C . ILE A 1 2 ? -17.749 -26.499 -6.769 1.00 0.00 2 ILE A C 8
ATOM 13822 O O . ILE A 1 2 ? -18.089 -25.352 -6.473 1.00 0.00 2 ILE A O 8
ATOM 13838 N N . SER A 1 3 ? -16.514 -26.957 -6.588 1.00 0.00 3 SER A N 8
ATOM 13839 C CA . SER A 1 3 ? -15.472 -26.113 -6.017 1.00 0.00 3 SER A CA 8
ATOM 13840 C C . SER A 1 3 ? -15.227 -24.899 -6.911 1.00 0.00 3 SER A C 8
ATOM 13841 O O . SER A 1 3 ? -15.064 -23.780 -6.425 1.00 0.00 3 SER A O 8
ATOM 13849 N N . LYS A 1 4 ? -15.221 -25.138 -8.222 1.00 0.00 4 LYS A N 8
ATOM 13850 C CA . LYS A 1 4 ? -15.014 -24.074 -9.208 1.00 0.00 4 LYS A CA 8
ATOM 13851 C C . LYS A 1 4 ? -14.065 -22.991 -8.693 1.00 0.00 4 LYS A C 8
ATOM 13852 O O . LYS A 1 4 ? -14.482 -21.864 -8.427 1.00 0.00 4 LYS A O 8
ATOM 13871 N N . ILE A 1 5 ? -12.786 -23.333 -8.570 1.00 0.00 5 ILE A N 8
ATOM 13872 C CA . ILE A 1 5 ? -11.790 -22.370 -8.106 1.00 0.00 5 ILE A CA 8
ATOM 13873 C C . ILE A 1 5 ? -12.309 -21.608 -6.883 1.00 0.00 5 ILE A C 8
ATOM 13874 O O . ILE A 1 5 ? -12.683 -20.435 -6.974 1.00 0.00 5 ILE A O 8
ATOM 13890 N N . PRO A 1 6 ? -12.353 -22.257 -5.751 1.00 0.00 6 PRO A N 8
ATOM 13891 C CA . PRO A 1 6 ? -12.851 -21.642 -4.481 1.00 0.00 6 PRO A CA 8
ATOM 13892 C C . PRO A 1 6 ? -12.201 -20.290 -4.204 1.00 0.00 6 PRO A C 8
ATOM 13893 O O . PRO A 1 6 ? -12.859 -19.365 -3.733 1.00 0.00 6 PRO A O 8
ATOM 13904 N N . PHE A 1 7 ? -10.917 -20.170 -4.509 1.00 0.00 7 PHE A N 8
ATOM 13905 C CA . PHE A 1 7 ? -10.218 -18.912 -4.286 1.00 0.00 7 PHE A CA 8
ATOM 13906 C C . PHE A 1 7 ? -10.888 -17.794 -5.072 1.00 0.00 7 PHE A C 8
ATOM 13907 O O . PHE A 1 7 ? -11.116 -16.705 -4.546 1.00 0.00 7 PHE A O 8
ATOM 13924 N N . ALA A 1 8 ? -11.210 -18.072 -6.328 1.00 0.00 8 ALA A N 8
ATOM 13925 C CA . ALA A 1 8 ? -11.864 -17.079 -7.162 1.00 0.00 8 ALA A CA 8
ATOM 13926 C C . ALA A 1 8 ? -13.171 -16.658 -6.503 1.00 0.00 8 ALA A C 8
ATOM 13927 O O . ALA A 1 8 ? -13.557 -15.496 -6.544 1.00 0.00 8 ALA A O 8
ATOM 13934 N N . ARG A 1 9 ? -13.849 -17.617 -5.894 1.00 0.00 9 ARG A N 8
ATOM 13935 C CA . ARG A 1 9 ? -15.112 -17.335 -5.223 1.00 0.00 9 ARG A CA 8
ATOM 13936 C C . ARG A 1 9 ? -14.901 -16.522 -3.947 1.00 0.00 9 ARG A C 8
ATOM 13937 O O . ARG A 1 9 ? -15.701 -15.653 -3.631 1.00 0.00 9 ARG A O 8
ATOM 13958 N N . LEU A 1 10 ? -13.851 -16.832 -3.196 1.00 0.00 10 LEU A N 8
ATOM 13959 C CA . LEU A 1 10 ? -13.599 -16.133 -1.940 1.00 0.00 10 LEU A CA 8
ATOM 13960 C C . LEU A 1 10 ? -13.169 -14.693 -2.177 1.00 0.00 10 LEU A C 8
ATOM 13961 O O . LEU A 1 10 ? -13.630 -13.779 -1.495 1.00 0.00 10 LEU A O 8
ATOM 13977 N N . VAL A 1 11 ? -12.289 -14.497 -3.141 1.00 0.00 11 VAL A N 8
ATOM 13978 C CA . VAL A 1 11 ? -11.823 -13.151 -3.434 1.00 0.00 11 VAL A CA 8
ATOM 13979 C C . VAL A 1 11 ? -12.974 -12.370 -4.031 1.00 0.00 11 VAL A C 8
ATOM 13980 O O . VAL A 1 11 ? -13.214 -11.217 -3.671 1.00 0.00 11 VAL A O 8
ATOM 13993 N N . LYS A 1 12 ? -13.709 -13.026 -4.919 1.00 0.00 12 LYS A N 8
ATOM 13994 C CA . LYS A 1 12 ? -14.865 -12.394 -5.523 1.00 0.00 12 LYS A CA 8
ATOM 13995 C C . LYS A 1 12 ? -15.890 -12.083 -4.450 1.00 0.00 12 LYS A C 8
ATOM 13996 O O . LYS A 1 12 ? -16.537 -11.045 -4.494 1.00 0.00 12 LYS A O 8
ATOM 14015 N N . GLU A 1 13 ? -16.048 -12.991 -3.492 1.00 0.00 13 GLU A N 8
ATOM 14016 C CA . GLU A 1 13 ? -17.024 -12.781 -2.426 1.00 0.00 13 GLU A CA 8
ATOM 14017 C C . GLU A 1 13 ? -16.637 -11.617 -1.513 1.00 0.00 13 GLU A C 8
ATOM 14018 O O . GLU A 1 13 ? -17.469 -10.763 -1.206 1.00 0.00 13 GLU A O 8
ATOM 14030 N N . VAL A 1 14 ? -15.370 -11.559 -1.108 1.00 0.00 14 VAL A N 8
ATOM 14031 C CA . VAL A 1 14 ? -14.914 -10.456 -0.264 1.00 0.00 14 VAL A CA 8
ATOM 14032 C C . VAL A 1 14 ? -15.068 -9.159 -1.023 1.00 0.00 14 VAL A C 8
ATOM 14033 O O . VAL A 1 14 ? -15.552 -8.151 -0.501 1.00 0.00 14 VAL A O 8
ATOM 14046 N N . THR A 1 15 ? -14.645 -9.197 -2.263 1.00 0.00 15 THR A N 8
ATOM 14047 C CA . THR A 1 15 ? -14.727 -8.032 -3.094 1.00 0.00 15 THR A CA 8
ATOM 14048 C C . THR A 1 15 ? -16.170 -7.672 -3.378 1.00 0.00 15 THR A C 8
ATOM 14049 O O . THR A 1 15 ? -16.482 -6.509 -3.524 1.00 0.00 15 THR A O 8
ATOM 14060 N N . ASP A 1 16 ? -17.050 -8.662 -3.458 1.00 0.00 16 ASP A N 8
ATOM 14061 C CA . ASP A 1 16 ? -18.451 -8.373 -3.724 1.00 0.00 16 ASP A CA 8
ATOM 14062 C C . ASP A 1 16 ? -19.015 -7.517 -2.601 1.00 0.00 16 ASP A C 8
ATOM 14063 O O . ASP A 1 16 ? -19.825 -6.617 -2.827 1.00 0.00 16 ASP A O 8
ATOM 14072 N N . GLU A 1 17 ? -18.567 -7.806 -1.387 1.00 0.00 17 GLU A N 8
ATOM 14073 C CA . GLU A 1 17 ? -19.012 -7.069 -0.220 1.00 0.00 17 GLU A CA 8
ATOM 14074 C C . GLU A 1 17 ? -18.572 -5.627 -0.353 1.00 0.00 17 GLU A C 8
ATOM 14075 O O . GLU A 1 17 ? -19.326 -4.703 -0.051 1.00 0.00 17 GLU A O 8
ATOM 14087 N N . PHE A 1 18 ? -17.355 -5.438 -0.841 1.00 0.00 18 PHE A N 8
ATOM 14088 C CA . PHE A 1 18 ? -16.852 -4.095 -1.046 1.00 0.00 18 PHE A CA 8
ATOM 14089 C C . PHE A 1 18 ? -17.569 -3.495 -2.249 1.00 0.00 18 PHE A C 8
ATOM 14090 O O . PHE A 1 18 ? -17.929 -2.319 -2.265 1.00 0.00 18 PHE A O 8
ATOM 14107 N N . THR A 1 19 ? -17.771 -4.344 -3.253 1.00 0.00 19 THR A N 8
ATOM 14108 C CA . THR A 1 19 ? -18.444 -3.958 -4.479 1.00 0.00 19 THR A CA 8
ATOM 14109 C C . THR A 1 19 ? -19.940 -4.027 -4.274 1.00 0.00 19 THR A C 8
ATOM 14110 O O . THR A 1 19 ? -20.711 -3.917 -5.228 1.00 0.00 19 THR A O 8
ATOM 14121 N N . THR A 1 20 ? -20.348 -4.197 -3.017 1.00 0.00 20 THR A N 8
ATOM 14122 C CA . THR A 1 20 ? -21.769 -4.256 -2.690 1.00 0.00 20 THR A CA 8
ATOM 14123 C C . THR A 1 20 ? -22.490 -3.129 -3.425 1.00 0.00 20 THR A C 8
ATOM 14124 O O . THR A 1 20 ? -23.711 -3.141 -3.590 1.00 0.00 20 THR A O 8
ATOM 14135 N N . LYS A 1 21 ? -21.684 -2.190 -3.916 1.00 0.00 21 LYS A N 8
ATOM 14136 C CA . LYS A 1 21 ? -22.161 -1.074 -4.699 1.00 0.00 21 LYS A CA 8
ATOM 14137 C C . LYS A 1 21 ? -22.623 -1.585 -6.059 1.00 0.00 21 LYS A C 8
ATOM 14138 O O . LYS A 1 21 ? -22.684 -0.830 -7.027 1.00 0.00 21 LYS A O 8
ATOM 14157 N N . ASP A 1 22 ? -22.937 -2.879 -6.128 1.00 0.00 22 ASP A N 8
ATOM 14158 C CA . ASP A 1 22 ? -23.386 -3.482 -7.372 1.00 0.00 22 ASP A CA 8
ATOM 14159 C C . ASP A 1 22 ? -24.776 -2.975 -7.708 1.00 0.00 22 ASP A C 8
ATOM 14160 O O . ASP A 1 22 ? -25.636 -3.723 -8.171 1.00 0.00 22 ASP A O 8
ATOM 14169 N N . GLN A 1 23 ? -24.981 -1.693 -7.457 1.00 0.00 23 GLN A N 8
ATOM 14170 C CA . GLN A 1 23 ? -26.256 -1.063 -7.713 1.00 0.00 23 GLN A CA 8
ATOM 14171 C C . GLN A 1 23 ? -26.728 -1.375 -9.123 1.00 0.00 23 GLN A C 8
ATOM 14172 O O . GLN A 1 23 ? -27.922 -1.341 -9.407 1.00 0.00 23 GLN A O 8
ATOM 14186 N N . ASP A 1 24 ? -25.781 -1.694 -9.995 1.00 0.00 24 ASP A N 8
ATOM 14187 C CA . ASP A 1 24 ? -26.101 -2.030 -11.372 1.00 0.00 24 ASP A CA 8
ATOM 14188 C C . ASP A 1 24 ? -24.846 -2.499 -12.102 1.00 0.00 24 ASP A C 8
ATOM 14189 O O . ASP A 1 24 ? -24.899 -2.840 -13.284 1.00 0.00 24 ASP A O 8
ATOM 14198 N N . LEU A 1 25 ? -23.726 -2.506 -11.395 1.00 0.00 25 LEU A N 8
ATOM 14199 C CA . LEU A 1 25 ? -22.455 -2.917 -12.002 1.00 0.00 25 LEU A CA 8
ATOM 14200 C C . LEU A 1 25 ? -22.540 -4.316 -12.589 1.00 0.00 25 LEU A C 8
ATOM 14201 O O . LEU A 1 25 ? -23.485 -5.065 -12.344 1.00 0.00 25 LEU A O 8
ATOM 14217 N N . ARG A 1 26 ? -21.521 -4.638 -13.377 1.00 0.00 26 ARG A N 8
ATOM 14218 C CA . ARG A 1 26 ? -21.430 -5.936 -14.038 1.00 0.00 26 ARG A CA 8
ATOM 14219 C C . ARG A 1 26 ? -19.999 -6.460 -13.987 1.00 0.00 26 ARG A C 8
ATOM 14220 O O . ARG A 1 26 ? -19.044 -5.710 -14.191 1.00 0.00 26 ARG A O 8
ATOM 14241 N N . TRP A 1 27 ? -19.851 -7.752 -13.695 1.00 0.00 27 TRP A N 8
ATOM 14242 C CA . TRP A 1 27 ? -18.519 -8.367 -13.600 1.00 0.00 27 TRP A CA 8
ATOM 14243 C C . TRP A 1 27 ? -18.150 -9.168 -14.842 1.00 0.00 27 TRP A C 8
ATOM 14244 O O . TRP A 1 27 ? -18.733 -10.212 -15.140 1.00 0.00 27 TRP A O 8
ATOM 14265 N N . GLN A 1 28 ? -17.154 -8.658 -15.536 1.00 0.00 28 GLN A N 8
ATOM 14266 C CA . GLN A 1 28 ? -16.625 -9.267 -16.733 1.00 0.00 28 GLN A CA 8
ATOM 14267 C C . GLN A 1 28 ? -15.591 -10.314 -16.344 1.00 0.00 28 GLN A C 8
ATOM 14268 O O . GLN A 1 28 ? -15.092 -10.307 -15.220 1.00 0.00 28 GLN A O 8
ATOM 14282 N N . SER A 1 29 ? -15.259 -11.208 -17.260 1.00 0.00 29 SER A N 8
ATOM 14283 C CA . SER A 1 29 ? -14.271 -12.230 -16.955 1.00 0.00 29 SER A CA 8
ATOM 14284 C C . SER A 1 29 ? -12.933 -11.572 -16.626 1.00 0.00 29 SER A C 8
ATOM 14285 O O . SER A 1 29 ? -12.100 -12.155 -15.932 1.00 0.00 29 SER A O 8
ATOM 14293 N N . MET A 1 30 ? -12.740 -10.350 -17.117 1.00 0.00 30 MET A N 8
ATOM 14294 C CA . MET A 1 30 ? -11.500 -9.624 -16.852 1.00 0.00 30 MET A CA 8
ATOM 14295 C C . MET A 1 30 ? -11.444 -9.260 -15.374 1.00 0.00 30 MET A C 8
ATOM 14296 O O . MET A 1 30 ? -10.396 -9.319 -14.742 1.00 0.00 30 MET A O 8
ATOM 14310 N N . ALA A 1 31 ? -12.593 -8.911 -14.822 1.00 0.00 31 ALA A N 8
ATOM 14311 C CA . ALA A 1 31 ? -12.669 -8.552 -13.412 1.00 0.00 31 ALA A CA 8
ATOM 14312 C C . ALA A 1 31 ? -12.012 -9.647 -12.581 1.00 0.00 31 ALA A C 8
ATOM 14313 O O . ALA A 1 31 ? -11.269 -9.376 -11.644 1.00 0.00 31 ALA A O 8
ATOM 14320 N N . ILE A 1 32 ? -12.281 -10.881 -12.962 1.00 0.00 32 ILE A N 8
ATOM 14321 C CA . ILE A 1 32 ? -11.720 -12.038 -12.291 1.00 0.00 32 ILE A CA 8
ATOM 14322 C C . ILE A 1 32 ? -10.222 -12.123 -12.561 1.00 0.00 32 ILE A C 8
ATOM 14323 O O . ILE A 1 32 ? -9.433 -12.458 -11.682 1.00 0.00 32 ILE A O 8
ATOM 14339 N N . MET A 1 33 ? -9.834 -11.809 -13.790 1.00 0.00 33 MET A N 8
ATOM 14340 C CA . MET A 1 33 ? -8.428 -11.842 -14.153 1.00 0.00 33 MET A CA 8
ATOM 14341 C C . MET A 1 33 ? -7.681 -10.840 -13.287 1.00 0.00 33 MET A C 8
ATOM 14342 O O . MET A 1 33 ? -6.562 -11.087 -12.851 1.00 0.00 33 MET A O 8
ATOM 14356 N N . ALA A 1 34 ? -8.326 -9.709 -13.036 1.00 0.00 34 ALA A N 8
ATOM 14357 C CA . ALA A 1 34 ? -7.740 -8.663 -12.218 1.00 0.00 34 ALA A CA 8
ATOM 14358 C C . ALA A 1 34 ? -7.433 -9.205 -10.832 1.00 0.00 34 ALA A C 8
ATOM 14359 O O . ALA A 1 34 ? -6.400 -8.887 -10.248 1.00 0.00 34 ALA A O 8
ATOM 14366 N N . LEU A 1 35 ? -8.328 -10.029 -10.312 1.00 0.00 35 LEU A N 8
ATOM 14367 C CA . LEU A 1 35 ? -8.125 -10.609 -9.006 1.00 0.00 35 LEU A CA 8
ATOM 14368 C C . LEU A 1 35 ? -6.889 -11.501 -9.031 1.00 0.00 35 LEU A C 8
ATOM 14369 O O . LEU A 1 35 ? -6.112 -11.529 -8.076 1.00 0.00 35 LEU A O 8
ATOM 14385 N N . GLN A 1 36 ? -6.707 -12.217 -10.135 1.00 0.00 36 GLN A N 8
ATOM 14386 C CA . GLN A 1 36 ? -5.557 -13.089 -10.272 1.00 0.00 36 GLN A CA 8
ATOM 14387 C C . GLN A 1 36 ? -4.289 -12.251 -10.344 1.00 0.00 36 GLN A C 8
ATOM 14388 O O . GLN A 1 36 ? -3.276 -12.574 -9.721 1.00 0.00 36 GLN A O 8
ATOM 14402 N N . GLU A 1 37 ? -4.367 -11.156 -11.095 1.00 0.00 37 GLU A N 8
ATOM 14403 C CA . GLU A 1 37 ? -3.244 -10.256 -11.233 1.00 0.00 37 GLU A CA 8
ATOM 14404 C C . GLU A 1 37 ? -2.907 -9.640 -9.887 1.00 0.00 37 GLU A C 8
ATOM 14405 O O . GLU A 1 37 ? -1.746 -9.422 -9.563 1.00 0.00 37 GLU A O 8
ATOM 14417 N N . ALA A 1 38 ? -3.948 -9.324 -9.126 1.00 0.00 38 ALA A N 8
ATOM 14418 C CA . ALA A 1 38 ? -3.772 -8.685 -7.826 1.00 0.00 38 ALA A CA 8
ATOM 14419 C C . ALA A 1 38 ? -2.995 -9.544 -6.838 1.00 0.00 38 ALA A C 8
ATOM 14420 O O . ALA A 1 38 ? -2.063 -9.064 -6.194 1.00 0.00 38 ALA A O 8
ATOM 14427 N N . SER A 1 39 ? -3.389 -10.800 -6.696 1.00 0.00 39 SER A N 8
ATOM 14428 C CA . SER A 1 39 ? -2.712 -11.673 -5.748 1.00 0.00 39 SER A CA 8
ATOM 14429 C C . SER A 1 39 ? -1.272 -11.945 -6.161 1.00 0.00 39 SER A C 8
ATOM 14430 O O . SER A 1 39 ? -0.348 -11.837 -5.350 1.00 0.00 39 SER A O 8
ATOM 14438 N N . GLU A 1 40 ? -1.086 -12.312 -7.422 1.00 0.00 40 GLU A N 8
ATOM 14439 C CA . GLU A 1 40 ? 0.247 -12.615 -7.924 1.00 0.00 40 GLU A CA 8
ATOM 14440 C C . GLU A 1 40 ? 1.115 -11.361 -7.970 1.00 0.00 40 GLU A C 8
ATOM 14441 O O . GLU A 1 40 ? 2.333 -11.444 -7.836 1.00 0.00 40 GLU A O 8
ATOM 14453 N N . ALA A 1 41 ? 0.476 -10.207 -8.165 1.00 0.00 41 ALA A N 8
ATOM 14454 C CA . ALA A 1 41 ? 1.196 -8.937 -8.240 1.00 0.00 41 ALA A CA 8
ATOM 14455 C C . ALA A 1 41 ? 1.740 -8.526 -6.884 1.00 0.00 41 ALA A C 8
ATOM 14456 O O . ALA A 1 41 ? 2.866 -8.037 -6.766 1.00 0.00 41 ALA A O 8
ATOM 14463 N N . TYR A 1 42 ? 0.924 -8.713 -5.863 1.00 0.00 42 TYR A N 8
ATOM 14464 C CA . TYR A 1 42 ? 1.316 -8.344 -4.521 1.00 0.00 42 TYR A CA 8
ATOM 14465 C C . TYR A 1 42 ? 2.477 -9.208 -4.069 1.00 0.00 42 TYR A C 8
ATOM 14466 O O . TYR A 1 42 ? 3.383 -8.752 -3.376 1.00 0.00 42 TYR A O 8
ATOM 14484 N N . LEU A 1 43 ? 2.410 -10.472 -4.449 1.00 0.00 43 LEU A N 8
ATOM 14485 C CA . LEU A 1 43 ? 3.445 -11.436 -4.055 1.00 0.00 43 LEU A CA 8
ATOM 14486 C C . LEU A 1 43 ? 4.810 -11.099 -4.629 1.00 0.00 43 LEU A C 8
ATOM 14487 O O . LEU A 1 43 ? 5.790 -11.039 -3.900 1.00 0.00 43 LEU A O 8
ATOM 14503 N N . VAL A 1 44 ? 4.879 -10.882 -5.929 1.00 0.00 44 VAL A N 8
ATOM 14504 C CA . VAL A 1 44 ? 6.159 -10.557 -6.538 1.00 0.00 44 VAL A CA 8
ATOM 14505 C C . VAL A 1 44 ? 6.724 -9.343 -5.836 1.00 0.00 44 VAL A C 8
ATOM 14506 O O . VAL A 1 44 ? 7.915 -9.267 -5.548 1.00 0.00 44 VAL A O 8
ATOM 14519 N N . GLY A 1 45 ? 5.839 -8.413 -5.545 1.00 0.00 45 GLY A N 8
ATOM 14520 C CA . GLY A 1 45 ? 6.228 -7.203 -4.841 1.00 0.00 45 GLY A CA 8
ATOM 14521 C C . GLY A 1 45 ? 6.739 -7.537 -3.440 1.00 0.00 45 GLY A C 8
ATOM 14522 O O . GLY A 1 45 ? 7.737 -6.988 -2.992 1.00 0.00 45 GLY A O 8
ATOM 14526 N N . LEU A 1 46 ? 6.043 -8.449 -2.758 1.00 0.00 46 LEU A N 8
ATOM 14527 C CA . LEU A 1 46 ? 6.428 -8.860 -1.410 1.00 0.00 46 LEU A CA 8
ATOM 14528 C C . LEU A 1 46 ? 7.772 -9.570 -1.450 1.00 0.00 46 LEU A C 8
ATOM 14529 O O . LEU A 1 46 ? 8.679 -9.285 -0.672 1.00 0.00 46 LEU A O 8
ATOM 14545 N N . LEU A 1 47 ? 7.866 -10.490 -2.388 1.00 0.00 47 LEU A N 8
ATOM 14546 C CA . LEU A 1 47 ? 9.066 -11.277 -2.602 1.00 0.00 47 LEU A CA 8
ATOM 14547 C C . LEU A 1 47 ? 10.226 -10.347 -2.927 1.00 0.00 47 LEU A C 8
ATOM 14548 O O . LEU A 1 47 ? 11.298 -10.429 -2.328 1.00 0.00 47 LEU A O 8
ATOM 14564 N N . GLU A 1 48 ? 9.990 -9.443 -3.853 1.00 0.00 48 GLU A N 8
ATOM 14565 C CA . GLU A 1 48 ? 10.996 -8.482 -4.227 1.00 0.00 48 GLU A CA 8
ATOM 14566 C C . GLU A 1 48 ? 11.326 -7.608 -3.024 1.00 0.00 48 GLU A C 8
ATOM 14567 O O . GLU A 1 48 ? 12.481 -7.245 -2.806 1.00 0.00 48 GLU A O 8
ATOM 14579 N N . HIS A 1 49 ? 10.297 -7.281 -2.239 1.00 0.00 49 HIS A N 8
ATOM 14580 C CA . HIS A 1 49 ? 10.496 -6.455 -1.047 1.00 0.00 49 HIS A CA 8
ATOM 14581 C C . HIS A 1 49 ? 11.267 -7.225 0.025 1.00 0.00 49 HIS A C 8
ATOM 14582 O O . HIS A 1 49 ? 12.024 -6.636 0.795 1.00 0.00 49 HIS A O 8
ATOM 14596 N N . THR A 1 50 ? 11.064 -8.539 0.079 1.00 0.00 50 THR A N 8
ATOM 14597 C CA . THR A 1 50 ? 11.744 -9.371 1.074 1.00 0.00 50 THR A CA 8
ATOM 14598 C C . THR A 1 50 ? 13.229 -9.514 0.752 1.00 0.00 50 THR A C 8
ATOM 14599 O O . THR A 1 50 ? 13.893 -10.429 1.231 1.00 0.00 50 THR A O 8
ATOM 14610 N N . ASN A 1 51 ? 13.734 -8.601 -0.061 1.00 0.00 51 ASN A N 8
ATOM 14611 C CA . ASN A 1 51 ? 15.140 -8.611 -0.449 1.00 0.00 51 ASN A CA 8
ATOM 14612 C C . ASN A 1 51 ? 15.975 -7.931 0.622 1.00 0.00 51 ASN A C 8
ATOM 14613 O O . ASN A 1 51 ? 17.182 -7.753 0.472 1.00 0.00 51 ASN A O 8
ATOM 14624 N N . LEU A 1 52 ? 15.312 -7.566 1.705 1.00 0.00 52 LEU A N 8
ATOM 14625 C CA . LEU A 1 52 ? 15.985 -6.914 2.814 1.00 0.00 52 LEU A CA 8
ATOM 14626 C C . LEU A 1 52 ? 17.003 -7.876 3.391 1.00 0.00 52 LEU A C 8
ATOM 14627 O O . LEU A 1 52 ? 17.848 -7.504 4.206 1.00 0.00 52 LEU A O 8
ATOM 14643 N N . LEU A 1 53 ? 16.916 -9.120 2.940 1.00 0.00 53 LEU A N 8
ATOM 14644 C CA . LEU A 1 53 ? 17.842 -10.151 3.390 1.00 0.00 53 LEU A CA 8
ATOM 14645 C C . LEU A 1 53 ? 19.227 -9.797 2.895 1.00 0.00 53 LEU A C 8
ATOM 14646 O O . LEU A 1 53 ? 20.244 -10.159 3.489 1.00 0.00 53 LEU A O 8
ATOM 14662 N N . ALA A 1 54 ? 19.233 -9.083 1.784 1.00 0.00 54 ALA A N 8
ATOM 14663 C CA . ALA A 1 54 ? 20.474 -8.651 1.147 1.00 0.00 54 ALA A CA 8
ATOM 14664 C C . ALA A 1 54 ? 21.256 -7.704 2.055 1.00 0.00 54 ALA A C 8
ATOM 14665 O O . ALA A 1 54 ? 22.399 -7.354 1.758 1.00 0.00 54 ALA A O 8
ATOM 14672 N N . LEU A 1 55 ? 20.640 -7.294 3.158 1.00 0.00 55 LEU A N 8
ATOM 14673 C CA . LEU A 1 55 ? 21.297 -6.389 4.097 1.00 0.00 55 LEU A CA 8
ATOM 14674 C C . LEU A 1 55 ? 22.268 -7.167 4.975 1.00 0.00 55 LEU A C 8
ATOM 14675 O O . LEU A 1 55 ? 22.639 -6.714 6.056 1.00 0.00 55 LEU A O 8
ATOM 14691 N N . HIS A 1 56 ? 22.663 -8.345 4.497 1.00 0.00 56 HIS A N 8
ATOM 14692 C CA . HIS A 1 56 ? 23.588 -9.207 5.229 1.00 0.00 56 HIS A CA 8
ATOM 14693 C C . HIS A 1 56 ? 22.930 -9.746 6.493 1.00 0.00 56 HIS A C 8
ATOM 14694 O O . HIS A 1 56 ? 23.534 -9.758 7.566 1.00 0.00 56 HIS A O 8
ATOM 14708 N N . LEU A 1 57 ? 21.685 -10.203 6.351 1.00 0.00 57 LEU A N 8
ATOM 14709 C CA . LEU A 1 57 ? 20.934 -10.761 7.477 1.00 0.00 57 LEU A CA 8
ATOM 14710 C C . LEU A 1 57 ? 20.822 -12.267 7.332 1.00 0.00 57 LEU A C 8
ATOM 14711 O O . LEU A 1 57 ? 20.930 -12.811 6.233 1.00 0.00 57 LEU A O 8
ATOM 14727 N N . VAL A 1 58 ? 20.609 -12.933 8.456 1.00 0.00 58 VAL A N 8
ATOM 14728 C CA . VAL A 1 58 ? 20.485 -14.389 8.480 1.00 0.00 58 VAL A CA 8
ATOM 14729 C C . VAL A 1 58 ? 19.121 -14.813 9.020 1.00 0.00 58 VAL A C 8
ATOM 14730 O O . VAL A 1 58 ? 18.944 -14.889 10.235 1.00 0.00 58 VAL A O 8
ATOM 14743 N N . PRO A 1 59 ? 18.159 -15.118 8.177 1.00 0.00 59 PRO A N 8
ATOM 14744 C CA . PRO A 1 59 ? 16.842 -15.560 8.667 1.00 0.00 59 PRO A CA 8
ATOM 14745 C C . PRO A 1 59 ? 16.898 -17.021 9.099 1.00 0.00 59 PRO A C 8
ATOM 14746 O O . PRO A 1 59 ? 17.266 -17.893 8.312 1.00 0.00 59 PRO A O 8
ATOM 14757 N N . ARG A 1 60 ? 16.542 -17.286 10.348 1.00 0.00 60 ARG A N 8
ATOM 14758 C CA . ARG A 1 60 ? 16.572 -18.651 10.850 1.00 0.00 60 ARG A CA 8
ATOM 14759 C C . ARG A 1 60 ? 15.461 -19.488 10.227 1.00 0.00 60 ARG A C 8
ATOM 14760 O O . ARG A 1 60 ? 15.669 -20.647 9.870 1.00 0.00 60 ARG A O 8
ATOM 14781 N N . GLY A 1 61 ? 14.280 -18.893 10.094 1.00 0.00 61 GLY A N 8
ATOM 14782 C CA . GLY A 1 61 ? 13.145 -19.596 9.509 1.00 0.00 61 GLY A CA 8
ATOM 14783 C C . GLY A 1 61 ? 12.535 -20.553 10.524 1.00 0.00 61 GLY A C 8
ATOM 14784 O O . GLY A 1 61 ? 11.597 -21.288 10.218 1.00 0.00 61 GLY A O 8
ATOM 14788 N N . SER A 1 62 ? 13.094 -20.546 11.729 1.00 0.00 62 SER A N 8
ATOM 14789 C CA . SER A 1 62 ? 12.625 -21.426 12.794 1.00 0.00 62 SER A CA 8
ATOM 14790 C C . SER A 1 62 ? 11.179 -21.125 13.183 1.00 0.00 62 SER A C 8
ATOM 14791 O O . SER A 1 62 ? 10.392 -22.042 13.412 1.00 0.00 62 SER A O 8
ATOM 14799 N N . LYS A 1 63 ? 10.833 -19.840 13.267 1.00 0.00 63 LYS A N 8
ATOM 14800 C CA . LYS A 1 63 ? 9.470 -19.447 13.647 1.00 0.00 63 LYS A CA 8
ATOM 14801 C C . LYS A 1 63 ? 8.987 -18.264 12.813 1.00 0.00 63 LYS A C 8
ATOM 14802 O O . LYS A 1 63 ? 8.106 -18.411 11.968 1.00 0.00 63 LYS A O 8
ATOM 14821 N N . ARG A 1 64 ? 9.568 -17.095 13.055 1.00 0.00 64 ARG A N 8
ATOM 14822 C CA . ARG A 1 64 ? 9.186 -15.890 12.318 1.00 0.00 64 ARG A CA 8
ATOM 14823 C C . ARG A 1 64 ? 7.662 -15.772 12.195 1.00 0.00 64 ARG A C 8
ATOM 14824 O O . ARG A 1 64 ? 7.127 -15.674 11.091 1.00 0.00 64 ARG A O 8
ATOM 14845 N N . ILE A 1 65 ? 6.968 -15.784 13.332 1.00 0.00 65 ILE A N 8
ATOM 14846 C CA . ILE A 1 65 ? 5.510 -15.678 13.349 1.00 0.00 65 ILE A CA 8
ATOM 14847 C C . ILE A 1 65 ? 5.045 -14.852 14.548 1.00 0.00 65 ILE A C 8
ATOM 14848 O O . ILE A 1 65 ? 4.138 -15.255 15.277 1.00 0.00 65 ILE A O 8
ATOM 14864 N N . SER A 1 66 ? 5.671 -13.696 14.746 1.00 0.00 66 SER A N 8
ATOM 14865 C CA . SER A 1 66 ? 5.307 -12.827 15.860 1.00 0.00 66 SER A CA 8
ATOM 14866 C C . SER A 1 66 ? 3.852 -12.393 15.731 1.00 0.00 66 SER A C 8
ATOM 14867 O O . SER A 1 66 ? 3.117 -12.340 16.716 1.00 0.00 66 SER A O 8
ATOM 14875 N N . GLY A 1 67 ? 3.447 -12.088 14.500 1.00 0.00 67 GLY A N 8
ATOM 14876 C CA . GLY A 1 67 ? 2.076 -11.661 14.221 1.00 0.00 67 GLY A CA 8
ATOM 14877 C C . GLY A 1 67 ? 1.481 -12.498 13.097 1.00 0.00 67 GLY A C 8
ATOM 14878 O O . GLY A 1 67 ? 2.104 -13.448 12.623 1.00 0.00 67 GLY A O 8
ATOM 14882 N N . LEU A 1 68 ? 0.272 -12.142 12.671 1.00 0.00 68 LEU A N 8
ATOM 14883 C CA . LEU A 1 68 ? -0.399 -12.872 11.595 1.00 0.00 68 LEU A CA 8
ATOM 14884 C C . LEU A 1 68 ? -0.117 -12.214 10.249 1.00 0.00 68 LEU A C 8
ATOM 14885 O O . LEU A 1 68 ? -0.711 -11.191 9.905 1.00 0.00 68 LEU A O 8
ATOM 14901 N N . ILE A 1 69 ? 0.784 -12.819 9.492 1.00 0.00 69 ILE A N 8
ATOM 14902 C CA . ILE A 1 69 ? 1.144 -12.311 8.182 1.00 0.00 69 ILE A CA 8
ATOM 14903 C C . ILE A 1 69 ? -0.062 -12.357 7.252 1.00 0.00 69 ILE A C 8
ATOM 14904 O O . ILE A 1 69 ? -0.308 -11.423 6.488 1.00 0.00 69 ILE A O 8
ATOM 14920 N N . TYR A 1 70 ? -0.800 -13.459 7.317 1.00 0.00 70 TYR A N 8
ATOM 14921 C CA . TYR A 1 70 ? -1.971 -13.628 6.469 1.00 0.00 70 TYR A CA 8
ATOM 14922 C C . TYR A 1 70 ? -3.017 -12.559 6.763 1.00 0.00 70 TYR A C 8
ATOM 14923 O O . TYR A 1 70 ? -3.615 -12.007 5.845 1.00 0.00 70 TYR A O 8
ATOM 14941 N N . GLU A 1 71 ? -3.238 -12.258 8.038 1.00 0.00 71 GLU A N 8
ATOM 14942 C CA . GLU A 1 71 ? -4.225 -11.245 8.389 1.00 0.00 71 GLU A CA 8
ATOM 14943 C C . GLU A 1 71 ? -3.827 -9.903 7.786 1.00 0.00 71 GLU A C 8
ATOM 14944 O O . GLU A 1 71 ? -4.660 -9.177 7.244 1.00 0.00 71 GLU A O 8
ATOM 14956 N N . GLU A 1 72 ? -2.544 -9.582 7.898 1.00 0.00 72 GLU A N 8
ATOM 14957 C CA . GLU A 1 72 ? -2.021 -8.324 7.376 1.00 0.00 72 GLU A CA 8
ATOM 14958 C C . GLU A 1 72 ? -2.179 -8.222 5.866 1.00 0.00 72 GLU A C 8
ATOM 14959 O O . GLU A 1 72 ? -2.615 -7.198 5.345 1.00 0.00 72 GLU A O 8
ATOM 14971 N N . VAL A 1 73 ? -1.816 -9.289 5.169 1.00 0.00 73 VAL A N 8
ATOM 14972 C CA . VAL A 1 73 ? -1.919 -9.308 3.721 1.00 0.00 73 VAL A CA 8
ATOM 14973 C C . VAL A 1 73 ? -3.375 -9.217 3.322 1.00 0.00 73 VAL A C 8
ATOM 14974 O O . VAL A 1 73 ? -3.743 -8.548 2.377 1.00 0.00 73 VAL A O 8
ATOM 14987 N N . ARG A 1 74 ? -4.200 -9.896 4.066 1.00 0.00 74 ARG A N 8
ATOM 14988 C CA . ARG A 1 74 ? -5.629 -9.883 3.790 1.00 0.00 74 ARG A CA 8
ATOM 14989 C C . ARG A 1 74 ? -6.191 -8.487 3.953 1.00 0.00 74 ARG A C 8
ATOM 14990 O O . ARG A 1 74 ? -6.975 -8.014 3.130 1.00 0.00 74 ARG A O 8
ATOM 15011 N N . ALA A 1 75 ? -5.789 -7.840 5.029 1.00 0.00 75 ALA A N 8
ATOM 15012 C CA . ALA A 1 75 ? -6.263 -6.499 5.312 1.00 0.00 75 ALA A CA 8
ATOM 15013 C C . ALA A 1 75 ? -5.656 -5.474 4.364 1.00 0.00 75 ALA A C 8
ATOM 15014 O O . ALA A 1 75 ? -6.258 -4.431 4.107 1.00 0.00 75 ALA A O 8
ATOM 15021 N N . VAL A 1 76 ? -4.463 -5.754 3.842 1.00 0.00 76 VAL A N 8
ATOM 15022 C CA . VAL A 1 76 ? -3.826 -4.821 2.929 1.00 0.00 76 VAL A CA 8
ATOM 15023 C C . VAL A 1 76 ? -4.415 -5.032 1.548 1.00 0.00 76 VAL A C 8
ATOM 15024 O O . VAL A 1 76 ? -4.601 -4.083 0.786 1.00 0.00 76 VAL A O 8
ATOM 15037 N N . LEU A 1 77 ? -4.768 -6.281 1.252 1.00 0.00 77 LEU A N 8
ATOM 15038 C CA . LEU A 1 77 ? -5.406 -6.568 -0.022 1.00 0.00 77 LEU A CA 8
ATOM 15039 C C . LEU A 1 77 ? -6.773 -5.940 -0.009 1.00 0.00 77 LEU A C 8
ATOM 15040 O O . LEU A 1 77 ? -7.242 -5.402 -1.005 1.00 0.00 77 LEU A O 8
ATOM 15056 N N . LYS A 1 78 ? -7.393 -6.002 1.154 1.00 0.00 78 LYS A N 8
ATOM 15057 C CA . LYS A 1 78 ? -8.686 -5.426 1.352 1.00 0.00 78 LYS A CA 8
ATOM 15058 C C . LYS A 1 78 ? -8.624 -3.945 1.044 1.00 0.00 78 LYS A C 8
ATOM 15059 O O . LYS A 1 78 ? -9.480 -3.407 0.355 1.00 0.00 78 LYS A O 8
ATOM 15078 N N . SER A 1 79 ? -7.578 -3.302 1.528 1.00 0.00 79 SER A N 8
ATOM 15079 C CA . SER A 1 79 ? -7.391 -1.891 1.259 1.00 0.00 79 SER A CA 8
ATOM 15080 C C . SER A 1 79 ? -7.269 -1.672 -0.241 1.00 0.00 79 SER A C 8
ATOM 15081 O O . SER A 1 79 ? -7.889 -0.770 -0.803 1.00 0.00 79 SER A O 8
ATOM 15089 N N . PHE A 1 80 ? -6.484 -2.526 -0.887 1.00 0.00 80 PHE A N 8
ATOM 15090 C CA . PHE A 1 80 ? -6.305 -2.440 -2.322 1.00 0.00 80 PHE A CA 8
ATOM 15091 C C . PHE A 1 80 ? -7.641 -2.643 -3.036 1.00 0.00 80 PHE A C 8
ATOM 15092 O O . PHE A 1 80 ? -8.028 -1.834 -3.869 1.00 0.00 80 PHE A O 8
ATOM 15109 N N . LEU A 1 81 ? -8.339 -3.728 -2.714 1.00 0.00 81 LEU A N 8
ATOM 15110 C CA . LEU A 1 81 ? -9.616 -3.999 -3.360 1.00 0.00 81 LEU A CA 8
ATOM 15111 C C . LEU A 1 81 ? -10.601 -2.867 -3.086 1.00 0.00 81 LEU A C 8
ATOM 15112 O O . LEU A 1 81 ? -11.272 -2.389 -3.990 1.00 0.00 81 LEU A O 8
ATOM 15128 N N . GLU A 1 82 ? -10.675 -2.439 -1.828 1.00 0.00 82 GLU A N 8
ATOM 15129 C CA . GLU A 1 82 ? -11.584 -1.365 -1.444 1.00 0.00 82 GLU A CA 8
ATOM 15130 C C . GLU A 1 82 ? -11.279 -0.095 -2.215 1.00 0.00 82 GLU A C 8
ATOM 15131 O O . GLU A 1 82 ? -12.175 0.534 -2.779 1.00 0.00 82 GLU A O 8
ATOM 15143 N N . SER A 1 83 ? -10.011 0.262 -2.259 1.00 0.00 83 SER A N 8
ATOM 15144 C CA . SER A 1 83 ? -9.596 1.446 -2.996 1.00 0.00 83 SER A CA 8
ATOM 15145 C C . SER A 1 83 ? -9.898 1.258 -4.467 1.00 0.00 83 SER A C 8
ATOM 15146 O O . SER A 1 83 ? -10.324 2.183 -5.153 1.00 0.00 83 SER A O 8
ATOM 15154 N N . VAL A 1 84 ? -9.658 0.049 -4.946 1.00 0.00 84 VAL A N 8
ATOM 15155 C CA . VAL A 1 84 ? -9.889 -0.261 -6.341 1.00 0.00 84 VAL A CA 8
ATOM 15156 C C . VAL A 1 84 ? -11.352 -0.043 -6.693 1.00 0.00 84 VAL A C 8
ATOM 15157 O O . VAL A 1 84 ? -11.667 0.466 -7.759 1.00 0.00 84 VAL A O 8
ATOM 15170 N N . ILE A 1 85 ? -12.239 -0.444 -5.791 1.00 0.00 85 ILE A N 8
ATOM 15171 C CA . ILE A 1 85 ? -13.667 -0.292 -6.021 1.00 0.00 85 ILE A CA 8
ATOM 15172 C C . ILE A 1 85 ? -13.994 1.182 -6.075 1.00 0.00 85 ILE A C 8
ATOM 15173 O O . ILE A 1 85 ? -14.772 1.634 -6.913 1.00 0.00 85 ILE A O 8
ATOM 15189 N N . ARG A 1 86 ? -13.373 1.932 -5.176 1.00 0.00 86 ARG A N 8
ATOM 15190 C CA . ARG A 1 86 ? -13.586 3.359 -5.136 1.00 0.00 86 ARG A CA 8
ATOM 15191 C C . ARG A 1 86 ? -13.105 3.977 -6.436 1.00 0.00 86 ARG A C 8
ATOM 15192 O O . ARG A 1 86 ? -13.727 4.891 -6.971 1.00 0.00 86 ARG A O 8
ATOM 15213 N N . ASP A 1 87 ? -11.990 3.465 -6.936 1.00 0.00 87 ASP A N 8
ATOM 15214 C CA . ASP A 1 87 ? -11.410 3.963 -8.170 1.00 0.00 87 ASP A CA 8
ATOM 15215 C C . ASP A 1 87 ? -12.107 3.400 -9.401 1.00 0.00 87 ASP A C 8
ATOM 15216 O O . ASP A 1 87 ? -12.046 3.975 -10.481 1.00 0.00 87 ASP A O 8
ATOM 15225 N N . SER A 1 88 ? -12.748 2.266 -9.229 1.00 0.00 88 SER A N 8
ATOM 15226 C CA . SER A 1 88 ? -13.430 1.599 -10.342 1.00 0.00 88 SER A CA 8
ATOM 15227 C C . SER A 1 88 ? -14.810 2.172 -10.527 1.00 0.00 88 SER A C 8
ATOM 15228 O O . SER A 1 88 ? -15.255 2.411 -11.646 1.00 0.00 88 SER A O 8
ATOM 15236 N N . VAL A 1 89 ? -15.472 2.420 -9.418 1.00 0.00 89 VAL A N 8
ATOM 15237 C CA . VAL A 1 89 ? -16.783 3.001 -9.461 1.00 0.00 89 VAL A CA 8
ATOM 15238 C C . VAL A 1 89 ? -16.619 4.411 -9.977 1.00 0.00 89 VAL A C 8
ATOM 15239 O O . VAL A 1 89 ? -17.425 4.906 -10.747 1.00 0.00 89 VAL A O 8
ATOM 15252 N N . THR A 1 90 ? -15.534 5.037 -9.546 1.00 0.00 90 THR A N 8
ATOM 15253 C CA . THR A 1 90 ? -15.217 6.389 -9.955 1.00 0.00 90 THR A CA 8
ATOM 15254 C C . THR A 1 90 ? -14.987 6.494 -11.462 1.00 0.00 90 THR A C 8
ATOM 15255 O O . THR A 1 90 ? -15.572 7.350 -12.119 1.00 0.00 90 THR A O 8
ATOM 15266 N N . TYR A 1 91 ? -14.145 5.618 -12.007 1.00 0.00 91 TYR A N 8
ATOM 15267 C CA . TYR A 1 91 ? -13.873 5.641 -13.439 1.00 0.00 91 TYR A CA 8
ATOM 15268 C C . TYR A 1 91 ? -15.092 5.164 -14.201 1.00 0.00 91 TYR A C 8
ATOM 15269 O O . TYR A 1 91 ? -15.404 5.679 -15.274 1.00 0.00 91 TYR A O 8
ATOM 15287 N N . THR A 1 92 ? -15.791 4.188 -13.644 1.00 0.00 92 THR A N 8
ATOM 15288 C CA . THR A 1 92 ? -16.978 3.701 -14.316 1.00 0.00 92 THR A CA 8
ATOM 15289 C C . THR A 1 92 ? -18.017 4.796 -14.283 1.00 0.00 92 THR A C 8
ATOM 15290 O O . THR A 1 92 ? -18.594 5.153 -15.303 1.00 0.00 92 THR A O 8
ATOM 15301 N N . GLU A 1 93 ? -18.204 5.368 -13.107 1.00 0.00 93 GLU A N 8
ATOM 15302 C CA . GLU A 1 93 ? -19.138 6.466 -12.970 1.00 0.00 93 GLU A CA 8
ATOM 15303 C C . GLU A 1 93 ? -18.691 7.626 -13.843 1.00 0.00 93 GLU A C 8
ATOM 15304 O O . GLU A 1 93 ? -19.514 8.344 -14.409 1.00 0.00 93 GLU A O 8
ATOM 15316 N N . HIS A 1 94 ? -17.374 7.795 -13.961 1.00 0.00 94 HIS A N 8
ATOM 15317 C CA . HIS A 1 94 ? -16.842 8.868 -14.791 1.00 0.00 94 HIS A CA 8
ATOM 15318 C C . HIS A 1 94 ? -17.338 8.671 -16.202 1.00 0.00 94 HIS A C 8
ATOM 15319 O O . HIS A 1 94 ? -17.707 9.617 -16.898 1.00 0.00 94 HIS A O 8
ATOM 15333 N N . ALA A 1 95 ? -17.370 7.412 -16.590 1.00 0.00 95 ALA A N 8
ATOM 15334 C CA . ALA A 1 95 ? -17.855 7.018 -17.904 1.00 0.00 95 ALA A CA 8
ATOM 15335 C C . ALA A 1 95 ? -19.268 6.483 -17.753 1.00 0.00 95 ALA A C 8
ATOM 15336 O O . ALA A 1 95 ? -19.741 5.710 -18.573 1.00 0.00 95 ALA A O 8
ATOM 15343 N N . LYS A 1 96 ? -19.926 6.907 -16.671 1.00 0.00 96 LYS A N 8
ATOM 15344 C CA . LYS A 1 96 ? -21.289 6.484 -16.342 1.00 0.00 96 LYS A CA 8
ATOM 15345 C C . LYS A 1 96 ? -21.531 5.043 -16.752 1.00 0.00 96 LYS A C 8
ATOM 15346 O O . LYS A 1 96 ? -22.585 4.691 -17.282 1.00 0.00 96 LYS A O 8
ATOM 15365 N N . ARG A 1 97 ? -20.545 4.214 -16.460 1.00 0.00 97 ARG A N 8
ATOM 15366 C CA . ARG A 1 97 ? -20.613 2.785 -16.747 1.00 0.00 97 ARG A CA 8
ATOM 15367 C C . ARG A 1 97 ? -20.950 2.015 -15.483 1.00 0.00 97 ARG A C 8
ATOM 15368 O O . ARG A 1 97 ? -20.725 2.471 -14.363 1.00 0.00 97 ARG A O 8
ATOM 15389 N N . LYS A 1 98 ? -21.452 0.822 -15.699 1.00 0.00 98 LYS A N 8
ATOM 15390 C CA . LYS A 1 98 ? -21.788 -0.104 -14.637 1.00 0.00 98 LYS A CA 8
ATOM 15391 C C . LYS A 1 98 ? -21.117 -1.416 -15.008 1.00 0.00 98 LYS A C 8
ATOM 15392 O O . LYS A 1 98 ? -21.738 -2.313 -15.581 1.00 0.00 98 LYS A O 8
ATOM 15411 N N . THR A 1 99 ? -19.815 -1.471 -14.759 1.00 0.00 99 THR A N 8
ATOM 15412 C CA . THR A 1 99 ? -19.019 -2.620 -15.154 1.00 0.00 99 THR A CA 8
ATOM 15413 C C . THR A 1 99 ? -17.664 -2.615 -14.443 1.00 0.00 99 THR A C 8
ATOM 15414 O O . THR A 1 99 ? -17.082 -1.554 -14.219 1.00 0.00 99 THR A O 8
ATOM 15425 N N . VAL A 1 100 ? -17.142 -3.803 -14.135 1.00 0.00 100 VAL A N 8
ATOM 15426 C CA . VAL A 1 100 ? -15.822 -3.915 -13.502 1.00 0.00 100 VAL A CA 8
ATOM 15427 C C . VAL A 1 100 ? -14.881 -4.582 -14.486 1.00 0.00 100 VAL A C 8
ATOM 15428 O O . VAL A 1 100 ? -15.111 -5.718 -14.896 1.00 0.00 100 VAL A O 8
ATOM 15441 N N . THR A 1 101 ? -13.825 -3.881 -14.877 1.00 0.00 101 THR A N 8
ATOM 15442 C CA . THR A 1 101 ? -12.872 -4.433 -15.837 1.00 0.00 101 THR A CA 8
ATOM 15443 C C . THR A 1 101 ? -11.476 -4.458 -15.244 1.00 0.00 101 THR A C 8
ATOM 15444 O O . THR A 1 101 ? -11.118 -3.603 -14.432 1.00 0.00 101 THR A O 8
ATOM 15455 N N . SER A 1 102 ? -10.683 -5.426 -15.674 1.00 0.00 102 SER A N 8
ATOM 15456 C CA . SER A 1 102 ? -9.317 -5.530 -15.195 1.00 0.00 102 SER A CA 8
ATOM 15457 C C . SER A 1 102 ? -8.563 -4.293 -15.605 1.00 0.00 102 SER A C 8
ATOM 15458 O O . SER A 1 102 ? -7.520 -3.953 -15.052 1.00 0.00 102 SER A O 8
ATOM 15466 N N . LEU A 1 103 ? -9.091 -3.638 -16.606 1.00 0.00 103 LEU A N 8
ATOM 15467 C CA . LEU A 1 103 ? -8.463 -2.441 -17.113 1.00 0.00 103 LEU A CA 8
ATOM 15468 C C . LEU A 1 103 ? -8.543 -1.325 -16.088 1.00 0.00 103 LEU A C 8
ATOM 15469 O O . LEU A 1 103 ? -7.563 -0.635 -15.817 1.00 0.00 103 LEU A O 8
ATOM 15485 N N . ASP A 1 104 ? -9.720 -1.156 -15.520 1.00 0.00 104 ASP A N 8
ATOM 15486 C CA . ASP A 1 104 ? -9.917 -0.130 -14.521 1.00 0.00 104 ASP A CA 8
ATOM 15487 C C . ASP A 1 104 ? -9.040 -0.450 -13.324 1.00 0.00 104 ASP A C 8
ATOM 15488 O O . ASP A 1 104 ? -8.483 0.438 -12.680 1.00 0.00 104 ASP A O 8
ATOM 15497 N N . VAL A 1 105 ? -8.895 -1.741 -13.061 1.00 0.00 105 VAL A N 8
ATOM 15498 C CA . VAL A 1 105 ? -8.051 -2.199 -11.974 1.00 0.00 105 VAL A CA 8
ATOM 15499 C C . VAL A 1 105 ? -6.624 -1.775 -12.265 1.00 0.00 105 VAL A C 8
ATOM 15500 O O . VAL A 1 105 ? -5.917 -1.286 -11.388 1.00 0.00 105 VAL A O 8
ATOM 15513 N N . VAL A 1 106 ? -6.223 -1.945 -13.518 1.00 0.00 106 VAL A N 8
ATOM 15514 C CA . VAL A 1 106 ? -4.894 -1.553 -13.940 1.00 0.00 106 VAL A CA 8
ATOM 15515 C C . VAL A 1 106 ? -4.705 -0.056 -13.728 1.00 0.00 106 VAL A C 8
ATOM 15516 O O . VAL A 1 106 ? -3.661 0.382 -13.248 1.00 0.00 106 VAL A O 8
ATOM 15529 N N . TYR A 1 107 ? -5.725 0.721 -14.062 1.00 0.00 107 TYR A N 8
ATOM 15530 C CA . TYR A 1 107 ? -5.649 2.157 -13.868 1.00 0.00 107 TYR A CA 8
ATOM 15531 C C . TYR A 1 107 ? -5.466 2.430 -12.385 1.00 0.00 107 TYR A C 8
ATOM 15532 O O . TYR A 1 107 ? -4.669 3.275 -11.981 1.00 0.00 107 TYR A O 8
ATOM 15550 N N . ALA A 1 108 ? -6.222 1.691 -11.586 1.00 0.00 108 ALA A N 8
ATOM 15551 C CA . ALA A 1 108 ? -6.155 1.834 -10.144 1.00 0.00 108 ALA A CA 8
ATOM 15552 C C . ALA A 1 108 ? -4.754 1.494 -9.654 1.00 0.00 108 ALA A C 8
ATOM 15553 O O . ALA A 1 108 ? -4.197 2.188 -8.807 1.00 0.00 108 ALA A O 8
ATOM 15560 N N . LEU A 1 109 ? -4.186 0.428 -10.212 1.00 0.00 109 LEU A N 8
ATOM 15561 C CA . LEU A 1 109 ? -2.840 0.007 -9.846 1.00 0.00 109 LEU A CA 8
ATOM 15562 C C . LEU A 1 109 ? -1.812 1.052 -10.272 1.00 0.00 109 LEU A C 8
ATOM 15563 O O . LEU A 1 109 ? -0.837 1.307 -9.564 1.00 0.00 109 LEU A O 8
ATOM 15579 N N . LYS A 1 110 ? -2.030 1.634 -11.440 1.00 0.00 110 LYS A N 8
ATOM 15580 C CA . LYS A 1 110 ? -1.126 2.627 -11.985 1.00 0.00 110 LYS A CA 8
ATOM 15581 C C . LYS A 1 110 ? -1.001 3.830 -11.056 1.00 0.00 110 LYS A C 8
ATOM 15582 O O . LYS A 1 110 ? 0.102 4.310 -10.795 1.00 0.00 110 LYS A O 8
ATOM 15601 N N . ARG A 1 111 ? -2.136 4.317 -10.564 1.00 0.00 111 ARG A N 8
ATOM 15602 C CA . ARG A 1 111 ? -2.136 5.463 -9.675 1.00 0.00 111 ARG A CA 8
ATOM 15603 C C . ARG A 1 111 ? -1.656 5.061 -8.306 1.00 0.00 111 ARG A C 8
ATOM 15604 O O . ARG A 1 111 ? -1.210 5.888 -7.512 1.00 0.00 111 ARG A O 8
ATOM 15625 N N . GLN A 1 112 ? -1.735 3.776 -8.050 1.00 0.00 112 GLN A N 8
ATOM 15626 C CA . GLN A 1 112 ? -1.292 3.244 -6.787 1.00 0.00 112 GLN A CA 8
ATOM 15627 C C . GLN A 1 112 ? 0.207 3.453 -6.689 1.00 0.00 112 GLN A C 8
ATOM 15628 O O . GLN A 1 112 ? 0.808 3.333 -5.622 1.00 0.00 112 GLN A O 8
ATOM 15642 N N . GLY A 1 113 ? 0.794 3.790 -7.836 1.00 0.00 113 GLY A N 8
ATOM 15643 C CA . GLY A 1 113 ? 2.234 4.050 -7.923 1.00 0.00 113 GLY A CA 8
ATOM 15644 C C . GLY A 1 113 ? 2.970 2.917 -8.622 1.00 0.00 113 GLY A C 8
ATOM 15645 O O . GLY A 1 113 ? 4.181 2.766 -8.458 1.00 0.00 113 GLY A O 8
ATOM 15649 N N . ARG A 1 114 ? 2.246 2.119 -9.400 1.00 0.00 114 ARG A N 8
ATOM 15650 C CA . ARG A 1 114 ? 2.879 1.006 -10.108 1.00 0.00 114 ARG A CA 8
ATOM 15651 C C . ARG A 1 114 ? 3.566 1.507 -11.375 1.00 0.00 114 ARG A C 8
ATOM 15652 O O . ARG A 1 114 ? 4.795 1.569 -11.432 1.00 0.00 114 ARG A O 8
ATOM 15673 N N . THR A 1 115 ? 2.762 1.861 -12.383 1.00 0.00 115 THR A N 8
ATOM 15674 C CA . THR A 1 115 ? 3.276 2.361 -13.665 1.00 0.00 115 THR A CA 8
ATOM 15675 C C . THR A 1 115 ? 4.624 1.751 -13.983 1.00 0.00 115 THR A C 8
ATOM 15676 O O . THR A 1 115 ? 5.667 2.388 -13.843 1.00 0.00 115 THR A O 8
ATOM 15687 N N . LEU A 1 116 ? 4.580 0.504 -14.389 1.00 0.00 116 LEU A N 8
ATOM 15688 C CA . LEU A 1 116 ? 5.793 -0.221 -14.709 1.00 0.00 116 LEU A CA 8
ATOM 15689 C C . LEU A 1 116 ? 6.497 0.417 -15.890 1.00 0.00 116 LEU A C 8
ATOM 15690 O O . LEU A 1 116 ? 7.719 0.490 -15.939 1.00 0.00 116 LEU A O 8
ATOM 15706 N N . TYR A 1 117 ? 5.709 0.870 -16.839 1.00 0.00 117 TYR A N 8
ATOM 15707 C CA . TYR A 1 117 ? 6.248 1.504 -18.030 1.00 0.00 117 TYR A CA 8
ATOM 15708 C C . TYR A 1 117 ? 7.211 0.558 -18.742 1.00 0.00 117 TYR A C 8
ATOM 15709 O O . TYR A 1 117 ? 8.173 0.995 -19.373 1.00 0.00 117 TYR A O 8
ATOM 15727 N N . GLY A 1 118 ? 6.943 -0.740 -18.638 1.00 0.00 118 GLY A N 8
ATOM 15728 C CA . GLY A 1 118 ? 7.791 -1.742 -19.276 1.00 0.00 118 GLY A CA 8
ATOM 15729 C C . GLY A 1 118 ? 8.987 -2.098 -18.406 1.00 0.00 118 GLY A C 8
ATOM 15730 O O . GLY A 1 118 ? 9.871 -2.848 -18.825 1.00 0.00 118 GLY A O 8
ATOM 15734 N N . PHE A 1 119 ? 9.009 -1.567 -17.189 1.00 0.00 119 PHE A N 8
ATOM 15735 C CA . PHE A 1 119 ? 10.103 -1.844 -16.255 1.00 0.00 119 PHE A CA 8
ATOM 15736 C C . PHE A 1 119 ? 9.686 -2.930 -15.273 1.00 0.00 119 PHE A C 8
ATOM 15737 O O . PHE A 1 119 ? 10.398 -3.219 -14.311 1.00 0.00 119 PHE A O 8
ATOM 15754 N N . GLY A 1 120 ? 8.527 -3.535 -15.523 1.00 0.00 120 GLY A N 8
ATOM 15755 C CA . GLY A 1 120 ? 8.024 -4.596 -14.657 1.00 0.00 120 GLY A CA 8
ATOM 15756 C C . GLY A 1 120 ? 8.570 -5.943 -15.081 1.00 0.00 120 GLY A C 8
ATOM 15757 O O . GLY A 1 120 ? 8.126 -6.532 -16.067 1.00 0.00 120 GLY A O 8
ATOM 15761 N N . GLY A 1 121 ? 9.535 -6.423 -14.318 1.00 0.00 121 GLY A N 8
ATOM 15762 C CA . GLY A 1 121 ? 10.150 -7.709 -14.597 1.00 0.00 121 GLY A CA 8
ATOM 15763 C C . GLY A 1 121 ? 11.138 -7.604 -15.753 1.00 0.00 121 GLY A C 8
ATOM 15764 O O . GLY A 1 121 ? 10.688 -7.479 -16.880 1.00 0.00 121 GLY A O 8
ATOM 15769 N N . LEU A 1 1 ? -11.844 -30.801 -8.343 1.00 0.00 1 LEU A N 9
ATOM 15770 C CA . LEU A 1 1 ? -10.931 -30.005 -7.473 1.00 0.00 1 LEU A CA 9
ATOM 15771 C C . LEU A 1 1 ? -10.142 -29.028 -8.339 1.00 0.00 1 LEU A C 9
ATOM 15772 O O . LEU A 1 1 ? -10.205 -27.815 -8.138 1.00 0.00 1 LEU A O 9
ATOM 15790 N N . ILE A 1 2 ? -9.398 -29.564 -9.301 1.00 0.00 2 ILE A N 9
ATOM 15791 C CA . ILE A 1 2 ? -8.602 -28.729 -10.191 1.00 0.00 2 ILE A CA 9
ATOM 15792 C C . ILE A 1 2 ? -9.506 -27.788 -10.981 1.00 0.00 2 ILE A C 9
ATOM 15793 O O . ILE A 1 2 ? -9.226 -26.595 -11.102 1.00 0.00 2 ILE A O 9
ATOM 15809 N N . SER A 1 3 ? -10.596 -28.333 -11.509 1.00 0.00 3 SER A N 9
ATOM 15810 C CA . SER A 1 3 ? -11.541 -27.534 -12.277 1.00 0.00 3 SER A CA 9
ATOM 15811 C C . SER A 1 3 ? -12.134 -26.439 -11.399 1.00 0.00 3 SER A C 9
ATOM 15812 O O . SER A 1 3 ? -12.336 -25.309 -11.843 1.00 0.00 3 SER A O 9
ATOM 15820 N N . LYS A 1 4 ? -12.411 -26.788 -10.146 1.00 0.00 4 LYS A N 9
ATOM 15821 C CA . LYS A 1 4 ? -12.980 -25.834 -9.202 1.00 0.00 4 LYS A CA 9
ATOM 15822 C C . LYS A 1 4 ? -11.947 -24.778 -8.824 1.00 0.00 4 LYS A C 9
ATOM 15823 O O . LYS A 1 4 ? -10.745 -25.040 -8.828 1.00 0.00 4 LYS A O 9
ATOM 15842 N N . ILE A 1 5 ? -12.427 -23.574 -8.504 1.00 0.00 5 ILE A N 9
ATOM 15843 C CA . ILE A 1 5 ? -11.545 -22.464 -8.128 1.00 0.00 5 ILE A CA 9
ATOM 15844 C C . ILE A 1 5 ? -12.087 -21.723 -6.901 1.00 0.00 5 ILE A C 9
ATOM 15845 O O . ILE A 1 5 ? -12.547 -20.579 -6.998 1.00 0.00 5 ILE A O 9
ATOM 15861 N N . PRO A 1 6 ? -12.035 -22.352 -5.753 1.00 0.00 6 PRO A N 9
ATOM 15862 C CA . PRO A 1 6 ? -12.524 -21.754 -4.471 1.00 0.00 6 PRO A CA 9
ATOM 15863 C C . PRO A 1 6 ? -11.908 -20.383 -4.200 1.00 0.00 6 PRO A C 9
ATOM 15864 O O . PRO A 1 6 ? -12.579 -19.482 -3.706 1.00 0.00 6 PRO A O 9
ATOM 15875 N N . PHE A 1 7 ? -10.631 -20.230 -4.530 1.00 0.00 7 PHE A N 9
ATOM 15876 C CA . PHE A 1 7 ? -9.954 -18.957 -4.315 1.00 0.00 7 PHE A CA 9
ATOM 15877 C C . PHE A 1 7 ? -10.650 -17.852 -5.092 1.00 0.00 7 PHE A C 9
ATOM 15878 O O . PHE A 1 7 ? -10.902 -16.770 -4.562 1.00 0.00 7 PHE A O 9
ATOM 15895 N N . ALA A 1 8 ? -10.969 -18.131 -6.347 1.00 0.00 8 ALA A N 9
ATOM 15896 C CA . ALA A 1 8 ? -11.646 -17.150 -7.175 1.00 0.00 8 ALA A CA 9
ATOM 15897 C C . ALA A 1 8 ? -12.954 -16.757 -6.507 1.00 0.00 8 ALA A C 9
ATOM 15898 O O . ALA A 1 8 ? -13.364 -15.603 -6.533 1.00 0.00 8 ALA A O 9
ATOM 15905 N N . ARG A 1 9 ? -13.609 -17.735 -5.903 1.00 0.00 9 ARG A N 9
ATOM 15906 C CA . ARG A 1 9 ? -14.869 -17.482 -5.223 1.00 0.00 9 ARG A CA 9
ATOM 15907 C C . ARG A 1 9 ? -14.657 -16.684 -3.939 1.00 0.00 9 ARG A C 9
ATOM 15908 O O . ARG A 1 9 ? -15.459 -15.825 -3.606 1.00 0.00 9 ARG A O 9
ATOM 15929 N N . LEU A 1 10 ? -13.599 -16.998 -3.199 1.00 0.00 10 LEU A N 9
ATOM 15930 C CA . LEU A 1 10 ? -13.341 -16.313 -1.936 1.00 0.00 10 LEU A CA 9
ATOM 15931 C C . LEU A 1 10 ? -12.958 -14.861 -2.138 1.00 0.00 10 LEU A C 9
ATOM 15932 O O . LEU A 1 10 ? -13.428 -13.976 -1.422 1.00 0.00 10 LEU A O 9
ATOM 15948 N N . VAL A 1 11 ? -12.105 -14.623 -3.109 1.00 0.00 11 VAL A N 9
ATOM 15949 C CA . VAL A 1 11 ? -11.668 -13.261 -3.383 1.00 0.00 11 VAL A CA 9
ATOM 15950 C C . VAL A 1 11 ? -12.839 -12.494 -3.954 1.00 0.00 11 VAL A C 9
ATOM 15951 O O . VAL A 1 11 ? -13.103 -11.355 -3.568 1.00 0.00 11 VAL A O 9
ATOM 15964 N N . LYS A 1 12 ? -13.565 -13.146 -4.853 1.00 0.00 12 LYS A N 9
ATOM 15965 C CA . LYS A 1 12 ? -14.736 -12.526 -5.437 1.00 0.00 12 LYS A CA 9
ATOM 15966 C C . LYS A 1 12 ? -15.771 -12.274 -4.360 1.00 0.00 12 LYS A C 9
ATOM 15967 O O . LYS A 1 12 ? -16.442 -11.253 -4.373 1.00 0.00 12 LYS A O 9
ATOM 15986 N N . GLU A 1 13 ? -15.913 -13.215 -3.431 1.00 0.00 13 GLU A N 9
ATOM 15987 C CA . GLU A 1 13 ? -16.898 -13.049 -2.370 1.00 0.00 13 GLU A CA 9
ATOM 15988 C C . GLU A 1 13 ? -16.558 -11.877 -1.452 1.00 0.00 13 GLU A C 9
ATOM 15989 O O . GLU A 1 13 ? -17.422 -11.059 -1.146 1.00 0.00 13 GLU A O 9
ATOM 16001 N N . VAL A 1 14 ? -15.301 -11.778 -1.038 1.00 0.00 14 VAL A N 9
ATOM 16002 C CA . VAL A 1 14 ? -14.891 -10.667 -0.182 1.00 0.00 14 VAL A CA 9
ATOM 16003 C C . VAL A 1 14 ? -15.056 -9.359 -0.927 1.00 0.00 14 VAL A C 9
ATOM 16004 O O . VAL A 1 14 ? -15.589 -8.371 -0.405 1.00 0.00 14 VAL A O 9
ATOM 16017 N N . THR A 1 15 ? -14.576 -9.365 -2.153 1.00 0.00 15 THR A N 9
ATOM 16018 C CA . THR A 1 15 ? -14.637 -8.193 -2.984 1.00 0.00 15 THR A CA 9
ATOM 16019 C C . THR A 1 15 ? -16.089 -7.820 -3.253 1.00 0.00 15 THR A C 9
ATOM 16020 O O . THR A 1 15 ? -16.427 -6.648 -3.286 1.00 0.00 15 THR A O 9
ATOM 16031 N N . ASP A 1 16 ? -16.944 -8.826 -3.455 1.00 0.00 16 ASP A N 9
ATOM 16032 C CA . ASP A 1 16 ? -18.357 -8.572 -3.728 1.00 0.00 16 ASP A CA 9
ATOM 16033 C C . ASP A 1 16 ? -19.011 -7.835 -2.562 1.00 0.00 16 ASP A C 9
ATOM 16034 O O . ASP A 1 16 ? -19.834 -6.944 -2.766 1.00 0.00 16 ASP A O 9
ATOM 16043 N N . GLU A 1 17 ? -18.633 -8.202 -1.341 1.00 0.00 17 GLU A N 9
ATOM 16044 C CA . GLU A 1 17 ? -19.179 -7.560 -0.163 1.00 0.00 17 GLU A CA 9
ATOM 16045 C C . GLU A 1 17 ? -18.832 -6.087 -0.203 1.00 0.00 17 GLU A C 9
ATOM 16046 O O . GLU A 1 17 ? -19.655 -5.230 0.114 1.00 0.00 17 GLU A O 9
ATOM 16058 N N . PHE A 1 18 ? -17.610 -5.800 -0.628 1.00 0.00 18 PHE A N 9
ATOM 16059 C CA . PHE A 1 18 ? -17.183 -4.420 -0.743 1.00 0.00 18 PHE A CA 9
ATOM 16060 C C . PHE A 1 18 ? -17.881 -3.786 -1.941 1.00 0.00 18 PHE A C 9
ATOM 16061 O O . PHE A 1 18 ? -18.354 -2.652 -1.882 1.00 0.00 18 PHE A O 9
ATOM 16078 N N . THR A 1 19 ? -17.937 -4.552 -3.025 1.00 0.00 19 THR A N 9
ATOM 16079 C CA . THR A 1 19 ? -18.572 -4.113 -4.257 1.00 0.00 19 THR A CA 9
ATOM 16080 C C . THR A 1 19 ? -20.071 -4.299 -4.152 1.00 0.00 19 THR A C 9
ATOM 16081 O O . THR A 1 19 ? -20.795 -4.169 -5.139 1.00 0.00 19 THR A O 9
ATOM 16092 N N . THR A 1 20 ? -20.538 -4.591 -2.942 1.00 0.00 20 THR A N 9
ATOM 16093 C CA . THR A 1 20 ? -21.967 -4.772 -2.709 1.00 0.00 20 THR A CA 9
ATOM 16094 C C . THR A 1 20 ? -22.735 -3.646 -3.391 1.00 0.00 20 THR A C 9
ATOM 16095 O O . THR A 1 20 ? -23.944 -3.731 -3.607 1.00 0.00 20 THR A O 9
ATOM 16106 N N . LYS A 1 21 ? -21.991 -2.608 -3.769 1.00 0.00 21 LYS A N 9
ATOM 16107 C CA . LYS A 1 21 ? -22.543 -1.471 -4.475 1.00 0.00 21 LYS A CA 9
ATOM 16108 C C . LYS A 1 21 ? -22.930 -1.885 -5.889 1.00 0.00 21 LYS A C 9
ATOM 16109 O O . LYS A 1 21 ? -22.992 -1.050 -6.792 1.00 0.00 21 LYS A O 9
ATOM 16128 N N . ASP A 1 22 ? -23.185 -3.182 -6.079 1.00 0.00 22 ASP A N 9
ATOM 16129 C CA . ASP A 1 22 ? -23.569 -3.699 -7.385 1.00 0.00 22 ASP A CA 9
ATOM 16130 C C . ASP A 1 22 ? -24.957 -3.193 -7.748 1.00 0.00 22 ASP A C 9
ATOM 16131 O O . ASP A 1 22 ? -25.780 -3.919 -8.303 1.00 0.00 22 ASP A O 9
ATOM 16140 N N . GLN A 1 23 ? -25.202 -1.936 -7.409 1.00 0.00 23 GLN A N 9
ATOM 16141 C CA . GLN A 1 23 ? -26.481 -1.298 -7.666 1.00 0.00 23 GLN A CA 9
ATOM 16142 C C . GLN A 1 23 ? -26.839 -1.359 -9.144 1.00 0.00 23 GLN A C 9
ATOM 16143 O O . GLN A 1 23 ? -28.011 -1.267 -9.508 1.00 0.00 23 GLN A O 9
ATOM 16157 N N . ASP A 1 24 ? -25.831 -1.521 -9.986 1.00 0.00 24 ASP A N 9
ATOM 16158 C CA . ASP A 1 24 ? -26.048 -1.599 -11.419 1.00 0.00 24 ASP A CA 9
ATOM 16159 C C . ASP A 1 24 ? -24.772 -2.062 -12.105 1.00 0.00 24 ASP A C 9
ATOM 16160 O O . ASP A 1 24 ? -24.754 -2.294 -13.313 1.00 0.00 24 ASP A O 9
ATOM 16169 N N . LEU A 1 25 ? -23.711 -2.197 -11.323 1.00 0.00 25 LEU A N 9
ATOM 16170 C CA . LEU A 1 25 ? -22.429 -2.628 -11.873 1.00 0.00 25 LEU A CA 9
ATOM 16171 C C . LEU A 1 25 ? -22.545 -4.014 -12.471 1.00 0.00 25 LEU A C 9
ATOM 16172 O O . LEU A 1 25 ? -23.524 -4.732 -12.260 1.00 0.00 25 LEU A O 9
ATOM 16188 N N . ARG A 1 26 ? -21.519 -4.369 -13.219 1.00 0.00 26 ARG A N 9
ATOM 16189 C CA . ARG A 1 26 ? -21.452 -5.667 -13.877 1.00 0.00 26 ARG A CA 9
ATOM 16190 C C . ARG A 1 26 ? -20.035 -6.219 -13.817 1.00 0.00 26 ARG A C 9
ATOM 16191 O O . ARG A 1 26 ? -19.063 -5.495 -14.014 1.00 0.00 26 ARG A O 9
ATOM 16212 N N . TRP A 1 27 ? -19.919 -7.507 -13.527 1.00 0.00 27 TRP A N 9
ATOM 16213 C CA . TRP A 1 27 ? -18.605 -8.149 -13.427 1.00 0.00 27 TRP A CA 9
ATOM 16214 C C . TRP A 1 27 ? -18.231 -8.903 -14.698 1.00 0.00 27 TRP A C 9
ATOM 16215 O O . TRP A 1 27 ? -18.826 -9.930 -15.029 1.00 0.00 27 TRP A O 9
ATOM 16236 N N . GLN A 1 28 ? -17.208 -8.402 -15.374 1.00 0.00 28 GLN A N 9
ATOM 16237 C CA . GLN A 1 28 ? -16.703 -9.039 -16.579 1.00 0.00 28 GLN A CA 9
ATOM 16238 C C . GLN A 1 28 ? -15.711 -10.126 -16.181 1.00 0.00 28 GLN A C 9
ATOM 16239 O O . GLN A 1 28 ? -15.207 -10.126 -15.059 1.00 0.00 28 GLN A O 9
ATOM 16253 N N . SER A 1 29 ? -15.414 -11.037 -17.094 1.00 0.00 29 SER A N 9
ATOM 16254 C CA . SER A 1 29 ? -14.459 -12.092 -16.792 1.00 0.00 29 SER A CA 9
ATOM 16255 C C . SER A 1 29 ? -13.111 -11.461 -16.462 1.00 0.00 29 SER A C 9
ATOM 16256 O O . SER A 1 29 ? -12.294 -12.037 -15.744 1.00 0.00 29 SER A O 9
ATOM 16264 N N . MET A 1 30 ? -12.893 -10.261 -16.993 1.00 0.00 30 MET A N 9
ATOM 16265 C CA . MET A 1 30 ? -11.649 -9.542 -16.751 1.00 0.00 30 MET A CA 9
ATOM 16266 C C . MET A 1 30 ? -11.551 -9.183 -15.274 1.00 0.00 30 MET A C 9
ATOM 16267 O O . MET A 1 30 ? -10.492 -9.270 -14.664 1.00 0.00 30 MET A O 9
ATOM 16281 N N . ALA A 1 31 ? -12.678 -8.802 -14.698 1.00 0.00 31 ALA A N 9
ATOM 16282 C CA . ALA A 1 31 ? -12.714 -8.443 -13.286 1.00 0.00 31 ALA A CA 9
ATOM 16283 C C . ALA A 1 31 ? -12.037 -9.537 -12.469 1.00 0.00 31 ALA A C 9
ATOM 16284 O O . ALA A 1 31 ? -11.281 -9.266 -11.540 1.00 0.00 31 ALA A O 9
ATOM 16291 N N . ILE A 1 32 ? -12.306 -10.772 -12.849 1.00 0.00 32 ILE A N 9
ATOM 16292 C CA . ILE A 1 32 ? -11.732 -11.931 -12.191 1.00 0.00 32 ILE A CA 9
ATOM 16293 C C . ILE A 1 32 ? -10.243 -12.016 -12.497 1.00 0.00 32 ILE A C 9
ATOM 16294 O O . ILE A 1 32 ? -9.433 -12.348 -11.635 1.00 0.00 32 ILE A O 9
ATOM 16310 N N . MET A 1 33 ? -9.886 -11.702 -13.736 1.00 0.00 33 MET A N 9
ATOM 16311 C CA . MET A 1 33 ? -8.489 -11.729 -14.138 1.00 0.00 33 MET A CA 9
ATOM 16312 C C . MET A 1 33 ? -7.724 -10.727 -13.286 1.00 0.00 33 MET A C 9
ATOM 16313 O O . MET A 1 33 ? -6.584 -10.963 -12.893 1.00 0.00 33 MET A O 9
ATOM 16327 N N . ALA A 1 34 ? -8.378 -9.609 -12.999 1.00 0.00 34 ALA A N 9
ATOM 16328 C CA . ALA A 1 34 ? -7.780 -8.564 -12.187 1.00 0.00 34 ALA A CA 9
ATOM 16329 C C . ALA A 1 34 ? -7.442 -9.111 -10.808 1.00 0.00 34 ALA A C 9
ATOM 16330 O O . ALA A 1 34 ? -6.398 -8.793 -10.247 1.00 0.00 34 ALA A O 9
ATOM 16337 N N . LEU A 1 35 ? -8.326 -9.938 -10.270 1.00 0.00 35 LEU A N 9
ATOM 16338 C CA . LEU A 1 35 ? -8.099 -10.525 -8.967 1.00 0.00 35 LEU A CA 9
ATOM 16339 C C . LEU A 1 35 ? -6.874 -11.427 -9.022 1.00 0.00 35 LEU A C 9
ATOM 16340 O O . LEU A 1 35 ? -6.081 -11.472 -8.081 1.00 0.00 35 LEU A O 9
ATOM 16356 N N . GLN A 1 36 ? -6.718 -12.131 -10.133 1.00 0.00 36 GLN A N 9
ATOM 16357 C CA . GLN A 1 36 ? -5.580 -13.010 -10.303 1.00 0.00 36 GLN A CA 9
ATOM 16358 C C . GLN A 1 36 ? -4.310 -12.180 -10.390 1.00 0.00 36 GLN A C 9
ATOM 16359 O O . GLN A 1 36 ? -3.280 -12.523 -9.805 1.00 0.00 36 GLN A O 9
ATOM 16373 N N . GLU A 1 37 ? -4.406 -11.067 -11.111 1.00 0.00 37 GLU A N 9
ATOM 16374 C CA . GLU A 1 37 ? -3.280 -10.162 -11.260 1.00 0.00 37 GLU A CA 9
ATOM 16375 C C . GLU A 1 37 ? -2.928 -9.545 -9.915 1.00 0.00 37 GLU A C 9
ATOM 16376 O O . GLU A 1 37 ? -1.762 -9.345 -9.591 1.00 0.00 37 GLU A O 9
ATOM 16388 N N . ALA A 1 38 ? -3.965 -9.217 -9.151 1.00 0.00 38 ALA A N 9
ATOM 16389 C CA . ALA A 1 38 ? -3.782 -8.589 -7.847 1.00 0.00 38 ALA A CA 9
ATOM 16390 C C . ALA A 1 38 ? -3.065 -9.498 -6.859 1.00 0.00 38 ALA A C 9
ATOM 16391 O O . ALA A 1 38 ? -2.145 -9.065 -6.164 1.00 0.00 38 ALA A O 9
ATOM 16398 N N . SER A 1 39 ? -3.497 -10.747 -6.778 1.00 0.00 39 SER A N 9
ATOM 16399 C CA . SER A 1 39 ? -2.886 -11.677 -5.840 1.00 0.00 39 SER A CA 9
ATOM 16400 C C . SER A 1 39 ? -1.434 -11.965 -6.199 1.00 0.00 39 SER A C 9
ATOM 16401 O O . SER A 1 39 ? -0.552 -11.919 -5.342 1.00 0.00 39 SER A O 9
ATOM 16409 N N . GLU A 1 40 ? -1.194 -12.272 -7.467 1.00 0.00 40 GLU A N 9
ATOM 16410 C CA . GLU A 1 40 ? 0.156 -12.578 -7.920 1.00 0.00 40 GLU A CA 9
ATOM 16411 C C . GLU A 1 40 ? 1.034 -11.332 -7.892 1.00 0.00 40 GLU A C 9
ATOM 16412 O O . GLU A 1 40 ? 2.239 -11.415 -7.667 1.00 0.00 40 GLU A O 9
ATOM 16424 N N . ALA A 1 41 ? 0.422 -10.177 -8.123 1.00 0.00 41 ALA A N 9
ATOM 16425 C CA . ALA A 1 41 ? 1.154 -8.918 -8.127 1.00 0.00 41 ALA A CA 9
ATOM 16426 C C . ALA A 1 41 ? 1.603 -8.548 -6.726 1.00 0.00 41 ALA A C 9
ATOM 16427 O O . ALA A 1 41 ? 2.724 -8.081 -6.520 1.00 0.00 41 ALA A O 9
ATOM 16434 N N . TYR A 1 42 ? 0.719 -8.758 -5.764 1.00 0.00 42 TYR A N 9
ATOM 16435 C CA . TYR A 1 42 ? 1.038 -8.437 -4.387 1.00 0.00 42 TYR A CA 9
ATOM 16436 C C . TYR A 1 42 ? 2.165 -9.334 -3.915 1.00 0.00 42 TYR A C 9
ATOM 16437 O O . TYR A 1 42 ? 3.055 -8.912 -3.179 1.00 0.00 42 TYR A O 9
ATOM 16455 N N . LEU A 1 43 ? 2.104 -10.578 -4.354 1.00 0.00 43 LEU A N 9
ATOM 16456 C CA . LEU A 1 43 ? 3.122 -11.565 -3.982 1.00 0.00 43 LEU A CA 9
ATOM 16457 C C . LEU A 1 43 ? 4.489 -11.157 -4.483 1.00 0.00 43 LEU A C 9
ATOM 16458 O O . LEU A 1 43 ? 5.467 -11.249 -3.759 1.00 0.00 43 LEU A O 9
ATOM 16474 N N . VAL A 1 44 ? 4.556 -10.708 -5.716 1.00 0.00 44 VAL A N 9
ATOM 16475 C CA . VAL A 1 44 ? 5.825 -10.294 -6.272 1.00 0.00 44 VAL A CA 9
ATOM 16476 C C . VAL A 1 44 ? 6.371 -9.192 -5.393 1.00 0.00 44 VAL A C 9
ATOM 16477 O O . VAL A 1 44 ? 7.554 -9.155 -5.066 1.00 0.00 44 VAL A O 9
ATOM 16490 N N . GLY A 1 45 ? 5.474 -8.313 -4.990 1.00 0.00 45 GLY A N 9
ATOM 16491 C CA . GLY A 1 45 ? 5.838 -7.215 -4.110 1.00 0.00 45 GLY A CA 9
ATOM 16492 C C . GLY A 1 45 ? 6.327 -7.739 -2.759 1.00 0.00 45 GLY A C 9
ATOM 16493 O O . GLY A 1 45 ? 7.276 -7.219 -2.192 1.00 0.00 45 GLY A O 9
ATOM 16497 N N . LEU A 1 46 ? 5.659 -8.770 -2.249 1.00 0.00 46 LEU A N 9
ATOM 16498 C CA . LEU A 1 46 ? 6.022 -9.361 -0.960 1.00 0.00 46 LEU A CA 9
ATOM 16499 C C . LEU A 1 46 ? 7.347 -10.097 -1.072 1.00 0.00 46 LEU A C 9
ATOM 16500 O O . LEU A 1 46 ? 8.203 -10.027 -0.204 1.00 0.00 46 LEU A O 9
ATOM 16516 N N . LEU A 1 47 ? 7.479 -10.810 -2.161 1.00 0.00 47 LEU A N 9
ATOM 16517 C CA . LEU A 1 47 ? 8.668 -11.585 -2.449 1.00 0.00 47 LEU A CA 9
ATOM 16518 C C . LEU A 1 47 ? 9.860 -10.648 -2.599 1.00 0.00 47 LEU A C 9
ATOM 16519 O O . LEU A 1 47 ? 10.925 -10.867 -2.023 1.00 0.00 47 LEU A O 9
ATOM 16535 N N . GLU A 1 48 ? 9.660 -9.610 -3.382 1.00 0.00 48 GLU A N 9
ATOM 16536 C CA . GLU A 1 48 ? 10.691 -8.626 -3.625 1.00 0.00 48 GLU A CA 9
ATOM 16537 C C . GLU A 1 48 ? 10.957 -7.748 -2.401 1.00 0.00 48 GLU A C 9
ATOM 16538 O O . GLU A 1 48 ? 12.102 -7.368 -2.153 1.00 0.00 48 GLU A O 9
ATOM 16550 N N . HIS A 1 49 ? 9.905 -7.390 -1.649 1.00 0.00 49 HIS A N 9
ATOM 16551 C CA . HIS A 1 49 ? 10.088 -6.510 -0.475 1.00 0.00 49 HIS A CA 9
ATOM 16552 C C . HIS A 1 49 ? 10.105 -7.282 0.843 1.00 0.00 49 HIS A C 9
ATOM 16553 O O . HIS A 1 49 ? 10.893 -6.974 1.736 1.00 0.00 49 HIS A O 9
ATOM 16567 N N . THR A 1 50 ? 9.247 -8.285 0.954 1.00 0.00 50 THR A N 9
ATOM 16568 C CA . THR A 1 50 ? 9.172 -9.103 2.158 1.00 0.00 50 THR A CA 9
ATOM 16569 C C . THR A 1 50 ? 9.072 -8.246 3.418 1.00 0.00 50 THR A C 9
ATOM 16570 O O . THR A 1 50 ? 7.980 -8.032 3.943 1.00 0.00 50 THR A O 9
ATOM 16581 N N . ASN A 1 51 ? 10.211 -7.753 3.898 1.00 0.00 51 ASN A N 9
ATOM 16582 C CA . ASN A 1 51 ? 10.243 -6.921 5.096 1.00 0.00 51 ASN A CA 9
ATOM 16583 C C . ASN A 1 51 ? 9.981 -7.762 6.343 1.00 0.00 51 ASN A C 9
ATOM 16584 O O . ASN A 1 51 ? 9.772 -7.230 7.434 1.00 0.00 51 ASN A O 9
ATOM 16595 N N . LEU A 1 52 ? 9.991 -9.068 6.176 1.00 0.00 52 LEU A N 9
ATOM 16596 C CA . LEU A 1 52 ? 9.747 -9.965 7.287 1.00 0.00 52 LEU A CA 9
ATOM 16597 C C . LEU A 1 52 ? 10.841 -9.825 8.345 1.00 0.00 52 LEU A C 9
ATOM 16598 O O . LEU A 1 52 ? 10.901 -10.615 9.286 1.00 0.00 52 LEU A O 9
ATOM 16614 N N . LEU A 1 53 ? 11.683 -8.804 8.215 1.00 0.00 53 LEU A N 9
ATOM 16615 C CA . LEU A 1 53 ? 12.728 -8.587 9.213 1.00 0.00 53 LEU A CA 9
ATOM 16616 C C . LEU A 1 53 ? 12.054 -8.461 10.576 1.00 0.00 53 LEU A C 9
ATOM 16617 O O . LEU A 1 53 ? 12.708 -8.426 11.620 1.00 0.00 53 LEU A O 9
ATOM 16633 N N . ALA A 1 54 ? 10.733 -8.380 10.533 1.00 0.00 54 ALA A N 9
ATOM 16634 C CA . ALA A 1 54 ? 9.923 -8.240 11.726 1.00 0.00 54 ALA A CA 9
ATOM 16635 C C . ALA A 1 54 ? 10.100 -9.421 12.677 1.00 0.00 54 ALA A C 9
ATOM 16636 O O . ALA A 1 54 ? 10.194 -9.237 13.890 1.00 0.00 54 ALA A O 9
ATOM 16643 N N . LEU A 1 55 ? 10.129 -10.637 12.131 1.00 0.00 55 LEU A N 9
ATOM 16644 C CA . LEU A 1 55 ? 10.277 -11.835 12.955 1.00 0.00 55 LEU A CA 9
ATOM 16645 C C . LEU A 1 55 ? 11.714 -12.354 12.928 1.00 0.00 55 LEU A C 9
ATOM 16646 O O . LEU A 1 55 ? 12.271 -12.711 13.965 1.00 0.00 55 LEU A O 9
ATOM 16662 N N . HIS A 1 56 ? 12.306 -12.404 11.740 1.00 0.00 56 HIS A N 9
ATOM 16663 C CA . HIS A 1 56 ? 13.676 -12.895 11.611 1.00 0.00 56 HIS A CA 9
ATOM 16664 C C . HIS A 1 56 ? 14.656 -11.939 12.267 1.00 0.00 56 HIS A C 9
ATOM 16665 O O . HIS A 1 56 ? 15.594 -12.363 12.942 1.00 0.00 56 HIS A O 9
ATOM 16679 N N . LEU A 1 57 ? 14.429 -10.645 12.074 1.00 0.00 57 LEU A N 9
ATOM 16680 C CA . LEU A 1 57 ? 15.290 -9.621 12.659 1.00 0.00 57 LEU A CA 9
ATOM 16681 C C . LEU A 1 57 ? 14.516 -8.882 13.739 1.00 0.00 57 LEU A C 9
ATOM 16682 O O . LEU A 1 57 ? 13.297 -9.015 13.847 1.00 0.00 57 LEU A O 9
ATOM 16698 N N . VAL A 1 58 ? 15.233 -8.102 14.534 1.00 0.00 58 VAL A N 9
ATOM 16699 C CA . VAL A 1 58 ? 14.619 -7.330 15.613 1.00 0.00 58 VAL A CA 9
ATOM 16700 C C . VAL A 1 58 ? 14.769 -5.825 15.349 1.00 0.00 58 VAL A C 9
ATOM 16701 O O . VAL A 1 58 ? 15.771 -5.219 15.724 1.00 0.00 58 VAL A O 9
ATOM 16714 N N . PRO A 1 59 ? 13.787 -5.206 14.736 1.00 0.00 59 PRO A N 9
ATOM 16715 C CA . PRO A 1 59 ? 13.811 -3.743 14.454 1.00 0.00 59 PRO A CA 9
ATOM 16716 C C . PRO A 1 59 ? 14.031 -2.920 15.722 1.00 0.00 59 PRO A C 9
ATOM 16717 O O . PRO A 1 59 ? 13.612 -3.314 16.810 1.00 0.00 59 PRO A O 9
ATOM 16728 N N . ARG A 1 60 ? 14.689 -1.775 15.575 1.00 0.00 60 ARG A N 9
ATOM 16729 C CA . ARG A 1 60 ? 14.952 -0.911 16.721 1.00 0.00 60 ARG A CA 9
ATOM 16730 C C . ARG A 1 60 ? 13.634 -0.410 17.308 1.00 0.00 60 ARG A C 9
ATOM 16731 O O . ARG A 1 60 ? 12.651 -0.235 16.587 1.00 0.00 60 ARG A O 9
ATOM 16752 N N . GLY A 1 61 ? 13.618 -0.197 18.621 1.00 0.00 61 GLY A N 9
ATOM 16753 C CA . GLY A 1 61 ? 12.412 0.266 19.304 1.00 0.00 61 GLY A CA 9
ATOM 16754 C C . GLY A 1 61 ? 11.602 -0.919 19.818 1.00 0.00 61 GLY A C 9
ATOM 16755 O O . GLY A 1 61 ? 10.628 -0.749 20.554 1.00 0.00 61 GLY A O 9
ATOM 16759 N N . SER A 1 62 ? 12.020 -2.122 19.436 1.00 0.00 62 SER A N 9
ATOM 16760 C CA . SER A 1 62 ? 11.339 -3.336 19.869 1.00 0.00 62 SER A CA 9
ATOM 16761 C C . SER A 1 62 ? 9.849 -3.277 19.546 1.00 0.00 62 SER A C 9
ATOM 16762 O O . SER A 1 62 ? 9.024 -3.057 20.432 1.00 0.00 62 SER A O 9
ATOM 16770 N N . LYS A 1 63 ? 9.511 -3.482 18.277 1.00 0.00 63 LYS A N 9
ATOM 16771 C CA . LYS A 1 63 ? 8.113 -3.454 17.860 1.00 0.00 63 LYS A CA 9
ATOM 16772 C C . LYS A 1 63 ? 7.335 -4.559 18.567 1.00 0.00 63 LYS A C 9
ATOM 16773 O O . LYS A 1 63 ? 6.206 -4.353 19.014 1.00 0.00 63 LYS A O 9
ATOM 16792 N N . ARG A 1 64 ? 7.959 -5.724 18.695 1.00 0.00 64 ARG A N 9
ATOM 16793 C CA . ARG A 1 64 ? 7.330 -6.853 19.380 1.00 0.00 64 ARG A CA 9
ATOM 16794 C C . ARG A 1 64 ? 5.872 -7.069 18.935 1.00 0.00 64 ARG A C 9
ATOM 16795 O O . ARG A 1 64 ? 5.122 -7.787 19.595 1.00 0.00 64 ARG A O 9
ATOM 16816 N N . ILE A 1 65 ? 5.464 -6.453 17.828 1.00 0.00 65 ILE A N 9
ATOM 16817 C CA . ILE A 1 65 ? 4.096 -6.611 17.351 1.00 0.00 65 ILE A CA 9
ATOM 16818 C C . ILE A 1 65 ? 3.810 -8.068 17.012 1.00 0.00 65 ILE A C 9
ATOM 16819 O O . ILE A 1 65 ? 2.767 -8.608 17.381 1.00 0.00 65 ILE A O 9
ATOM 16835 N N . SER A 1 66 ? 4.737 -8.698 16.301 1.00 0.00 66 SER A N 9
ATOM 16836 C CA . SER A 1 66 ? 4.562 -10.090 15.914 1.00 0.00 66 SER A CA 9
ATOM 16837 C C . SER A 1 66 ? 3.180 -10.283 15.301 1.00 0.00 66 SER A C 9
ATOM 16838 O O . SER A 1 66 ? 2.521 -11.296 15.532 1.00 0.00 66 SER A O 9
ATOM 16846 N N . GLY A 1 67 ? 2.749 -9.294 14.529 1.00 0.00 67 GLY A N 9
ATOM 16847 C CA . GLY A 1 67 ? 1.444 -9.346 13.892 1.00 0.00 67 GLY A CA 9
ATOM 16848 C C . GLY A 1 67 ? 1.412 -10.419 12.821 1.00 0.00 67 GLY A C 9
ATOM 16849 O O . GLY A 1 67 ? 2.432 -10.733 12.209 1.00 0.00 67 GLY A O 9
ATOM 16853 N N . LEU A 1 68 ? 0.237 -10.987 12.607 1.00 0.00 68 LEU A N 9
ATOM 16854 C CA . LEU A 1 68 ? 0.085 -12.034 11.616 1.00 0.00 68 LEU A CA 9
ATOM 16855 C C . LEU A 1 68 ? 0.313 -11.476 10.211 1.00 0.00 68 LEU A C 9
ATOM 16856 O O . LEU A 1 68 ? -0.371 -10.548 9.783 1.00 0.00 68 LEU A O 9
ATOM 16872 N N . ILE A 1 69 ? 1.265 -12.063 9.497 1.00 0.00 69 ILE A N 9
ATOM 16873 C CA . ILE A 1 69 ? 1.562 -11.633 8.135 1.00 0.00 69 ILE A CA 9
ATOM 16874 C C . ILE A 1 69 ? 0.350 -11.878 7.246 1.00 0.00 69 ILE A C 9
ATOM 16875 O O . ILE A 1 69 ? -0.039 -11.025 6.452 1.00 0.00 69 ILE A O 9
ATOM 16891 N N . TYR A 1 70 ? -0.236 -13.059 7.395 1.00 0.00 70 TYR A N 9
ATOM 16892 C CA . TYR A 1 70 ? -1.402 -13.437 6.612 1.00 0.00 70 TYR A CA 9
ATOM 16893 C C . TYR A 1 70 ? -2.545 -12.456 6.850 1.00 0.00 70 TYR A C 9
ATOM 16894 O O . TYR A 1 70 ? -3.201 -12.013 5.907 1.00 0.00 70 TYR A O 9
ATOM 16912 N N . GLU A 1 71 ? -2.786 -12.127 8.115 1.00 0.00 71 GLU A N 9
ATOM 16913 C CA . GLU A 1 71 ? -3.863 -11.204 8.455 1.00 0.00 71 GLU A CA 9
ATOM 16914 C C . GLU A 1 71 ? -3.640 -9.861 7.766 1.00 0.00 71 GLU A C 9
ATOM 16915 O O . GLU A 1 71 ? -4.569 -9.270 7.215 1.00 0.00 71 GLU A O 9
ATOM 16927 N N . GLU A 1 72 ? -2.399 -9.390 7.800 1.00 0.00 72 GLU A N 9
ATOM 16928 C CA . GLU A 1 72 ? -2.049 -8.119 7.174 1.00 0.00 72 GLU A CA 9
ATOM 16929 C C . GLU A 1 72 ? -2.286 -8.176 5.675 1.00 0.00 72 GLU A C 9
ATOM 16930 O O . GLU A 1 72 ? -2.800 -7.239 5.080 1.00 0.00 72 GLU A O 9
ATOM 16942 N N . VAL A 1 73 ? -1.907 -9.291 5.082 1.00 0.00 73 VAL A N 9
ATOM 16943 C CA . VAL A 1 73 ? -2.077 -9.497 3.657 1.00 0.00 73 VAL A CA 9
ATOM 16944 C C . VAL A 1 73 ? -3.551 -9.435 3.311 1.00 0.00 73 VAL A C 9
ATOM 16945 O O . VAL A 1 73 ? -3.954 -8.948 2.273 1.00 0.00 73 VAL A O 9
ATOM 16958 N N . ARG A 1 74 ? -4.344 -9.960 4.194 1.00 0.00 74 ARG A N 9
ATOM 16959 C CA . ARG A 1 74 ? -5.783 -9.982 3.982 1.00 0.00 74 ARG A CA 9
ATOM 16960 C C . ARG A 1 74 ? -6.381 -8.592 4.106 1.00 0.00 74 ARG A C 9
ATOM 16961 O O . ARG A 1 74 ? -7.198 -8.173 3.286 1.00 0.00 74 ARG A O 9
ATOM 16982 N N . ALA A 1 75 ? -5.985 -7.897 5.156 1.00 0.00 75 ALA A N 9
ATOM 16983 C CA . ALA A 1 75 ? -6.503 -6.564 5.412 1.00 0.00 75 ALA A CA 9
ATOM 16984 C C . ALA A 1 75 ? -5.911 -5.524 4.470 1.00 0.00 75 ALA A C 9
ATOM 16985 O O . ALA A 1 75 ? -6.532 -4.493 4.209 1.00 0.00 75 ALA A O 9
ATOM 16992 N N . VAL A 1 76 ? -4.711 -5.778 3.961 1.00 0.00 76 VAL A N 9
ATOM 16993 C CA . VAL A 1 76 ? -4.084 -4.832 3.057 1.00 0.00 76 VAL A CA 9
ATOM 16994 C C . VAL A 1 76 ? -4.667 -5.035 1.678 1.00 0.00 76 VAL A C 9
ATOM 16995 O O . VAL A 1 76 ? -4.884 -4.081 0.931 1.00 0.00 76 VAL A O 9
ATOM 17008 N N . LEU A 1 77 ? -4.975 -6.289 1.367 1.00 0.00 77 LEU A N 9
ATOM 17009 C CA . LEU A 1 77 ? -5.600 -6.578 0.087 1.00 0.00 77 LEU A CA 9
ATOM 17010 C C . LEU A 1 77 ? -6.983 -5.985 0.093 1.00 0.00 77 LEU A C 9
ATOM 17011 O O . LEU A 1 77 ? -7.457 -5.458 -0.903 1.00 0.00 77 LEU A O 9
ATOM 17027 N N . LYS A 1 78 ? -7.610 -6.063 1.251 1.00 0.00 78 LYS A N 9
ATOM 17028 C CA . LYS A 1 78 ? -8.921 -5.521 1.436 1.00 0.00 78 LYS A CA 9
ATOM 17029 C C . LYS A 1 78 ? -8.895 -4.039 1.123 1.00 0.00 78 LYS A C 9
ATOM 17030 O O . LYS A 1 78 ? -9.763 -3.525 0.428 1.00 0.00 78 LYS A O 9
ATOM 17049 N N . SER A 1 79 ? -7.868 -3.366 1.610 1.00 0.00 79 SER A N 9
ATOM 17050 C CA . SER A 1 79 ? -7.718 -1.948 1.341 1.00 0.00 79 SER A CA 9
ATOM 17051 C C . SER A 1 79 ? -7.583 -1.724 -0.158 1.00 0.00 79 SER A C 9
ATOM 17052 O O . SER A 1 79 ? -8.227 -0.844 -0.728 1.00 0.00 79 SER A O 9
ATOM 17060 N N . PHE A 1 80 ? -6.758 -2.547 -0.793 1.00 0.00 80 PHE A N 9
ATOM 17061 C CA . PHE A 1 80 ? -6.559 -2.457 -2.226 1.00 0.00 80 PHE A CA 9
ATOM 17062 C C . PHE A 1 80 ? -7.876 -2.706 -2.959 1.00 0.00 80 PHE A C 9
ATOM 17063 O O . PHE A 1 80 ? -8.286 -1.912 -3.795 1.00 0.00 80 PHE A O 9
ATOM 17080 N N . LEU A 1 81 ? -8.534 -3.814 -2.642 1.00 0.00 81 LEU A N 9
ATOM 17081 C CA . LEU A 1 81 ? -9.792 -4.141 -3.295 1.00 0.00 81 LEU A CA 9
ATOM 17082 C C . LEU A 1 81 ? -10.827 -3.049 -3.040 1.00 0.00 81 LEU A C 9
ATOM 17083 O O . LEU A 1 81 ? -11.498 -2.605 -3.956 1.00 0.00 81 LEU A O 9
ATOM 17099 N N . GLU A 1 82 ? -10.947 -2.621 -1.789 1.00 0.00 82 GLU A N 9
ATOM 17100 C CA . GLU A 1 82 ? -11.913 -1.588 -1.431 1.00 0.00 82 GLU A CA 9
ATOM 17101 C C . GLU A 1 82 ? -11.651 -0.307 -2.204 1.00 0.00 82 GLU A C 9
ATOM 17102 O O . GLU A 1 82 ? -12.559 0.275 -2.797 1.00 0.00 82 GLU A O 9
ATOM 17114 N N . SER A 1 83 ? -10.402 0.107 -2.209 1.00 0.00 83 SER A N 9
ATOM 17115 C CA . SER A 1 83 ? -10.005 1.303 -2.921 1.00 0.00 83 SER A CA 9
ATOM 17116 C C . SER A 1 83 ? -10.214 1.139 -4.414 1.00 0.00 83 SER A C 9
ATOM 17117 O O . SER A 1 83 ? -10.589 2.081 -5.109 1.00 0.00 83 SER A O 9
ATOM 17125 N N . VAL A 1 84 ? -9.943 -0.054 -4.899 1.00 0.00 84 VAL A N 9
ATOM 17126 C CA . VAL A 1 84 ? -10.078 -0.338 -6.313 1.00 0.00 84 VAL A CA 9
ATOM 17127 C C . VAL A 1 84 ? -11.508 -0.111 -6.770 1.00 0.00 84 VAL A C 9
ATOM 17128 O O . VAL A 1 84 ? -11.742 0.449 -7.829 1.00 0.00 84 VAL A O 9
ATOM 17141 N N . ILE A 1 85 ? -12.455 -0.552 -5.962 1.00 0.00 85 ILE A N 9
ATOM 17142 C CA . ILE A 1 85 ? -13.857 -0.390 -6.285 1.00 0.00 85 ILE A CA 9
ATOM 17143 C C . ILE A 1 85 ? -14.187 1.083 -6.324 1.00 0.00 85 ILE A C 9
ATOM 17144 O O . ILE A 1 85 ? -14.871 1.561 -7.230 1.00 0.00 85 ILE A O 9
ATOM 17160 N N . ARG A 1 86 ? -13.688 1.802 -5.328 1.00 0.00 86 ARG A N 9
ATOM 17161 C CA . ARG A 1 86 ? -13.925 3.218 -5.255 1.00 0.00 86 ARG A CA 9
ATOM 17162 C C . ARG A 1 86 ? -13.335 3.905 -6.473 1.00 0.00 86 ARG A C 9
ATOM 17163 O O . ARG A 1 86 ? -13.942 4.799 -7.051 1.00 0.00 86 ARG A O 9
ATOM 17184 N N . ASP A 1 87 ? -12.148 3.468 -6.859 1.00 0.00 87 ASP A N 9
ATOM 17185 C CA . ASP A 1 87 ? -11.464 4.043 -8.003 1.00 0.00 87 ASP A CA 9
ATOM 17186 C C . ASP A 1 87 ? -11.997 3.515 -9.324 1.00 0.00 87 ASP A C 9
ATOM 17187 O O . ASP A 1 87 ? -11.836 4.137 -10.370 1.00 0.00 87 ASP A O 9
ATOM 17196 N N . SER A 1 88 ? -12.601 2.353 -9.265 1.00 0.00 88 SER A N 9
ATOM 17197 C CA . SER A 1 88 ? -13.119 1.703 -10.461 1.00 0.00 88 SER A CA 9
ATOM 17198 C C . SER A 1 88 ? -14.480 2.233 -10.817 1.00 0.00 88 SER A C 9
ATOM 17199 O O . SER A 1 88 ? -14.756 2.542 -11.973 1.00 0.00 88 SER A O 9
ATOM 17207 N N . VAL A 1 89 ? -15.327 2.353 -9.815 1.00 0.00 89 VAL A N 9
ATOM 17208 C CA . VAL A 1 89 ? -16.648 2.866 -10.051 1.00 0.00 89 VAL A CA 9
ATOM 17209 C C . VAL A 1 89 ? -16.523 4.345 -10.354 1.00 0.00 89 VAL A C 9
ATOM 17210 O O . VAL A 1 89 ? -17.313 4.909 -11.099 1.00 0.00 89 VAL A O 9
ATOM 17223 N N . THR A 1 90 ? -15.476 4.950 -9.808 1.00 0.00 90 THR A N 9
ATOM 17224 C CA . THR A 1 90 ? -15.202 6.349 -10.065 1.00 0.00 90 THR A CA 9
ATOM 17225 C C . THR A 1 90 ? -14.901 6.560 -11.545 1.00 0.00 90 THR A C 9
ATOM 17226 O O . THR A 1 90 ? -15.458 7.455 -12.180 1.00 0.00 90 THR A O 9
ATOM 17237 N N . TYR A 1 91 ? -14.034 5.712 -12.093 1.00 0.00 91 TYR A N 9
ATOM 17238 C CA . TYR A 1 91 ? -13.689 5.799 -13.505 1.00 0.00 91 TYR A CA 9
ATOM 17239 C C . TYR A 1 91 ? -14.873 5.365 -14.351 1.00 0.00 91 TYR A C 9
ATOM 17240 O O . TYR A 1 91 ? -15.116 5.925 -15.418 1.00 0.00 91 TYR A O 9
ATOM 17258 N N . THR A 1 92 ? -15.620 4.369 -13.882 1.00 0.00 92 THR A N 9
ATOM 17259 C CA . THR A 1 92 ? -16.767 3.937 -14.664 1.00 0.00 92 THR A CA 9
ATOM 17260 C C . THR A 1 92 ? -17.789 5.050 -14.635 1.00 0.00 92 THR A C 9
ATOM 17261 O O . THR A 1 92 ? -18.308 5.465 -15.665 1.00 0.00 92 THR A O 9
ATOM 17272 N N . GLU A 1 93 ? -18.020 5.572 -13.443 1.00 0.00 93 GLU A N 9
ATOM 17273 C CA . GLU A 1 93 ? -18.937 6.685 -13.285 1.00 0.00 93 GLU A CA 9
ATOM 17274 C C . GLU A 1 93 ? -18.431 7.861 -14.094 1.00 0.00 93 GLU A C 9
ATOM 17275 O O . GLU A 1 93 ? -19.212 8.600 -14.695 1.00 0.00 93 GLU A O 9
ATOM 17287 N N . HIS A 1 94 ? -17.111 8.008 -14.141 1.00 0.00 94 HIS A N 9
ATOM 17288 C CA . HIS A 1 94 ? -16.524 9.080 -14.927 1.00 0.00 94 HIS A CA 9
ATOM 17289 C C . HIS A 1 94 ? -16.965 8.889 -16.362 1.00 0.00 94 HIS A C 9
ATOM 17290 O O . HIS A 1 94 ? -17.221 9.842 -17.098 1.00 0.00 94 HIS A O 9
ATOM 17304 N N . ALA A 1 95 ? -17.076 7.621 -16.724 1.00 0.00 95 ALA A N 9
ATOM 17305 C CA . ALA A 1 95 ? -17.521 7.216 -18.056 1.00 0.00 95 ALA A CA 9
ATOM 17306 C C . ALA A 1 95 ? -18.948 6.693 -17.962 1.00 0.00 95 ALA A C 9
ATOM 17307 O O . ALA A 1 95 ? -19.382 5.879 -18.765 1.00 0.00 95 ALA A O 9
ATOM 17314 N N . LYS A 1 96 ? -19.668 7.183 -16.956 1.00 0.00 96 LYS A N 9
ATOM 17315 C CA . LYS A 1 96 ? -21.054 6.791 -16.706 1.00 0.00 96 LYS A CA 9
ATOM 17316 C C . LYS A 1 96 ? -21.286 5.308 -16.999 1.00 0.00 96 LYS A C 9
ATOM 17317 O O . LYS A 1 96 ? -22.375 4.896 -17.402 1.00 0.00 96 LYS A O 9
ATOM 17336 N N . ARG A 1 97 ? -20.264 4.509 -16.753 1.00 0.00 97 ARG A N 9
ATOM 17337 C CA . ARG A 1 97 ? -20.355 3.061 -16.945 1.00 0.00 97 ARG A CA 9
ATOM 17338 C C . ARG A 1 97 ? -20.668 2.380 -15.621 1.00 0.00 97 ARG A C 9
ATOM 17339 O O . ARG A 1 97 ? -20.435 2.932 -14.544 1.00 0.00 97 ARG A O 9
ATOM 17360 N N . LYS A 1 98 ? -21.173 1.162 -15.721 1.00 0.00 98 LYS A N 9
ATOM 17361 C CA . LYS A 1 98 ? -21.496 0.351 -14.557 1.00 0.00 98 LYS A CA 9
ATOM 17362 C C . LYS A 1 98 ? -20.995 -1.061 -14.836 1.00 0.00 98 LYS A C 9
ATOM 17363 O O . LYS A 1 98 ? -21.749 -1.950 -15.229 1.00 0.00 98 LYS A O 9
ATOM 17382 N N . THR A 1 99 ? -19.690 -1.229 -14.667 1.00 0.00 99 THR A N 9
ATOM 17383 C CA . THR A 1 99 ? -19.031 -2.497 -14.944 1.00 0.00 99 THR A CA 9
ATOM 17384 C C . THR A 1 99 ? -17.629 -2.510 -14.345 1.00 0.00 99 THR A C 9
ATOM 17385 O O . THR A 1 99 ? -16.913 -1.512 -14.411 1.00 0.00 99 THR A O 9
ATOM 17396 N N . VAL A 1 100 ? -17.221 -3.646 -13.785 1.00 0.00 100 VAL A N 9
ATOM 17397 C CA . VAL A 1 100 ? -15.882 -3.764 -13.210 1.00 0.00 100 VAL A CA 9
ATOM 17398 C C . VAL A 1 100 ? -14.965 -4.397 -14.247 1.00 0.00 100 VAL A C 9
ATOM 17399 O O . VAL A 1 100 ? -15.256 -5.486 -14.742 1.00 0.00 100 VAL A O 9
ATOM 17412 N N . THR A 1 101 ? -13.866 -3.722 -14.594 1.00 0.00 101 THR A N 9
ATOM 17413 C CA . THR A 1 101 ? -12.942 -4.260 -15.598 1.00 0.00 101 THR A CA 9
ATOM 17414 C C . THR A 1 101 ? -11.521 -4.310 -15.063 1.00 0.00 101 THR A C 9
ATOM 17415 O O . THR A 1 101 ? -11.119 -3.476 -14.254 1.00 0.00 101 THR A O 9
ATOM 17426 N N . SER A 1 102 ? -10.759 -5.284 -15.547 1.00 0.00 102 SER A N 9
ATOM 17427 C CA . SER A 1 102 ? -9.370 -5.426 -15.133 1.00 0.00 102 SER A CA 9
ATOM 17428 C C . SER A 1 102 ? -8.586 -4.216 -15.582 1.00 0.00 102 SER A C 9
ATOM 17429 O O . SER A 1 102 ? -7.516 -3.908 -15.063 1.00 0.00 102 SER A O 9
ATOM 17437 N N . LEU A 1 103 ? -9.133 -3.544 -16.567 1.00 0.00 103 LEU A N 9
ATOM 17438 C CA . LEU A 1 103 ? -8.503 -2.370 -17.115 1.00 0.00 103 LEU A CA 9
ATOM 17439 C C . LEU A 1 103 ? -8.551 -1.237 -16.101 1.00 0.00 103 LEU A C 9
ATOM 17440 O O . LEU A 1 103 ? -7.559 -0.547 -15.872 1.00 0.00 103 LEU A O 9
ATOM 17456 N N . ASP A 1 104 ? -9.706 -1.058 -15.490 1.00 0.00 104 ASP A N 9
ATOM 17457 C CA . ASP A 1 104 ? -9.856 -0.021 -14.498 1.00 0.00 104 ASP A CA 9
ATOM 17458 C C . ASP A 1 104 ? -8.985 -0.371 -13.299 1.00 0.00 104 ASP A C 9
ATOM 17459 O O . ASP A 1 104 ? -8.425 0.506 -12.640 1.00 0.00 104 ASP A O 9
ATOM 17468 N N . VAL A 1 105 ? -8.845 -1.671 -13.056 1.00 0.00 105 VAL A N 9
ATOM 17469 C CA . VAL A 1 105 ? -8.000 -2.147 -11.967 1.00 0.00 105 VAL A CA 9
ATOM 17470 C C . VAL A 1 105 ? -6.569 -1.748 -12.268 1.00 0.00 105 VAL A C 9
ATOM 17471 O O . VAL A 1 105 ? -5.843 -1.273 -11.400 1.00 0.00 105 VAL A O 9
ATOM 17484 N N . VAL A 1 106 ? -6.188 -1.924 -13.526 1.00 0.00 106 VAL A N 9
ATOM 17485 C CA . VAL A 1 106 ? -4.859 -1.558 -13.972 1.00 0.00 106 VAL A CA 9
ATOM 17486 C C . VAL A 1 106 ? -4.636 -0.063 -13.787 1.00 0.00 106 VAL A C 9
ATOM 17487 O O . VAL A 1 106 ? -3.573 0.361 -13.343 1.00 0.00 106 VAL A O 9
ATOM 17500 N N . TYR A 1 107 ? -5.646 0.731 -14.113 1.00 0.00 107 TYR A N 9
ATOM 17501 C CA . TYR A 1 107 ? -5.534 2.168 -13.954 1.00 0.00 107 TYR A CA 9
ATOM 17502 C C . TYR A 1 107 ? -5.358 2.477 -12.478 1.00 0.00 107 TYR A C 9
ATOM 17503 O O . TYR A 1 107 ? -4.565 3.338 -12.096 1.00 0.00 107 TYR A O 9
ATOM 17521 N N . ALA A 1 108 ? -6.106 1.754 -11.654 1.00 0.00 108 ALA A N 9
ATOM 17522 C CA . ALA A 1 108 ? -6.032 1.935 -10.218 1.00 0.00 108 ALA A CA 9
ATOM 17523 C C . ALA A 1 108 ? -4.647 1.557 -9.710 1.00 0.00 108 ALA A C 9
ATOM 17524 O O . ALA A 1 108 ? -4.082 2.226 -8.846 1.00 0.00 108 ALA A O 9
ATOM 17531 N N . LEU A 1 109 ? -4.108 0.474 -10.257 1.00 0.00 109 LEU A N 9
ATOM 17532 C CA . LEU A 1 109 ? -2.790 0.010 -9.866 1.00 0.00 109 LEU A CA 9
ATOM 17533 C C . LEU A 1 109 ? -1.716 0.989 -10.338 1.00 0.00 109 LEU A C 9
ATOM 17534 O O . LEU A 1 109 ? -0.721 1.221 -9.654 1.00 0.00 109 LEU A O 9
ATOM 17550 N N . LYS A 1 110 ? -1.926 1.539 -11.520 1.00 0.00 110 LYS A N 9
ATOM 17551 C CA . LYS A 1 110 ? -0.990 2.472 -12.113 1.00 0.00 110 LYS A CA 9
ATOM 17552 C C . LYS A 1 110 ? -0.810 3.722 -11.255 1.00 0.00 110 LYS A C 9
ATOM 17553 O O . LYS A 1 110 ? 0.308 4.207 -11.080 1.00 0.00 110 LYS A O 9
ATOM 17572 N N . ARG A 1 111 ? -1.916 4.257 -10.741 1.00 0.00 111 ARG A N 9
ATOM 17573 C CA . ARG A 1 111 ? -1.859 5.461 -9.931 1.00 0.00 111 ARG A CA 9
ATOM 17574 C C . ARG A 1 111 ? -1.323 5.155 -8.557 1.00 0.00 111 ARG A C 9
ATOM 17575 O O . ARG A 1 111 ? -0.818 6.029 -7.853 1.00 0.00 111 ARG A O 9
ATOM 17596 N N . GLN A 1 112 ? -1.426 3.901 -8.196 1.00 0.00 112 GLN A N 9
ATOM 17597 C CA . GLN A 1 112 ? -0.946 3.442 -6.915 1.00 0.00 112 GLN A CA 9
ATOM 17598 C C . GLN A 1 112 ? 0.568 3.315 -6.936 1.00 0.00 112 GLN A C 9
ATOM 17599 O O . GLN A 1 112 ? 1.207 3.129 -5.902 1.00 0.00 112 GLN A O 9
ATOM 17613 N N . GLY A 1 113 ? 1.128 3.449 -8.128 1.00 0.00 113 GLY A N 9
ATOM 17614 C CA . GLY A 1 113 ? 2.585 3.383 -8.309 1.00 0.00 113 GLY A CA 9
ATOM 17615 C C . GLY A 1 113 ? 3.026 2.160 -9.084 1.00 0.00 113 GLY A C 9
ATOM 17616 O O . GLY A 1 113 ? 4.200 1.789 -9.040 1.00 0.00 113 GLY A O 9
ATOM 17620 N N . ARG A 1 114 ? 2.099 1.527 -9.789 1.00 0.00 114 ARG A N 9
ATOM 17621 C CA . ARG A 1 114 ? 2.419 0.350 -10.560 1.00 0.00 114 ARG A CA 9
ATOM 17622 C C . ARG A 1 114 ? 2.543 0.700 -12.045 1.00 0.00 114 ARG A C 9
ATOM 17623 O O . ARG A 1 114 ? 2.276 1.828 -12.458 1.00 0.00 114 ARG A O 9
ATOM 17644 N N . THR A 1 115 ? 2.951 -0.281 -12.834 1.00 0.00 115 THR A N 9
ATOM 17645 C CA . THR A 1 115 ? 3.109 -0.102 -14.261 1.00 0.00 115 THR A CA 9
ATOM 17646 C C . THR A 1 115 ? 4.135 0.984 -14.561 1.00 0.00 115 THR A C 9
ATOM 17647 O O . THR A 1 115 ? 4.052 1.671 -15.580 1.00 0.00 115 THR A O 9
ATOM 17658 N N . LEU A 1 116 ? 5.104 1.131 -13.667 1.00 0.00 116 LEU A N 9
ATOM 17659 C CA . LEU A 1 116 ? 6.148 2.135 -13.849 1.00 0.00 116 LEU A CA 9
ATOM 17660 C C . LEU A 1 116 ? 7.212 1.617 -14.817 1.00 0.00 116 LEU A C 9
ATOM 17661 O O . LEU A 1 116 ? 7.643 0.468 -14.726 1.00 0.00 116 LEU A O 9
ATOM 17677 N N . TYR A 1 117 ? 7.633 2.479 -15.740 1.00 0.00 117 TYR A N 9
ATOM 17678 C CA . TYR A 1 117 ? 8.650 2.120 -16.728 1.00 0.00 117 TYR A CA 9
ATOM 17679 C C . TYR A 1 117 ? 9.998 2.717 -16.347 1.00 0.00 117 TYR A C 9
ATOM 17680 O O . TYR A 1 117 ? 10.947 2.690 -17.131 1.00 0.00 117 TYR A O 9
ATOM 17698 N N . GLY A 1 118 ? 10.074 3.259 -15.135 1.00 0.00 118 GLY A N 9
ATOM 17699 C CA . GLY A 1 118 ? 11.309 3.868 -14.640 1.00 0.00 118 GLY A CA 9
ATOM 17700 C C . GLY A 1 118 ? 11.265 5.384 -14.746 1.00 0.00 118 GLY A C 9
ATOM 17701 O O . GLY A 1 118 ? 12.254 6.065 -14.476 1.00 0.00 118 GLY A O 9
ATOM 17705 N N . PHE A 1 119 ? 10.113 5.905 -15.130 1.00 0.00 119 PHE A N 9
ATOM 17706 C CA . PHE A 1 119 ? 9.947 7.350 -15.256 1.00 0.00 119 PHE A CA 9
ATOM 17707 C C . PHE A 1 119 ? 10.138 8.019 -13.899 1.00 0.00 119 PHE A C 9
ATOM 17708 O O . PHE A 1 119 ? 10.737 9.091 -13.806 1.00 0.00 119 PHE A O 9
ATOM 17725 N N . GLY A 1 120 ? 9.628 7.382 -12.851 1.00 0.00 120 GLY A N 9
ATOM 17726 C CA . GLY A 1 120 ? 9.752 7.929 -11.507 1.00 0.00 120 GLY A CA 9
ATOM 17727 C C . GLY A 1 120 ? 11.095 7.581 -10.909 1.00 0.00 120 GLY A C 9
ATOM 17728 O O . GLY A 1 120 ? 11.335 6.450 -10.484 1.00 0.00 120 GLY A O 9
ATOM 17732 N N . GLY A 1 121 ? 11.967 8.572 -10.885 1.00 0.00 121 GLY A N 9
ATOM 17733 C CA . GLY A 1 121 ? 13.299 8.391 -10.345 1.00 0.00 121 GLY A CA 9
ATOM 17734 C C . GLY A 1 121 ? 13.264 8.287 -8.824 1.00 0.00 121 GLY A C 9
ATOM 17735 O O . GLY A 1 121 ? 12.203 8.494 -8.259 1.00 0.00 121 GLY A O 9
ATOM 17740 N N . LEU A 1 1 ? -11.899 -29.858 -7.916 1.00 0.00 1 LEU A N 10
ATOM 17741 C CA . LEU A 1 1 ? -11.651 -28.904 -6.798 1.00 0.00 1 LEU A CA 10
ATOM 17742 C C . LEU A 1 1 ? -11.253 -27.548 -7.373 1.00 0.00 1 LEU A C 10
ATOM 17743 O O . LEU A 1 1 ? -11.901 -26.536 -7.108 1.00 0.00 1 LEU A O 10
ATOM 17761 N N . ILE A 1 2 ? -10.183 -27.536 -8.161 1.00 0.00 2 ILE A N 10
ATOM 17762 C CA . ILE A 1 2 ? -9.708 -26.299 -8.769 1.00 0.00 2 ILE A CA 10
ATOM 17763 C C . ILE A 1 2 ? -10.646 -25.850 -9.885 1.00 0.00 2 ILE A C 10
ATOM 17764 O O . ILE A 1 2 ? -10.569 -24.714 -10.354 1.00 0.00 2 ILE A O 10
ATOM 17780 N N . SER A 1 3 ? -11.534 -26.746 -10.304 1.00 0.00 3 SER A N 10
ATOM 17781 C CA . SER A 1 3 ? -12.483 -26.429 -11.364 1.00 0.00 3 SER A CA 10
ATOM 17782 C C . SER A 1 3 ? -13.373 -25.263 -10.945 1.00 0.00 3 SER A C 10
ATOM 17783 O O . SER A 1 3 ? -13.621 -24.347 -11.728 1.00 0.00 3 SER A O 10
ATOM 17791 N N . LYS A 1 4 ? -13.845 -25.304 -9.703 1.00 0.00 4 LYS A N 10
ATOM 17792 C CA . LYS A 1 4 ? -14.703 -24.242 -9.183 1.00 0.00 4 LYS A CA 10
ATOM 17793 C C . LYS A 1 4 ? -13.848 -23.097 -8.652 1.00 0.00 4 LYS A C 10
ATOM 17794 O O . LYS A 1 4 ? -14.359 -22.022 -8.337 1.00 0.00 4 LYS A O 10
ATOM 17813 N N . ILE A 1 5 ? -12.542 -23.339 -8.557 1.00 0.00 5 ILE A N 10
ATOM 17814 C CA . ILE A 1 5 ? -11.608 -22.328 -8.064 1.00 0.00 5 ILE A CA 10
ATOM 17815 C C . ILE A 1 5 ? -12.219 -21.537 -6.891 1.00 0.00 5 ILE A C 10
ATOM 17816 O O . ILE A 1 5 ? -12.568 -20.357 -7.000 1.00 0.00 5 ILE A O 10
ATOM 17832 N N . PRO A 1 6 ? -12.358 -22.186 -5.765 1.00 0.00 6 PRO A N 10
ATOM 17833 C CA . PRO A 1 6 ? -12.942 -21.568 -4.537 1.00 0.00 6 PRO A CA 10
ATOM 17834 C C . PRO A 1 6 ? -12.284 -20.237 -4.174 1.00 0.00 6 PRO A C 10
ATOM 17835 O O . PRO A 1 6 ? -12.946 -19.335 -3.673 1.00 0.00 6 PRO A O 10
ATOM 17846 N N . PHE A 1 7 ? -10.986 -20.122 -4.417 1.00 0.00 7 PHE A N 10
ATOM 17847 C CA . PHE A 1 7 ? -10.271 -18.890 -4.090 1.00 0.00 7 PHE A CA 10
ATOM 17848 C C . PHE A 1 7 ? -10.846 -17.712 -4.863 1.00 0.00 7 PHE A C 10
ATOM 17849 O O . PHE A 1 7 ? -11.075 -16.646 -4.295 1.00 0.00 7 PHE A O 10
ATOM 17866 N N . ALA A 1 8 ? -11.104 -17.907 -6.144 1.00 0.00 8 ALA A N 10
ATOM 17867 C CA . ALA A 1 8 ? -11.679 -16.840 -6.935 1.00 0.00 8 ALA A CA 10
ATOM 17868 C C . ALA A 1 8 ? -13.032 -16.486 -6.352 1.00 0.00 8 ALA A C 10
ATOM 17869 O O . ALA A 1 8 ? -13.394 -15.319 -6.259 1.00 0.00 8 ALA A O 10
ATOM 17876 N N . ARG A 1 9 ? -13.775 -17.504 -5.941 1.00 0.00 9 ARG A N 10
ATOM 17877 C CA . ARG A 1 9 ? -15.085 -17.265 -5.352 1.00 0.00 9 ARG A CA 10
ATOM 17878 C C . ARG A 1 9 ? -14.945 -16.512 -4.035 1.00 0.00 9 ARG A C 10
ATOM 17879 O O . ARG A 1 9 ? -15.713 -15.606 -3.757 1.00 0.00 9 ARG A O 10
ATOM 17900 N N . LEU A 1 10 ? -13.972 -16.901 -3.219 1.00 0.00 10 LEU A N 10
ATOM 17901 C CA . LEU A 1 10 ? -13.775 -16.246 -1.931 1.00 0.00 10 LEU A CA 10
ATOM 17902 C C . LEU A 1 10 ? -13.305 -14.812 -2.105 1.00 0.00 10 LEU A C 10
ATOM 17903 O O . LEU A 1 10 ? -13.783 -13.898 -1.433 1.00 0.00 10 LEU A O 10
ATOM 17919 N N . VAL A 1 11 ? -12.361 -14.632 -3.008 1.00 0.00 11 VAL A N 10
ATOM 17920 C CA . VAL A 1 11 ? -11.819 -13.310 -3.269 1.00 0.00 11 VAL A CA 10
ATOM 17921 C C . VAL A 1 11 ? -12.921 -12.446 -3.847 1.00 0.00 11 VAL A C 10
ATOM 17922 O O . VAL A 1 11 ? -13.127 -11.307 -3.427 1.00 0.00 11 VAL A O 10
ATOM 17935 N N . LYS A 1 12 ? -13.651 -13.019 -4.794 1.00 0.00 12 LYS A N 10
ATOM 17936 C CA . LYS A 1 12 ? -14.761 -12.321 -5.407 1.00 0.00 12 LYS A CA 10
ATOM 17937 C C . LYS A 1 12 ? -15.818 -12.027 -4.362 1.00 0.00 12 LYS A C 10
ATOM 17938 O O . LYS A 1 12 ? -16.430 -10.969 -4.382 1.00 0.00 12 LYS A O 10
ATOM 17957 N N . GLU A 1 13 ? -16.043 -12.971 -3.456 1.00 0.00 13 GLU A N 10
ATOM 17958 C CA . GLU A 1 13 ? -17.053 -12.770 -2.429 1.00 0.00 13 GLU A CA 10
ATOM 17959 C C . GLU A 1 13 ? -16.700 -11.615 -1.494 1.00 0.00 13 GLU A C 10
ATOM 17960 O O . GLU A 1 13 ? -17.531 -10.747 -1.258 1.00 0.00 13 GLU A O 10
ATOM 17972 N N . VAL A 1 14 ? -15.466 -11.577 -0.996 1.00 0.00 14 VAL A N 10
ATOM 17973 C CA . VAL A 1 14 ? -15.050 -10.482 -0.115 1.00 0.00 14 VAL A CA 10
ATOM 17974 C C . VAL A 1 14 ? -15.136 -9.166 -0.857 1.00 0.00 14 VAL A C 10
ATOM 17975 O O . VAL A 1 14 ? -15.626 -8.157 -0.339 1.00 0.00 14 VAL A O 10
ATOM 17988 N N . THR A 1 15 ? -14.637 -9.194 -2.072 1.00 0.00 15 THR A N 10
ATOM 17989 C CA . THR A 1 15 ? -14.626 -8.020 -2.900 1.00 0.00 15 THR A CA 10
ATOM 17990 C C . THR A 1 15 ? -16.054 -7.589 -3.174 1.00 0.00 15 THR A C 10
ATOM 17991 O O . THR A 1 15 ? -16.349 -6.405 -3.207 1.00 0.00 15 THR A O 10
ATOM 18002 N N . ASP A 1 16 ? -16.938 -8.565 -3.376 1.00 0.00 16 ASP A N 10
ATOM 18003 C CA . ASP A 1 16 ? -18.337 -8.268 -3.649 1.00 0.00 16 ASP A CA 10
ATOM 18004 C C . ASP A 1 16 ? -18.965 -7.517 -2.476 1.00 0.00 16 ASP A C 10
ATOM 18005 O O . ASP A 1 16 ? -19.778 -6.613 -2.673 1.00 0.00 16 ASP A O 10
ATOM 18014 N N . GLU A 1 17 ? -18.586 -7.892 -1.255 1.00 0.00 17 GLU A N 10
ATOM 18015 C CA . GLU A 1 17 ? -19.121 -7.242 -0.071 1.00 0.00 17 GLU A CA 10
ATOM 18016 C C . GLU A 1 17 ? -18.747 -5.779 -0.126 1.00 0.00 17 GLU A C 10
ATOM 18017 O O . GLU A 1 17 ? -19.552 -4.900 0.181 1.00 0.00 17 GLU A O 10
ATOM 18029 N N . PHE A 1 18 ? -17.519 -5.526 -0.547 1.00 0.00 18 PHE A N 10
ATOM 18030 C CA . PHE A 1 18 ? -17.050 -4.162 -0.673 1.00 0.00 18 PHE A CA 10
ATOM 18031 C C . PHE A 1 18 ? -17.741 -3.516 -1.870 1.00 0.00 18 PHE A C 10
ATOM 18032 O O . PHE A 1 18 ? -18.174 -2.365 -1.817 1.00 0.00 18 PHE A O 10
ATOM 18049 N N . THR A 1 19 ? -17.838 -4.291 -2.946 1.00 0.00 19 THR A N 10
ATOM 18050 C CA . THR A 1 19 ? -18.472 -3.840 -4.175 1.00 0.00 19 THR A CA 10
ATOM 18051 C C . THR A 1 19 ? -19.973 -3.998 -4.065 1.00 0.00 19 THR A C 10
ATOM 18052 O O . THR A 1 19 ? -20.694 -3.878 -5.055 1.00 0.00 19 THR A O 10
ATOM 18063 N N . THR A 1 20 ? -20.445 -4.255 -2.847 1.00 0.00 20 THR A N 10
ATOM 18064 C CA . THR A 1 20 ? -21.879 -4.405 -2.617 1.00 0.00 20 THR A CA 10
ATOM 18065 C C . THR A 1 20 ? -22.624 -3.297 -3.353 1.00 0.00 20 THR A C 10
ATOM 18066 O O . THR A 1 20 ? -23.823 -3.393 -3.611 1.00 0.00 20 THR A O 10
ATOM 18077 N N . LYS A 1 21 ? -21.866 -2.277 -3.746 1.00 0.00 21 LYS A N 10
ATOM 18078 C CA . LYS A 1 21 ? -22.393 -1.176 -4.520 1.00 0.00 21 LYS A CA 10
ATOM 18079 C C . LYS A 1 21 ? -22.752 -1.669 -5.906 1.00 0.00 21 LYS A C 10
ATOM 18080 O O . LYS A 1 21 ? -22.742 -0.905 -6.856 1.00 0.00 21 LYS A O 10
ATOM 18099 N N . ASP A 1 22 ? -23.048 -2.956 -6.033 1.00 0.00 22 ASP A N 10
ATOM 18100 C CA . ASP A 1 22 ? -23.395 -3.491 -7.329 1.00 0.00 22 ASP A CA 10
ATOM 18101 C C . ASP A 1 22 ? -24.793 -3.030 -7.673 1.00 0.00 22 ASP A C 10
ATOM 18102 O O . ASP A 1 22 ? -25.647 -3.818 -8.077 1.00 0.00 22 ASP A O 10
ATOM 18111 N N . GLN A 1 23 ? -25.017 -1.735 -7.495 1.00 0.00 23 GLN A N 10
ATOM 18112 C CA . GLN A 1 23 ? -26.323 -1.156 -7.776 1.00 0.00 23 GLN A CA 10
ATOM 18113 C C . GLN A 1 23 ? -26.766 -1.624 -9.141 1.00 0.00 23 GLN A C 10
ATOM 18114 O O . GLN A 1 23 ? -27.896 -2.066 -9.345 1.00 0.00 23 GLN A O 10
ATOM 18128 N N . ASP A 1 24 ? -25.836 -1.513 -10.067 1.00 0.00 24 ASP A N 10
ATOM 18129 C CA . ASP A 1 24 ? -26.085 -1.914 -11.444 1.00 0.00 24 ASP A CA 10
ATOM 18130 C C . ASP A 1 24 ? -24.808 -2.388 -12.117 1.00 0.00 24 ASP A C 10
ATOM 18131 O O . ASP A 1 24 ? -24.816 -2.742 -13.295 1.00 0.00 24 ASP A O 10
ATOM 18140 N N . LEU A 1 25 ? -23.716 -2.390 -11.367 1.00 0.00 25 LEU A N 10
ATOM 18141 C CA . LEU A 1 25 ? -22.430 -2.811 -11.924 1.00 0.00 25 LEU A CA 10
ATOM 18142 C C . LEU A 1 25 ? -22.510 -4.202 -12.518 1.00 0.00 25 LEU A C 10
ATOM 18143 O O . LEU A 1 25 ? -23.481 -4.936 -12.326 1.00 0.00 25 LEU A O 10
ATOM 18159 N N . ARG A 1 26 ? -21.462 -4.534 -13.253 1.00 0.00 26 ARG A N 10
ATOM 18160 C CA . ARG A 1 26 ? -21.357 -5.824 -13.919 1.00 0.00 26 ARG A CA 10
ATOM 18161 C C . ARG A 1 26 ? -19.927 -6.349 -13.842 1.00 0.00 26 ARG A C 10
ATOM 18162 O O . ARG A 1 26 ? -18.967 -5.605 -14.022 1.00 0.00 26 ARG A O 10
ATOM 18183 N N . TRP A 1 27 ? -19.788 -7.636 -13.569 1.00 0.00 27 TRP A N 10
ATOM 18184 C CA . TRP A 1 27 ? -18.455 -8.250 -13.466 1.00 0.00 27 TRP A CA 10
ATOM 18185 C C . TRP A 1 27 ? -18.093 -9.036 -14.718 1.00 0.00 27 TRP A C 10
ATOM 18186 O O . TRP A 1 27 ? -18.690 -10.071 -15.017 1.00 0.00 27 TRP A O 10
ATOM 18207 N N . GLN A 1 28 ? -17.080 -8.551 -15.418 1.00 0.00 28 GLN A N 10
ATOM 18208 C CA . GLN A 1 28 ? -16.588 -9.215 -16.613 1.00 0.00 28 GLN A CA 10
ATOM 18209 C C . GLN A 1 28 ? -15.584 -10.289 -16.215 1.00 0.00 28 GLN A C 10
ATOM 18210 O O . GLN A 1 28 ? -15.071 -10.282 -15.098 1.00 0.00 28 GLN A O 10
ATOM 18224 N N . SER A 1 29 ? -15.286 -11.190 -17.134 1.00 0.00 29 SER A N 10
ATOM 18225 C CA . SER A 1 29 ? -14.316 -12.239 -16.861 1.00 0.00 29 SER A CA 10
ATOM 18226 C C . SER A 1 29 ? -12.984 -11.597 -16.501 1.00 0.00 29 SER A C 10
ATOM 18227 O O . SER A 1 29 ? -12.230 -12.115 -15.680 1.00 0.00 29 SER A O 10
ATOM 18235 N N . MET A 1 30 ? -12.701 -10.463 -17.132 1.00 0.00 30 MET A N 10
ATOM 18236 C CA . MET A 1 30 ? -11.454 -9.753 -16.880 1.00 0.00 30 MET A CA 10
ATOM 18237 C C . MET A 1 30 ? -11.384 -9.354 -15.412 1.00 0.00 30 MET A C 10
ATOM 18238 O O . MET A 1 30 ? -10.334 -9.428 -14.786 1.00 0.00 30 MET A O 10
ATOM 18252 N N . ALA A 1 31 ? -12.516 -8.952 -14.857 1.00 0.00 31 ALA A N 10
ATOM 18253 C CA . ALA A 1 31 ? -12.564 -8.557 -13.453 1.00 0.00 31 ALA A CA 10
ATOM 18254 C C . ALA A 1 31 ? -11.899 -9.638 -12.602 1.00 0.00 31 ALA A C 10
ATOM 18255 O O . ALA A 1 31 ? -11.152 -9.348 -11.664 1.00 0.00 31 ALA A O 10
ATOM 18262 N N . ILE A 1 32 ? -12.173 -10.885 -12.956 1.00 0.00 32 ILE A N 10
ATOM 18263 C CA . ILE A 1 32 ? -11.611 -12.033 -12.263 1.00 0.00 32 ILE A CA 10
ATOM 18264 C C . ILE A 1 32 ? -10.120 -12.147 -12.565 1.00 0.00 32 ILE A C 10
ATOM 18265 O O . ILE A 1 32 ? -9.318 -12.461 -11.691 1.00 0.00 32 ILE A O 10
ATOM 18281 N N . MET A 1 33 ? -9.754 -11.872 -13.808 1.00 0.00 33 MET A N 10
ATOM 18282 C CA . MET A 1 33 ? -8.354 -11.925 -14.204 1.00 0.00 33 MET A CA 10
ATOM 18283 C C . MET A 1 33 ? -7.597 -10.916 -13.364 1.00 0.00 33 MET A C 10
ATOM 18284 O O . MET A 1 33 ? -6.467 -11.147 -12.940 1.00 0.00 33 MET A O 10
ATOM 18298 N N . ALA A 1 34 ? -8.258 -9.797 -13.113 1.00 0.00 34 ALA A N 10
ATOM 18299 C CA . ALA A 1 34 ? -7.686 -8.743 -12.303 1.00 0.00 34 ALA A CA 10
ATOM 18300 C C . ALA A 1 34 ? -7.385 -9.290 -10.920 1.00 0.00 34 ALA A C 10
ATOM 18301 O O . ALA A 1 34 ? -6.368 -8.950 -10.326 1.00 0.00 34 ALA A O 10
ATOM 18308 N N . LEU A 1 35 ? -8.264 -10.145 -10.413 1.00 0.00 35 LEU A N 10
ATOM 18309 C CA . LEU A 1 35 ? -8.032 -10.722 -9.101 1.00 0.00 35 LEU A CA 10
ATOM 18310 C C . LEU A 1 35 ? -6.791 -11.598 -9.139 1.00 0.00 35 LEU A C 10
ATOM 18311 O O . LEU A 1 35 ? -6.000 -11.614 -8.196 1.00 0.00 35 LEU A O 10
ATOM 18327 N N . GLN A 1 36 ? -6.622 -12.327 -10.235 1.00 0.00 36 GLN A N 10
ATOM 18328 C CA . GLN A 1 36 ? -5.471 -13.193 -10.379 1.00 0.00 36 GLN A CA 10
ATOM 18329 C C . GLN A 1 36 ? -4.208 -12.349 -10.417 1.00 0.00 36 GLN A C 10
ATOM 18330 O O . GLN A 1 36 ? -3.197 -12.684 -9.798 1.00 0.00 36 GLN A O 10
ATOM 18344 N N . GLU A 1 37 ? -4.293 -11.232 -11.131 1.00 0.00 37 GLU A N 10
ATOM 18345 C CA . GLU A 1 37 ? -3.183 -10.309 -11.235 1.00 0.00 37 GLU A CA 10
ATOM 18346 C C . GLU A 1 37 ? -2.926 -9.661 -9.887 1.00 0.00 37 GLU A C 10
ATOM 18347 O O . GLU A 1 37 ? -1.796 -9.355 -9.538 1.00 0.00 37 GLU A O 10
ATOM 18359 N N . ALA A 1 38 ? -4.006 -9.414 -9.158 1.00 0.00 38 ALA A N 10
ATOM 18360 C CA . ALA A 1 38 ? -3.914 -8.756 -7.856 1.00 0.00 38 ALA A CA 10
ATOM 18361 C C . ALA A 1 38 ? -3.102 -9.565 -6.856 1.00 0.00 38 ALA A C 10
ATOM 18362 O O . ALA A 1 38 ? -2.193 -9.034 -6.219 1.00 0.00 38 ALA A O 10
ATOM 18369 N N . SER A 1 39 ? -3.418 -10.844 -6.718 1.00 0.00 39 SER A N 10
ATOM 18370 C CA . SER A 1 39 ? -2.679 -11.676 -5.782 1.00 0.00 39 SER A CA 10
ATOM 18371 C C . SER A 1 39 ? -1.258 -11.872 -6.284 1.00 0.00 39 SER A C 10
ATOM 18372 O O . SER A 1 39 ? -0.294 -11.808 -5.525 1.00 0.00 39 SER A O 10
ATOM 18380 N N . GLU A 1 40 ? -1.154 -12.099 -7.582 1.00 0.00 40 GLU A N 10
ATOM 18381 C CA . GLU A 1 40 ? 0.129 -12.301 -8.235 1.00 0.00 40 GLU A CA 10
ATOM 18382 C C . GLU A 1 40 ? 1.032 -11.070 -8.117 1.00 0.00 40 GLU A C 10
ATOM 18383 O O . GLU A 1 40 ? 2.204 -11.180 -7.767 1.00 0.00 40 GLU A O 10
ATOM 18395 N N . ALA A 1 41 ? 0.476 -9.909 -8.419 1.00 0.00 41 ALA A N 10
ATOM 18396 C CA . ALA A 1 41 ? 1.221 -8.658 -8.359 1.00 0.00 41 ALA A CA 10
ATOM 18397 C C . ALA A 1 41 ? 1.615 -8.341 -6.935 1.00 0.00 41 ALA A C 10
ATOM 18398 O O . ALA A 1 41 ? 2.721 -7.869 -6.670 1.00 0.00 41 ALA A O 10
ATOM 18405 N N . TYR A 1 42 ? 0.701 -8.608 -6.023 1.00 0.00 42 TYR A N 10
ATOM 18406 C CA . TYR A 1 42 ? 0.956 -8.354 -4.626 1.00 0.00 42 TYR A CA 10
ATOM 18407 C C . TYR A 1 42 ? 2.152 -9.170 -4.186 1.00 0.00 42 TYR A C 10
ATOM 18408 O O . TYR A 1 42 ? 3.024 -8.692 -3.463 1.00 0.00 42 TYR A O 10
ATOM 18426 N N . LEU A 1 43 ? 2.174 -10.412 -4.640 1.00 0.00 43 LEU A N 10
ATOM 18427 C CA . LEU A 1 43 ? 3.268 -11.326 -4.304 1.00 0.00 43 LEU A CA 10
ATOM 18428 C C . LEU A 1 43 ? 4.588 -10.870 -4.884 1.00 0.00 43 LEU A C 10
ATOM 18429 O O . LEU A 1 43 ? 5.603 -10.892 -4.206 1.00 0.00 43 LEU A O 10
ATOM 18445 N N . VAL A 1 44 ? 4.570 -10.465 -6.134 1.00 0.00 44 VAL A N 10
ATOM 18446 C CA . VAL A 1 44 ? 5.786 -10.015 -6.774 1.00 0.00 44 VAL A CA 10
ATOM 18447 C C . VAL A 1 44 ? 6.322 -8.854 -5.973 1.00 0.00 44 VAL A C 10
ATOM 18448 O O . VAL A 1 44 ? 7.517 -8.749 -5.709 1.00 0.00 44 VAL A O 10
ATOM 18461 N N . GLY A 1 45 ? 5.401 -8.003 -5.563 1.00 0.00 45 GLY A N 10
ATOM 18462 C CA . GLY A 1 45 ? 5.751 -6.852 -4.750 1.00 0.00 45 GLY A CA 10
ATOM 18463 C C . GLY A 1 45 ? 6.307 -7.294 -3.398 1.00 0.00 45 GLY A C 10
ATOM 18464 O O . GLY A 1 45 ? 7.281 -6.731 -2.910 1.00 0.00 45 GLY A O 10
ATOM 18468 N N . LEU A 1 46 ? 5.681 -8.311 -2.800 1.00 0.00 46 LEU A N 10
ATOM 18469 C CA . LEU A 1 46 ? 6.120 -8.825 -1.503 1.00 0.00 46 LEU A CA 10
ATOM 18470 C C . LEU A 1 46 ? 7.497 -9.450 -1.639 1.00 0.00 46 LEU A C 10
ATOM 18471 O O . LEU A 1 46 ? 8.406 -9.195 -0.854 1.00 0.00 46 LEU A O 10
ATOM 18487 N N . LEU A 1 47 ? 7.623 -10.258 -2.673 1.00 0.00 47 LEU A N 10
ATOM 18488 C CA . LEU A 1 47 ? 8.860 -10.938 -2.991 1.00 0.00 47 LEU A CA 10
ATOM 18489 C C . LEU A 1 47 ? 9.951 -9.899 -3.186 1.00 0.00 47 LEU A C 10
ATOM 18490 O O . LEU A 1 47 ? 11.034 -9.989 -2.607 1.00 0.00 47 LEU A O 10
ATOM 18506 N N . GLU A 1 48 ? 9.638 -8.892 -3.975 1.00 0.00 48 GLU A N 10
ATOM 18507 C CA . GLU A 1 48 ? 10.566 -7.818 -4.215 1.00 0.00 48 GLU A CA 10
ATOM 18508 C C . GLU A 1 48 ? 10.867 -7.116 -2.898 1.00 0.00 48 GLU A C 10
ATOM 18509 O O . GLU A 1 48 ? 12.000 -6.716 -2.646 1.00 0.00 48 GLU A O 10
ATOM 18521 N N . HIS A 1 49 ? 9.848 -6.983 -2.048 1.00 0.00 49 HIS A N 10
ATOM 18522 C CA . HIS A 1 49 ? 10.053 -6.343 -0.749 1.00 0.00 49 HIS A CA 10
ATOM 18523 C C . HIS A 1 49 ? 10.955 -7.211 0.128 1.00 0.00 49 HIS A C 10
ATOM 18524 O O . HIS A 1 49 ? 11.785 -6.701 0.880 1.00 0.00 49 HIS A O 10
ATOM 18538 N N . THR A 1 50 ? 10.780 -8.528 0.027 1.00 0.00 50 THR A N 10
ATOM 18539 C CA . THR A 1 50 ? 11.574 -9.467 0.818 1.00 0.00 50 THR A CA 10
ATOM 18540 C C . THR A 1 50 ? 13.026 -9.505 0.342 1.00 0.00 50 THR A C 10
ATOM 18541 O O . THR A 1 50 ? 13.894 -10.063 1.012 1.00 0.00 50 THR A O 10
ATOM 18552 N N . ASN A 1 51 ? 13.280 -8.909 -0.817 1.00 0.00 51 ASN A N 10
ATOM 18553 C CA . ASN A 1 51 ? 14.628 -8.879 -1.379 1.00 0.00 51 ASN A CA 10
ATOM 18554 C C . ASN A 1 51 ? 15.611 -8.182 -0.444 1.00 0.00 51 ASN A C 10
ATOM 18555 O O . ASN A 1 51 ? 16.770 -8.585 -0.338 1.00 0.00 51 ASN A O 10
ATOM 18566 N N . LEU A 1 52 ? 15.157 -7.122 0.211 1.00 0.00 52 LEU A N 10
ATOM 18567 C CA . LEU A 1 52 ? 16.021 -6.366 1.103 1.00 0.00 52 LEU A CA 10
ATOM 18568 C C . LEU A 1 52 ? 16.478 -7.232 2.269 1.00 0.00 52 LEU A C 10
ATOM 18569 O O . LEU A 1 52 ? 17.506 -6.959 2.887 1.00 0.00 52 LEU A O 10
ATOM 18585 N N . LEU A 1 53 ? 15.724 -8.284 2.559 1.00 0.00 53 LEU A N 10
ATOM 18586 C CA . LEU A 1 53 ? 16.096 -9.175 3.647 1.00 0.00 53 LEU A CA 10
ATOM 18587 C C . LEU A 1 53 ? 17.426 -9.810 3.294 1.00 0.00 53 LEU A C 10
ATOM 18588 O O . LEU A 1 53 ? 18.213 -10.199 4.158 1.00 0.00 53 LEU A O 10
ATOM 18604 N N . ALA A 1 54 ? 17.647 -9.903 1.994 1.00 0.00 54 ALA A N 10
ATOM 18605 C CA . ALA A 1 54 ? 18.868 -10.484 1.447 1.00 0.00 54 ALA A CA 10
ATOM 18606 C C . ALA A 1 54 ? 20.096 -9.683 1.873 1.00 0.00 54 ALA A C 10
ATOM 18607 O O . ALA A 1 54 ? 21.231 -10.091 1.623 1.00 0.00 54 ALA A O 10
ATOM 18614 N N . LEU A 1 55 ? 19.865 -8.538 2.508 1.00 0.00 55 LEU A N 10
ATOM 18615 C CA . LEU A 1 55 ? 20.963 -7.684 2.952 1.00 0.00 55 LEU A CA 10
ATOM 18616 C C . LEU A 1 55 ? 21.676 -8.301 4.155 1.00 0.00 55 LEU A C 10
ATOM 18617 O O . LEU A 1 55 ? 22.365 -7.605 4.898 1.00 0.00 55 LEU A O 10
ATOM 18633 N N . HIS A 1 56 ? 21.506 -9.612 4.327 1.00 0.00 56 HIS A N 10
ATOM 18634 C CA . HIS A 1 56 ? 22.135 -10.343 5.428 1.00 0.00 56 HIS A CA 10
ATOM 18635 C C . HIS A 1 56 ? 21.322 -10.216 6.715 1.00 0.00 56 HIS A C 10
ATOM 18636 O O . HIS A 1 56 ? 21.882 -10.141 7.809 1.00 0.00 56 HIS A O 10
ATOM 18650 N N . LEU A 1 57 ? 19.999 -10.214 6.579 1.00 0.00 57 LEU A N 10
ATOM 18651 C CA . LEU A 1 57 ? 19.108 -10.119 7.737 1.00 0.00 57 LEU A CA 10
ATOM 18652 C C . LEU A 1 57 ? 18.629 -11.515 8.123 1.00 0.00 57 LEU A C 10
ATOM 18653 O O . LEU A 1 57 ? 18.867 -12.483 7.401 1.00 0.00 57 LEU A O 10
ATOM 18669 N N . VAL A 1 58 ? 17.953 -11.614 9.267 1.00 0.00 58 VAL A N 10
ATOM 18670 C CA . VAL A 1 58 ? 17.442 -12.895 9.751 1.00 0.00 58 VAL A CA 10
ATOM 18671 C C . VAL A 1 58 ? 15.915 -12.841 9.905 1.00 0.00 58 VAL A C 10
ATOM 18672 O O . VAL A 1 58 ? 15.405 -12.417 10.940 1.00 0.00 58 VAL A O 10
ATOM 18685 N N . PRO A 1 59 ? 15.174 -13.270 8.908 1.00 0.00 59 PRO A N 10
ATOM 18686 C CA . PRO A 1 59 ? 13.684 -13.274 8.959 1.00 0.00 59 PRO A CA 10
ATOM 18687 C C . PRO A 1 59 ? 13.142 -14.011 10.185 1.00 0.00 59 PRO A C 10
ATOM 18688 O O . PRO A 1 59 ? 13.661 -15.057 10.573 1.00 0.00 59 PRO A O 10
ATOM 18699 N N . ARG A 1 60 ? 12.084 -13.461 10.781 1.00 0.00 60 ARG A N 10
ATOM 18700 C CA . ARG A 1 60 ? 11.461 -14.073 11.955 1.00 0.00 60 ARG A CA 10
ATOM 18701 C C . ARG A 1 60 ? 10.305 -14.967 11.520 1.00 0.00 60 ARG A C 10
ATOM 18702 O O . ARG A 1 60 ? 9.138 -14.610 11.678 1.00 0.00 60 ARG A O 10
ATOM 18723 N N . GLY A 1 61 ? 10.641 -16.128 10.964 1.00 0.00 61 GLY A N 10
ATOM 18724 C CA . GLY A 1 61 ? 9.634 -17.076 10.495 1.00 0.00 61 GLY A CA 10
ATOM 18725 C C . GLY A 1 61 ? 9.262 -18.068 11.592 1.00 0.00 61 GLY A C 10
ATOM 18726 O O . GLY A 1 61 ? 8.521 -19.022 11.351 1.00 0.00 61 GLY A O 10
ATOM 18730 N N . SER A 1 62 ? 9.789 -17.846 12.796 1.00 0.00 62 SER A N 10
ATOM 18731 C CA . SER A 1 62 ? 9.515 -18.736 13.927 1.00 0.00 62 SER A CA 10
ATOM 18732 C C . SER A 1 62 ? 9.241 -17.934 15.194 1.00 0.00 62 SER A C 10
ATOM 18733 O O . SER A 1 62 ? 9.028 -16.723 15.139 1.00 0.00 62 SER A O 10
ATOM 18741 N N . LYS A 1 63 ? 9.236 -18.627 16.331 1.00 0.00 63 LYS A N 10
ATOM 18742 C CA . LYS A 1 63 ? 8.976 -17.996 17.621 1.00 0.00 63 LYS A CA 10
ATOM 18743 C C . LYS A 1 63 ? 7.551 -17.461 17.654 1.00 0.00 63 LYS A C 10
ATOM 18744 O O . LYS A 1 63 ? 7.241 -16.526 18.391 1.00 0.00 63 LYS A O 10
ATOM 18763 N N . ARG A 1 64 ? 6.687 -18.081 16.858 1.00 0.00 64 ARG A N 10
ATOM 18764 C CA . ARG A 1 64 ? 5.284 -17.688 16.798 1.00 0.00 64 ARG A CA 10
ATOM 18765 C C . ARG A 1 64 ? 5.118 -16.304 16.171 1.00 0.00 64 ARG A C 10
ATOM 18766 O O . ARG A 1 64 ? 4.153 -16.064 15.449 1.00 0.00 64 ARG A O 10
ATOM 18787 N N . ILE A 1 65 ? 6.062 -15.402 16.457 1.00 0.00 65 ILE A N 10
ATOM 18788 C CA . ILE A 1 65 ? 6.030 -14.040 15.925 1.00 0.00 65 ILE A CA 10
ATOM 18789 C C . ILE A 1 65 ? 4.867 -13.249 16.520 1.00 0.00 65 ILE A C 10
ATOM 18790 O O . ILE A 1 65 ? 4.865 -12.019 16.496 1.00 0.00 65 ILE A O 10
ATOM 18806 N N . SER A 1 66 ? 3.881 -13.961 17.054 1.00 0.00 66 SER A N 10
ATOM 18807 C CA . SER A 1 66 ? 2.721 -13.318 17.652 1.00 0.00 66 SER A CA 10
ATOM 18808 C C . SER A 1 66 ? 2.049 -12.394 16.645 1.00 0.00 66 SER A C 10
ATOM 18809 O O . SER A 1 66 ? 1.132 -11.647 16.989 1.00 0.00 66 SER A O 10
ATOM 18817 N N . GLY A 1 67 ? 2.517 -12.444 15.399 1.00 0.00 67 GLY A N 10
ATOM 18818 C CA . GLY A 1 67 ? 1.966 -11.601 14.339 1.00 0.00 67 GLY A CA 10
ATOM 18819 C C . GLY A 1 67 ? 1.344 -12.450 13.241 1.00 0.00 67 GLY A C 10
ATOM 18820 O O . GLY A 1 67 ? 1.907 -13.465 12.830 1.00 0.00 67 GLY A O 10
ATOM 18824 N N . LEU A 1 68 ? 0.179 -12.022 12.765 1.00 0.00 68 LEU A N 10
ATOM 18825 C CA . LEU A 1 68 ? -0.523 -12.743 11.703 1.00 0.00 68 LEU A CA 10
ATOM 18826 C C . LEU A 1 68 ? -0.185 -12.142 10.341 1.00 0.00 68 LEU A C 10
ATOM 18827 O O . LEU A 1 68 ? -0.712 -11.094 9.957 1.00 0.00 68 LEU A O 10
ATOM 18843 N N . ILE A 1 69 ? 0.687 -12.825 9.614 1.00 0.00 69 ILE A N 10
ATOM 18844 C CA . ILE A 1 69 ? 1.093 -12.375 8.289 1.00 0.00 69 ILE A CA 10
ATOM 18845 C C . ILE A 1 69 ? -0.112 -12.352 7.359 1.00 0.00 69 ILE A C 10
ATOM 18846 O O . ILE A 1 69 ? -0.286 -11.422 6.570 1.00 0.00 69 ILE A O 10
ATOM 18862 N N . TYR A 1 70 ? -0.935 -13.388 7.454 1.00 0.00 70 TYR A N 10
ATOM 18863 C CA . TYR A 1 70 ? -2.118 -13.492 6.614 1.00 0.00 70 TYR A CA 10
ATOM 18864 C C . TYR A 1 70 ? -3.074 -12.333 6.874 1.00 0.00 70 TYR A C 10
ATOM 18865 O O . TYR A 1 70 ? -3.675 -11.803 5.941 1.00 0.00 70 TYR A O 10
ATOM 18883 N N . GLU A 1 71 ? -3.218 -11.940 8.135 1.00 0.00 71 GLU A N 10
ATOM 18884 C CA . GLU A 1 71 ? -4.118 -10.840 8.466 1.00 0.00 71 GLU A CA 10
ATOM 18885 C C . GLU A 1 71 ? -3.662 -9.558 7.774 1.00 0.00 71 GLU A C 10
ATOM 18886 O O . GLU A 1 71 ? -4.466 -8.833 7.193 1.00 0.00 71 GLU A O 10
ATOM 18898 N N . GLU A 1 72 ? -2.362 -9.288 7.846 1.00 0.00 72 GLU A N 10
ATOM 18899 C CA . GLU A 1 72 ? -1.799 -8.089 7.227 1.00 0.00 72 GLU A CA 10
ATOM 18900 C C . GLU A 1 72 ? -1.984 -8.099 5.726 1.00 0.00 72 GLU A C 10
ATOM 18901 O O . GLU A 1 72 ? -2.431 -7.121 5.142 1.00 0.00 72 GLU A O 10
ATOM 18913 N N . VAL A 1 73 ? -1.644 -9.207 5.104 1.00 0.00 73 VAL A N 10
ATOM 18914 C CA . VAL A 1 73 ? -1.785 -9.306 3.673 1.00 0.00 73 VAL A CA 10
ATOM 18915 C C . VAL A 1 73 ? -3.248 -9.180 3.306 1.00 0.00 73 VAL A C 10
ATOM 18916 O O . VAL A 1 73 ? -3.610 -8.528 2.347 1.00 0.00 73 VAL A O 10
ATOM 18929 N N . ARG A 1 74 ? -4.075 -9.830 4.086 1.00 0.00 74 ARG A N 10
ATOM 18930 C CA . ARG A 1 74 ? -5.513 -9.826 3.842 1.00 0.00 74 ARG A CA 10
ATOM 18931 C C . ARG A 1 74 ? -6.111 -8.436 3.977 1.00 0.00 74 ARG A C 10
ATOM 18932 O O . ARG A 1 74 ? -6.844 -7.975 3.106 1.00 0.00 74 ARG A O 10
ATOM 18953 N N . ALA A 1 75 ? -5.799 -7.780 5.083 1.00 0.00 75 ALA A N 10
ATOM 18954 C CA . ALA A 1 75 ? -6.320 -6.448 5.330 1.00 0.00 75 ALA A CA 10
ATOM 18955 C C . ALA A 1 75 ? -5.743 -5.462 4.335 1.00 0.00 75 ALA A C 10
ATOM 18956 O O . ALA A 1 75 ? -6.388 -4.495 3.935 1.00 0.00 75 ALA A O 10
ATOM 18963 N N . VAL A 1 76 ? -4.516 -5.724 3.942 1.00 0.00 76 VAL A N 10
ATOM 18964 C CA . VAL A 1 76 ? -3.836 -4.888 2.992 1.00 0.00 76 VAL A CA 10
ATOM 18965 C C . VAL A 1 76 ? -4.465 -5.071 1.625 1.00 0.00 76 VAL A C 10
ATOM 18966 O O . VAL A 1 76 ? -4.662 -4.108 0.885 1.00 0.00 76 VAL A O 10
ATOM 18979 N N . LEU A 1 77 ? -4.819 -6.314 1.308 1.00 0.00 77 LEU A N 10
ATOM 18980 C CA . LEU A 1 77 ? -5.474 -6.582 0.037 1.00 0.00 77 LEU A CA 10
ATOM 18981 C C . LEU A 1 77 ? -6.852 -5.971 0.052 1.00 0.00 77 LEU A C 10
ATOM 18982 O O . LEU A 1 77 ? -7.317 -5.427 -0.941 1.00 0.00 77 LEU A O 10
ATOM 18998 N N . LYS A 1 78 ? -7.487 -6.049 1.204 1.00 0.00 78 LYS A N 10
ATOM 18999 C CA . LYS A 1 78 ? -8.793 -5.486 1.385 1.00 0.00 78 LYS A CA 10
ATOM 19000 C C . LYS A 1 78 ? -8.744 -4.007 1.063 1.00 0.00 78 LYS A C 10
ATOM 19001 O O . LYS A 1 78 ? -9.605 -3.484 0.368 1.00 0.00 78 LYS A O 10
ATOM 19020 N N . SER A 1 79 ? -7.706 -3.347 1.541 1.00 0.00 79 SER A N 10
ATOM 19021 C CA . SER A 1 79 ? -7.536 -1.936 1.259 1.00 0.00 79 SER A CA 10
ATOM 19022 C C . SER A 1 79 ? -7.414 -1.731 -0.243 1.00 0.00 79 SER A C 10
ATOM 19023 O O . SER A 1 79 ? -8.051 -0.846 -0.816 1.00 0.00 79 SER A O 10
ATOM 19031 N N . PHE A 1 80 ? -6.613 -2.577 -0.881 1.00 0.00 80 PHE A N 10
ATOM 19032 C CA . PHE A 1 80 ? -6.436 -2.506 -2.318 1.00 0.00 80 PHE A CA 10
ATOM 19033 C C . PHE A 1 80 ? -7.772 -2.735 -3.023 1.00 0.00 80 PHE A C 10
ATOM 19034 O O . PHE A 1 80 ? -8.175 -1.944 -3.865 1.00 0.00 80 PHE A O 10
ATOM 19051 N N . LEU A 1 81 ? -8.451 -3.821 -2.677 1.00 0.00 81 LEU A N 10
ATOM 19052 C CA . LEU A 1 81 ? -9.728 -4.124 -3.303 1.00 0.00 81 LEU A CA 10
ATOM 19053 C C . LEU A 1 81 ? -10.720 -2.993 -3.055 1.00 0.00 81 LEU A C 10
ATOM 19054 O O . LEU A 1 81 ? -11.389 -2.541 -3.969 1.00 0.00 81 LEU A O 10
ATOM 19070 N N . GLU A 1 82 ? -10.803 -2.534 -1.813 1.00 0.00 82 GLU A N 10
ATOM 19071 C CA . GLU A 1 82 ? -11.723 -1.457 -1.464 1.00 0.00 82 GLU A CA 10
ATOM 19072 C C . GLU A 1 82 ? -11.430 -0.204 -2.276 1.00 0.00 82 GLU A C 10
ATOM 19073 O O . GLU A 1 82 ? -12.327 0.387 -2.871 1.00 0.00 82 GLU A O 10
ATOM 19085 N N . SER A 1 83 ? -10.167 0.178 -2.309 1.00 0.00 83 SER A N 10
ATOM 19086 C CA . SER A 1 83 ? -9.750 1.351 -3.065 1.00 0.00 83 SER A CA 10
ATOM 19087 C C . SER A 1 83 ? -10.005 1.151 -4.545 1.00 0.00 83 SER A C 10
ATOM 19088 O O . SER A 1 83 ? -10.366 2.085 -5.257 1.00 0.00 83 SER A O 10
ATOM 19096 N N . VAL A 1 84 ? -9.785 -0.069 -5.004 1.00 0.00 84 VAL A N 10
ATOM 19097 C CA . VAL A 1 84 ? -9.960 -0.378 -6.405 1.00 0.00 84 VAL A CA 10
ATOM 19098 C C . VAL A 1 84 ? -11.389 -0.098 -6.823 1.00 0.00 84 VAL A C 10
ATOM 19099 O O . VAL A 1 84 ? -11.635 0.456 -7.885 1.00 0.00 84 VAL A O 10
ATOM 19112 N N . ILE A 1 85 ? -12.320 -0.493 -5.978 1.00 0.00 85 ILE A N 10
ATOM 19113 C CA . ILE A 1 85 ? -13.723 -0.285 -6.249 1.00 0.00 85 ILE A CA 10
ATOM 19114 C C . ILE A 1 85 ? -14.018 1.192 -6.281 1.00 0.00 85 ILE A C 10
ATOM 19115 O O . ILE A 1 85 ? -14.738 1.675 -7.148 1.00 0.00 85 ILE A O 10
ATOM 19131 N N . ARG A 1 86 ? -13.457 1.910 -5.322 1.00 0.00 86 ARG A N 10
ATOM 19132 C CA . ARG A 1 86 ? -13.674 3.327 -5.258 1.00 0.00 86 ARG A CA 10
ATOM 19133 C C . ARG A 1 86 ? -13.140 3.978 -6.517 1.00 0.00 86 ARG A C 10
ATOM 19134 O O . ARG A 1 86 ? -13.752 4.890 -7.067 1.00 0.00 86 ARG A O 10
ATOM 19155 N N . ASP A 1 87 ? -12.003 3.487 -6.975 1.00 0.00 87 ASP A N 10
ATOM 19156 C CA . ASP A 1 87 ? -11.389 4.009 -8.180 1.00 0.00 87 ASP A CA 10
ATOM 19157 C C . ASP A 1 87 ? -12.122 3.541 -9.430 1.00 0.00 87 ASP A C 10
ATOM 19158 O O . ASP A 1 87 ? -12.177 4.233 -10.443 1.00 0.00 87 ASP A O 10
ATOM 19167 N N . SER A 1 88 ? -12.647 2.340 -9.344 1.00 0.00 88 SER A N 10
ATOM 19168 C CA . SER A 1 88 ? -13.346 1.716 -10.464 1.00 0.00 88 SER A CA 10
ATOM 19169 C C . SER A 1 88 ? -14.707 2.325 -10.667 1.00 0.00 88 SER A C 10
ATOM 19170 O O . SER A 1 88 ? -15.111 2.619 -11.785 1.00 0.00 88 SER A O 10
ATOM 19178 N N . VAL A 1 89 ? -15.404 2.532 -9.571 1.00 0.00 89 VAL A N 10
ATOM 19179 C CA . VAL A 1 89 ? -16.706 3.133 -9.628 1.00 0.00 89 VAL A CA 10
ATOM 19180 C C . VAL A 1 89 ? -16.509 4.537 -10.137 1.00 0.00 89 VAL A C 10
ATOM 19181 O O . VAL A 1 89 ? -17.297 5.057 -10.907 1.00 0.00 89 VAL A O 10
ATOM 19194 N N . THR A 1 90 ? -15.414 5.130 -9.694 1.00 0.00 90 THR A N 10
ATOM 19195 C CA . THR A 1 90 ? -15.059 6.474 -10.087 1.00 0.00 90 THR A CA 10
ATOM 19196 C C . THR A 1 90 ? -14.830 6.582 -11.594 1.00 0.00 90 THR A C 10
ATOM 19197 O O . THR A 1 90 ? -15.376 7.470 -12.244 1.00 0.00 90 THR A O 10
ATOM 19208 N N . TYR A 1 91 ? -14.035 5.671 -12.145 1.00 0.00 91 TYR A N 10
ATOM 19209 C CA . TYR A 1 91 ? -13.760 5.682 -13.578 1.00 0.00 91 TYR A CA 10
ATOM 19210 C C . TYR A 1 91 ? -14.985 5.229 -14.348 1.00 0.00 91 TYR A C 10
ATOM 19211 O O . TYR A 1 91 ? -15.277 5.744 -15.426 1.00 0.00 91 TYR A O 10
ATOM 19229 N N . THR A 1 92 ? -15.709 4.270 -13.793 1.00 0.00 92 THR A N 10
ATOM 19230 C CA . THR A 1 92 ? -16.902 3.799 -14.473 1.00 0.00 92 THR A CA 10
ATOM 19231 C C . THR A 1 92 ? -17.934 4.900 -14.430 1.00 0.00 92 THR A C 10
ATOM 19232 O O . THR A 1 92 ? -18.524 5.255 -15.446 1.00 0.00 92 THR A O 10
ATOM 19243 N N . GLU A 1 93 ? -18.102 5.490 -13.258 1.00 0.00 93 GLU A N 10
ATOM 19244 C CA . GLU A 1 93 ? -19.028 6.596 -13.124 1.00 0.00 93 GLU A CA 10
ATOM 19245 C C . GLU A 1 93 ? -18.574 7.739 -14.013 1.00 0.00 93 GLU A C 10
ATOM 19246 O O . GLU A 1 93 ? -19.391 8.454 -14.592 1.00 0.00 93 GLU A O 10
ATOM 19258 N N . HIS A 1 94 ? -17.257 7.895 -14.136 1.00 0.00 94 HIS A N 10
ATOM 19259 C CA . HIS A 1 94 ? -16.717 8.946 -14.985 1.00 0.00 94 HIS A CA 10
ATOM 19260 C C . HIS A 1 94 ? -17.218 8.715 -16.390 1.00 0.00 94 HIS A C 10
ATOM 19261 O O . HIS A 1 94 ? -17.563 9.644 -17.119 1.00 0.00 94 HIS A O 10
ATOM 19275 N N . ALA A 1 95 ? -17.283 7.443 -16.731 1.00 0.00 95 ALA A N 10
ATOM 19276 C CA . ALA A 1 95 ? -17.775 7.008 -18.028 1.00 0.00 95 ALA A CA 10
ATOM 19277 C C . ALA A 1 95 ? -19.192 6.486 -17.857 1.00 0.00 95 ALA A C 10
ATOM 19278 O O . ALA A 1 95 ? -19.657 5.670 -18.636 1.00 0.00 95 ALA A O 10
ATOM 19285 N N . LYS A 1 96 ? -19.860 6.968 -16.802 1.00 0.00 96 LYS A N 10
ATOM 19286 C CA . LYS A 1 96 ? -21.232 6.566 -16.465 1.00 0.00 96 LYS A CA 10
ATOM 19287 C C . LYS A 1 96 ? -21.482 5.117 -16.834 1.00 0.00 96 LYS A C 10
ATOM 19288 O O . LYS A 1 96 ? -22.542 4.757 -17.351 1.00 0.00 96 LYS A O 10
ATOM 19307 N N . ARG A 1 97 ? -20.494 4.296 -16.547 1.00 0.00 97 ARG A N 10
ATOM 19308 C CA . ARG A 1 97 ? -20.561 2.866 -16.819 1.00 0.00 97 ARG A CA 10
ATOM 19309 C C . ARG A 1 97 ? -20.861 2.101 -15.544 1.00 0.00 97 ARG A C 10
ATOM 19310 O O . ARG A 1 97 ? -20.639 2.582 -14.433 1.00 0.00 97 ARG A O 10
ATOM 19331 N N . LYS A 1 98 ? -21.358 0.896 -15.728 1.00 0.00 98 LYS A N 10
ATOM 19332 C CA . LYS A 1 98 ? -21.677 0.001 -14.633 1.00 0.00 98 LYS A CA 10
ATOM 19333 C C . LYS A 1 98 ? -21.051 -1.351 -14.946 1.00 0.00 98 LYS A C 10
ATOM 19334 O O . LYS A 1 98 ? -21.722 -2.271 -15.413 1.00 0.00 98 LYS A O 10
ATOM 19353 N N . THR A 1 99 ? -19.746 -1.444 -14.723 1.00 0.00 99 THR A N 10
ATOM 19354 C CA . THR A 1 99 ? -19.011 -2.664 -15.019 1.00 0.00 99 THR A CA 10
ATOM 19355 C C . THR A 1 99 ? -17.624 -2.637 -14.386 1.00 0.00 99 THR A C 10
ATOM 19356 O O . THR A 1 99 ? -17.029 -1.571 -14.223 1.00 0.00 99 THR A O 10
ATOM 19367 N N . VAL A 1 100 ? -17.096 -3.817 -14.056 1.00 0.00 100 VAL A N 10
ATOM 19368 C CA . VAL A 1 100 ? -15.759 -3.920 -13.470 1.00 0.00 100 VAL A CA 10
ATOM 19369 C C . VAL A 1 100 ? -14.843 -4.607 -14.471 1.00 0.00 100 VAL A C 10
ATOM 19370 O O . VAL A 1 100 ? -15.132 -5.718 -14.918 1.00 0.00 100 VAL A O 10
ATOM 19383 N N . THR A 1 101 ? -13.747 -3.945 -14.839 1.00 0.00 101 THR A N 10
ATOM 19384 C CA . THR A 1 101 ? -12.809 -4.513 -15.811 1.00 0.00 101 THR A CA 10
ATOM 19385 C C . THR A 1 101 ? -11.397 -4.526 -15.256 1.00 0.00 101 THR A C 10
ATOM 19386 O O . THR A 1 101 ? -11.024 -3.672 -14.455 1.00 0.00 101 THR A O 10
ATOM 19397 N N . SER A 1 102 ? -10.610 -5.493 -15.712 1.00 0.00 102 SER A N 10
ATOM 19398 C CA . SER A 1 102 ? -9.229 -5.598 -15.272 1.00 0.00 102 SER A CA 10
ATOM 19399 C C . SER A 1 102 ? -8.475 -4.357 -15.691 1.00 0.00 102 SER A C 10
ATOM 19400 O O . SER A 1 102 ? -7.414 -4.037 -15.164 1.00 0.00 102 SER A O 10
ATOM 19408 N N . LEU A 1 103 ? -9.038 -3.672 -16.657 1.00 0.00 103 LEU A N 10
ATOM 19409 C CA . LEU A 1 103 ? -8.430 -2.464 -17.165 1.00 0.00 103 LEU A CA 10
ATOM 19410 C C . LEU A 1 103 ? -8.535 -1.357 -16.121 1.00 0.00 103 LEU A C 10
ATOM 19411 O O . LEU A 1 103 ? -7.559 -0.683 -15.803 1.00 0.00 103 LEU A O 10
ATOM 19427 N N . ASP A 1 104 ? -9.722 -1.178 -15.575 1.00 0.00 104 ASP A N 10
ATOM 19428 C CA . ASP A 1 104 ? -9.917 -0.162 -14.567 1.00 0.00 104 ASP A CA 10
ATOM 19429 C C . ASP A 1 104 ? -9.048 -0.504 -13.365 1.00 0.00 104 ASP A C 10
ATOM 19430 O O . ASP A 1 104 ? -8.521 0.376 -12.685 1.00 0.00 104 ASP A O 10
ATOM 19439 N N . VAL A 1 105 ? -8.876 -1.801 -13.141 1.00 0.00 105 VAL A N 10
ATOM 19440 C CA . VAL A 1 105 ? -8.033 -2.274 -12.053 1.00 0.00 105 VAL A CA 10
ATOM 19441 C C . VAL A 1 105 ? -6.604 -1.841 -12.321 1.00 0.00 105 VAL A C 10
ATOM 19442 O O . VAL A 1 105 ? -5.900 -1.383 -11.427 1.00 0.00 105 VAL A O 10
ATOM 19455 N N . VAL A 1 106 ? -6.195 -1.973 -13.576 1.00 0.00 106 VAL A N 10
ATOM 19456 C CA . VAL A 1 106 ? -4.861 -1.572 -13.979 1.00 0.00 106 VAL A CA 10
ATOM 19457 C C . VAL A 1 106 ? -4.667 -0.083 -13.717 1.00 0.00 106 VAL A C 10
ATOM 19458 O O . VAL A 1 106 ? -3.625 0.337 -13.220 1.00 0.00 106 VAL A O 10
ATOM 19471 N N . TYR A 1 107 ? -5.683 0.705 -14.030 1.00 0.00 107 TYR A N 10
ATOM 19472 C CA . TYR A 1 107 ? -5.621 2.135 -13.797 1.00 0.00 107 TYR A CA 10
ATOM 19473 C C . TYR A 1 107 ? -5.465 2.371 -12.305 1.00 0.00 107 TYR A C 10
ATOM 19474 O O . TYR A 1 107 ? -4.671 3.204 -11.866 1.00 0.00 107 TYR A O 10
ATOM 19492 N N . ALA A 1 108 ? -6.239 1.618 -11.540 1.00 0.00 108 ALA A N 10
ATOM 19493 C CA . ALA A 1 108 ? -6.202 1.724 -10.095 1.00 0.00 108 ALA A CA 10
ATOM 19494 C C . ALA A 1 108 ? -4.813 1.365 -9.587 1.00 0.00 108 ALA A C 10
ATOM 19495 O O . ALA A 1 108 ? -4.287 2.007 -8.680 1.00 0.00 108 ALA A O 10
ATOM 19502 N N . LEU A 1 109 ? -4.224 0.335 -10.186 1.00 0.00 109 LEU A N 10
ATOM 19503 C CA . LEU A 1 109 ? -2.893 -0.101 -9.800 1.00 0.00 109 LEU A CA 10
ATOM 19504 C C . LEU A 1 109 ? -1.852 0.950 -10.186 1.00 0.00 109 LEU A C 10
ATOM 19505 O O . LEU A 1 109 ? -0.885 1.181 -9.460 1.00 0.00 109 LEU A O 10
ATOM 19521 N N . LYS A 1 110 ? -2.055 1.570 -11.338 1.00 0.00 110 LYS A N 10
ATOM 19522 C CA . LYS A 1 110 ? -1.144 2.577 -11.838 1.00 0.00 110 LYS A CA 10
ATOM 19523 C C . LYS A 1 110 ? -1.039 3.752 -10.875 1.00 0.00 110 LYS A C 10
ATOM 19524 O O . LYS A 1 110 ? 0.055 4.216 -10.572 1.00 0.00 110 LYS A O 10
ATOM 19543 N N . ARG A 1 111 ? -2.182 4.234 -10.404 1.00 0.00 111 ARG A N 10
ATOM 19544 C CA . ARG A 1 111 ? -2.198 5.358 -9.490 1.00 0.00 111 ARG A CA 10
ATOM 19545 C C . ARG A 1 111 ? -1.717 4.927 -8.132 1.00 0.00 111 ARG A C 10
ATOM 19546 O O . ARG A 1 111 ? -1.287 5.743 -7.316 1.00 0.00 111 ARG A O 10
ATOM 19567 N N . GLN A 1 112 ? -1.769 3.636 -7.913 1.00 0.00 112 GLN A N 10
ATOM 19568 C CA . GLN A 1 112 ? -1.313 3.084 -6.666 1.00 0.00 112 GLN A CA 10
ATOM 19569 C C . GLN A 1 112 ? 0.187 3.303 -6.583 1.00 0.00 112 GLN A C 10
ATOM 19570 O O . GLN A 1 112 ? 0.809 3.122 -5.538 1.00 0.00 112 GLN A O 10
ATOM 19584 N N . GLY A 1 113 ? 0.748 3.721 -7.720 1.00 0.00 113 GLY A N 10
ATOM 19585 C CA . GLY A 1 113 ? 2.181 4.007 -7.817 1.00 0.00 113 GLY A CA 10
ATOM 19586 C C . GLY A 1 113 ? 2.933 2.897 -8.531 1.00 0.00 113 GLY A C 10
ATOM 19587 O O . GLY A 1 113 ? 4.157 2.808 -8.434 1.00 0.00 113 GLY A O 10
ATOM 19591 N N . ARG A 1 114 ? 2.205 2.034 -9.228 1.00 0.00 114 ARG A N 10
ATOM 19592 C CA . ARG A 1 114 ? 2.854 0.923 -9.919 1.00 0.00 114 ARG A CA 10
ATOM 19593 C C . ARG A 1 114 ? 3.743 1.375 -11.078 1.00 0.00 114 ARG A C 10
ATOM 19594 O O . ARG A 1 114 ? 4.881 0.923 -11.198 1.00 0.00 114 ARG A O 10
ATOM 19615 N N . THR A 1 115 ? 3.233 2.250 -11.927 1.00 0.00 115 THR A N 10
ATOM 19616 C CA . THR A 1 115 ? 4.021 2.721 -13.064 1.00 0.00 115 THR A CA 10
ATOM 19617 C C . THR A 1 115 ? 3.443 4.002 -13.642 1.00 0.00 115 THR A C 10
ATOM 19618 O O . THR A 1 115 ? 2.477 3.979 -14.398 1.00 0.00 115 THR A O 10
ATOM 19629 N N . LEU A 1 116 ? 4.054 5.115 -13.279 1.00 0.00 116 LEU A N 10
ATOM 19630 C CA . LEU A 1 116 ? 3.619 6.431 -13.754 1.00 0.00 116 LEU A CA 10
ATOM 19631 C C . LEU A 1 116 ? 4.583 6.951 -14.810 1.00 0.00 116 LEU A C 10
ATOM 19632 O O . LEU A 1 116 ? 4.269 7.868 -15.567 1.00 0.00 116 LEU A O 10
ATOM 19648 N N . TYR A 1 117 ? 5.758 6.356 -14.834 1.00 0.00 117 TYR A N 10
ATOM 19649 C CA . TYR A 1 117 ? 6.794 6.744 -15.779 1.00 0.00 117 TYR A CA 10
ATOM 19650 C C . TYR A 1 117 ? 7.243 8.180 -15.517 1.00 0.00 117 TYR A C 10
ATOM 19651 O O . TYR A 1 117 ? 7.689 8.879 -16.427 1.00 0.00 117 TYR A O 10
ATOM 19669 N N . GLY A 1 118 ? 7.132 8.610 -14.258 1.00 0.00 118 GLY A N 10
ATOM 19670 C CA . GLY A 1 118 ? 7.535 9.963 -13.877 1.00 0.00 118 GLY A CA 10
ATOM 19671 C C . GLY A 1 118 ? 6.422 10.970 -14.137 1.00 0.00 118 GLY A C 10
ATOM 19672 O O . GLY A 1 118 ? 6.605 12.175 -13.962 1.00 0.00 118 GLY A O 10
ATOM 19676 N N . PHE A 1 119 ? 5.273 10.463 -14.557 1.00 0.00 119 PHE A N 10
ATOM 19677 C CA . PHE A 1 119 ? 4.109 11.305 -14.854 1.00 0.00 119 PHE A CA 10
ATOM 19678 C C . PHE A 1 119 ? 2.993 11.089 -13.837 1.00 0.00 119 PHE A C 10
ATOM 19679 O O . PHE A 1 119 ? 1.825 11.355 -14.120 1.00 0.00 119 PHE A O 10
ATOM 19696 N N . GLY A 1 120 ? 3.356 10.612 -12.651 1.00 0.00 120 GLY A N 10
ATOM 19697 C CA . GLY A 1 120 ? 2.368 10.376 -11.604 1.00 0.00 120 GLY A CA 10
ATOM 19698 C C . GLY A 1 120 ? 2.045 11.660 -10.867 1.00 0.00 120 GLY A C 10
ATOM 19699 O O . GLY A 1 120 ? 2.816 12.131 -10.030 1.00 0.00 120 GLY A O 10
ATOM 19703 N N . GLY A 1 121 ? 0.892 12.214 -11.193 1.00 0.00 121 GLY A N 10
ATOM 19704 C CA . GLY A 1 121 ? 0.440 13.445 -10.571 1.00 0.00 121 GLY A CA 10
ATOM 19705 C C . GLY A 1 121 ? 1.563 14.473 -10.504 1.00 0.00 121 GLY A C 10
ATOM 19706 O O . GLY A 1 121 ? 2.148 14.750 -11.537 1.00 0.00 121 GLY A O 10
#

InterPro domains:
  IPR000164 Histone H3/CENP-A [PR00622] (86-100)
  IPR000164 Histone H3/CENP-A [PR00622] (173-191)
  IPR000164 Histone H3/CENP-A [PR00622] (191-207)
  IPR000164 Histone H3/CENP-A [PR00622] (207-228)
  IPR000164 Histone H3/CENP-A [PS00959] (157-165)
  IPR000164 Histone H3/CENP-A [PTHR45810] (91-226)
  IPR000164 Histone H3/CENP-A [SM00428] (124-229)
  IPR007125 Core Histone H2A/H2B/H3 domain [PF00125] (135-224)
  IPR009072 Histone-fold [G3DSA:1.10.20.10] (86-228)
  IPR009072 Histone-fold [SSF47113] (113-227)

Organism: Saccharomyces cerevisiae (strain ATCC 204508 / S288c) (NCBI:txid559292)

CATH classification: 1.10.20.10

Nearest PDB structures (foldseek):
  2ly8-assembly1_A  TM=9.455E-01  e=1.044E-16  Saccharomyces cerevisiae
  9e8o-assembly1_C  TM=6.931E-01  e=2.840E-01  Homo sapiens
  6fvt-assembly1_I  TM=7.320E-01  e=8.079E-01  Saccharomyces cerevisiae S288C
  6msg-assembly1_B  TM=5.292E-01  e=7.193E-01  Homo sapiens
  8usb-assembly1_F  TM=5.505E-01  e=7.623E-01  Homo sapiens

Sequence (121 aa):
LISKIPFARLVKEVTDEFTTKDQDLRWQSMAIMALQEASEAYLVGLLEHTNLLALHLVPRGSKRISGLIYEEVRAVLKSFLESVIRDSVTYTEHAKRKTVTSLDVVYALKRQGRTLYGFGGLISKIPFARLVKEVTDEFTTKDQDLRWQSMAIMALQEASEAYLVGLLEHTNLLALHLVPRGSKRISGLIYEEVRAVLKSFLESVIRDSVTYTEHAKRKTVTSLDVVYALKRQGRTLYGFGGLISKIPFARLVKEVTDEFTTKDQDLRWQSMAIMALQEASEAYLVGLLEHTNLLALHLVPRGSKRISGLIYEEVRAVLKSFLESVIRDSVTYTEHAKRKTVTSLDVVYALKRQGRTLYGFGGLISKIPFARLVKEVTDEFTTKDQDLRWQSMAIMALQEASEAYLVGLLEHTNLLALHLVPRGSKRISGLIYEEVRAVLKSFLESVIRDSVTYTEHAKRKTVTSLDVVYALKRQGRTLYGFGGLISKIPFARLVKEVTDEFTTKDQDLRWQSMAIMALQEASEAYLVGLLEHTNLLALHLVPRGSKRISGLIYEEVRAVLKSFLESVIRDSVTYTEHAKRKTVTSLDVVYALKRQGRTLYGFGGLISKIPFARLVKEVTDEFTTKDQDLRWQSMAIMALQEASEAYLVGLLEHTNLLALHLVPRGSKRISGLIYEEVRAVLKSFLESVIRDSVTYTEHAKRKTVTSLDVVYALKRQGRTLYGFGGLISKIPFARLVKEVTDEFTTKDQDLRWQSMAIMALQEASEAYLVGLLEHTNLLALHLVPRGSKRISGLIYEEVRAVLKSFLESVIRDSVTYTEHAKRKTVTSLDVVYALKRQGRTLYGFGGLISKIPFARLVKEVTDEFTTKDQDLRWQSMAIMALQEASEAYLVGLLEHTNLLALHLVPRGSKRISGLIYEEVRAVLKSFLESVIRDSVTYTEHAKRKTVTSLDVVYALKRQGRTLYGFGGLISKIPFARLVKEVTDEFTTKDQDLRWQSMAIMALQEASEAYLVGLLEHTNLLALHLVPRGSKRISGLIYEEVRAVLKSFLESVIRDSVTYTEHAKRKTVTSLDVVYALKRQGRTLYGFGGLISKIPFARLVKEVTDEFTTKDQDLRWQSMAIMALQEASEAYLVGLLEHTNLLALHLVPRGSKRISGLIYEEVRAVLKSFLESVIRDSVTYTEHAKRKTVTSLDVVYALKRQGRTLYGFGG